Protein AF-0000000074025374 (afdb_homodimer)

Organism: NCBI:txid1655543

Nearest PDB structures (foldseek):
  7se8-assembly2_B  TM=5.920E-01  e=1.256E-02  Homo sapiens
  4df3-assembly2_B  TM=6.164E-01  e=2.414E-02  Aeropyrum pernix
  3id5-assembly1_F  TM=5.637E-01  e=3.347E-02  Saccharolobus solfataricus
  2nnw-assembly1_B  TM=5.062E-01  e=2.910E-02  Pyrococcus furiosus
  7d5t-assembly1_3C  TM=6.247E-01  e=2.736E-01  Saccharomyces cerevisiae S288C

pLDDT: mean 91.56, std 9.59, range [25.97, 98.75]

Secondary structure (DSSP, 8-state):
-------TTHHHHHHHHHHHHHHHHHHTTTGGGSSSS-TTHHHHHHHHHHT-S-HHHHHHHTTS-HHHHHHHHHHHHHHH----GGG--EEEE-TT-HHHHHHHHHHTT--GGGEEEEE-SHHHHHHHHHHHHHSS-TT-EEEES-HHHHHHH----EEEEEEE--S-SS-S-TT--HHHHHHHHHHTT-EEEEEEEEEEEE---HHHHHHHHHHHHHHHHHHHTT-SEEE-TTSTTSEEE-TTTTT--HHHHHHHHHHTHHHHHHHHHHHHHHHIIIIIHHHHHS-TTSHHHHHHBSSTTSHHHHHHHHHHHSB-TTS-B-HHHHTTTT-HHHHHHHHHSHHHHHT-TTS-HHHHT-HHHHHHHHHHHHHTSTTS-HHHHHHHHHHHHHHHH-STTTGGGB-HHHHHHHHH--GGGS--SSS---HHHHHHHHHHHHH-PPEE-TTT-EEEEEEETTEEEEEEEEEEE--HHHHTTS--GGGHHHHHHSHHHHHHHHHHHHHHHTTTTTT-TTSSTT--SS-TTSTTSPPP-PPPPEEP-/------STTHHHHHHHHHHHHHHHHHHTTTGGGSSSS-TTHHHHHHHHHHT-S-HHHHHHHTTS-HHHHHHHHHHHHHHH----GGG--EEEE-TT-HHHHHHHHHHTT--GGGEEEEE--HHHHHHHHHHHHHSS-TT-EEEES-HHHHHHH----EEEEEEE--S-SS-S-TT--HHHHHHHHHHTT-EEEEEEEEEEEE---HHHHHHHHHHHHHHHHHHHTT-SEEE-TTSTTSEEE-TTTTT--HHHHHHHHHHTHHHHHHHHHHHHHHHIIIIIHHHHHS-TTSHHHHHHBSSTTSHHHHHHHHHHHSB-TTS-B-HHHHTTTT-HHHHHHHHHSHHHHHT-TTS-HHHHT-HHHHHHHHHHHHHTSTTS-HHHHHHHHHHHHHHHH-STTTGGGB-HHHHHHHHH--GGGS--SSS---HHHHHHHHHHHHH-PPEE-TTT-EEEEEEETTEEEEEEEEEEE--HHHHTTS--GGGHHHHHHSHHHHHHHHHHHHHHHTTTTTT-TTSSTT--SS-TTSTTSPPP-PPPPEEP-

Foldseek 3Di:
DPDPPPDLCVLVLVVLLVLLLLLQCCLAVVLQVLDLFHLCLLVVLLVDQLPDPPPVSNVLSVVFDPVLSVVLSVVVCVQSDHDHLCRFAEEEAQWLANVSSVVSSVVSPYDLARYEYEYADPVRLVSNQVNCCVDPRNPHHYDHRAPLVVCVVPVAAGQEYEYEQQEAVCHPDPVRGPLLSVLSCLLSVRHDFFGKYKYKYWADDCVGPVPSNLLLLLLLLLLQQLAQWDADPVDPVRIDGHCVVVPHDSVRSSVVCSVVVVRSSLRSVVLVSQCLQFAQNLLLNPDCPDPVVQQWWAQQPPDVLVVLLLQQLEADPVRPHVVCLVNVNLVVVLSSLLLLAPVSVVRYVSHPVVQVVDPVSNVVSLQNQLSSHNNSHNVSSNSRRSRVLCLLPPPDPNLVGTHPLLNVQQVPDDQVVDDAAPFTDHSSQVSQLLSLLVSQGWHWNQQSKAKAWEDSPPIIMIMIIITTRSPCSQSVLADHSVCRVVQCVPSNSVSSNLSSLLSSVLACVSRHSSHPNGSHRDDQVDPPSHRHHHDDHHYRD/DPDPDPPLCVLVLVVLLVLLLLLQCCVAVVLQVLDLFHLCLLVVLLVDQLPDPPPVSNVLSPVFDPVLSVVLSVVVCVQSDHDHLCRFAEEEAQWLANVSSVVSSVVSPYDLARYEYEYADPVRLVSNQVNCCPDPRNPHHYDHRAPLVVCVVPVAAGQEYEYEQQEAVCHPDPVRGPLLSLLSCLLSVRHDFFHKYKYKYWADDCVGPVPSNLLLLLLLLLLQQLAQWDADPVDPVRIDGHCVVVPHDSVRSSVVCSVPVVRSSLRSVVLVSQCLQFAQNLLLNPDCPDPVVQQWWACQPPDVLVVLLLQQLEADPVRPHVVCLVNVNLVSVLSSLLLLAPVSVVRYVSRPVVQVVDPVSNVVSLQNQLSSHNNSHNVSSNSRRSRVLCLLPPPDPNLVGTHPLLNVQQVPDDQVVDDAAPFTDHSSQVSQLLSLLVSQGWHWNQQSKAKAWEDSPPIIMIMIIITTRSPCSQSVLADHSVCRVVQCVPSNSVSSNLSSLQSSVLACVSRHSSHPPGSHRDDQVDPPSHRHHHDDHHYRD

Sequence (1082 aa):
MPPPKTYNEKSKETARKFAINSAVDCLTKNRRTATLCRRSYVREVRDYLATSENGYDALEAKKLQNTTIDRWEAFYDSVSQSKEPKNLKVAYLCGPNPENDLRVLTAAGILPENIWAFETDTTTYGQAIAAALASEFPFVKIIHGGIDVFLEASPQKFDIIYLDFCGSLPSRNKKQKTLLAISRILARHALNSPGIIVTNVSLPTENGDSHGRSLLAKLVACYLYPKEFLECEATDSGFTEGAIAEGYSFDKWLEMVSENLDNYYGQFVTRLMMDHASFVSPYSRFPAQSSVYKKFFSNLGKADHQSALNSSFHFDDDSSGGDVIVDAGQYPILWAFAALDKALNAGDENYPQIVMQDEDFRLFADLFLSQLHNENRKDDLIRNISNLTFTLLASSHAIENLSPKLQNIVANHSFREYHQFCDLLLPHQIIELLFRQVAVPYHVNVEKTLRWKYQAKETPMYMDMIVLDECRYLYDWMPTTDMIANGFSNIERQLTFRFALDGVSKHRRWYNPEYFFGTAVVDQFTDLFEAKVLQPRCVIEMPPPKTYNEKSKETARKFAINSAVDCLTKNRRTATLCRRSYVREVRDYLATSENGYDALEAKKLQNTTIDRWEAFYDSVSQSKEPKNLKVAYLCGPNPENDLRVLTAAGILPENIWAFETDTTTYGQAIAAALASEFPFVKIIHGGIDVFLEASPQKFDIIYLDFCGSLPSRNKKQKTLLAISRILARHALNSPGIIVTNVSLPTENGDSHGRSLLAKLVACYLYPKEFLECEATDSGFTEGAIAEGYSFDKWLEMVSENLDNYYGQFVTRLMMDHASFVSPYSRFPAQSSVYKKFFSNLGKADHQSALNSSFHFDDDSSGGDVIVDAGQYPILWAFAALDKALNAGDENYPQIVMQDEDFRLFADLFLSQLHNENRKDDLIRNISNLTFTLLASSHAIENLSPKLQNIVANHSFREYHQFCDLLLPHQIIELLFRQVAVPYHVNVEKTLRWKYQAKETPMYMDMIVLDECRYLYDWMPTTDMIANGFSNIERQLTFRFALDGVSKHRRWYNPEYFFGTAVVDQFTDLFEAKVLQPRCVIE

Solvent-accessible surface area (backbone atoms only — not comparable to full-atom values): 55419 Å² total; per-residue (Å²): 124,81,75,79,87,77,69,62,54,52,41,52,48,52,51,47,49,50,50,52,48,50,51,50,38,35,58,24,86,39,33,68,65,43,44,58,50,42,75,60,46,45,58,51,51,35,55,51,32,43,68,37,89,53,59,67,52,13,57,57,31,59,62,49,48,67,69,60,50,51,50,50,40,51,50,37,52,34,69,61,58,88,48,51,44,49,51,42,29,37,37,31,51,35,54,47,51,35,56,64,59,47,52,53,46,41,71,60,42,28,42,63,61,36,36,40,31,24,26,61,52,66,70,42,34,56,40,18,52,52,43,23,57,72,43,98,47,43,53,46,30,57,42,86,31,51,67,46,62,48,46,69,42,22,92,60,66,23,36,33,40,38,42,60,66,70,40,34,83,66,38,86,48,86,86,43,53,54,45,30,39,53,26,31,38,57,64,63,56,30,55,38,67,65,14,37,44,30,41,29,28,27,50,62,33,70,89,76,30,46,66,63,33,53,46,47,32,54,50,42,31,50,54,48,39,34,30,53,44,38,81,29,84,90,38,94,77,37,47,40,71,11,45,56,81,73,62,48,50,68,70,58,43,40,51,52,30,58,74,41,37,74,61,47,47,53,49,42,56,53,50,50,52,48,43,36,43,48,47,48,36,35,42,50,61,42,46,82,85,36,73,68,36,48,64,52,36,29,65,80,80,36,68,71,48,44,52,54,54,53,31,28,65,17,61,45,99,84,64,45,61,14,48,32,68,77,40,17,48,55,29,29,68,60,36,28,48,28,47,48,33,70,72,54,21,72,62,27,83,89,32,61,57,70,56,62,70,36,62,69,42,38,56,49,35,47,49,53,48,11,22,63,21,65,82,55,38,40,68,61,34,54,52,39,41,50,55,50,47,46,42,47,67,40,69,83,76,16,47,76,35,29,10,71,67,52,35,49,51,46,70,69,52,53,53,82,78,44,88,62,61,66,28,58,64,52,58,51,54,53,52,43,50,55,51,43,54,43,37,58,31,32,41,57,23,32,73,73,30,47,40,37,32,34,53,49,72,84,33,44,34,41,34,40,38,42,32,33,23,56,53,56,70,54,45,40,66,45,38,28,82,87,27,35,69,58,33,54,65,37,59,45,56,32,48,51,48,44,43,40,46,26,40,45,43,22,38,30,68,65,75,40,54,76,56,70,68,54,51,38,51,61,53,52,82,38,85,98,50,44,48,42,55,63,62,78,67,42,74,48,121,124,80,76,79,87,75,71,60,50,51,40,53,48,50,50,48,48,50,51,52,48,49,50,50,36,36,58,22,86,38,33,68,66,44,43,57,49,43,77,59,46,44,58,51,51,35,54,52,32,42,68,37,87,52,59,65,53,12,57,57,32,59,61,50,48,68,68,58,50,52,49,50,40,53,50,36,50,36,66,61,60,86,46,50,44,50,51,41,28,37,36,34,51,35,55,46,52,36,56,64,59,47,51,53,45,39,72,61,44,28,43,62,60,37,38,40,32,26,26,63,51,66,70,41,33,54,40,18,52,53,44,23,56,73,43,98,47,42,51,47,32,58,42,86,30,51,68,45,62,47,45,69,42,22,91,62,68,24,36,32,39,39,42,60,66,68,40,35,84,65,38,86,48,85,86,43,54,54,46,30,38,53,26,30,38,59,63,65,56,31,55,38,65,65,16,35,45,31,42,30,30,26,50,61,35,70,88,77,32,45,65,61,33,52,47,47,31,54,51,42,32,50,55,50,39,34,30,53,44,37,81,28,83,90,38,94,76,37,45,38,72,12,45,56,81,71,64,48,49,68,69,58,44,39,51,52,31,55,74,42,36,74,60,47,48,54,50,42,55,52,50,50,53,49,43,36,43,48,46,47,36,34,42,50,62,42,46,81,86,38,74,68,38,47,64,52,38,29,67,79,79,35,68,70,49,44,52,53,54,54,31,27,65,18,62,44,99,83,66,43,62,14,49,32,66,77,40,18,50,56,28,29,67,59,36,26,46,28,46,47,34,70,72,54,22,73,64,27,83,90,32,62,58,71,58,62,70,36,63,69,42,38,54,50,35,48,51,53,48,12,22,64,21,64,82,54,38,37,67,62,34,55,51,38,40,51,52,50,47,46,43,45,68,39,72,81,77,15,46,74,35,28,11,70,67,52,36,50,51,46,69,70,50,53,56,81,77,44,89,65,61,66,27,59,66,52,56,51,55,54,52,43,49,55,51,42,53,45,36,59,31,31,39,59,23,30,74,73,29,46,41,38,33,32,53,48,72,84,32,44,32,42,33,40,38,42,32,31,23,56,53,56,70,52,44,41,65,44,37,28,83,89,29,34,68,59,32,54,65,37,60,46,57,34,48,51,48,45,42,39,47,27,39,44,43,22,37,30,68,65,75,40,54,75,55,69,66,53,51,39,50,61,55,53,81,37,86,97,50,44,46,43,56,63,62,78,66,42,73,48,120

Structure (mmCIF, N/CA/C/O backbone):
data_AF-0000000074025374-model_v1
#
loop_
_entity.id
_entity.type
_entity.pdbx_description
1 polymer 'Methyltransferase domain-containing protein'
#
loop_
_atom_site.group_PDB
_atom_site.id
_atom_site.type_symbol
_atom_site.label_atom_id
_atom_site.label_alt_id
_atom_site.label_comp_id
_atom_site.label_asym_id
_atom_site.label_entity_id
_atom_site.label_seq_id
_atom_site.pdbx_PDB_ins_code
_atom_site.Cartn_x
_atom_site.Cartn_y
_atom_site.Cartn_z
_atom_site.occupancy
_atom_site.B_iso_or_equiv
_atom_site.auth_seq_id
_atom_site.auth_comp_id
_atom_site.auth_asym_id
_atom_site.auth_atom_id
_atom_site.pdbx_PDB_model_num
ATOM 1 N N . MET A 1 1 ? 47.375 17.234 8.867 1 25.97 1 MET A N 1
ATOM 2 C CA . MET A 1 1 ? 46.062 17.797 8.469 1 25.97 1 MET A CA 1
ATOM 3 C C . MET A 1 1 ? 45.156 17.906 9.672 1 25.97 1 MET A C 1
ATOM 5 O O . MET A 1 1 ? 45.125 17.031 10.531 1 25.97 1 MET A O 1
ATOM 9 N N . PRO A 1 2 ? 44.75 19.094 10.102 1 31.06 2 PRO A N 1
ATOM 10 C CA . PRO A 1 2 ? 44 19.141 11.352 1 31.06 2 PRO A CA 1
ATOM 11 C C . PRO A 1 2 ? 42.812 18.156 11.375 1 31.06 2 PRO A C 1
ATOM 13 O O . PRO A 1 2 ? 42.281 17.797 10.312 1 31.06 2 PRO A O 1
ATOM 16 N N . PRO A 1 3 ? 42.656 17.484 12.523 1 32.44 3 PRO A N 1
ATOM 17 C CA . PRO A 1 3 ? 41.594 16.453 12.562 1 32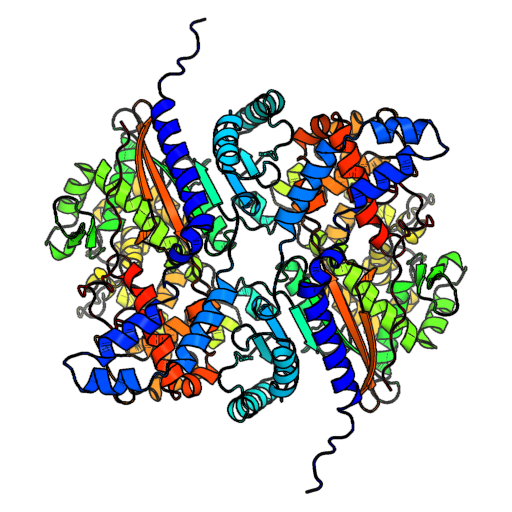.44 3 PRO A CA 1
ATOM 18 C C . PRO A 1 3 ? 40.25 17 12.172 1 32.44 3 PRO A C 1
ATOM 20 O O . PRO A 1 3 ? 39.969 18.188 12.375 1 32.44 3 PRO A O 1
ATOM 23 N N . PRO A 1 4 ? 39.594 16.641 11.227 1 35.12 4 PRO A N 1
ATOM 24 C CA . PRO A 1 4 ? 38.312 17.203 10.773 1 35.12 4 PRO A CA 1
ATOM 25 C C . PRO A 1 4 ? 37.375 17.531 11.922 1 35.12 4 PRO A C 1
ATOM 27 O O . PRO A 1 4 ? 37.344 16.828 12.93 1 35.12 4 PRO A O 1
ATOM 30 N N . LYS A 1 5 ? 37.062 18.75 12.242 1 34.88 5 LYS A N 1
ATOM 31 C CA . LYS A 1 5 ? 36.25 19.359 13.281 1 34.88 5 LYS A CA 1
ATOM 32 C C . LYS A 1 5 ? 35 18.516 13.57 1 34.88 5 LYS A C 1
ATOM 34 O O . LYS A 1 5 ? 34.125 18.391 12.727 1 34.88 5 LYS A O 1
ATOM 39 N N . THR A 1 6 ? 34.844 17.641 14.461 1 36.47 6 THR A N 1
ATOM 40 C CA . THR A 1 6 ? 33.906 16.688 15.07 1 36.47 6 THR A CA 1
ATOM 41 C C . THR A 1 6 ? 32.875 17.422 15.914 1 36.47 6 THR A C 1
ATOM 43 O O . THR A 1 6 ? 32.156 16.797 16.703 1 36.47 6 THR A O 1
ATOM 46 N N . TYR A 1 7 ? 32.906 18.75 16.266 1 38.12 7 TYR A N 1
ATOM 47 C CA . TYR A 1 7 ? 32.156 19.469 17.297 1 38.12 7 TYR A CA 1
ATOM 48 C C . TYR A 1 7 ? 30.672 19.375 17.062 1 38.12 7 TYR A C 1
ATOM 50 O O . TYR A 1 7 ? 29.891 19.25 18.016 1 38.12 7 TYR A O 1
ATOM 58 N N . ASN A 1 8 ? 30.016 20.109 15.961 1 48.5 8 ASN A N 1
ATOM 59 C CA . ASN A 1 8 ? 28.75 20.641 15.453 1 48.5 8 ASN A CA 1
ATOM 60 C C . ASN A 1 8 ? 27.688 19.547 15.352 1 48.5 8 ASN A C 1
ATOM 62 O O . ASN A 1 8 ? 26.547 19.828 14.977 1 48.5 8 ASN A O 1
ATOM 66 N N . GLU A 1 9 ? 28.016 18.297 15.898 1 71.94 9 GLU A N 1
ATOM 67 C CA . GLU A 1 9 ? 27.422 16.984 15.68 1 71.94 9 GLU A CA 1
ATOM 68 C C . GLU A 1 9 ? 26.703 16.484 16.938 1 71.94 9 GLU A C 1
ATOM 70 O O . GLU A 1 9 ? 25.797 15.656 16.844 1 71.94 9 GLU A O 1
ATOM 75 N N . LYS A 1 10 ? 26.859 17.438 18.219 1 83.56 10 LYS A N 1
ATOM 76 C CA . LYS A 1 10 ? 26.312 16.891 19.453 1 83.56 10 LYS A CA 1
ATOM 77 C C . LYS A 1 10 ? 24.812 17.141 19.547 1 83.56 10 LYS A C 1
ATOM 79 O O . LYS A 1 10 ? 24.047 16.266 19.953 1 83.56 10 LYS A O 1
ATOM 84 N N . SER A 1 11 ? 24.438 18.5 19.266 1 91.69 11 SER A N 1
ATOM 85 C CA . SER A 1 11 ? 23.016 18.844 19.312 1 91.69 11 SER A CA 1
ATOM 86 C C . SER A 1 11 ? 22.203 17.984 18.344 1 91.69 11 SER A C 1
ATOM 88 O O . SER A 1 11 ? 21.109 17.531 18.672 1 91.69 11 SER A O 1
ATOM 90 N N . LYS A 1 12 ? 22.781 17.859 17.312 1 92.12 12 LYS A N 1
ATOM 91 C CA . LYS A 1 12 ? 22.109 17 16.328 1 92.12 12 LYS A CA 1
ATOM 92 C C . LYS A 1 12 ? 21.969 15.57 16.859 1 92.12 12 LYS A C 1
ATOM 94 O O . LYS A 1 12 ? 20.938 14.93 16.672 1 92.12 12 LYS A O 1
ATOM 99 N N . GLU A 1 13 ? 22.984 15.062 17.484 1 93.81 13 GLU A N 1
ATOM 100 C CA . GLU A 1 13 ? 22.969 13.719 18.031 1 93.81 13 GLU A CA 1
ATOM 101 C C . GLU A 1 13 ? 21.906 13.586 19.125 1 93.81 13 GLU A C 1
ATOM 103 O O . GLU A 1 13 ? 21.203 12.578 19.203 1 93.81 13 GLU A O 1
ATOM 108 N N . THR A 1 14 ? 21.875 14.609 19.906 1 95.69 14 THR A N 1
ATOM 109 C CA . THR A 1 14 ? 20.875 14.617 20.984 1 95.69 14 THR A CA 1
ATOM 110 C C . THR A 1 14 ? 19.469 14.633 20.406 1 95.69 14 THR A C 1
ATOM 112 O O . THR A 1 14 ? 18.594 13.875 20.859 1 95.69 14 THR A O 1
ATOM 115 N N . ALA A 1 15 ? 19.281 15.5 19.438 1 95.81 15 ALA A N 1
ATOM 116 C CA . ALA A 1 15 ? 17.969 15.578 18.797 1 95.81 15 ALA A CA 1
ATOM 117 C C . ALA A 1 15 ? 17.578 14.242 18.172 1 95.81 15 ALA A C 1
ATOM 119 O O . ALA A 1 15 ? 16.438 13.789 18.297 1 95.81 15 ALA A O 1
ATOM 120 N N . ARG A 1 16 ? 18.5 13.648 17.547 1 95 16 ARG A N 1
ATOM 121 C CA . ARG A 1 16 ? 18.297 12.352 16.906 1 95 16 ARG A CA 1
ATOM 122 C C . ARG A 1 16 ? 17.906 11.289 17.922 1 95 16 ARG A C 1
ATOM 124 O O . ARG A 1 16 ? 16.953 10.547 17.719 1 95 16 ARG A O 1
ATOM 131 N N . LYS A 1 17 ? 18.625 11.227 18.969 1 96.88 17 LYS A N 1
ATOM 132 C CA . LYS A 1 17 ? 18.359 10.258 20.016 1 96.88 17 LYS A CA 1
ATOM 133 C C . LYS A 1 17 ? 16.969 10.445 20.594 1 96.88 17 LYS A C 1
ATOM 135 O O . LYS A 1 17 ? 16.234 9.477 20.812 1 96.88 17 LYS A O 1
ATOM 140 N N . PHE A 1 18 ? 16.641 11.695 20.812 1 97.44 18 PHE A N 1
ATOM 141 C CA . PHE A 1 18 ? 15.32 11.992 21.359 1 97.44 18 PHE A CA 1
ATOM 142 C C . PHE A 1 18 ? 14.227 11.578 20.375 1 97.44 18 PHE A C 1
ATOM 144 O O . PHE A 1 18 ? 13.25 10.938 20.766 1 97.44 18 PHE A O 1
ATOM 151 N N . ALA A 1 19 ? 14.398 11.945 19.156 1 97.69 19 ALA A N 1
ATOM 152 C CA . ALA A 1 19 ? 13.383 11.68 18.141 1 97.69 19 ALA A CA 1
ATOM 153 C C . ALA A 1 19 ? 13.18 10.18 17.953 1 97.69 19 ALA A C 1
ATOM 155 O O . ALA A 1 19 ? 12.047 9.695 17.953 1 97.69 19 ALA A O 1
ATOM 156 N N . ILE A 1 20 ? 14.234 9.422 17.812 1 98 20 ILE A N 1
ATOM 157 C CA . ILE A 1 20 ? 14.172 7.988 17.531 1 98 20 ILE A CA 1
ATOM 158 C C . ILE A 1 20 ? 13.609 7.25 18.75 1 98 20 ILE A C 1
ATOM 160 O O . ILE A 1 20 ? 12.695 6.434 18.625 1 98 20 ILE A O 1
ATOM 164 N N . ASN A 1 21 ? 14.109 7.562 19.922 1 98.31 21 ASN A N 1
ATOM 165 C CA . ASN A 1 21 ? 13.625 6.891 21.109 1 98.31 21 ASN A CA 1
ATOM 166 C C . ASN A 1 21 ? 12.148 7.188 21.375 1 98.31 21 ASN A C 1
ATOM 168 O O . ASN A 1 21 ? 11.383 6.293 21.734 1 98.31 21 ASN A O 1
ATOM 172 N N . SER A 1 22 ? 11.805 8.422 21.203 1 98.25 22 SER A N 1
ATOM 173 C CA . SER A 1 22 ? 10.406 8.789 21.391 1 98.25 22 SER A CA 1
ATOM 174 C C . SER A 1 22 ? 9.508 8.094 20.359 1 98.25 22 SER A C 1
ATOM 176 O O . SER A 1 22 ? 8.398 7.672 20.688 1 98.25 22 SER A O 1
ATOM 178 N N . ALA A 1 23 ? 9.984 8.031 19.125 1 98.56 23 ALA A N 1
ATOM 179 C CA . ALA A 1 23 ? 9.219 7.359 18.078 1 98.56 23 ALA A CA 1
ATOM 180 C C . ALA A 1 23 ? 9.008 5.887 18.406 1 98.56 23 ALA A C 1
ATOM 182 O O . ALA A 1 23 ? 7.887 5.379 18.312 1 98.56 23 ALA A O 1
ATOM 183 N N . VAL A 1 24 ? 10.062 5.191 18.797 1 98.5 24 VAL A N 1
ATOM 184 C CA . VAL A 1 24 ? 9.984 3.773 19.125 1 98.5 24 VAL A CA 1
ATOM 185 C C . VAL A 1 24 ? 9.055 3.564 20.328 1 98.5 24 VAL A C 1
ATOM 187 O O . VAL A 1 24 ? 8.18 2.693 20.297 1 98.5 24 VAL A O 1
ATOM 190 N N . ASP A 1 25 ? 9.172 4.422 21.312 1 98.06 25 ASP A N 1
ATOM 191 C CA . ASP A 1 25 ? 8.32 4.316 22.484 1 98.06 25 ASP A CA 1
ATOM 192 C C . ASP A 1 25 ? 6.852 4.535 22.125 1 98.06 25 ASP A C 1
ATOM 194 O O . ASP A 1 25 ? 5.977 3.824 22.625 1 98.06 25 ASP A O 1
ATOM 198 N N . CYS A 1 26 ? 6.652 5.469 21.312 1 97.88 26 CYS A N 1
ATOM 199 C CA . CYS A 1 26 ? 5.297 5.832 20.922 1 97.88 26 CYS A CA 1
ATOM 200 C C . CYS A 1 26 ? 4.613 4.684 20.203 1 97.88 26 CYS A C 1
ATOM 202 O O . CYS A 1 26 ? 3.418 4.445 20.391 1 97.88 26 CYS A O 1
ATOM 204 N N . LEU A 1 27 ? 5.379 3.918 19.391 1 97.81 27 LEU A N 1
ATOM 205 C CA . LEU A 1 27 ? 4.785 2.889 18.547 1 97.81 27 LEU A CA 1
ATOM 206 C C . LEU A 1 27 ? 4.816 1.53 19.234 1 97.81 27 LEU A C 1
ATOM 208 O O . LEU A 1 27 ? 4.355 0.534 18.672 1 97.81 27 LEU A O 1
ATOM 212 N N . THR A 1 28 ? 5.391 1.437 20.438 1 96.75 28 THR A N 1
ATOM 213 C CA . THR A 1 28 ? 5.48 0.154 21.125 1 96.75 28 THR A CA 1
ATOM 214 C C . THR A 1 28 ? 4.906 0.253 22.531 1 96.75 28 THR A C 1
ATOM 216 O O . THR A 1 28 ? 3.689 0.169 22.719 1 96.75 28 THR A O 1
ATOM 219 N N . LYS A 1 29 ? 5.652 0.807 23.516 1 95.19 29 LYS A N 1
ATOM 220 C CA . LYS A 1 29 ? 5.234 0.89 24.906 1 95.19 29 LYS A CA 1
ATOM 221 C C . LYS A 1 29 ? 4 1.773 25.062 1 95.19 29 LYS A C 1
ATOM 223 O O . LYS A 1 29 ? 3.117 1.483 25.875 1 95.19 29 LYS A O 1
ATOM 228 N N . ASN A 1 30 ? 3.977 2.822 24.312 1 92.88 30 ASN A N 1
ATOM 229 C CA . ASN A 1 30 ? 2.898 3.799 24.438 1 92.88 30 ASN A CA 1
ATOM 230 C C . ASN A 1 30 ? 1.979 3.764 23.219 1 92.88 30 ASN A C 1
ATOM 232 O O . ASN A 1 30 ? 1.399 4.785 22.844 1 92.88 30 ASN A O 1
ATOM 236 N N . ARG A 1 31 ? 1.898 2.637 22.562 1 91.75 31 ARG A N 1
ATOM 237 C CA . ARG A 1 31 ? 1.165 2.545 21.297 1 91.75 31 ARG A CA 1
ATOM 238 C C . ARG A 1 31 ? -0.323 2.803 21.516 1 91.75 31 ARG A C 1
ATOM 240 O O . ARG A 1 31 ? -0.995 3.348 20.641 1 91.75 31 ARG A O 1
ATOM 247 N N . ARG A 1 32 ? -0.825 2.51 22.688 1 83.75 32 ARG A N 1
ATOM 248 C CA . ARG A 1 32 ? -2.24 2.701 22.984 1 83.75 32 ARG A CA 1
ATOM 249 C C . ARG A 1 32 ? -2.604 4.184 23 1 83.75 32 ARG A C 1
ATOM 251 O O . ARG A 1 32 ? -3.76 4.547 22.781 1 83.75 32 ARG A O 1
ATOM 258 N N . THR A 1 33 ? -1.631 4.969 23.266 1 87.38 33 THR A N 1
ATOM 259 C CA . THR A 1 33 ? -1.882 6.402 23.312 1 87.38 33 THR A CA 1
ATOM 260 C C . THR A 1 33 ? -1.444 7.066 22 1 87.38 33 THR A C 1
ATOM 262 O O . THR A 1 33 ? -1.548 8.289 21.859 1 87.38 33 THR A O 1
ATOM 265 N N . ALA A 1 34 ? -0.967 6.23 21.094 1 92.88 34 ALA A N 1
ATOM 266 C CA . ALA A 1 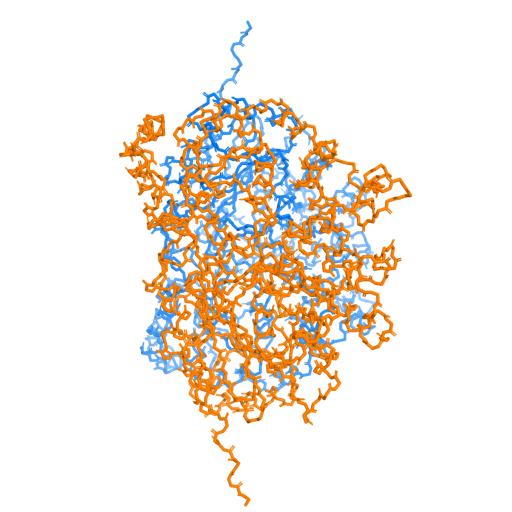34 ? -0.523 6.781 19.812 1 92.88 34 ALA A CA 1
ATOM 267 C C . ALA A 1 34 ? -1.703 6.992 18.859 1 92.88 34 ALA A C 1
ATOM 269 O O . ALA A 1 34 ? -1.576 7.68 17.844 1 92.88 34 ALA A O 1
ATOM 270 N N . THR A 1 35 ? -2.877 6.48 19.219 1 95.69 35 THR A N 1
ATOM 271 C CA . THR A 1 35 ? -4.09 6.691 18.438 1 95.69 35 THR A CA 1
ATOM 272 C C . THR A 1 35 ? -4.762 8.008 18.828 1 95.69 35 THR A C 1
ATOM 274 O O . THR A 1 35 ? -4.457 8.57 19.891 1 95.69 35 THR A O 1
ATOM 277 N N . LEU A 1 36 ? -5.586 8.523 18.016 1 97.06 36 LEU A N 1
ATOM 278 C CA . LEU A 1 36 ? -6.215 9.812 18.281 1 97.06 36 LEU A CA 1
ATOM 279 C C . LEU A 1 36 ? -7.344 9.656 19.297 1 97.06 36 LEU A C 1
ATOM 281 O O . LEU A 1 36 ? -7.648 10.594 20.047 1 97.06 36 LEU A O 1
ATOM 285 N N . CYS A 1 37 ? -7.969 8.547 19.219 1 95.75 37 CYS A N 1
ATOM 286 C CA . CYS A 1 37 ? -9.008 8.195 20.188 1 95.75 37 CYS A CA 1
ATOM 287 C C . CYS A 1 37 ? -8.562 7.035 21.062 1 95.75 37 CYS A C 1
ATOM 289 O O . CYS A 1 37 ? -8.477 5.898 20.609 1 95.75 37 CYS A O 1
ATOM 291 N N . ARG A 1 38 ? -8.281 7.387 22.281 1 93.5 38 ARG A N 1
ATOM 292 C CA . ARG A 1 38 ? -7.832 6.305 23.156 1 93.5 38 ARG A CA 1
ATOM 293 C C . ARG A 1 38 ? -8.93 5.266 23.359 1 93.5 38 ARG A C 1
ATOM 295 O O . ARG A 1 38 ? -10.117 5.574 23.203 1 93.5 38 ARG A O 1
ATOM 302 N N . ARG A 1 39 ? -8.648 4.121 23.781 1 94.69 39 ARG A N 1
ATOM 303 C CA . ARG A 1 39 ? -9.508 2.947 23.875 1 94.69 39 ARG A CA 1
ATOM 304 C C . ARG A 1 39 ? -10.711 3.221 24.781 1 94.69 39 AR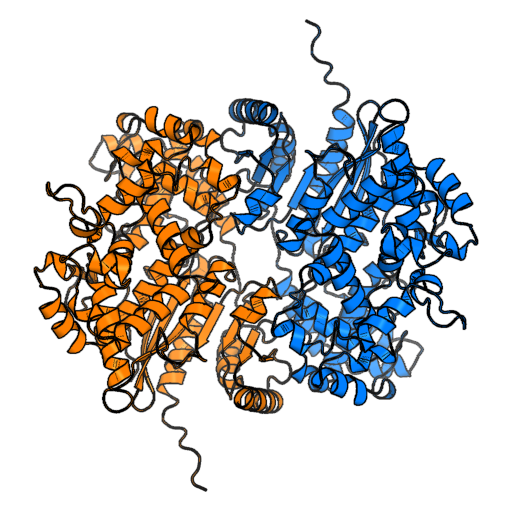G A C 1
ATOM 306 O O . ARG A 1 39 ? -11.828 2.785 24.484 1 94.69 39 ARG A O 1
ATOM 313 N N . SER A 1 40 ? -10.539 3.955 25.891 1 96.12 40 SER A N 1
ATOM 314 C CA . SER A 1 40 ? -11.578 4.141 26.891 1 96.12 40 SER A CA 1
ATOM 315 C C . SER A 1 40 ? -12.406 5.391 26.609 1 96.12 40 SER A C 1
ATOM 317 O O . SER A 1 40 ? -13.336 5.711 27.344 1 96.12 40 SER A O 1
ATOM 319 N N . TYR A 1 41 ? -12.133 6.09 25.594 1 97.06 41 TYR A N 1
ATOM 320 C CA . TYR A 1 41 ? -12.695 7.418 25.391 1 97.06 41 TYR A CA 1
ATOM 321 C C . TYR A 1 41 ? -14.211 7.352 25.281 1 97.06 41 TYR A C 1
ATOM 323 O O . TYR A 1 41 ? -14.922 8.141 25.922 1 97.06 41 TYR A O 1
ATOM 331 N N . VAL A 1 42 ? -14.742 6.434 24.5 1 97.94 42 VAL A N 1
ATOM 332 C CA . VAL A 1 42 ? -16.188 6.309 24.297 1 97.94 42 VAL A CA 1
ATOM 333 C C . VAL A 1 42 ? -16.875 6.059 25.625 1 97.94 42 VAL A C 1
ATOM 335 O O . VAL A 1 42 ? -17.906 6.684 25.938 1 97.94 42 VAL A O 1
ATOM 338 N N . ARG A 1 43 ? -16.297 5.188 26.375 1 98.31 43 ARG A N 1
ATOM 339 C CA . ARG A 1 43 ? -16.828 4.895 27.703 1 98.31 43 ARG A CA 1
ATOM 340 C C . ARG A 1 43 ? -16.781 6.137 28.594 1 98.31 43 ARG A C 1
ATOM 342 O O . ARG A 1 43 ? -17.75 6.434 29.297 1 98.31 43 ARG A O 1
ATOM 349 N N . GLU A 1 44 ? -15.734 6.848 28.594 1 98 44 GLU A N 1
ATOM 350 C CA . GLU A 1 44 ? -15.555 8.039 29.422 1 98 44 GLU A CA 1
ATOM 351 C C . GLU A 1 44 ? -16.562 9.125 29.062 1 98 44 GLU A C 1
ATOM 353 O O . GLU A 1 44 ? -17.094 9.797 29.938 1 98 44 GLU A O 1
ATOM 358 N N . VAL A 1 45 ? -16.766 9.32 27.766 1 98.12 45 VAL A N 1
ATOM 359 C CA . VAL A 1 45 ? -17.719 10.32 27.328 1 98.12 45 VAL A CA 1
ATOM 360 C C . VAL A 1 45 ? -19.125 9.93 27.781 1 98.12 45 VAL A C 1
ATOM 362 O O . VAL A 1 45 ? -19.875 10.766 28.297 1 98.12 45 VAL A O 1
ATOM 365 N N . ARG A 1 46 ? -19.484 8.664 27.562 1 98.19 46 ARG A N 1
ATOM 366 C CA . ARG A 1 46 ? -20.781 8.172 27.984 1 98.19 46 ARG A CA 1
ATOM 367 C C . ARG A 1 46 ? -21 8.406 29.484 1 98.19 46 ARG A C 1
ATOM 369 O O . ARG A 1 46 ? -22.031 8.922 29.891 1 98.19 46 ARG A O 1
ATOM 376 N N . ASP A 1 47 ? -20.031 8.07 30.266 1 97.81 47 ASP A N 1
ATOM 377 C CA . ASP A 1 47 ? -20.141 8.195 31.719 1 97.81 47 ASP A CA 1
ATOM 378 C C . ASP A 1 47 ? -20.203 9.664 32.125 1 97.81 47 ASP A C 1
ATOM 380 O O . ASP A 1 47 ? -20.969 10.016 33.031 1 97.81 47 ASP A O 1
ATOM 384 N N . TYR A 1 48 ? -19.438 10.453 31.5 1 97.5 48 TYR A N 1
ATOM 385 C CA . TYR A 1 48 ? -19.438 11.883 31.781 1 97.5 48 TYR A CA 1
ATOM 386 C C . TYR A 1 48 ? -20.797 12.5 31.484 1 97.5 48 TYR A C 1
ATOM 388 O O . TYR A 1 48 ? -21.359 13.219 32.312 1 97.5 48 TYR A O 1
ATOM 396 N N . LEU A 1 49 ? -21.375 12.211 30.344 1 97.19 49 LEU A N 1
ATOM 397 C CA . LEU A 1 49 ? -22.656 12.781 29.922 1 97.19 49 LEU A CA 1
ATOM 398 C C . LEU A 1 49 ? -23.797 12.211 30.75 1 97.19 49 LEU A C 1
ATOM 400 O O . LEU A 1 49 ? -24.781 12.906 31.016 1 97.19 49 LEU A O 1
ATOM 404 N N . ALA A 1 50 ? -23.625 10.984 31.109 1 96.12 50 ALA A N 1
ATOM 405 C CA . ALA A 1 50 ? -24.672 10.32 31.875 1 96.12 50 ALA A CA 1
ATOM 406 C C . ALA A 1 50 ? -24.859 10.977 33.25 1 96.12 50 ALA A C 1
ATOM 408 O O . ALA A 1 50 ? -25.922 10.891 33.844 1 96.12 50 ALA A O 1
ATOM 409 N N . THR A 1 51 ? -23.828 11.578 33.719 1 93.38 51 THR A N 1
ATOM 410 C CA . THR A 1 51 ? -23.891 12.234 35 1 93.38 51 THR A CA 1
ATOM 411 C C . THR A 1 51 ? -23.969 13.75 34.844 1 93.38 51 THR A C 1
ATOM 413 O O . THR A 1 51 ? -23.797 14.492 35.812 1 93.38 51 THR A O 1
ATOM 416 N N . SER A 1 52 ? -24.141 14.125 33.688 1 89 52 SER A N 1
ATOM 417 C CA . SER A 1 52 ? -24.188 15.555 33.375 1 89 52 SER A CA 1
ATOM 418 C C . SER A 1 52 ? -25.406 16.203 34.031 1 89 52 SER A C 1
ATOM 420 O O . SER A 1 52 ? -26.438 15.547 34.25 1 89 52 SER A O 1
ATOM 422 N N . GLU A 1 53 ? -25.375 17.484 34.281 1 87.44 53 GLU A N 1
ATOM 423 C CA . GLU A 1 53 ? -26.5 18.25 34.844 1 87.44 53 GLU A CA 1
ATOM 424 C C . GLU A 1 53 ? -27.594 18.453 33.781 1 87.44 53 GLU A C 1
ATOM 426 O O . GLU A 1 53 ? -28.766 18.625 34.125 1 87.44 53 GLU A O 1
ATOM 431 N N . ASN A 1 54 ? -27.062 18.453 32.531 1 90 54 ASN A N 1
ATOM 432 C CA . ASN A 1 54 ? -28.047 18.484 31.453 1 90 54 ASN A CA 1
ATOM 433 C C . ASN A 1 54 ? -28.812 17.172 31.344 1 90 54 ASN A C 1
ATOM 435 O O . ASN A 1 54 ? -28.297 16.203 30.781 1 90 54 ASN A O 1
ATOM 439 N N . GLY A 1 55 ? -29.969 17.172 31.734 1 88.81 55 GLY A N 1
ATOM 440 C CA . GLY A 1 55 ? -30.781 15.969 31.828 1 88.81 55 GLY A CA 1
ATOM 441 C C . GLY A 1 55 ? -31 15.297 30.484 1 88.81 55 GLY A C 1
ATOM 442 O O . GLY A 1 55 ? -31.078 14.07 30.391 1 88.81 55 GLY A O 1
ATOM 443 N N . TYR A 1 56 ? -31.109 16.062 29.438 1 92.5 56 TYR A N 1
ATOM 444 C CA . TYR A 1 56 ? -31.344 15.492 28.109 1 92.5 56 TYR A CA 1
ATOM 445 C C . TYR A 1 56 ? -30.109 14.766 27.609 1 92.5 56 TYR A C 1
ATOM 447 O O . TYR A 1 56 ? -30.219 13.68 27.031 1 92.5 56 TYR A O 1
ATOM 455 N N . ASP A 1 57 ? -28.984 15.359 27.797 1 94.75 57 ASP A N 1
ATOM 456 C CA . ASP A 1 57 ? -27.734 14.695 27.438 1 94.75 57 ASP A CA 1
ATOM 457 C C . ASP A 1 57 ? -27.578 13.391 28.219 1 94.75 57 ASP A C 1
ATOM 459 O O . ASP A 1 57 ? -27.141 12.375 27.656 1 94.75 57 ASP A O 1
ATOM 463 N N . ALA A 1 58 ? -27.922 13.461 29.453 1 95.81 58 ALA A N 1
ATOM 464 C CA . ALA A 1 58 ? -27.797 12.289 30.312 1 95.81 58 ALA A CA 1
ATOM 465 C C . ALA A 1 58 ? -28.703 11.156 29.828 1 95.81 58 ALA A C 1
ATOM 467 O O . ALA A 1 58 ? -28.281 10 29.781 1 95.81 58 ALA A O 1
ATOM 468 N N . LEU A 1 59 ? -29.906 11.5 29.531 1 95.62 59 LEU A N 1
ATOM 469 C CA . LEU A 1 59 ? -30.875 10.508 29.062 1 95.62 59 LEU A CA 1
ATOM 470 C C . LEU A 1 59 ? -30.406 9.852 27.766 1 95.62 59 LEU A C 1
ATOM 472 O O . LEU A 1 59 ? -30.516 8.633 27.609 1 95.62 59 LEU A O 1
ATOM 476 N N . GLU A 1 60 ? -29.938 10.68 26.922 1 95.25 60 GLU A N 1
ATOM 477 C CA . GLU A 1 60 ? -29.469 10.156 25.641 1 95.25 60 GLU A CA 1
ATOM 478 C C . GLU A 1 60 ? -28.234 9.273 25.812 1 95.25 60 GLU A C 1
ATOM 480 O O . GLU A 1 60 ? -28.141 8.203 25.203 1 95.25 60 GLU A O 1
ATOM 485 N N . ALA A 1 61 ? -27.281 9.719 26.578 1 96.69 61 ALA A N 1
ATOM 486 C CA . ALA A 1 61 ? -26.047 8.984 26.812 1 96.69 61 ALA A CA 1
ATOM 487 C C . ALA A 1 61 ? -26.328 7.613 27.422 1 96.69 61 ALA A C 1
ATOM 489 O O . ALA A 1 61 ? -25.625 6.637 27.125 1 96.69 61 ALA A O 1
ATOM 490 N N . LYS A 1 62 ? -27.312 7.539 28.234 1 96.31 62 LYS A N 1
ATOM 491 C CA . LYS A 1 62 ? -27.656 6.309 28.938 1 96.31 62 LYS A CA 1
ATOM 492 C C . LYS A 1 62 ? -28.219 5.262 27.984 1 96.31 62 LYS A C 1
ATOM 494 O O . LYS A 1 62 ? -28.281 4.078 28.328 1 96.31 62 LYS A O 1
ATOM 499 N N . LYS A 1 63 ? -28.562 5.688 26.891 1 96.44 63 LYS A N 1
ATOM 500 C CA . LYS A 1 63 ? -29.047 4.738 25.906 1 96.44 63 LYS A CA 1
ATOM 501 C C . LYS A 1 63 ? -27.906 3.852 25.391 1 96.44 63 LYS A C 1
ATOM 503 O O . LYS A 1 63 ? -28.156 2.779 24.828 1 96.44 63 LYS A O 1
ATOM 508 N N . LEU A 1 64 ? -26.688 4.316 25.469 1 98 64 LEU A N 1
ATOM 509 C CA . LEU A 1 64 ? -25.531 3.525 25.062 1 98 64 LEU A CA 1
ATOM 510 C C . LEU A 1 64 ? -25.125 2.547 26.156 1 98 64 LEU A C 1
ATOM 512 O O . LEU A 1 64 ? -24.578 2.949 27.188 1 98 64 LEU A O 1
ATOM 516 N N . GLN A 1 65 ? -25.328 1.346 25.922 1 97.81 65 GLN A N 1
ATOM 517 C CA . GLN A 1 65 ? -25.141 0.302 26.922 1 97.81 65 GLN A CA 1
ATOM 518 C C . GLN A 1 65 ? -23.672 -0.129 26.984 1 97.81 65 GLN A C 1
ATOM 520 O O . GLN A 1 65 ? -22.938 0.011 26.016 1 97.81 65 GLN A O 1
ATOM 525 N N . ASN A 1 66 ? -23.328 -0.694 28.062 1 97.69 66 ASN A N 1
ATOM 526 C CA . ASN A 1 66 ? -21.969 -1.188 28.281 1 97.69 66 ASN A CA 1
ATOM 527 C C . ASN A 1 66 ? -21.609 -2.299 27.297 1 97.69 66 ASN A C 1
ATOM 529 O O . ASN A 1 66 ? -20.469 -2.416 26.891 1 97.69 66 ASN A O 1
ATOM 533 N N . THR A 1 67 ? -22.547 -3.027 26.969 1 96.75 67 THR A N 1
ATOM 534 C CA . THR A 1 67 ? -22.312 -4.141 26.047 1 96.75 67 THR A CA 1
ATOM 535 C C . THR A 1 67 ? -21.828 -3.633 24.703 1 96.75 67 THR A C 1
ATOM 537 O O . THR A 1 67 ? -20.906 -4.215 24.094 1 96.75 67 THR A O 1
ATOM 540 N N . THR A 1 68 ? -22.406 -2.582 24.25 1 96.38 68 THR A N 1
ATOM 541 C CA . THR A 1 68 ? -22 -1.998 22.969 1 96.38 68 THR A CA 1
ATOM 542 C C . THR A 1 68 ? -20.625 -1.355 23.094 1 96.38 68 THR A C 1
ATOM 544 O O . THR A 1 68 ? -19.797 -1.453 22.172 1 96.38 68 THR A O 1
ATOM 547 N N . ILE A 1 69 ? -20.344 -0.733 24.156 1 98.12 69 ILE A N 1
ATOM 548 C CA . ILE A 1 69 ? -19.047 -0.119 24.406 1 98.12 69 ILE A CA 1
ATOM 549 C C . ILE A 1 69 ? -17.969 -1.196 24.438 1 98.12 69 ILE A C 1
ATOM 551 O O . ILE A 1 69 ? -16.891 -1.025 23.859 1 98.12 69 ILE A O 1
ATOM 555 N N . ASP A 1 70 ? -18.266 -2.275 25.094 1 97.38 70 ASP A N 1
ATOM 556 C CA . ASP A 1 70 ? -17.328 -3.395 25.156 1 97.38 70 ASP A CA 1
ATOM 557 C C . ASP A 1 70 ? -17.016 -3.932 23.75 1 97.38 70 ASP A C 1
ATOM 559 O O . ASP A 1 70 ? -15.883 -4.281 23.453 1 97.38 70 ASP A O 1
ATOM 563 N N . ARG A 1 71 ? -18.016 -3.988 22.984 1 95.06 71 ARG A N 1
ATOM 564 C CA . ARG A 1 71 ? -17.844 -4.441 21.609 1 95.06 71 ARG A CA 1
ATOM 565 C C . ARG A 1 71 ? -16.953 -3.482 20.828 1 95.06 71 ARG A C 1
ATOM 567 O O . ARG A 1 71 ? -16.078 -3.914 20.078 1 95.06 71 ARG A O 1
ATOM 574 N N . TRP A 1 72 ? -17.156 -2.227 20.969 1 96.69 72 TRP A N 1
ATOM 575 C CA . TRP A 1 72 ? -16.328 -1.233 20.297 1 96.69 72 TRP A CA 1
ATOM 576 C C . TRP A 1 72 ? -14.883 -1.318 20.766 1 96.69 72 TRP A C 1
ATOM 578 O O . TRP A 1 72 ? -13.953 -1.236 19.969 1 96.69 72 TRP A O 1
ATOM 588 N N . GLU A 1 73 ? -14.719 -1.496 22.078 1 96.56 73 GLU A N 1
ATOM 589 C CA . GLU A 1 73 ? -13.367 -1.61 22.625 1 96.56 73 GLU A CA 1
ATOM 590 C C . GLU A 1 73 ? -12.664 -2.855 22.109 1 96.56 73 GLU A C 1
ATOM 592 O O . GLU A 1 73 ? -11.461 -2.826 21.828 1 96.56 73 GLU A O 1
ATOM 597 N N . ALA A 1 74 ? -13.375 -3.891 21.953 1 93.81 74 ALA A N 1
ATOM 598 C CA . ALA A 1 74 ? -12.812 -5.105 21.375 1 93.81 74 ALA A CA 1
ATOM 599 C C . ALA A 1 74 ? -12.414 -4.891 19.922 1 93.81 74 ALA A C 1
ATOM 601 O O . ALA A 1 74 ? -11.359 -5.352 19.484 1 93.81 74 ALA A O 1
ATOM 602 N N . PHE A 1 75 ? -13.258 -4.227 19.234 1 95.06 75 PHE A N 1
ATOM 603 C CA . PHE A 1 75 ? -12.945 -3.881 17.844 1 95.06 75 PHE A CA 1
ATOM 604 C C . PHE A 1 75 ? -11.719 -2.977 17.781 1 95.06 75 PHE A C 1
ATOM 606 O O . PHE A 1 75 ? -10.828 -3.189 16.953 1 95.06 75 PHE A O 1
ATOM 613 N N . TYR A 1 76 ? -11.711 -2.002 18.656 1 95.62 76 TYR A N 1
ATOM 614 C CA . TYR A 1 76 ? -10.57 -1.104 18.781 1 95.62 76 TYR A CA 1
ATOM 615 C C . TYR A 1 76 ? -9.273 -1.888 18.953 1 95.62 76 TYR A C 1
ATOM 617 O O . TYR A 1 76 ? -8.281 -1.629 18.281 1 95.62 76 TYR A O 1
ATOM 625 N N . ASP A 1 77 ? -9.281 -2.859 19.781 1 92.5 77 ASP A N 1
ATOM 626 C CA . ASP A 1 77 ? -8.117 -3.686 20.062 1 92.5 77 ASP A CA 1
ATOM 627 C C . ASP A 1 77 ? -7.707 -4.496 18.844 1 92.5 77 ASP A C 1
ATOM 629 O O . ASP A 1 77 ? -6.52 -4.75 18.625 1 92.5 77 ASP A O 1
ATOM 633 N N . SER A 1 78 ? -8.672 -4.867 18.094 1 91 78 SER A N 1
ATOM 634 C CA . SER A 1 78 ? -8.398 -5.695 16.922 1 91 78 SER A CA 1
ATOM 635 C C . SER A 1 78 ? -7.664 -4.906 15.844 1 91 78 SER A C 1
ATOM 637 O O . SER A 1 78 ? -6.883 -5.469 15.078 1 91 78 SER A O 1
ATOM 639 N N . VAL A 1 79 ? -7.816 -3.643 15.789 1 90.5 79 VAL A N 1
ATOM 640 C CA . VAL A 1 79 ? -7.238 -2.834 14.719 1 90.5 79 VAL A CA 1
ATOM 641 C C . VAL A 1 79 ? -5.93 -2.213 15.188 1 90.5 79 VAL A C 1
ATOM 643 O O . VAL A 1 79 ? -5.016 -1.993 14.391 1 90.5 79 VAL A O 1
ATOM 646 N N . SER A 1 80 ? -5.637 -1.785 16.406 1 85.88 80 SER A N 1
ATOM 647 C CA . SER A 1 80 ? -4.457 -1.105 16.922 1 85.88 80 SER A CA 1
ATOM 648 C C . SER A 1 80 ? -3.393 -2.107 17.375 1 85.88 80 SER A C 1
ATOM 650 O O . SER A 1 80 ? -2.201 -1.79 17.391 1 85.88 80 SER A O 1
ATOM 652 N N . GLN A 1 81 ? -3.453 -3.246 17.406 1 81.69 81 GLN A N 1
ATOM 653 C CA . GLN A 1 81 ? -2.6 -4.355 17.812 1 81.69 81 GLN A CA 1
ATOM 654 C C . GLN A 1 81 ? -1.333 -3.85 18.5 1 81.69 81 GLN A C 1
ATOM 656 O O . GLN A 1 81 ? -0.935 -2.699 18.312 1 81.69 81 GLN A O 1
ATOM 661 N N . SER A 1 82 ? -0.668 -4.598 19.297 1 88.38 82 SER A N 1
ATOM 662 C CA . SER A 1 82 ? 0.574 -4.258 19.984 1 88.38 82 SER A CA 1
ATOM 663 C C . SER A 1 82 ? 1.79 -4.598 19.125 1 88.38 82 SER A C 1
ATOM 665 O O . SER A 1 82 ? 1.729 -5.488 18.281 1 88.38 82 SER A O 1
ATOM 667 N N . LYS A 1 83 ? 2.855 -3.867 19.344 1 93 83 LYS A N 1
ATOM 668 C CA . LYS A 1 83 ? 4.133 -4.098 18.688 1 93 83 LYS A CA 1
ATOM 669 C C . LYS A 1 83 ? 5.297 -3.965 19.656 1 93 83 LYS A C 1
ATOM 671 O O . LYS A 1 83 ? 5.184 -3.275 20.672 1 93 83 LYS A O 1
ATOM 676 N N . GLU A 1 84 ? 6.359 -4.648 19.344 1 95.88 84 GLU A N 1
ATOM 677 C CA . GLU A 1 84 ? 7.652 -4.488 20.016 1 95.88 84 GLU A CA 1
ATOM 678 C C . GLU A 1 84 ? 8.656 -3.789 19.094 1 95.88 84 GLU A C 1
ATOM 680 O O . GLU A 1 84 ? 8.469 -3.744 17.875 1 95.88 84 GLU A O 1
ATOM 685 N N . PRO A 1 85 ? 9.703 -3.252 19.688 1 97.25 85 PRO A N 1
ATOM 686 C CA . PRO A 1 85 ? 10.68 -2.561 18.844 1 97.25 85 PRO A CA 1
ATOM 687 C C . PRO A 1 85 ? 11.211 -3.439 17.719 1 97.25 85 PRO A C 1
ATOM 689 O O . PRO A 1 85 ? 11.398 -2.959 16.594 1 97.25 85 PRO A O 1
ATOM 692 N N . LYS A 1 86 ? 11.336 -4.703 17.953 1 95.88 86 LYS A N 1
ATOM 693 C CA . LYS A 1 86 ? 11.883 -5.613 16.953 1 95.88 86 LYS A CA 1
ATOM 694 C C . LYS A 1 86 ? 10.922 -5.766 15.773 1 95.88 86 LYS A C 1
ATOM 696 O O . LYS A 1 86 ? 11.32 -6.223 14.703 1 95.88 86 LYS A O 1
ATOM 701 N N . ASN A 1 87 ? 9.641 -5.391 15.961 1 94.94 87 ASN A N 1
ATOM 702 C CA . ASN A 1 87 ? 8.641 -5.512 14.906 1 94.94 87 ASN A CA 1
ATOM 703 C C . ASN A 1 87 ? 8.648 -4.293 13.984 1 94.94 87 ASN A C 1
ATOM 705 O O . ASN A 1 87 ? 8.055 -4.324 12.898 1 94.94 87 ASN A O 1
ATOM 709 N N . LEU A 1 88 ? 9.352 -3.258 14.414 1 97.38 88 LEU A N 1
ATOM 710 C CA . LEU A 1 88 ? 9.266 -2.002 13.68 1 97.38 88 LEU A CA 1
ATOM 711 C C . LEU A 1 88 ? 10.164 -2.027 12.445 1 97.38 88 LEU A C 1
ATOM 713 O O . LEU A 1 88 ? 11.289 -2.521 12.508 1 97.38 88 LEU A O 1
ATOM 717 N N . LYS A 1 89 ? 9.664 -1.616 11.398 1 96.81 89 LYS A N 1
ATOM 718 C CA . LYS A 1 89 ? 10.414 -1.412 10.164 1 96.81 89 LYS A CA 1
ATOM 719 C C . LYS A 1 89 ? 10.695 0.069 9.93 1 96.81 89 LYS A C 1
ATOM 721 O O . LYS A 1 89 ? 9.789 0.9 10.031 1 96.81 89 LYS A O 1
ATOM 726 N N . VAL A 1 90 ? 11.961 0.411 9.555 1 98.25 90 VAL A N 1
ATOM 727 C CA . VAL A 1 90 ? 12.359 1.814 9.523 1 98.25 90 VAL A CA 1
ATOM 728 C C . VAL A 1 90 ? 13.039 2.131 8.195 1 98.25 90 VAL A C 1
ATOM 730 O O . VAL A 1 90 ? 13.797 1.313 7.668 1 98.25 90 VAL A O 1
ATOM 733 N N . ALA A 1 91 ? 12.734 3.273 7.637 1 98.19 91 ALA A N 1
ATOM 734 C CA . ALA A 1 91 ? 13.461 3.881 6.531 1 98.19 91 ALA A CA 1
ATOM 735 C C . ALA A 1 91 ? 14.07 5.219 6.941 1 98.19 91 ALA A C 1
ATOM 737 O O . ALA A 1 91 ? 13.438 6 7.66 1 98.19 91 ALA A O 1
ATOM 738 N N . TYR A 1 92 ? 15.289 5.457 6.578 1 97.62 92 TYR A N 1
ATOM 739 C CA . TYR A 1 92 ? 15.867 6.754 6.922 1 97.62 92 TYR A CA 1
ATOM 740 C C . TYR A 1 92 ? 16.875 7.199 5.871 1 97.62 92 TYR A C 1
ATOM 742 O O . TYR A 1 92 ? 17.406 6.375 5.113 1 97.62 92 TYR A O 1
ATOM 750 N N . LEU A 1 93 ? 17.078 8.492 5.723 1 96 93 LEU A N 1
ATOM 751 C CA . LEU A 1 93 ? 18.141 9.062 4.891 1 96 93 LEU A CA 1
ATOM 752 C C . LEU A 1 93 ? 19.484 9.031 5.621 1 96 93 LEU A C 1
ATOM 754 O O . LEU A 1 93 ? 19.672 9.742 6.613 1 96 93 LEU A O 1
ATOM 758 N N . CYS A 1 94 ? 20.422 8.352 5.109 1 93.5 94 CYS A N 1
ATOM 759 C CA . CYS A 1 94 ? 21.547 7.984 5.965 1 93.5 94 CYS A CA 1
ATOM 760 C C . CYS A 1 94 ? 22.703 8.953 5.785 1 93.5 94 CYS A C 1
ATOM 762 O O . CYS A 1 94 ? 23.562 9.07 6.664 1 93.5 94 CYS A O 1
ATOM 764 N N . GLY A 1 95 ? 22.922 9.648 4.672 1 92.19 95 GLY A N 1
ATOM 765 C CA . GLY A 1 95 ? 24.109 10.453 4.461 1 92.19 95 GLY A CA 1
ATOM 766 C C . GLY A 1 95 ? 25.375 9.633 4.402 1 92.19 95 GLY A C 1
ATOM 767 O O . GLY A 1 95 ? 25.344 8.445 4.078 1 92.19 95 GLY A O 1
ATOM 768 N N . PRO A 1 96 ? 26.5 10.25 4.695 1 94.38 96 PRO A N 1
ATOM 769 C CA . PRO A 1 96 ? 27.781 9.562 4.52 1 94.38 96 PRO A CA 1
ATOM 770 C C . PRO A 1 96 ? 28.094 8.609 5.672 1 94.38 96 PRO A C 1
ATOM 772 O O . PRO A 1 96 ? 28.969 7.75 5.543 1 94.38 96 PRO A O 1
ATOM 775 N N . ASN A 1 97 ? 27.391 8.758 6.812 1 94.12 97 ASN A N 1
ATOM 776 C CA . ASN A 1 97 ? 27.672 7.941 7.984 1 94.12 97 ASN A CA 1
ATOM 777 C C . ASN A 1 97 ? 26.422 7.258 8.516 1 94.12 97 ASN A C 1
ATOM 779 O O . ASN A 1 97 ? 25.953 7.566 9.609 1 94.12 97 ASN A O 1
ATOM 783 N N . PRO A 1 98 ? 26.031 6.246 7.828 1 95.25 98 PRO A N 1
ATOM 784 C CA . PRO A 1 98 ? 24.781 5.578 8.211 1 95.25 98 PRO A CA 1
ATOM 785 C C . PRO A 1 98 ? 24.859 4.953 9.602 1 95.25 98 PRO A C 1
ATOM 787 O O . PRO A 1 98 ? 23.828 4.781 10.258 1 95.25 98 PRO A O 1
ATOM 790 N N . GLU A 1 99 ? 26.031 4.617 10.125 1 94.88 99 GLU A N 1
ATOM 791 C CA . GLU A 1 99 ? 26.188 3.902 11.391 1 94.88 99 GLU A CA 1
ATOM 792 C C . GLU A 1 99 ? 25.734 4.75 12.57 1 94.88 99 GLU A C 1
ATOM 794 O O . GLU A 1 99 ? 25.328 4.219 13.609 1 94.88 99 GLU A O 1
ATOM 799 N N . ASN A 1 100 ? 25.781 6.047 12.383 1 93 100 ASN A N 1
ATOM 800 C CA . ASN A 1 100 ? 25.359 6.922 13.477 1 93 100 ASN A CA 1
ATOM 801 C C . ASN A 1 100 ? 23.891 6.715 13.82 1 93 100 ASN A C 1
ATOM 803 O O . ASN A 1 100 ? 23.547 6.559 14.992 1 93 100 ASN A O 1
ATOM 807 N N . ASP A 1 101 ? 23.094 6.77 12.797 1 94.44 101 ASP A N 1
ATOM 808 C CA . ASP A 1 101 ? 21.672 6.547 13.023 1 94.44 101 ASP A CA 1
ATOM 809 C C . ASP A 1 101 ? 21.391 5.09 13.391 1 94.44 101 ASP A C 1
ATOM 811 O O . ASP A 1 101 ? 20.531 4.809 14.227 1 94.44 101 ASP A O 1
ATOM 815 N N . LEU A 1 102 ? 22.109 4.191 12.781 1 96.31 102 LEU A N 1
ATOM 816 C CA . LEU A 1 102 ? 21.906 2.764 13.008 1 96.31 102 LEU A CA 1
ATOM 817 C C . LEU A 1 102 ? 22.141 2.41 14.469 1 96.31 102 LEU A C 1
ATOM 819 O O . LEU A 1 102 ? 21.391 1.624 15.055 1 96.31 102 LEU A O 1
ATOM 823 N N . ARG A 1 103 ? 23.141 2.982 15.039 1 96.94 103 ARG A N 1
ATOM 824 C CA . ARG A 1 103 ? 23.453 2.711 16.438 1 96.94 103 ARG A CA 1
ATOM 825 C C . ARG A 1 103 ? 22.328 3.15 17.344 1 96.94 103 ARG A C 1
ATOM 827 O O . ARG A 1 103 ? 21.969 2.439 18.281 1 96.94 103 ARG A O 1
ATOM 834 N N . VAL A 1 104 ? 21.734 4.293 17.062 1 97.25 104 VAL A N 1
ATOM 835 C CA . VAL A 1 104 ? 20.641 4.797 17.891 1 97.25 104 VAL A CA 1
ATOM 836 C C . VAL A 1 104 ? 19.406 3.932 17.688 1 97.25 104 VAL A C 1
ATOM 838 O O . VAL A 1 104 ? 18.719 3.572 18.656 1 97.25 104 VAL A O 1
ATOM 841 N N . LEU A 1 105 ? 19.109 3.541 16.469 1 97.75 105 LEU A N 1
ATOM 842 C CA . LEU A 1 105 ? 17.953 2.723 16.125 1 97.75 105 LEU A CA 1
ATOM 843 C C . LEU A 1 105 ? 18.062 1.34 16.766 1 97.75 105 LEU A C 1
ATOM 845 O O . LEU A 1 105 ? 17.094 0.846 17.344 1 97.75 105 LEU A O 1
ATOM 849 N N . THR A 1 106 ? 19.203 0.761 16.641 1 97.19 106 THR A N 1
ATOM 850 C CA . THR A 1 106 ? 19.375 -0.586 17.172 1 97.19 106 THR A CA 1
ATOM 851 C C . THR A 1 106 ? 19.422 -0.561 18.703 1 97.19 106 THR A C 1
ATOM 853 O O . THR A 1 106 ? 18.969 -1.499 19.359 1 97.19 106 THR A O 1
ATOM 856 N N . ALA A 1 107 ? 19.969 0.512 19.25 1 97.62 107 ALA A N 1
ATOM 857 C CA . ALA A 1 107 ? 19.969 0.667 20.703 1 97.62 107 ALA A CA 1
ATOM 858 C C . ALA A 1 107 ? 18.547 0.767 21.234 1 97.62 107 ALA A C 1
ATOM 860 O O . ALA A 1 107 ? 18.266 0.366 22.375 1 97.62 107 ALA A O 1
ATOM 861 N N . ALA A 1 108 ? 17.688 1.262 20.406 1 97.94 108 ALA A N 1
ATOM 862 C CA . ALA A 1 108 ? 16.281 1.391 20.781 1 97.94 108 ALA A CA 1
ATOM 863 C C . ALA A 1 108 ? 15.547 0.067 20.609 1 97.94 108 ALA A C 1
ATOM 865 O O . ALA A 1 108 ? 14.359 -0.033 20.938 1 97.94 108 ALA A O 1
ATOM 866 N N . GLY A 1 109 ? 16.203 -0.958 20.094 1 96.75 109 GLY A N 1
ATOM 867 C CA . GLY A 1 109 ? 15.641 -2.301 20.047 1 96.75 109 GLY A CA 1
ATOM 868 C C . GLY A 1 109 ? 15.227 -2.73 18.656 1 96.75 109 GLY A C 1
ATOM 869 O O . GLY A 1 109 ? 14.734 -3.844 18.469 1 96.75 109 GLY A O 1
ATOM 870 N N . ILE A 1 110 ? 15.414 -1.922 17.656 1 97.06 110 ILE A N 1
ATOM 871 C CA . ILE A 1 110 ? 15.062 -2.27 16.281 1 97.06 110 ILE A CA 1
ATOM 872 C C . ILE A 1 110 ? 16.125 -3.191 15.688 1 97.06 110 ILE A C 1
ATOM 874 O O . ILE A 1 110 ? 17.328 -2.969 15.875 1 97.06 110 ILE A O 1
ATOM 878 N N . LEU A 1 111 ? 15.711 -4.191 14.984 1 95.62 111 LEU A N 1
ATOM 879 C CA . LEU A 1 111 ? 16.656 -5.102 14.344 1 95.62 111 LEU A CA 1
ATOM 880 C C . LEU A 1 111 ? 17.266 -4.465 13.102 1 95.62 111 LEU A C 1
ATOM 882 O O . LEU A 1 111 ? 16.578 -3.803 12.328 1 95.62 111 LEU A O 1
ATOM 886 N N . PRO A 1 112 ? 18.531 -4.656 12.906 1 94 112 PRO A N 1
ATOM 887 C CA . PRO A 1 112 ? 19.188 -4.086 11.727 1 94 112 PRO A CA 1
ATOM 888 C C . PRO A 1 112 ? 18.547 -4.547 10.422 1 94 112 PRO A C 1
ATOM 890 O O . PRO A 1 112 ? 18.5 -3.791 9.445 1 94 112 PRO A O 1
ATOM 893 N N . GLU A 1 113 ? 18 -5.773 10.391 1 93.88 113 GLU A N 1
ATOM 894 C CA . GLU A 1 113 ? 17.391 -6.34 9.188 1 93.88 113 GLU A CA 1
ATOM 895 C C . GLU A 1 113 ? 16.109 -5.602 8.82 1 93.88 113 GLU A C 1
ATOM 897 O O . GLU A 1 113 ? 15.641 -5.695 7.68 1 93.88 113 GLU A O 1
ATOM 902 N N . ASN A 1 114 ? 15.57 -4.844 9.797 1 95.38 114 ASN A N 1
ATOM 903 C CA . ASN A 1 114 ? 14.328 -4.117 9.57 1 95.38 114 ASN A CA 1
ATOM 904 C C . ASN A 1 114 ? 14.586 -2.662 9.203 1 95.38 114 ASN A C 1
ATOM 906 O O . ASN A 1 114 ? 13.656 -1.861 9.117 1 95.38 114 ASN A O 1
ATOM 910 N N . ILE A 1 115 ? 15.859 -2.322 8.969 1 96.62 115 ILE A N 1
ATOM 911 C CA . ILE A 1 115 ? 16.219 -0.932 8.711 1 96.62 115 ILE A CA 1
ATOM 912 C C . ILE A 1 115 ? 16.672 -0.784 7.258 1 96.62 115 ILE A C 1
ATOM 914 O O . ILE A 1 115 ? 17.531 -1.539 6.789 1 96.62 115 ILE A O 1
ATOM 918 N N . TRP A 1 116 ? 16.109 0.152 6.566 1 96.69 116 TRP A N 1
ATOM 919 C CA . TRP A 1 116 ? 16.469 0.505 5.195 1 96.69 116 TRP A CA 1
ATOM 920 C C . TRP A 1 116 ? 17.016 1.924 5.121 1 96.69 116 TRP A C 1
ATOM 922 O O . TRP A 1 116 ? 16.359 2.877 5.539 1 96.69 116 TRP A O 1
ATOM 932 N N . ALA A 1 117 ? 18.172 2.061 4.613 1 97.06 117 ALA A N 1
ATOM 933 C CA . ALA A 1 117 ? 18.828 3.359 4.469 1 97.06 117 ALA A CA 1
ATOM 934 C C . ALA A 1 117 ? 18.812 3.82 3.012 1 97.06 117 ALA A C 1
ATOM 936 O O . ALA A 1 117 ? 18.891 3.002 2.094 1 97.06 117 ALA A O 1
ATOM 937 N N . PHE A 1 118 ? 18.75 5.129 2.814 1 96.06 118 PHE A N 1
ATOM 938 C CA . PHE A 1 118 ? 18.672 5.691 1.472 1 96.06 118 PHE A CA 1
ATOM 939 C C . PHE A 1 118 ? 19.656 6.848 1.318 1 96.06 118 PHE A C 1
ATOM 941 O O . PHE A 1 118 ? 19.797 7.672 2.227 1 96.06 118 PHE A O 1
ATOM 948 N N . GLU A 1 119 ? 20.312 6.867 0.243 1 94.31 119 GLU A N 1
ATOM 949 C CA . GLU A 1 119 ? 21.188 7.973 -0.103 1 94.31 119 GLU A CA 1
ATOM 950 C C . GLU A 1 119 ? 21.172 8.25 -1.603 1 94.31 119 GLU A C 1
ATOM 952 O O . GLU A 1 119 ? 21.453 7.367 -2.41 1 94.31 119 GLU A O 1
ATOM 957 N N . THR A 1 120 ? 20.906 9.492 -1.961 1 89.75 120 THR A N 1
ATOM 958 C CA . THR A 1 120 ? 20.688 9.844 -3.359 1 89.75 120 THR A CA 1
ATOM 959 C C . THR A 1 120 ? 22 10.281 -4.008 1 89.75 120 THR A C 1
ATOM 961 O O . THR A 1 120 ? 22.25 9.984 -5.18 1 89.75 120 THR A O 1
ATOM 964 N N . ASP A 1 121 ? 22.781 11.031 -3.301 1 90.81 121 ASP A N 1
ATOM 965 C CA . ASP A 1 121 ? 24.016 11.555 -3.857 1 90.81 121 ASP A CA 1
ATOM 966 C C . ASP A 1 121 ? 25.047 10.445 -4.055 1 90.81 121 ASP A C 1
ATOM 968 O O . ASP A 1 121 ? 25.359 9.703 -3.119 1 90.81 121 ASP A O 1
ATOM 972 N N . THR A 1 122 ? 25.625 10.344 -5.152 1 90.75 122 THR A N 1
ATOM 973 C CA . THR A 1 122 ? 26.484 9.234 -5.535 1 90.75 122 THR A CA 1
ATOM 974 C C . THR A 1 122 ? 27.75 9.211 -4.68 1 90.75 122 THR A C 1
ATOM 976 O O . THR A 1 122 ? 28.156 8.148 -4.207 1 90.75 122 THR A O 1
ATOM 979 N N . THR A 1 123 ? 28.344 10.367 -4.562 1 93.75 123 THR A N 1
ATOM 980 C CA . THR A 1 123 ? 29.562 10.438 -3.781 1 93.75 123 THR A CA 1
ATOM 981 C C . THR A 1 123 ? 29.297 10.086 -2.322 1 93.75 123 THR A C 1
ATOM 983 O O . THR A 1 123 ? 30.016 9.273 -1.735 1 93.75 123 THR A O 1
ATOM 986 N N . THR A 1 124 ? 28.328 10.633 -1.837 1 94.44 124 THR A N 1
ATOM 987 C CA . THR A 1 124 ? 27.953 10.359 -0.454 1 94.44 124 THR A CA 1
ATOM 988 C C . THR A 1 124 ? 27.547 8.898 -0.28 1 94.44 124 THR A C 1
ATOM 990 O O . THR A 1 124 ? 27.812 8.297 0.76 1 94.44 124 THR A O 1
ATOM 993 N N . TYR A 1 125 ? 26.906 8.398 -1.285 1 94.38 125 TYR A N 1
ATOM 994 C CA . TYR A 1 125 ? 26.516 7 -1.27 1 94.38 125 TYR A CA 1
ATOM 995 C C . TYR A 1 125 ? 27.719 6.086 -1.141 1 94.38 125 TYR A C 1
ATOM 997 O O . TYR A 1 125 ? 27.719 5.145 -0.346 1 94.38 125 TYR A O 1
ATOM 1005 N N . GLY A 1 126 ? 28.719 6.367 -1.912 1 93.94 126 GLY A N 1
ATOM 1006 C CA . GLY A 1 126 ? 29.953 5.59 -1.808 1 93.94 126 GLY A CA 1
ATOM 1007 C C . GLY A 1 126 ? 30.578 5.641 -0.427 1 93.94 126 GLY A C 1
ATOM 1008 O O . GLY A 1 126 ? 31.047 4.625 0.085 1 93.94 126 GLY A O 1
ATOM 1009 N N . GLN A 1 127 ? 30.484 6.789 0.16 1 95.56 127 GLN A N 1
ATOM 1010 C CA . GLN A 1 127 ? 31 6.957 1.517 1 95.56 127 GLN A CA 1
ATOM 1011 C C . GLN A 1 127 ? 30.172 6.16 2.52 1 95.56 127 GLN A C 1
ATOM 1013 O O . GLN A 1 127 ? 30.719 5.559 3.445 1 95.56 127 GLN A O 1
ATOM 1018 N N . ALA A 1 128 ? 28.938 6.195 2.295 1 95.75 128 ALA A N 1
ATOM 1019 C CA . ALA A 1 128 ? 28.031 5.48 3.188 1 95.75 128 ALA A CA 1
ATOM 1020 C C . ALA A 1 128 ? 28.312 3.98 3.16 1 95.75 128 ALA A C 1
ATOM 1022 O O . ALA A 1 128 ? 28.312 3.326 4.207 1 95.75 128 ALA A O 1
ATOM 1023 N N . ILE A 1 129 ? 28.5 3.459 2.01 1 93.88 129 ILE A N 1
ATOM 1024 C CA . ILE A 1 129 ? 28.781 2.037 1.86 1 93.88 129 ILE A CA 1
ATOM 1025 C C . ILE A 1 129 ? 30.078 1.689 2.59 1 93.88 129 ILE A C 1
ATOM 1027 O O . ILE A 1 129 ? 30.125 0.729 3.361 1 93.88 129 ILE A O 1
ATOM 1031 N N . ALA A 1 130 ? 31.062 2.488 2.348 1 93.94 130 ALA A N 1
ATOM 1032 C CA . ALA A 1 130 ? 32.375 2.25 2.979 1 93.94 130 ALA A CA 1
ATOM 1033 C C . ALA A 1 130 ? 32.25 2.316 4.5 1 93.94 130 ALA A C 1
ATOM 1035 O O . ALA A 1 130 ? 32.812 1.48 5.203 1 93.94 130 ALA A O 1
ATOM 1036 N N . ALA A 1 131 ? 31.531 3.266 4.938 1 94.69 131 ALA A N 1
ATOM 1037 C CA . ALA A 1 131 ? 31.359 3.451 6.379 1 94.69 131 ALA A CA 1
ATOM 1038 C C . ALA A 1 131 ? 30.594 2.283 6.996 1 94.69 131 ALA A C 1
ATOM 1040 O O . ALA A 1 131 ? 30.953 1.808 8.078 1 94.69 131 ALA A O 1
ATOM 1041 N N . ALA A 1 132 ? 29.578 1.881 6.336 1 93.12 132 ALA A N 1
ATOM 1042 C CA . ALA A 1 132 ? 28.781 0.766 6.84 1 93.12 132 ALA A CA 1
ATOM 1043 C C . ALA A 1 132 ? 29.609 -0.522 6.879 1 93.12 132 ALA A C 1
ATOM 1045 O O . ALA A 1 132 ? 29.547 -1.271 7.855 1 93.12 132 ALA A O 1
ATOM 1046 N N . LEU A 1 133 ? 30.359 -0.766 5.844 1 90.75 133 LEU A N 1
ATOM 1047 C CA . LEU A 1 133 ? 31.172 -1.974 5.75 1 90.75 133 LEU A CA 1
ATOM 1048 C C . LEU A 1 133 ? 32.219 -2 6.84 1 90.75 133 LEU A C 1
ATOM 1050 O O . LEU A 1 133 ? 32.594 -3.072 7.324 1 90.75 133 LEU A O 1
ATOM 1054 N N . ALA A 1 134 ? 32.625 -0.842 7.227 1 91.56 134 ALA A N 1
ATOM 1055 C CA . ALA A 1 134 ? 33.688 -0.722 8.234 1 91.56 134 ALA A CA 1
ATOM 1056 C C . ALA A 1 134 ? 33.094 -0.725 9.648 1 91.56 134 ALA A C 1
ATOM 1058 O O . ALA A 1 134 ? 33.812 -0.792 10.633 1 91.56 134 ALA A O 1
ATOM 1059 N N . SER A 1 135 ? 31.812 -0.708 9.688 1 91.69 135 SER A N 1
ATOM 1060 C CA . SER A 1 135 ? 31.141 -0.624 10.984 1 91.69 135 SER A CA 1
ATOM 1061 C C . SER A 1 135 ? 30.656 -1.991 11.445 1 91.69 135 SER A C 1
ATOM 1063 O O . SER A 1 135 ? 31 -3.014 10.852 1 91.69 135 SER A O 1
ATOM 1065 N N . GLU A 1 136 ? 29.875 -1.947 12.555 1 90.56 136 GLU A N 1
ATOM 1066 C CA . GLU A 1 136 ? 29.297 -3.172 13.102 1 90.56 136 GLU A CA 1
ATOM 1067 C C . GLU A 1 136 ? 28.047 -3.584 12.32 1 90.56 136 GLU A C 1
ATOM 1069 O O . GLU A 1 136 ? 27.438 -4.613 12.617 1 90.56 136 GLU A O 1
ATOM 1074 N N . PHE A 1 137 ? 27.734 -2.834 11.273 1 89.75 137 PHE A N 1
ATOM 1075 C CA . PHE A 1 137 ? 26.547 -3.113 10.492 1 89.75 137 PHE A CA 1
ATOM 1076 C C . PHE A 1 137 ? 26.906 -3.395 9.039 1 89.75 137 PHE A C 1
ATOM 1078 O O . PHE A 1 137 ? 26.328 -2.789 8.125 1 89.75 137 PHE A O 1
ATOM 1085 N N . PRO A 1 138 ? 27.625 -4.324 8.82 1 85.94 138 PRO A N 1
ATOM 1086 C CA . PRO A 1 138 ? 28.094 -4.555 7.449 1 85.94 138 PRO A CA 1
ATOM 1087 C C . PRO A 1 138 ? 27 -5.137 6.551 1 85.94 138 PRO A C 1
ATOM 1089 O O . PRO A 1 138 ? 27.219 -5.293 5.344 1 85.94 138 PRO A O 1
ATOM 1092 N N . PHE A 1 139 ? 25.844 -5.406 7.09 1 85.31 139 PHE A N 1
ATOM 1093 C CA . PHE A 1 139 ? 24.812 -6.055 6.293 1 85.31 139 PHE A CA 1
ATOM 1094 C C . PHE A 1 139 ? 23.562 -5.176 6.191 1 85.31 139 PHE A C 1
ATOM 1096 O O . PHE A 1 139 ? 22.516 -5.637 5.758 1 85.31 139 PHE A O 1
ATOM 1103 N N . VAL A 1 140 ? 23.719 -3.977 6.539 1 88.56 140 VAL A N 1
ATOM 1104 C CA . VAL A 1 140 ? 22.578 -3.072 6.496 1 88.56 140 VAL A CA 1
ATOM 1105 C C . VAL A 1 140 ? 22.172 -2.83 5.047 1 88.56 140 VAL A C 1
ATOM 1107 O O . VAL A 1 140 ? 22.984 -2.93 4.133 1 88.56 140 VAL A O 1
ATOM 1110 N N . LYS A 1 141 ? 20.953 -2.598 4.836 1 93.25 141 LYS A N 1
ATOM 1111 C CA . LYS A 1 141 ? 20.438 -2.322 3.502 1 93.25 141 LYS A CA 1
ATOM 1112 C C . LYS A 1 141 ? 20.531 -0.837 3.166 1 93.25 141 LYS A C 1
ATOM 1114 O O . LYS A 1 141 ? 19.906 -0.001 3.816 1 93.25 141 LYS A O 1
ATOM 1119 N N . ILE A 1 142 ? 21.297 -0.559 2.211 1 94.62 142 ILE A N 1
ATOM 1120 C CA . ILE A 1 142 ? 21.453 0.812 1.733 1 94.62 142 ILE A CA 1
ATOM 1121 C C . ILE A 1 142 ? 21.078 0.883 0.252 1 94.62 142 ILE A C 1
ATOM 1123 O O . ILE A 1 142 ? 21.625 0.127 -0.562 1 94.62 142 ILE A O 1
ATOM 1127 N N . ILE A 1 143 ? 20.203 1.752 -0.049 1 94.06 143 ILE A N 1
ATOM 1128 C CA . ILE A 1 143 ? 19.719 1.914 -1.416 1 94.06 143 ILE A CA 1
ATOM 1129 C C . ILE A 1 143 ? 20.25 3.225 -1.998 1 94.06 143 ILE A C 1
ATOM 1131 O O . ILE A 1 143 ? 20.156 4.273 -1.357 1 94.06 143 ILE A O 1
ATOM 1135 N N . HIS A 1 144 ? 20.781 3.121 -3.168 1 93.31 144 HIS A N 1
ATOM 1136 C CA . HIS A 1 144 ? 21.188 4.32 -3.891 1 93.31 144 HIS A CA 1
ATOM 1137 C C . HIS A 1 144 ? 20 4.98 -4.582 1 93.31 144 HIS A C 1
ATOM 1139 O O . HIS A 1 144 ? 19.625 4.582 -5.688 1 93.31 144 HIS A O 1
ATOM 1145 N N . GLY A 1 145 ? 19.469 5.98 -3.959 1 90.94 145 GLY A N 1
ATOM 1146 C CA . GLY A 1 145 ? 18.312 6.672 -4.496 1 90.94 145 GLY A CA 1
ATOM 1147 C C . GLY A 1 145 ? 17.375 7.195 -3.42 1 90.94 145 GLY A C 1
ATOM 1148 O O . GLY A 1 145 ? 17.594 6.941 -2.232 1 90.94 145 GLY A O 1
ATOM 1149 N N . GLY A 1 146 ? 16.406 7.91 -3.871 1 91.44 146 GLY A N 1
ATOM 1150 C CA . GLY A 1 146 ? 15.414 8.453 -2.945 1 91.44 146 GLY A CA 1
ATOM 1151 C C . GLY A 1 146 ? 14.367 7.438 -2.529 1 91.44 146 GLY A C 1
ATOM 1152 O O . GLY A 1 146 ? 14.039 6.527 -3.297 1 91.44 146 GLY A O 1
ATOM 1153 N N . ILE A 1 147 ? 13.875 7.594 -1.326 1 92.81 147 ILE A N 1
ATOM 1154 C CA . ILE A 1 147 ? 12.852 6.703 -0.794 1 92.81 147 ILE A CA 1
ATOM 1155 C C . ILE A 1 147 ? 11.602 6.773 -1.669 1 92.81 147 ILE A C 1
ATOM 1157 O O . ILE A 1 147 ? 10.922 5.762 -1.874 1 92.81 147 ILE A O 1
ATOM 1161 N N . ASP A 1 148 ? 11.273 7.945 -2.18 1 90.19 148 ASP A N 1
ATOM 1162 C CA . ASP A 1 148 ? 10.078 8.141 -2.986 1 90.19 148 ASP A CA 1
ATOM 1163 C C . ASP A 1 148 ? 10.156 7.355 -4.293 1 90.19 148 ASP A C 1
ATOM 1165 O O . ASP A 1 148 ? 9.18 6.746 -4.723 1 90.19 148 ASP A O 1
ATOM 1169 N N . VAL A 1 149 ? 11.336 7.301 -4.863 1 88.94 149 VAL A N 1
ATOM 1170 C CA . VAL A 1 149 ? 11.539 6.562 -6.105 1 88.94 149 VAL A CA 1
ATOM 1171 C C . VAL A 1 149 ? 11.516 5.062 -5.824 1 88.94 149 VAL A C 1
ATOM 1173 O O . VAL A 1 149 ? 10.945 4.289 -6.594 1 88.94 149 VAL A O 1
ATOM 1176 N N . PHE A 1 150 ? 12.125 4.695 -4.754 1 92.75 150 PHE A N 1
ATOM 1177 C CA . PHE A 1 150 ? 12.156 3.301 -4.336 1 92.75 150 PHE A CA 1
ATOM 1178 C C . PHE A 1 150 ? 10.742 2.76 -4.145 1 92.75 150 PHE A C 1
ATOM 1180 O O . PHE A 1 150 ? 10.438 1.646 -4.57 1 92.75 150 PHE A O 1
ATOM 1187 N N . LEU A 1 151 ? 9.852 3.551 -3.586 1 92.44 151 LEU A N 1
ATOM 1188 C CA . LEU A 1 151 ? 8.5 3.121 -3.248 1 92.44 151 LEU A CA 1
ATOM 1189 C C . LEU A 1 151 ? 7.664 2.916 -4.508 1 92.44 151 LEU A C 1
ATOM 1191 O O . LEU A 1 151 ? 6.641 2.232 -4.473 1 92.44 151 LEU A O 1
ATOM 1195 N N . GLU A 1 152 ? 8.07 3.463 -5.523 1 87.44 152 GLU A N 1
ATOM 1196 C CA . GLU A 1 152 ? 7.367 3.242 -6.785 1 87.44 152 GLU A CA 1
ATOM 1197 C C . GLU A 1 152 ? 7.543 1.805 -7.27 1 87.44 152 GLU A C 1
ATOM 1199 O O . GLU A 1 152 ? 6.637 1.234 -7.879 1 87.44 152 GLU A O 1
ATOM 1204 N N . ALA A 1 153 ? 8.68 1.303 -6.988 1 88.62 153 ALA A N 1
ATOM 1205 C CA . ALA A 1 153 ? 9.008 -0.039 -7.465 1 88.62 153 ALA A CA 1
ATOM 1206 C C . ALA A 1 153 ? 8.75 -1.082 -6.379 1 88.62 153 ALA A C 1
ATOM 1208 O O . ALA A 1 153 ? 8.539 -2.26 -6.68 1 88.62 153 ALA A O 1
ATOM 1209 N N . SER A 1 154 ? 8.828 -0.607 -5.184 1 91.94 154 SER A N 1
ATOM 1210 C CA . SER A 1 154 ? 8.766 -1.525 -4.051 1 91.94 154 SER A CA 1
ATOM 1211 C C . SER A 1 154 ? 7.602 -1.186 -3.127 1 91.94 154 SER A C 1
ATOM 1213 O O . SER A 1 154 ? 7.734 -0.335 -2.244 1 91.94 154 SER A O 1
ATOM 1215 N N . PRO A 1 155 ? 6.516 -1.904 -3.217 1 90.38 155 PRO A N 1
ATOM 1216 C CA . PRO A 1 155 ? 5.34 -1.611 -2.393 1 90.38 155 PRO A CA 1
ATOM 1217 C C . PRO A 1 155 ? 5.523 -2.025 -0.935 1 90.38 155 PRO A C 1
ATOM 1219 O O . PRO A 1 155 ? 4.723 -2.801 -0.404 1 90.38 155 PRO A O 1
ATOM 1222 N N . GLN A 1 156 ? 6.484 -1.416 -0.268 1 91.44 156 GLN A N 1
ATOM 1223 C CA . GLN A 1 156 ? 6.75 -1.677 1.144 1 91.44 156 GLN A CA 1
ATOM 1224 C C . GLN A 1 156 ? 6.191 -0.563 2.023 1 91.44 156 GLN A C 1
ATOM 1226 O O . GLN A 1 156 ? 6.055 0.579 1.578 1 91.44 156 GLN A O 1
ATOM 1231 N N . LYS A 1 157 ? 5.824 -0.921 3.215 1 94.38 157 LYS A N 1
ATOM 1232 C CA . LYS A 1 157 ? 5.391 0.046 4.219 1 94.38 157 LYS A CA 1
ATOM 1233 C C . LYS A 1 157 ? 6.359 0.086 5.398 1 94.38 157 LYS A C 1
ATOM 1235 O O . LYS A 1 157 ? 7.047 -0.899 5.68 1 94.38 157 LYS A O 1
ATOM 1240 N N . PHE A 1 158 ? 6.418 1.182 6.031 1 97.88 158 PHE A N 1
ATOM 1241 C CA . PHE A 1 158 ? 7.309 1.391 7.164 1 97.88 158 PHE A CA 1
ATOM 1242 C C . PHE A 1 158 ? 6.535 1.896 8.375 1 97.88 158 PHE A C 1
ATOM 1244 O O . PHE A 1 158 ? 5.465 2.484 8.234 1 97.88 158 PHE A O 1
ATOM 1251 N N . ASP A 1 159 ? 7.078 1.605 9.547 1 98.12 159 ASP A N 1
ATOM 1252 C CA . ASP A 1 159 ? 6.512 2.146 10.773 1 98.12 159 ASP A CA 1
ATOM 1253 C C . ASP A 1 159 ? 7.062 3.539 11.07 1 98.12 159 ASP A C 1
ATOM 1255 O O . ASP A 1 159 ? 6.359 4.391 11.609 1 98.12 159 ASP A O 1
ATOM 1259 N N . ILE A 1 160 ? 8.328 3.711 10.742 1 98.75 160 ILE A N 1
ATOM 1260 C CA . ILE A 1 160 ? 9.008 4.984 10.953 1 98.75 160 ILE A CA 1
ATOM 1261 C C . ILE A 1 160 ? 9.75 5.387 9.68 1 98.75 160 ILE A C 1
ATOM 1263 O O . ILE A 1 160 ? 10.492 4.586 9.109 1 98.75 160 ILE A O 1
ATOM 1267 N N . ILE A 1 161 ? 9.531 6.543 9.258 1 98.62 161 ILE A N 1
ATOM 1268 C CA . ILE A 1 161 ? 10.32 7.141 8.188 1 98.62 161 ILE A CA 1
ATOM 1269 C C . ILE A 1 161 ? 11.016 8.398 8.703 1 98.62 161 ILE A C 1
ATOM 1271 O O . ILE A 1 161 ? 10.359 9.359 9.109 1 98.62 161 ILE A O 1
ATOM 1275 N N . TYR A 1 162 ? 12.312 8.344 8.75 1 98.31 162 TYR A N 1
ATOM 1276 C CA . TYR A 1 162 ? 13.148 9.422 9.266 1 98.31 162 TYR A CA 1
ATOM 1277 C C . TYR A 1 162 ? 13.836 10.172 8.133 1 98.31 162 TYR A C 1
ATOM 1279 O O . TYR A 1 162 ? 14.844 9.711 7.602 1 98.31 162 TYR A O 1
ATOM 1287 N N . LEU A 1 163 ? 13.312 11.391 7.836 1 97.31 163 LEU A N 1
ATOM 1288 C CA . LEU A 1 163 ? 13.781 12.188 6.707 1 97.31 163 LEU A CA 1
ATOM 1289 C C . LEU A 1 163 ? 14.703 13.312 7.18 1 97.31 163 LEU A C 1
ATOM 1291 O O . LEU A 1 163 ? 14.258 14.438 7.379 1 97.31 163 LEU A O 1
ATOM 1295 N N . ASP A 1 164 ? 15.906 13.016 7.234 1 94.5 164 ASP A N 1
ATOM 1296 C CA . ASP A 1 164 ? 16.906 14.023 7.551 1 94.5 164 ASP A CA 1
ATOM 1297 C C . ASP A 1 164 ? 17.344 14.781 6.297 1 94.5 164 ASP A C 1
ATOM 1299 O O . ASP A 1 164 ? 18.438 14.562 5.781 1 94.5 164 ASP A O 1
ATOM 1303 N N . PHE A 1 165 ? 16.609 15.75 5.812 1 91.25 165 PHE A N 1
ATOM 1304 C CA . PHE A 1 165 ? 16.844 16.484 4.574 1 91.25 165 PHE A CA 1
ATOM 1305 C C . PHE A 1 165 ? 18.016 17.453 4.727 1 91.25 165 PHE A C 1
ATOM 1307 O O . PHE A 1 165 ? 18.719 17.734 3.756 1 91.25 165 PHE A O 1
ATOM 1314 N N . CYS A 1 166 ? 18.172 18.016 5.789 1 80.62 166 CYS A N 1
ATOM 1315 C CA . CYS A 1 166 ? 19.188 19 6.125 1 80.62 166 CYS A CA 1
ATOM 1316 C C . CYS A 1 166 ? 19.016 20.266 5.285 1 80.62 166 CYS A C 1
ATOM 1318 O O . CYS A 1 166 ? 19.703 21.266 5.5 1 80.62 166 CYS A O 1
ATOM 1320 N N . GLY A 1 167 ? 18.141 20.297 4.258 1 89.44 167 GLY A N 1
ATOM 1321 C CA . GLY A 1 167 ? 17.734 21.484 3.525 1 89.44 167 GLY A CA 1
ATOM 1322 C C . GLY A 1 167 ? 16.391 22.047 3.99 1 89.44 167 GLY A C 1
ATOM 1323 O O . GLY A 1 167 ? 15.789 21.516 4.926 1 89.44 167 GLY A O 1
ATOM 1324 N N . SER A 1 168 ? 16.047 23.156 3.365 1 94.5 168 SER A N 1
ATOM 1325 C CA . SER A 1 168 ? 14.812 23.812 3.764 1 94.5 168 SER A CA 1
ATOM 1326 C C . SER A 1 168 ? 13.602 23.078 3.193 1 94.5 168 SER A C 1
ATOM 1328 O O . SER A 1 168 ? 13.734 22.234 2.303 1 94.5 168 SER A O 1
ATOM 1330 N N . LEU A 1 169 ? 12.469 23.328 3.73 1 94.62 169 LEU A N 1
ATOM 1331 C CA . LEU A 1 169 ? 11.188 22.812 3.256 1 94.62 169 LEU A CA 1
ATOM 1332 C C . LEU A 1 169 ? 10.266 23.938 2.83 1 94.62 169 LEU A C 1
ATOM 1334 O O . LEU A 1 169 ? 9.734 24.672 3.676 1 94.62 169 LEU A O 1
ATOM 1338 N N . PRO A 1 170 ? 10.062 24.172 1.599 1 93 170 PRO A N 1
ATOM 1339 C CA . PRO A 1 170 ? 10.656 23.453 0.469 1 93 170 PRO A CA 1
ATOM 1340 C C . PRO A 1 170 ? 12.07 23.938 0.143 1 93 170 PRO A C 1
ATOM 1342 O O . PRO A 1 170 ? 12.453 25.047 0.543 1 93 170 PRO A O 1
ATOM 1345 N N . SER A 1 171 ? 12.711 23.062 -0.49 1 90.12 171 SER A N 1
ATOM 1346 C CA . SER A 1 171 ? 14.047 23.438 -0.948 1 90.12 171 SER A CA 1
ATOM 1347 C C . SER A 1 171 ? 13.992 24.125 -2.307 1 90.12 171 SER A C 1
ATOM 1349 O O . SER A 1 171 ? 13.172 23.766 -3.158 1 90.12 171 SER A O 1
ATOM 1351 N N . ARG A 1 172 ? 14.875 25.078 -2.502 1 84.25 172 ARG A N 1
ATOM 1352 C CA . ARG A 1 172 ? 14.969 25.766 -3.789 1 84.25 172 ARG A CA 1
ATOM 1353 C C . ARG A 1 172 ? 15.828 24.969 -4.77 1 84.25 172 ARG A C 1
ATOM 1355 O O . ARG A 1 172 ? 15.797 25.219 -5.977 1 84.25 172 ARG A O 1
ATOM 1362 N N . ASN A 1 173 ? 16.578 24.109 -4.145 1 78.5 173 ASN A N 1
ATOM 1363 C CA . ASN A 1 173 ? 17.453 23.281 -4.965 1 78.5 173 ASN A CA 1
ATOM 1364 C C . ASN A 1 173 ? 16.672 22.281 -5.801 1 78.5 173 ASN A C 1
ATOM 1366 O O . ASN A 1 173 ? 15.961 21.438 -5.254 1 78.5 173 ASN A O 1
ATOM 1370 N N . LYS A 1 174 ? 16.891 22.422 -7.074 1 68.81 174 LYS A N 1
ATOM 1371 C CA . LYS A 1 174 ? 16.156 21.578 -8.008 1 68.81 174 LYS A CA 1
ATOM 1372 C C . LYS A 1 174 ? 16.5 20.109 -7.801 1 68.81 174 LYS A C 1
ATOM 1374 O O . LYS A 1 174 ? 15.695 19.234 -8.133 1 68.81 174 LYS A O 1
ATOM 1379 N N . LYS A 1 175 ? 17.562 19.844 -7.238 1 67.75 175 LYS A N 1
ATOM 1380 C CA . LYS A 1 175 ? 18 18.453 -7.035 1 67.75 175 LYS A CA 1
ATOM 1381 C C . LYS A 1 175 ? 17.391 17.875 -5.758 1 67.75 175 LYS A C 1
ATOM 1383 O O . LYS A 1 175 ? 17.297 16.656 -5.605 1 67.75 175 LYS A O 1
ATOM 1388 N N . GLN A 1 176 ? 17.078 18.828 -4.918 1 72.25 176 GLN A N 1
ATOM 1389 C CA . GLN A 1 176 ? 16.531 18.375 -3.646 1 72.25 176 GLN A CA 1
ATOM 1390 C C . GLN A 1 176 ? 15.039 18.688 -3.557 1 72.25 176 GLN A C 1
ATOM 1392 O O . GLN A 1 176 ? 14.648 19.781 -3.158 1 72.25 176 GLN A O 1
ATOM 1397 N N . LYS A 1 177 ? 14.273 17.766 -3.85 1 85.88 177 LYS A N 1
ATOM 1398 C CA . LYS A 1 177 ? 12.828 17.938 -3.795 1 85.88 177 LYS A CA 1
ATOM 1399 C C . LYS A 1 177 ? 12.242 17.344 -2.518 1 85.88 177 LYS A C 1
ATOM 1401 O O . LYS A 1 177 ? 11.516 16.359 -2.564 1 85.88 177 LYS A O 1
ATOM 1406 N N . THR A 1 178 ? 12.508 18.047 -1.428 1 92.12 178 THR A N 1
ATOM 1407 C CA . THR A 1 178 ? 12.172 17.578 -0.088 1 92.12 178 THR A CA 1
ATOM 1408 C C . THR A 1 178 ? 10.664 17.391 0.05 1 92.12 178 THR A C 1
ATOM 1410 O O . THR A 1 178 ? 10.211 16.328 0.49 1 92.12 178 THR A O 1
ATOM 1413 N N . LEU A 1 179 ? 9.914 18.375 -0.417 1 96.5 179 LEU A N 1
ATOM 1414 C CA . LEU A 1 179 ? 8.461 18.312 -0.264 1 96.5 179 LEU A CA 1
ATOM 1415 C C . LEU A 1 179 ? 7.863 17.25 -1.175 1 96.5 179 LEU A C 1
ATOM 1417 O O . LEU A 1 179 ? 6.914 16.562 -0.792 1 96.5 179 LEU A O 1
ATOM 1421 N N . LEU A 1 180 ? 8.398 17.094 -2.352 1 95.19 180 LEU A N 1
ATOM 1422 C CA . LEU A 1 180 ? 7.91 16.078 -3.275 1 95.19 180 LEU A CA 1
ATOM 1423 C C . LEU A 1 180 ? 8.078 14.688 -2.688 1 95.19 180 LEU A C 1
ATOM 1425 O O . LEU A 1 180 ? 7.203 13.836 -2.854 1 95.19 180 LEU A O 1
ATOM 1429 N N . ALA A 1 181 ? 9.188 14.453 -2.037 1 95.12 181 ALA A N 1
ATOM 1430 C CA . ALA A 1 181 ? 9.414 13.164 -1.386 1 95.12 181 ALA A CA 1
ATOM 1431 C C . ALA A 1 181 ? 8.312 12.859 -0.372 1 95.12 181 ALA A C 1
ATOM 1433 O O . ALA A 1 181 ? 7.785 11.75 -0.335 1 95.12 181 ALA A O 1
ATOM 1434 N N . ILE A 1 182 ? 7.98 13.852 0.406 1 97.5 182 ILE A N 1
ATOM 1435 C CA . ILE A 1 182 ? 6.934 13.703 1.409 1 97.5 182 ILE A CA 1
ATOM 1436 C C . ILE A 1 182 ? 5.602 13.414 0.721 1 97.5 182 ILE A C 1
ATOM 1438 O O . ILE A 1 182 ? 4.863 12.516 1.13 1 97.5 182 ILE A O 1
ATOM 1442 N N . SER A 1 183 ? 5.348 14.18 -0.37 1 97.5 183 SER A N 1
ATOM 1443 C CA . SER A 1 183 ? 4.098 14 -1.104 1 97.5 183 SER A CA 1
ATOM 1444 C C . SER A 1 183 ? 3.975 12.578 -1.645 1 97.5 183 SER A C 1
ATOM 1446 O O . SER A 1 183 ? 2.902 11.977 -1.58 1 97.5 183 SER A O 1
ATOM 1448 N N . ARG A 1 184 ? 5.004 12.062 -2.09 1 95.94 184 ARG A N 1
ATOM 1449 C CA . ARG A 1 184 ? 4.98 10.727 -2.672 1 95.94 184 ARG A CA 1
ATOM 1450 C C . ARG A 1 184 ? 4.875 9.656 -1.589 1 95.94 184 ARG A C 1
ATOM 1452 O O . ARG A 1 184 ? 4.195 8.648 -1.771 1 95.94 184 ARG A O 1
ATOM 1459 N N . ILE A 1 185 ? 5.508 9.859 -0.47 1 97.19 185 ILE A N 1
ATOM 1460 C CA . ILE A 1 185 ? 5.41 8.938 0.66 1 97.19 185 ILE A CA 1
ATOM 1461 C C . ILE A 1 185 ? 3.957 8.844 1.122 1 97.19 185 ILE A C 1
ATOM 1463 O O . ILE A 1 185 ? 3.432 7.746 1.319 1 97.19 185 ILE A O 1
ATOM 1467 N N . LEU A 1 186 ? 3.318 9.992 1.214 1 97.44 186 LEU A N 1
ATOM 1468 C CA . LEU A 1 186 ? 1.938 10.039 1.682 1 97.44 186 LEU A CA 1
ATOM 1469 C C . LEU A 1 186 ? 0.988 9.477 0.626 1 97.44 186 LEU A C 1
ATOM 1471 O O . LEU A 1 186 ? 0.062 8.734 0.952 1 97.44 186 LEU A O 1
ATOM 1475 N N . ALA A 1 187 ? 1.276 9.828 -0.604 1 95.12 187 ALA A N 1
ATOM 1476 C CA . ALA A 1 187 ? 0.405 9.383 -1.688 1 95.12 187 ALA A CA 1
ATOM 1477 C C . ALA A 1 187 ? 0.443 7.863 -1.832 1 95.12 187 ALA A C 1
ATOM 1479 O O . ALA A 1 187 ? -0.565 7.242 -2.17 1 95.12 187 ALA A O 1
ATOM 1480 N N . ARG A 1 188 ? 1.555 7.273 -1.55 1 93.31 188 ARG A N 1
ATOM 1481 C CA . ARG A 1 188 ? 1.709 5.828 -1.684 1 93.31 188 ARG A CA 1
ATOM 1482 C C . ARG A 1 188 ? 1.336 5.113 -0.388 1 93.31 188 ARG A C 1
ATOM 1484 O O . ARG A 1 188 ? 1.419 3.887 -0.302 1 93.31 188 ARG A O 1
ATOM 1491 N N . HIS A 1 189 ? 0.933 5.863 0.505 1 94.5 189 HIS A N 1
ATOM 1492 C CA . HIS A 1 189 ? 0.51 5.32 1.791 1 94.5 189 HIS A CA 1
ATOM 1493 C C . HIS A 1 189 ? 1.57 4.391 2.371 1 94.5 189 HIS A C 1
ATOM 1495 O O . HIS A 1 189 ? 1.269 3.254 2.748 1 94.5 189 HIS A O 1
ATOM 1501 N N . ALA A 1 190 ? 2.809 4.891 2.465 1 96.38 190 ALA A N 1
ATOM 1502 C CA . ALA A 1 190 ? 3.99 4.09 2.779 1 96.38 190 ALA A CA 1
ATOM 1503 C C . ALA A 1 190 ? 4.18 3.959 4.289 1 96.38 190 ALA A C 1
ATOM 1505 O O . ALA A 1 190 ? 5.129 3.324 4.75 1 96.38 190 ALA A O 1
ATOM 1506 N N . LEU A 1 191 ? 3.27 4.512 5.066 1 97.12 191 LEU A N 1
ATOM 1507 C CA . LEU A 1 191 ? 3.373 4.434 6.516 1 97.12 191 LEU A CA 1
ATOM 1508 C C . LEU A 1 191 ? 2.277 3.543 7.094 1 97.12 191 LEU A C 1
ATOM 1510 O O . LEU A 1 191 ? 1.117 3.637 6.688 1 97.12 191 LEU A O 1
ATOM 1514 N N . ASN A 1 192 ? 2.703 2.707 7.941 1 95.69 192 ASN A N 1
ATOM 1515 C CA . ASN A 1 192 ? 1.725 1.952 8.719 1 95.69 192 ASN A CA 1
ATOM 1516 C C . ASN A 1 192 ? 0.951 2.855 9.672 1 95.69 192 ASN A C 1
ATOM 1518 O O . ASN A 1 192 ? 1.318 4.016 9.875 1 95.69 192 ASN A O 1
ATOM 1522 N N . SER A 1 193 ? -0.151 2.295 10.219 1 95 193 SER A N 1
ATOM 1523 C CA . SER A 1 193 ? -0.994 3.055 11.133 1 95 193 SER A CA 1
ATOM 1524 C C . SER A 1 193 ? -1.089 2.369 12.492 1 95 193 SER A C 1
ATOM 1526 O O . SER A 1 193 ? -1.448 1.192 12.578 1 95 193 SER A O 1
ATOM 1528 N N . PRO A 1 194 ? -0.767 3.031 13.594 1 96.12 194 PRO A N 1
ATOM 1529 C CA . PRO A 1 194 ? -0.097 4.336 13.609 1 96.12 194 PRO A CA 1
ATOM 1530 C C . PRO A 1 194 ? 1.344 4.262 13.109 1 96.12 194 PRO A C 1
ATOM 1532 O O . PRO A 1 194 ? 1.98 3.211 13.195 1 96.12 194 PRO A O 1
ATOM 1535 N N . GLY A 1 195 ? 1.753 5.215 12.453 1 97.88 195 GLY A N 1
ATOM 1536 C CA . GLY A 1 195 ? 3.117 5.371 11.969 1 97.88 195 GLY A CA 1
ATOM 1537 C C . GLY A 1 195 ? 3.688 6.75 12.242 1 97.88 195 GLY A C 1
ATOM 1538 O O . GLY A 1 195 ? 2.969 7.652 12.68 1 97.88 195 GLY A O 1
ATOM 1539 N N . ILE A 1 196 ? 5.027 6.879 12.047 1 98.69 196 ILE A N 1
ATOM 1540 C CA . ILE A 1 196 ? 5.66 8.148 12.406 1 98.69 196 ILE A CA 1
ATOM 1541 C C . ILE A 1 196 ? 6.555 8.617 11.258 1 98.69 196 ILE A C 1
ATOM 1543 O O . ILE A 1 196 ? 7.301 7.824 10.68 1 98.69 196 ILE A O 1
ATOM 1547 N N . ILE A 1 197 ? 6.438 9.852 10.969 1 98.62 197 ILE A N 1
ATOM 1548 C CA . ILE A 1 197 ? 7.363 10.523 10.062 1 98.62 197 ILE A CA 1
ATOM 1549 C C . ILE A 1 197 ? 8.172 11.57 10.836 1 98.62 197 ILE A C 1
ATOM 1551 O O . ILE A 1 197 ? 7.602 12.383 11.57 1 98.62 197 ILE A O 1
ATOM 1555 N N . VAL A 1 198 ? 9.438 11.469 10.758 1 98.56 198 VAL A N 1
ATOM 1556 C CA . VAL A 1 198 ? 10.328 12.469 11.328 1 98.56 198 VAL A CA 1
ATOM 1557 C C . VAL A 1 198 ? 10.969 13.297 10.219 1 98.56 198 VAL A C 1
ATOM 1559 O O . VAL A 1 198 ? 11.547 12.742 9.281 1 98.56 198 VAL A O 1
ATOM 1562 N N . THR A 1 199 ? 10.812 14.547 10.289 1 97.94 199 THR A N 1
ATOM 1563 C CA . THR A 1 199 ? 11.453 15.445 9.328 1 97.94 199 THR A CA 1
ATOM 1564 C C . THR A 1 199 ? 12.453 16.359 10.023 1 97.94 199 THR A C 1
ATOM 1566 O O . THR A 1 199 ? 12.211 16.812 11.148 1 97.94 199 THR A O 1
ATOM 1569 N N . ASN A 1 200 ? 13.531 16.531 9.453 1 97.06 200 ASN A N 1
ATOM 1570 C CA . ASN A 1 200 ? 14.562 17.469 9.898 1 97.06 200 ASN A CA 1
ATOM 1571 C C . ASN A 1 200 ? 14.969 18.422 8.789 1 97.06 200 ASN A C 1
ATOM 1573 O O . ASN A 1 200 ? 15.562 18.016 7.789 1 97.06 200 ASN A O 1
ATOM 1577 N N . VAL A 1 201 ? 14.648 19.688 8.984 1 96.94 201 VAL A N 1
ATOM 1578 C CA . VAL A 1 201 ? 14.844 20.672 7.918 1 96.94 201 VAL A CA 1
ATOM 1579 C C . VAL A 1 201 ? 15.555 21.906 8.477 1 96.94 201 VAL A C 1
ATOM 1581 O O . VAL A 1 201 ? 15.625 22.094 9.695 1 96.94 201 VAL A O 1
ATOM 1584 N N . SER A 1 202 ? 16.078 22.703 7.598 1 95.69 202 SER A N 1
ATOM 1585 C CA . SER A 1 202 ? 16.859 23.859 8.031 1 95.69 202 SER A CA 1
ATOM 1586 C C . SER A 1 202 ? 16.25 25.172 7.535 1 95.69 202 SER A C 1
ATOM 1588 O O . SER A 1 202 ? 15.531 25.172 6.535 1 95.69 202 SER A O 1
ATOM 1590 N N . LEU A 1 203 ? 16.469 26.188 8.219 1 97 203 LEU A N 1
ATOM 1591 C CA . LEU A 1 203 ? 16.188 27.562 7.789 1 97 203 LEU A CA 1
ATOM 1592 C C . LEU A 1 203 ? 17.469 28.312 7.465 1 97 203 LEU A C 1
ATOM 1594 O O . LEU A 1 203 ? 18.328 28.469 8.328 1 97 203 LEU A O 1
ATOM 1598 N N . PRO A 1 204 ? 17.562 28.734 6.227 1 94.5 204 PRO A N 1
ATOM 1599 C CA . PRO A 1 204 ? 18.781 29.484 5.891 1 94.5 204 PRO A CA 1
ATOM 1600 C C . PRO A 1 204 ? 18.969 30.719 6.75 1 94.5 204 PRO A C 1
ATOM 1602 O O . PRO A 1 204 ? 17.984 31.422 7.062 1 94.5 204 PRO A O 1
ATOM 1605 N N . THR A 1 205 ? 20.203 30.984 7.051 1 93.5 205 THR A N 1
ATOM 1606 C CA . THR A 1 205 ? 20.531 32.219 7.766 1 93.5 205 THR A CA 1
ATOM 1607 C C . THR A 1 205 ? 20.656 33.406 6.797 1 93.5 205 THR A C 1
ATOM 1609 O O . THR A 1 205 ? 20.75 33.188 5.586 1 93.5 205 THR A O 1
ATOM 1612 N N . GLU A 1 206 ? 20.688 34.562 7.441 1 92.5 206 GLU A N 1
ATOM 1613 C CA . GLU A 1 206 ? 20.859 35.719 6.605 1 92.5 206 GLU A CA 1
ATOM 1614 C C . GLU A 1 206 ? 22.219 35.719 5.898 1 92.5 206 GLU A C 1
ATOM 1616 O O . GLU A 1 206 ? 22.328 36.125 4.738 1 92.5 206 GLU A O 1
ATOM 1621 N N . ASN A 1 207 ? 23.203 35.312 6.543 1 91.75 207 ASN A N 1
ATOM 1622 C CA . ASN A 1 207 ? 24.562 35.25 6.008 1 91.75 207 ASN A CA 1
ATOM 1623 C C . ASN A 1 207 ? 24.734 34.094 5.02 1 91.75 207 ASN A C 1
ATOM 1625 O O . ASN A 1 207 ? 25.516 34.188 4.074 1 91.75 207 ASN A O 1
ATOM 1629 N N . GLY A 1 208 ? 24.031 33.125 5.211 1 89.12 208 GLY A N 1
ATOM 1630 C CA . GLY A 1 208 ? 24.203 31.938 4.375 1 89.12 208 GLY A CA 1
ATOM 1631 C C . GLY A 1 208 ? 23.453 32.031 3.057 1 89.12 208 GLY A C 1
ATOM 1632 O O . GLY A 1 208 ? 24.016 31.719 2.002 1 89.12 208 GLY A O 1
ATOM 1633 N N . ASP A 1 209 ? 22.219 32.469 3.098 1 92.62 209 ASP A N 1
ATOM 1634 C CA . ASP A 1 209 ? 21.359 32.562 1.923 1 92.62 209 ASP A CA 1
ATOM 1635 C C . ASP A 1 209 ? 20.219 33.562 2.17 1 92.62 209 ASP A C 1
ATOM 1637 O O . ASP A 1 209 ? 19.062 33.156 2.346 1 92.62 209 ASP A O 1
ATOM 1641 N N . SER A 1 210 ? 20.547 34.75 2.061 1 94.5 210 SER A N 1
ATOM 1642 C CA . SER A 1 210 ? 19.594 35.812 2.34 1 94.5 210 SER A CA 1
ATOM 1643 C C . SER A 1 210 ? 18.406 35.781 1.378 1 94.5 210 SER A C 1
ATOM 1645 O O . SER A 1 210 ? 17.281 36.062 1.768 1 94.5 210 SER A O 1
ATOM 1647 N N . HIS A 1 211 ? 18.719 35.469 0.228 1 94.94 211 HIS A N 1
ATOM 1648 C CA . HIS A 1 211 ? 17.672 35.406 -0.787 1 94.94 211 HIS A CA 1
ATOM 1649 C C . HIS A 1 211 ? 16.688 34.25 -0.485 1 94.94 211 HIS A C 1
ATOM 1651 O O . HIS A 1 211 ? 15.477 34.469 -0.501 1 94.94 211 HIS A O 1
ATOM 1657 N N . GLY A 1 212 ? 17.203 33.062 -0.229 1 94.38 212 GLY A N 1
ATOM 1658 C CA . GLY A 1 212 ? 16.344 31.938 0.129 1 94.38 212 GLY A CA 1
ATOM 1659 C C . GLY A 1 212 ? 15.523 32.188 1.375 1 94.38 212 GLY A C 1
ATOM 1660 O O . GLY A 1 212 ? 14.359 31.781 1.447 1 94.38 212 GLY A O 1
ATOM 1661 N N . ARG A 1 213 ? 16.141 32.812 2.227 1 96.25 213 ARG A N 1
ATOM 1662 C CA . ARG A 1 213 ? 15.445 33.156 3.467 1 96.25 213 ARG A CA 1
ATOM 1663 C C . ARG A 1 213 ? 14.266 34.094 3.199 1 96.25 213 ARG A C 1
ATOM 1665 O O . ARG A 1 213 ? 13.18 33.906 3.764 1 96.25 213 ARG A O 1
ATOM 1672 N N . SER A 1 214 ? 14.453 35.062 2.359 1 96.31 214 SER A N 1
ATOM 1673 C CA . SER A 1 214 ? 13.406 36 2.012 1 96.31 214 SER A CA 1
ATOM 1674 C C . SER A 1 214 ? 12.242 35.312 1.307 1 96.31 214 SER A C 1
ATOM 1676 O O . SER A 1 214 ? 11.078 35.625 1.552 1 96.31 214 SER A O 1
ATOM 1678 N N . LEU A 1 215 ? 12.547 34.406 0.441 1 97.25 215 LEU A N 1
ATOM 1679 C CA . LEU A 1 215 ? 11.508 33.656 -0.252 1 97.25 215 LEU A CA 1
ATOM 1680 C C . LEU A 1 215 ? 10.688 32.812 0.735 1 97.25 215 LEU A C 1
ATOM 1682 O O . LEU A 1 215 ? 9.461 32.781 0.638 1 97.25 215 LEU A O 1
ATOM 1686 N N . LEU A 1 216 ? 11.367 32.25 1.667 1 97.81 216 LEU A N 1
ATOM 1687 C CA . LEU A 1 216 ? 10.68 31.453 2.68 1 97.81 216 LEU A CA 1
ATOM 1688 C C . LEU A 1 216 ? 9.797 32.344 3.559 1 97.81 216 LEU A C 1
ATOM 1690 O O . LEU A 1 216 ? 8.703 31.922 3.949 1 97.81 216 LEU A O 1
ATOM 1694 N N . ALA A 1 217 ? 10.281 33.438 3.867 1 98.12 217 ALA A N 1
ATOM 1695 C CA . ALA A 1 217 ? 9.492 34.344 4.68 1 98.12 217 ALA A CA 1
ATOM 1696 C C . ALA A 1 217 ? 8.164 34.688 4 1 98.12 217 ALA A C 1
ATOM 1698 O O . ALA A 1 217 ? 7.113 34.688 4.645 1 98.12 217 ALA A O 1
ATOM 1699 N N . LYS A 1 218 ? 8.227 34.969 2.74 1 98.25 218 LYS A N 1
ATOM 1700 C CA . LYS A 1 218 ? 7.016 35.281 1.98 1 98.25 218 LYS A CA 1
ATOM 1701 C C . LYS A 1 218 ? 6.082 34.062 1.939 1 98.25 218 LYS A C 1
ATOM 1703 O O . LYS A 1 218 ? 4.867 34.219 2.094 1 98.25 218 LYS A O 1
ATOM 1708 N N . LEU A 1 219 ? 6.633 32.875 1.701 1 98.62 219 LEU A N 1
ATOM 1709 C CA . LEU A 1 219 ? 5.828 31.656 1.658 1 98.62 219 LEU A CA 1
ATOM 1710 C C . LEU A 1 219 ? 5.148 31.406 3 1 98.62 219 LEU A C 1
ATOM 1712 O O . LEU A 1 219 ? 3.951 31.109 3.051 1 98.62 219 LEU A O 1
ATOM 1716 N N . VAL A 1 220 ? 5.926 31.516 4.027 1 98.69 220 VAL A N 1
ATOM 1717 C CA . VAL A 1 220 ? 5.43 31.297 5.383 1 98.69 220 VAL A CA 1
ATOM 1718 C C . VAL A 1 220 ? 4.309 32.281 5.688 1 98.69 220 VAL A C 1
ATOM 1720 O O . VAL A 1 220 ? 3.277 31.922 6.254 1 98.69 220 VAL A O 1
ATOM 1723 N N . ALA A 1 221 ? 4.52 33.531 5.32 1 98.69 221 ALA A N 1
ATOM 1724 C CA . ALA A 1 221 ? 3.512 34.531 5.551 1 98.69 221 ALA A CA 1
ATOM 1725 C C . ALA A 1 221 ? 2.211 34.219 4.824 1 98.69 221 ALA A C 1
ATOM 1727 O O . ALA A 1 221 ? 1.129 34.281 5.41 1 98.69 221 ALA A O 1
ATOM 1728 N N . CYS A 1 222 ? 2.309 33.875 3.598 1 98.56 222 CYS A N 1
ATOM 1729 C CA . CYS A 1 222 ? 1.131 33.531 2.801 1 98.56 222 CYS A CA 1
ATOM 1730 C C . CYS A 1 222 ? 0.403 32.312 3.373 1 98.56 222 CYS A C 1
ATOM 1732 O O . CYS A 1 222 ? -0.829 32.281 3.367 1 98.56 222 CYS A O 1
ATOM 1734 N N . TYR A 1 223 ? 1.172 31.359 3.857 1 98.69 223 TYR A N 1
ATOM 1735 C CA . TYR A 1 223 ? 0.601 30.094 4.277 1 98.69 223 TYR A CA 1
ATOM 1736 C C . TYR A 1 223 ? -0.08 30.219 5.633 1 98.69 223 TYR A C 1
ATOM 1738 O O . TYR A 1 223 ? -1.095 29.562 5.891 1 98.69 223 TYR A O 1
ATOM 1746 N N . LEU A 1 224 ? 0.464 31.031 6.508 1 98.44 224 LEU A N 1
ATOM 1747 C CA . LEU A 1 224 ? -0.022 31.109 7.879 1 98.44 224 LEU A CA 1
ATOM 1748 C C . LEU A 1 224 ? -1.052 32.219 8.031 1 98.44 224 LEU A C 1
ATOM 1750 O O . LEU A 1 224 ? -1.815 32.25 9 1 98.44 224 LEU A O 1
ATOM 1754 N N . TYR A 1 225 ? -1.118 33.125 7.086 1 98.5 225 TYR A N 1
ATOM 1755 C CA . TYR A 1 225 ? -1.959 34.312 7.195 1 98.5 225 TYR A CA 1
ATOM 1756 C C . TYR A 1 225 ? -3.42 33.906 7.406 1 98.5 225 TYR A C 1
ATOM 1758 O O . TYR A 1 225 ? -4.086 34.438 8.289 1 98.5 225 TYR A O 1
ATOM 1766 N N . PRO A 1 226 ? -3.924 32.969 6.633 1 98 226 PRO A N 1
ATOM 1767 C CA . PRO A 1 226 ? -5.355 32.688 6.75 1 98 226 PRO A CA 1
ATOM 1768 C C . PRO A 1 226 ? -5.676 31.781 7.938 1 98 226 PRO A C 1
ATOM 1770 O O . PRO A 1 226 ? -6.848 31.531 8.227 1 98 226 PRO A O 1
ATOM 1773 N N . LYS A 1 227 ? -4.699 31.234 8.625 1 97.69 227 LYS A N 1
ATOM 1774 C CA . LYS A 1 227 ? -4.957 30.297 9.719 1 97.69 227 LYS A CA 1
ATOM 1775 C C . LYS A 1 227 ? -5.598 31.016 10.906 1 97.69 227 LYS A C 1
ATOM 1777 O O . LYS A 1 227 ? -5.133 32.062 11.328 1 97.69 227 LYS A O 1
ATOM 1782 N N . GLU A 1 228 ? -6.535 30.359 11.492 1 95.12 228 GLU A N 1
ATOM 1783 C CA . GLU A 1 228 ? -7.32 30.984 12.562 1 95.12 228 GLU A CA 1
ATOM 1784 C C . GLU A 1 228 ? -6.52 31.062 13.859 1 95.12 228 GLU A C 1
ATOM 1786 O O . GLU A 1 228 ? -6.715 31.984 14.656 1 95.12 228 GLU A O 1
ATOM 1791 N N . PHE A 1 229 ? -5.711 30.047 14.055 1 95.5 229 PHE A N 1
ATOM 1792 C CA . PHE A 1 229 ? -4.934 29.984 15.289 1 95.5 229 PHE A CA 1
ATOM 1793 C C . PHE A 1 229 ? -3.463 29.734 14.984 1 95.5 229 PHE A C 1
ATOM 1795 O O . PHE A 1 229 ? -3.133 28.984 14.062 1 95.5 229 PHE A O 1
ATOM 1802 N N . LEU A 1 230 ? -2.643 30.391 15.703 1 95.75 230 LEU A N 1
ATOM 1803 C CA . LEU A 1 230 ? -1.198 30.203 15.625 1 95.75 230 LEU A CA 1
ATOM 1804 C C . LEU A 1 230 ? -0.615 29.875 17 1 95.75 230 LEU A C 1
ATOM 1806 O O . LEU A 1 230 ? -1.214 30.203 18.031 1 95.75 230 LEU A O 1
ATOM 1810 N N . GLU A 1 231 ? 0.451 29.234 16.938 1 93.94 231 GLU A N 1
ATOM 1811 C CA . GLU A 1 231 ? 1.121 28.906 18.188 1 93.94 231 GLU A CA 1
ATOM 1812 C C . GLU A 1 231 ? 1.683 30.156 18.859 1 93.94 231 GLU A C 1
ATOM 1814 O O . GLU A 1 231 ? 2.197 31.047 18.188 1 93.94 231 GLU A O 1
ATOM 1819 N N . CYS A 1 232 ? 1.511 30.234 20.109 1 90.62 232 CYS A N 1
ATOM 1820 C CA . CYS A 1 232 ? 2.045 31.328 20.906 1 90.62 232 CYS A CA 1
ATOM 1821 C C . CYS A 1 232 ? 2.436 30.844 22.297 1 90.62 232 CYS A C 1
ATOM 1823 O O . CYS A 1 232 ? 1.57 30.547 23.125 1 90.62 232 CYS A O 1
ATOM 1825 N N . GLU A 1 233 ? 3.67 30.828 22.578 1 84.62 233 GLU A N 1
ATOM 1826 C CA . GLU A 1 233 ? 4.176 30.328 23.844 1 84.62 233 GLU A CA 1
ATOM 1827 C C . GLU A 1 233 ? 3.852 31.281 24.984 1 84.62 233 GLU A C 1
ATOM 1829 O O . GLU A 1 233 ? 3.863 30.891 26.156 1 84.62 233 GLU A O 1
ATOM 1834 N N . ALA A 1 234 ? 3.582 32.438 24.641 1 83.31 234 ALA A N 1
ATOM 1835 C CA . ALA A 1 234 ? 3.336 33.469 25.656 1 83.31 234 ALA A CA 1
ATOM 1836 C C . ALA A 1 234 ? 1.958 33.281 26.297 1 83.31 234 ALA A C 1
ATOM 1838 O O . ALA A 1 234 ? 1.688 33.844 27.375 1 83.31 234 ALA A O 1
ATOM 1839 N N . THR A 1 235 ? 1.167 32.531 25.641 1 86.62 235 THR A N 1
ATOM 1840 C CA . THR A 1 235 ? -0.179 32.344 26.172 1 86.62 235 THR A CA 1
ATOM 1841 C C . THR A 1 235 ? -0.274 31.016 26.922 1 86.62 235 THR A C 1
ATOM 1843 O O . THR A 1 235 ? 0.404 30.047 26.562 1 86.62 235 THR A O 1
ATOM 1846 N N . ASP A 1 236 ? -1.121 30.891 27.844 1 82.44 236 ASP A N 1
ATOM 1847 C CA . ASP A 1 236 ? -1.337 29.672 28.609 1 82.44 236 ASP A CA 1
ATOM 1848 C C . ASP A 1 236 ? -1.947 28.578 27.75 1 82.44 236 ASP A C 1
ATOM 1850 O O . ASP A 1 236 ? -1.701 27.391 27.969 1 82.44 236 ASP A O 1
ATOM 1854 N N . SER A 1 237 ? -2.639 28.984 26.781 1 84.69 237 SER A N 1
ATOM 1855 C CA . SER A 1 237 ? -3.328 28.031 25.922 1 84.69 237 SER A CA 1
ATOM 1856 C C . SER A 1 237 ? -2.389 27.438 24.891 1 84.69 237 SER A C 1
ATOM 1858 O O . SER A 1 237 ? -2.699 26.422 24.266 1 84.69 237 SER A O 1
ATOM 1860 N N . GLY A 1 238 ? -1.272 28.125 24.688 1 86.81 238 GLY A N 1
ATOM 1861 C CA . GLY A 1 238 ? -0.306 27.656 23.703 1 86.81 238 GLY A CA 1
ATOM 1862 C C . GLY A 1 238 ? -0.611 28.141 22.297 1 86.81 238 GLY A C 1
ATOM 1863 O O . GLY A 1 238 ? 0.096 27.797 21.359 1 86.81 238 GLY A O 1
ATOM 1864 N N . PHE A 1 239 ? -1.768 28.859 22.156 1 89.69 239 PHE A N 1
ATOM 1865 C CA . PHE A 1 239 ? -2.123 29.391 20.844 1 89.69 239 PHE A CA 1
ATOM 1866 C C . PHE A 1 239 ? -2.723 30.797 20.969 1 89.69 239 PHE A C 1
ATOM 1868 O O . PHE A 1 239 ? -3.08 31.219 22.062 1 89.69 239 PHE A O 1
ATOM 1875 N N . THR A 1 240 ? -2.697 31.531 19.922 1 92.12 240 THR A N 1
ATOM 1876 C CA . THR A 1 240 ? -3.334 32.844 19.781 1 92.12 240 THR A CA 1
ATOM 1877 C C . THR A 1 240 ? -4.156 32.906 18.484 1 92.12 240 THR A C 1
ATOM 1879 O O . THR A 1 240 ? -4.105 31.984 17.672 1 92.12 240 THR A O 1
ATOM 1882 N N . GLU A 1 241 ? -4.953 33.875 18.406 1 94.62 241 GLU A N 1
ATOM 1883 C CA . GLU A 1 241 ? -5.73 34.062 17.188 1 94.62 241 GLU A CA 1
ATOM 1884 C C . GLU A 1 241 ? -4.82 34.406 16 1 94.62 241 GLU A C 1
ATOM 1886 O O . GLU A 1 241 ? -3.717 34.906 16.188 1 94.62 241 GLU A O 1
ATOM 1891 N N . GLY A 1 242 ? -5.301 34.125 14.844 1 95.69 242 GLY A N 1
ATOM 1892 C CA . GLY A 1 242 ? -4.527 34.312 13.625 1 95.69 242 GLY A CA 1
ATOM 1893 C C . GLY A 1 242 ? -4.375 35.75 13.234 1 95.69 242 GLY A C 1
ATOM 1894 O O . GLY A 1 242 ? -4.902 36.656 13.906 1 95.69 242 GLY A O 1
ATOM 1895 N N . ALA A 1 243 ? -3.637 36 12.219 1 96.88 243 ALA A N 1
ATOM 1896 C CA . ALA A 1 243 ? -3.258 37.344 11.766 1 96.88 243 ALA A CA 1
ATOM 1897 C C . ALA A 1 243 ? -4.488 38.156 11.383 1 96.88 243 ALA A C 1
ATOM 1899 O O . ALA A 1 243 ? -4.598 39.344 11.742 1 96.88 243 ALA A O 1
ATOM 1900 N N . ILE A 1 244 ? -5.414 37.562 10.719 1 96.12 244 ILE A N 1
ATOM 1901 C CA . ILE A 1 244 ? -6.605 38.25 10.242 1 96.12 244 ILE A CA 1
ATOM 1902 C C . ILE A 1 244 ? -7.477 38.656 11.43 1 96.12 244 ILE A C 1
ATOM 1904 O O . ILE A 1 244 ? -7.969 39.781 11.5 1 96.12 244 ILE A O 1
ATOM 1908 N N . ALA A 1 245 ? -7.672 37.719 12.32 1 94.69 245 ALA A N 1
ATOM 1909 C CA . ALA A 1 245 ? -8.484 37.969 13.508 1 94.69 245 ALA A CA 1
ATOM 1910 C C . ALA A 1 245 ? -7.883 39.094 14.344 1 94.69 245 ALA A C 1
ATOM 1912 O O . ALA A 1 245 ? -8.609 39.875 14.977 1 94.69 245 ALA A O 1
ATOM 1913 N N . GLU A 1 246 ? -6.613 39.25 14.336 1 95 246 GLU A N 1
ATOM 1914 C CA . GLU A 1 246 ? -5.922 40.281 15.086 1 95 246 GLU A CA 1
ATOM 1915 C C . GLU A 1 246 ? -5.941 41.625 14.336 1 95 246 GLU A C 1
ATOM 1917 O O . GLU A 1 246 ? -5.496 42.625 14.859 1 95 246 GLU A O 1
ATOM 1922 N N . GLY A 1 247 ? -6.352 41.594 13.133 1 94.81 247 GLY A N 1
ATOM 1923 C CA . GLY A 1 247 ? -6.523 42.812 12.359 1 94.81 247 GLY A CA 1
ATOM 1924 C C . GLY A 1 247 ? -5.273 43.219 11.602 1 94.81 247 GLY A C 1
ATOM 1925 O O . GLY A 1 247 ? -5.16 44.375 11.148 1 94.81 247 GLY A O 1
ATOM 1926 N N . TYR A 1 248 ? -4.383 42.375 11.438 1 96.75 248 TYR A N 1
ATOM 1927 C CA . TYR A 1 248 ? -3.17 42.719 10.711 1 96.75 248 TYR A CA 1
ATOM 1928 C C . TYR A 1 248 ? -3.422 42.719 9.203 1 96.75 248 TYR A C 1
ATOM 1930 O O . TYR A 1 248 ? -4.02 41.812 8.664 1 96.75 248 TYR A O 1
ATOM 1938 N N . SER A 1 249 ? -2.971 43.781 8.609 1 96.62 249 SER A N 1
ATOM 1939 C CA . SER A 1 249 ? -2.863 43.719 7.156 1 96.62 249 SER A CA 1
ATOM 1940 C C . SER A 1 249 ? -1.794 42.719 6.73 1 96.62 249 SER A C 1
ATOM 1942 O O . SER A 1 249 ? -0.91 42.375 7.516 1 96.62 249 SER A O 1
ATOM 1944 N N . PHE A 1 250 ? -1.862 42.281 5.535 1 97.12 250 PHE A N 1
ATOM 1945 C CA . PHE A 1 250 ? -0.875 41.281 5.082 1 97.12 250 PHE A CA 1
ATOM 1946 C C . PHE A 1 250 ? 0.528 41.875 5.125 1 97.12 250 PHE A C 1
ATOM 1948 O O . PHE A 1 250 ? 1.49 41.188 5.461 1 97.12 250 PHE A O 1
ATOM 1955 N N . ASP A 1 251 ? 0.676 43.156 4.738 1 96.5 251 ASP A N 1
ATOM 1956 C CA . ASP A 1 251 ? 1.987 43.812 4.742 1 96.5 251 ASP A CA 1
ATOM 1957 C C . ASP A 1 251 ? 2.584 43.812 6.148 1 96.5 251 ASP A C 1
ATOM 1959 O O . ASP A 1 251 ? 3.762 43.5 6.332 1 96.5 251 ASP A O 1
ATOM 1963 N N . LYS A 1 252 ? 1.774 44.188 7.035 1 97.75 252 LYS A N 1
ATOM 1964 C CA . LYS A 1 252 ? 2.232 44.188 8.422 1 97.75 252 LYS A CA 1
ATOM 1965 C C . LYS A 1 252 ? 2.574 42.781 8.883 1 97.75 252 LYS A C 1
ATOM 1967 O O . LYS A 1 252 ? 3.559 42.562 9.602 1 97.75 252 LYS A O 1
ATOM 1972 N N . TRP A 1 253 ? 1.76 41.844 8.539 1 98.06 253 TRP A N 1
ATOM 1973 C CA . TRP A 1 253 ? 1.992 40.438 8.867 1 98.06 253 TRP A CA 1
ATOM 1974 C C . TRP A 1 253 ? 3.301 39.938 8.266 1 98.06 253 TRP A C 1
ATOM 1976 O O . TRP A 1 253 ? 4.09 39.281 8.93 1 98.06 253 TRP A O 1
ATOM 1986 N N . LEU A 1 254 ? 3.498 40.281 7.012 1 98.12 254 LEU A N 1
ATOM 1987 C CA . LEU A 1 254 ? 4.734 39.875 6.34 1 98.12 254 LEU A CA 1
ATOM 1988 C C . LEU A 1 254 ? 5.949 40.438 7.078 1 98.12 254 LEU A C 1
ATOM 1990 O O . LEU A 1 254 ? 6.965 39.75 7.211 1 98.12 254 LEU A O 1
ATOM 1994 N N . GLU A 1 255 ? 5.867 41.625 7.523 1 97.88 255 GLU A N 1
ATOM 1995 C CA . GLU A 1 255 ? 6.938 42.25 8.312 1 97.88 255 GLU A CA 1
ATOM 1996 C C . GLU A 1 255 ? 7.168 41.469 9.609 1 97.88 255 GLU A C 1
ATOM 1998 O O . GLU A 1 255 ? 8.312 41.188 9.977 1 97.88 255 GLU A O 1
ATOM 2003 N N . MET A 1 256 ? 6.094 41.125 10.25 1 97.56 256 MET A N 1
ATOM 2004 C CA . MET A 1 256 ? 6.176 40.406 11.508 1 97.56 256 MET A CA 1
ATOM 2005 C C . MET A 1 256 ? 6.828 39.031 11.289 1 97.56 256 MET A C 1
ATOM 2007 O O . MET A 1 256 ? 7.684 38.625 12.078 1 97.56 256 MET A O 1
ATOM 2011 N N . VAL A 1 257 ? 6.43 38.344 10.266 1 98.19 257 VAL A N 1
ATOM 2012 C CA . VAL A 1 257 ? 6.98 37.031 9.945 1 98.19 257 VAL A CA 1
ATOM 2013 C C . VAL A 1 257 ? 8.469 37.156 9.617 1 98.19 257 VAL A C 1
ATOM 2015 O O . VAL A 1 257 ? 9.281 36.375 10.078 1 98.19 257 VAL A O 1
ATOM 2018 N N . SER A 1 258 ? 8.805 38.188 8.828 1 97.25 258 SER A N 1
ATOM 2019 C CA . SER A 1 258 ? 10.195 38.375 8.438 1 97.25 258 SER A CA 1
ATOM 2020 C C . SER A 1 258 ? 11.07 38.656 9.656 1 97.25 258 SER A C 1
ATOM 2022 O O . SER A 1 258 ? 12.211 38.188 9.727 1 97.25 258 SER A O 1
ATOM 2024 N N . GLU A 1 259 ? 10.539 39.344 10.609 1 96.75 259 GLU A N 1
ATOM 2025 C CA . GLU A 1 259 ? 11.297 39.719 11.805 1 96.75 259 GLU A CA 1
ATOM 2026 C C . GLU A 1 259 ? 11.484 38.531 12.734 1 96.75 259 GLU A C 1
ATOM 2028 O O . GLU A 1 259 ? 12.477 38.438 13.461 1 96.75 259 GLU A O 1
ATOM 2033 N N . ASN A 1 260 ? 10.57 37.688 12.742 1 96.44 260 ASN A N 1
ATOM 2034 C CA . ASN A 1 260 ? 10.633 36.5 13.602 1 96.44 260 ASN A CA 1
ATOM 2035 C C . ASN A 1 260 ? 10.469 35.219 12.805 1 96.44 260 ASN A C 1
ATOM 2037 O O . ASN A 1 260 ? 9.648 34.375 13.156 1 96.44 260 ASN A O 1
ATOM 2041 N N . LEU A 1 261 ? 11.172 35.125 11.742 1 97.38 261 LEU A N 1
ATOM 2042 C CA . LEU A 1 261 ? 11.008 34 10.812 1 97.38 261 LEU A CA 1
ATOM 2043 C C . LEU A 1 261 ? 11.367 32.688 11.484 1 97.38 261 LEU A C 1
ATOM 2045 O O . LEU A 1 261 ? 10.789 31.656 11.156 1 97.38 261 LEU A O 1
ATOM 2049 N N . ASP A 1 262 ? 12.211 32.688 12.453 1 94.69 262 ASP A N 1
ATOM 2050 C CA . ASP A 1 262 ? 12.609 31.453 13.156 1 94.69 262 ASP A CA 1
ATOM 2051 C C . ASP A 1 262 ? 11.406 30.797 13.828 1 94.69 262 ASP A C 1
ATOM 2053 O O . ASP A 1 262 ? 11.25 29.578 13.758 1 94.69 262 ASP A O 1
ATOM 2057 N N . ASN A 1 263 ? 10.641 31.578 14.367 1 94.81 263 ASN A N 1
ATOM 2058 C CA . ASN A 1 263 ? 9.461 31.062 15.047 1 94.81 263 ASN A CA 1
ATOM 2059 C C . ASN A 1 263 ? 8.391 30.609 14.062 1 94.81 263 ASN A C 1
ATOM 2061 O O . ASN A 1 263 ? 7.859 29.5 14.18 1 94.81 263 ASN A O 1
ATOM 2065 N N . TYR A 1 264 ? 8.148 31.422 13.117 1 97.62 264 TYR A N 1
ATOM 2066 C CA . TYR A 1 264 ? 7.031 31.156 12.219 1 97.62 264 TYR A CA 1
ATOM 2067 C C . TYR A 1 264 ? 7.383 30.047 11.234 1 97.62 264 TYR A C 1
ATOM 2069 O O . TYR A 1 264 ? 6.512 29.281 10.805 1 97.62 264 TYR A O 1
ATOM 2077 N N . TYR A 1 265 ? 8.633 29.969 10.906 1 98.12 265 TYR A N 1
ATOM 2078 C CA . TYR A 1 265 ? 9.055 28.875 10.016 1 98.12 265 TYR A CA 1
ATOM 2079 C C . TYR A 1 265 ? 8.828 27.531 10.672 1 98.12 265 TYR A C 1
ATOM 2081 O O . TYR A 1 265 ? 8.336 26.594 10.023 1 98.12 265 TYR A O 1
ATOM 2089 N N . GLY A 1 266 ? 9.172 27.375 11.938 1 97.5 266 GLY A N 1
ATOM 2090 C CA . GLY A 1 266 ? 8.883 26.141 12.656 1 97.5 266 GLY A CA 1
ATOM 2091 C C . GLY A 1 266 ? 7.406 25.766 12.648 1 97.5 266 GLY A C 1
ATOM 2092 O O . GLY A 1 266 ? 7.055 24.609 12.453 1 97.5 266 GLY A O 1
ATOM 2093 N N . GLN A 1 267 ? 6.57 26.781 12.836 1 97.81 267 GLN A N 1
ATOM 2094 C CA . GLN A 1 267 ? 5.129 26.547 12.797 1 97.81 267 GLN A CA 1
ATOM 2095 C C . GLN A 1 267 ? 4.676 26.125 11.406 1 97.81 267 GLN A C 1
ATOM 2097 O O . GLN A 1 267 ? 3.857 25.203 11.266 1 97.81 267 GLN A O 1
ATOM 2102 N N . PHE A 1 268 ? 5.242 26.828 10.43 1 98.19 268 PHE A N 1
ATOM 2103 C CA . PHE A 1 268 ? 4.918 26.516 9.047 1 98.19 268 PHE A CA 1
ATOM 2104 C C . PHE A 1 268 ? 5.227 25.062 8.719 1 98.19 268 PHE A C 1
ATOM 2106 O O . PHE A 1 268 ? 4.402 24.359 8.133 1 98.19 268 PHE A O 1
ATOM 2113 N N . VAL A 1 269 ? 6.344 24.562 9.133 1 98.31 269 VAL A N 1
ATOM 2114 C CA . VAL A 1 269 ? 6.777 23.203 8.844 1 98.31 269 VAL A CA 1
ATOM 2115 C C . VAL A 1 269 ? 5.785 22.203 9.438 1 98.31 269 VAL A C 1
ATOM 2117 O O . VAL A 1 269 ? 5.328 21.281 8.75 1 98.31 269 VAL A O 1
ATOM 2120 N N . THR A 1 270 ? 5.441 22.406 10.633 1 98.25 270 THR A N 1
ATOM 2121 C CA . THR A 1 270 ? 4.523 21.516 11.32 1 98.25 270 THR A CA 1
ATOM 2122 C C . THR A 1 270 ? 3.143 21.547 10.672 1 98.25 270 THR A C 1
ATOM 2124 O O . THR A 1 270 ? 2.543 20.516 10.406 1 98.25 270 THR A O 1
ATOM 2127 N N . ARG A 1 271 ? 2.652 22.75 10.43 1 98.19 271 ARG A N 1
ATOM 2128 C CA . ARG A 1 271 ? 1.32 22.922 9.859 1 98.19 271 ARG A CA 1
ATOM 2129 C C . ARG A 1 271 ? 1.242 22.328 8.461 1 98.19 271 ARG A C 1
ATOM 2131 O O . ARG A 1 271 ? 0.219 21.75 8.078 1 98.19 271 ARG A O 1
ATOM 2138 N N . LEU A 1 272 ? 2.287 22.547 7.742 1 98.44 272 LEU A N 1
ATOM 2139 C CA . LEU A 1 272 ? 2.334 21.984 6.395 1 98.44 272 LEU A CA 1
ATOM 2140 C C . LEU A 1 272 ? 2.205 20.469 6.434 1 98.44 272 LEU A C 1
ATOM 2142 O O . LEU A 1 272 ? 1.454 19.891 5.648 1 98.44 272 LEU A O 1
ATOM 2146 N N . MET A 1 273 ? 2.881 19.844 7.34 1 98.12 273 MET A N 1
ATOM 2147 C CA . MET A 1 273 ? 2.842 18.391 7.469 1 98.12 273 MET A CA 1
ATOM 2148 C C . MET A 1 273 ? 1.453 17.922 7.883 1 98.12 273 MET A C 1
ATOM 2150 O O . MET A 1 273 ? 0.948 16.922 7.359 1 98.12 273 MET A O 1
ATOM 2154 N N . MET A 1 274 ? 0.888 18.641 8.773 1 98.19 274 MET A N 1
ATOM 2155 C CA . MET A 1 274 ? -0.454 18.297 9.242 1 98.19 274 MET A CA 1
ATOM 2156 C C . MET A 1 274 ? -1.466 18.406 8.102 1 98.19 274 MET A C 1
ATOM 2158 O O . MET A 1 274 ? -2.248 17.484 7.871 1 98.19 274 MET A O 1
ATOM 2162 N N . ASP A 1 275 ? -1.381 19.484 7.395 1 98.25 275 ASP A N 1
ATOM 2163 C CA . ASP A 1 275 ? -2.305 19.734 6.293 1 98.25 275 ASP A CA 1
ATOM 2164 C C . ASP A 1 275 ? -2.121 18.703 5.18 1 98.25 275 ASP A C 1
ATOM 2166 O O . ASP A 1 275 ? -3.1 18.203 4.617 1 98.25 275 ASP A O 1
ATOM 2170 N N . HIS A 1 276 ? -0.907 18.469 4.918 1 98.44 276 HIS A N 1
ATOM 2171 C CA . HIS A 1 276 ? -0.608 17.562 3.812 1 98.44 276 HIS A CA 1
ATOM 2172 C C . HIS A 1 276 ? -1.123 16.156 4.098 1 98.44 276 HIS A C 1
ATOM 2174 O O . HIS A 1 276 ? -1.787 15.547 3.252 1 98.44 276 HIS A O 1
ATOM 2180 N N . ALA A 1 277 ? -0.898 15.617 5.254 1 98 277 ALA A N 1
ATOM 2181 C CA . ALA A 1 277 ? -1.25 14.242 5.609 1 98 277 ALA A CA 1
ATOM 2182 C C . ALA A 1 277 ? -2.762 14.086 5.75 1 98 277 ALA A C 1
ATOM 2184 O O . ALA A 1 277 ? -3.328 13.086 5.305 1 98 277 ALA A O 1
ATOM 2185 N N . SER A 1 278 ? -3.424 15.102 6.297 1 97.5 278 SER A N 1
ATOM 2186 C CA . SER A 1 278 ? -4.816 14.93 6.699 1 97.5 278 SER A CA 1
ATOM 2187 C C . SER A 1 278 ? -5.766 15.422 5.613 1 97.5 278 SER A C 1
ATOM 2189 O O . SER A 1 278 ? -6.938 15.039 5.59 1 97.5 278 SER A O 1
ATOM 2191 N N . PHE A 1 279 ? -5.242 16.281 4.777 1 96.69 279 PHE A N 1
ATOM 2192 C CA . PHE A 1 279 ? -6.191 16.953 3.908 1 96.69 279 PHE A CA 1
ATOM 2193 C C . PHE A 1 279 ? -5.688 16.984 2.471 1 96.69 279 PHE A C 1
ATOM 2195 O O . PHE A 1 279 ? -6.348 16.469 1.565 1 96.69 279 PHE A O 1
ATOM 2202 N N . VAL A 1 280 ? -4.527 17.391 2.18 1 97.75 280 VAL A N 1
ATOM 2203 C CA . VAL A 1 280 ? -4.027 17.641 0.831 1 97.75 280 VAL A CA 1
ATOM 2204 C C . VAL A 1 280 ? -3.818 16.312 0.108 1 97.75 280 VAL A C 1
ATOM 2206 O O . VAL A 1 280 ? -4.375 16.078 -0.971 1 97.75 280 VAL A O 1
ATOM 2209 N N . SER A 1 281 ? -3.146 15.391 0.704 1 97.06 281 SER A N 1
ATOM 2210 C CA . SER A 1 281 ? -2.787 14.141 0.049 1 97.06 281 SER A CA 1
ATOM 2211 C C . SER A 1 281 ? -4.027 13.312 -0.277 1 97.06 281 SER A C 1
ATOM 2213 O O . SER A 1 281 ? -4.211 12.883 -1.418 1 97.06 281 SER A O 1
ATOM 2215 N N . PRO A 1 282 ? -4.922 13.117 0.66 1 95.62 282 PRO A N 1
ATOM 2216 C CA . PRO A 1 282 ? -6.078 12.281 0.342 1 95.62 282 PRO A CA 1
ATOM 2217 C C . PRO A 1 282 ? -6.98 12.898 -0.724 1 95.62 282 PRO A C 1
ATOM 2219 O O . PRO A 1 282 ? -7.582 12.18 -1.523 1 95.62 282 PRO A O 1
ATOM 2222 N N . TYR A 1 283 ? -7.055 14.203 -0.811 1 94.25 283 TYR A N 1
ATOM 2223 C CA . TYR A 1 283 ? -7.879 14.867 -1.814 1 94.25 283 TYR A CA 1
ATOM 2224 C C . TYR A 1 283 ? -7.191 14.859 -3.174 1 94.25 283 TYR A C 1
ATOM 2226 O O . TYR A 1 283 ? -7.84 14.664 -4.207 1 94.25 283 TYR A O 1
ATOM 2234 N N . SER A 1 284 ? -5.945 15.039 -3.086 1 93.75 284 SER A N 1
ATOM 2235 C CA . SER A 1 284 ? -5.168 15.133 -4.32 1 93.75 284 SER A CA 1
ATOM 2236 C C . SER A 1 284 ? -5.098 13.781 -5.031 1 93.75 284 SER A C 1
ATOM 2238 O O . SER A 1 284 ? -5.16 13.719 -6.262 1 93.75 284 SER A O 1
ATOM 2240 N N . ARG A 1 285 ? -5.012 12.695 -4.289 1 89.5 285 ARG A N 1
ATOM 2241 C CA . ARG A 1 285 ? -4.773 11.398 -4.914 1 89.5 285 ARG A CA 1
ATOM 2242 C C . ARG A 1 285 ? -6.086 10.703 -5.258 1 89.5 285 ARG A C 1
ATOM 2244 O O . ARG A 1 285 ? -6.09 9.664 -5.922 1 89.5 285 ARG A O 1
ATOM 2251 N N . PHE A 1 286 ? -7.215 11.234 -4.758 1 90 286 PHE A N 1
ATOM 2252 C CA . PHE A 1 286 ? -8.484 10.586 -5.055 1 90 286 PHE A CA 1
ATOM 2253 C C . PHE A 1 286 ? -8.773 10.609 -6.551 1 90 286 PHE A C 1
ATOM 2255 O O . PHE A 1 286 ? -8.734 11.672 -7.176 1 90 286 PHE A O 1
ATOM 2262 N N . PRO A 1 287 ? -9.078 9.516 -7.18 1 82.19 287 PRO A N 1
ATOM 2263 C CA . PRO A 1 287 ? -9.125 9.43 -8.641 1 82.19 287 PRO A CA 1
ATOM 2264 C C . PRO A 1 287 ? -10.359 10.109 -9.234 1 82.19 287 PRO A C 1
ATOM 2266 O O . PRO A 1 287 ? -11.461 9.555 -9.188 1 82.19 287 PRO A O 1
ATOM 2269 N N . ALA A 1 288 ? -10.211 11.172 -9.906 1 77.75 288 ALA A N 1
ATOM 2270 C CA . ALA A 1 288 ? -11.305 12.016 -10.383 1 77.75 288 ALA A CA 1
ATOM 2271 C C . ALA A 1 288 ? -12.07 11.328 -11.516 1 77.75 288 ALA A C 1
ATOM 2273 O O . ALA A 1 288 ? -13.234 11.648 -11.773 1 77.75 288 ALA A O 1
ATOM 2274 N N . GLN A 1 289 ? -11.492 10.383 -12.141 1 73.94 289 GLN A N 1
ATOM 2275 C CA . GLN A 1 289 ? -12.156 9.773 -13.289 1 73.94 289 GLN A CA 1
ATOM 2276 C C . GLN A 1 289 ? -12.594 8.344 -12.984 1 73.94 289 GLN A C 1
ATOM 2278 O O . GLN A 1 289 ? -13.133 7.66 -13.852 1 73.94 289 GLN A O 1
ATOM 2283 N N . SER A 1 290 ? -12.688 8.109 -11.758 1 78.75 290 SER A N 1
ATOM 2284 C CA . SER A 1 290 ? -13 6.727 -11.422 1 78.75 290 SER A CA 1
ATOM 2285 C C . SER A 1 290 ? -14.477 6.559 -11.078 1 78.75 290 SER A C 1
ATOM 2287 O O . SER A 1 290 ? -15.172 7.547 -10.836 1 78.75 290 SER A O 1
ATOM 2289 N N . SER A 1 291 ? -14.875 5.363 -11.117 1 81.94 291 SER A N 1
ATOM 2290 C CA . SER A 1 291 ? -16.25 5.051 -10.742 1 81.94 291 SER A CA 1
ATOM 2291 C C . SER A 1 291 ? -16.5 5.34 -9.266 1 81.94 291 SER A C 1
ATOM 2293 O O . SER A 1 291 ? -17.625 5.668 -8.867 1 81.94 291 SER A O 1
ATOM 2295 N N . VAL A 1 292 ? -15.539 5.273 -8.516 1 85.62 292 VAL A N 1
ATOM 2296 C CA . VAL A 1 292 ? -15.688 5.566 -7.094 1 85.62 292 VAL A CA 1
ATOM 2297 C C . VAL A 1 292 ? -15.969 7.055 -6.898 1 85.62 292 VAL A C 1
ATOM 2299 O O . VAL A 1 292 ? -16.781 7.438 -6.059 1 85.62 292 VAL A O 1
ATOM 2302 N N . TYR A 1 293 ? -15.273 7.836 -7.691 1 87.75 293 TYR A N 1
ATOM 2303 C CA . TYR A 1 293 ? -15.492 9.281 -7.656 1 87.75 293 TYR A CA 1
ATOM 2304 C C . TYR A 1 293 ? -16.938 9.617 -7.988 1 87.75 293 TYR A C 1
ATOM 2306 O O . TYR A 1 293 ? -17.562 10.445 -7.32 1 87.75 293 TYR A O 1
ATOM 2314 N N . LYS A 1 294 ? -17.469 8.906 -8.852 1 87.56 294 LYS A N 1
ATOM 2315 C CA . LYS A 1 294 ? -18.828 9.172 -9.328 1 87.56 294 LYS A CA 1
ATOM 2316 C C . LYS A 1 294 ? -19.859 8.734 -8.305 1 87.56 294 LYS A C 1
ATOM 2318 O O . LYS A 1 294 ? -21.016 9.188 -8.344 1 87.56 294 LYS A O 1
ATOM 2323 N N . LYS A 1 295 ? -19.469 7.938 -7.461 1 87.94 295 LYS A N 1
ATOM 2324 C CA . LYS A 1 295 ? -20.391 7.512 -6.402 1 87.94 295 LYS A CA 1
ATOM 2325 C C . LYS A 1 295 ? -20.578 8.617 -5.363 1 87.94 295 LYS A C 1
ATOM 2327 O O . LYS A 1 295 ? -21.547 8.609 -4.613 1 87.94 295 LYS A O 1
ATOM 2332 N N . PHE A 1 296 ? -19.656 9.531 -5.367 1 89.62 296 PHE A N 1
ATOM 2333 C CA . PHE A 1 296 ? -19.75 10.617 -4.398 1 89.62 296 PHE A CA 1
ATOM 2334 C C . PHE A 1 296 ? -20.172 11.914 -5.078 1 89.62 296 PHE A C 1
ATOM 2336 O O . PHE A 1 296 ? -20.953 12.688 -4.508 1 89.62 296 PHE A O 1
ATOM 2343 N N . PHE A 1 297 ? -19.656 12.031 -6.277 1 89.62 297 PHE A N 1
ATOM 2344 C CA . PHE A 1 297 ? -19.797 13.352 -6.887 1 89.62 297 PHE A CA 1
ATOM 2345 C C . PHE A 1 297 ? -20.375 13.242 -8.289 1 89.62 297 PHE A C 1
ATOM 2347 O O . PHE A 1 297 ? -20.109 12.273 -9.008 1 89.62 297 PHE A O 1
ATOM 2354 N N . SER A 1 298 ? -21.172 14.242 -8.461 1 84.69 298 SER A N 1
ATOM 2355 C CA . SER A 1 298 ? -21.766 14.398 -9.789 1 84.69 298 SER A CA 1
ATOM 2356 C C . SER A 1 298 ? -21.516 15.797 -10.344 1 84.69 298 SER A C 1
ATOM 2358 O O . SER A 1 298 ? -21.469 16.766 -9.594 1 84.69 298 SER A O 1
ATOM 2360 N N . ASN A 1 299 ? -21.188 16.031 -11.539 1 77.94 299 ASN A N 1
ATOM 2361 C CA . ASN A 1 299 ? -21.188 17.297 -12.266 1 77.94 299 ASN A CA 1
ATOM 2362 C C . ASN A 1 299 ? -19.969 18.141 -11.938 1 77.94 299 ASN A C 1
ATOM 2364 O O . ASN A 1 299 ? -19.953 19.359 -12.172 1 77.94 299 ASN A O 1
ATOM 2368 N N . LEU A 1 300 ? -19.062 17.531 -11.195 1 80.5 300 LEU A N 1
ATOM 2369 C CA . LEU A 1 300 ? -17.859 18.312 -10.906 1 80.5 300 LEU A CA 1
ATOM 2370 C C . LEU A 1 300 ? -17.109 18.656 -12.195 1 80.5 300 LEU A C 1
ATOM 2372 O O . LEU A 1 300 ? -16.938 17.797 -13.062 1 80.5 300 LEU A O 1
ATOM 2376 N N . GLY A 1 301 ? -16.797 19.891 -12.43 1 73.75 301 GLY A N 1
ATOM 2377 C CA . GLY A 1 301 ? -16.094 20.328 -13.625 1 73.75 301 GLY A CA 1
ATOM 2378 C C . GLY A 1 301 ? -17 20.922 -14.68 1 73.75 301 GLY A C 1
ATOM 2379 O O . GLY A 1 301 ? -16.531 21.547 -15.625 1 73.75 301 GLY A O 1
ATOM 2380 N N . LYS A 1 302 ? -18.219 20.672 -14.445 1 79.88 302 LYS A N 1
ATOM 2381 C CA . LYS A 1 302 ? -19.172 21.266 -15.391 1 79.88 302 LYS A CA 1
ATOM 2382 C C . LYS A 1 302 ? -19.219 22.781 -15.219 1 79.88 302 LYS A C 1
ATOM 2384 O O . LYS A 1 302 ? -18.719 23.312 -14.227 1 79.88 302 LYS A O 1
ATOM 2389 N N . ALA A 1 303 ? -19.828 23.406 -16.078 1 81.06 303 ALA A N 1
ATOM 2390 C CA . ALA A 1 303 ? -19.766 24.859 -16.219 1 81.06 303 ALA A CA 1
ATOM 2391 C C . ALA A 1 303 ? -20.344 25.547 -14.984 1 81.06 303 ALA A C 1
ATOM 2393 O O . ALA A 1 303 ? -19.734 26.484 -14.438 1 81.06 303 ALA A O 1
ATOM 2394 N N . ASP A 1 304 ? -21.469 25.141 -14.57 1 78.56 304 ASP A N 1
ATOM 2395 C CA . ASP A 1 304 ? -22.109 25.781 -13.422 1 78.56 304 ASP A CA 1
ATOM 2396 C C . ASP A 1 304 ? -21.281 25.609 -12.156 1 78.56 304 ASP A C 1
ATOM 2398 O O . ASP A 1 304 ? -21.141 26.547 -11.375 1 78.56 304 ASP A O 1
ATOM 2402 N N . HIS A 1 305 ? -20.797 24.469 -11.984 1 84.5 305 HIS A N 1
ATOM 2403 C CA . HIS A 1 305 ? -19.953 24.203 -10.828 1 84.5 305 HIS A CA 1
ATOM 2404 C C . HIS A 1 305 ? -18.672 25.016 -10.883 1 84.5 305 HIS A C 1
ATOM 2406 O O . HIS A 1 305 ? -18.234 25.578 -9.875 1 84.5 305 HIS A O 1
ATOM 2412 N N . GLN A 1 306 ? -18.188 25.109 -12.031 1 84.56 306 GLN A N 1
ATOM 2413 C CA . GLN A 1 306 ? -16.938 25.859 -12.203 1 84.56 306 GLN A CA 1
ATOM 2414 C C . GLN A 1 306 ? -17.156 27.344 -11.953 1 84.56 306 GLN A C 1
ATOM 2416 O O . GLN A 1 306 ? -16.281 28.031 -11.398 1 84.56 306 GLN A O 1
ATOM 2421 N N . SER A 1 307 ? -18.234 27.781 -12.391 1 84.12 307 SER A N 1
ATOM 2422 C CA . SER A 1 307 ? -18.562 29.172 -12.148 1 84.12 307 SER A CA 1
ATOM 2423 C C . SER A 1 307 ? -18.703 29.469 -10.656 1 84.12 307 SER A C 1
ATOM 2425 O O . SER A 1 307 ? -18.203 30.484 -10.172 1 84.12 307 SER A O 1
ATOM 2427 N N . ALA A 1 308 ? -19.344 28.594 -10 1 83.06 308 ALA A N 1
ATOM 2428 C CA . ALA A 1 308 ? -19.516 28.75 -8.555 1 83.06 308 ALA A CA 1
ATOM 2429 C C . ALA A 1 308 ? -18.172 28.672 -7.832 1 83.06 308 ALA A C 1
ATOM 2431 O O . ALA A 1 308 ? -17.938 29.406 -6.879 1 83.06 308 ALA A O 1
ATOM 2432 N N . LEU A 1 309 ? -17.406 27.781 -8.266 1 87.25 309 LEU A N 1
ATOM 2433 C CA . LEU A 1 309 ? -16.078 27.609 -7.68 1 87.25 309 LEU A CA 1
ATOM 2434 C C . LEU A 1 309 ? -15.234 28.859 -7.887 1 87.25 309 LEU A C 1
ATOM 2436 O O . LEU A 1 309 ? -14.594 29.344 -6.949 1 87.25 309 LEU A O 1
ATOM 2440 N N . ASN A 1 310 ? -15.32 29.344 -9.047 1 86.75 310 ASN A N 1
ATOM 2441 C CA . ASN A 1 310 ? -14.562 30.562 -9.352 1 86.75 310 ASN A CA 1
ATOM 2442 C C . ASN A 1 310 ? -15.047 31.75 -8.523 1 86.75 310 ASN A C 1
ATOM 2444 O O . ASN A 1 310 ? -14.242 32.562 -8.07 1 86.75 310 ASN A O 1
ATOM 2448 N N . SER A 1 311 ? -16.312 31.781 -8.367 1 88.81 311 SER A N 1
ATOM 2449 C CA . SER A 1 311 ? -16.891 32.875 -7.602 1 88.81 311 SER A CA 1
ATOM 2450 C C . SER A 1 311 ? -16.484 32.812 -6.137 1 88.81 311 SER A C 1
ATOM 2452 O O . SER A 1 311 ? -16.484 33.812 -5.438 1 88.81 311 SER A O 1
ATOM 2454 N N . SER A 1 312 ? -16.141 31.641 -5.684 1 89.81 312 SER A N 1
ATOM 2455 C CA . SER A 1 312 ? -15.742 31.5 -4.289 1 89.81 312 SER A CA 1
ATOM 2456 C C . SER A 1 312 ? -14.383 32.156 -4.031 1 89.81 312 SER A C 1
ATOM 2458 O O . SER A 1 312 ? -14.094 32.562 -2.908 1 89.81 312 SER A O 1
ATOM 2460 N N . PHE A 1 313 ? -13.586 32.344 -5.09 1 93.5 313 PHE A N 1
ATOM 2461 C CA . PHE A 1 313 ? -12.234 32.844 -4.938 1 93.5 313 PHE A CA 1
ATOM 2462 C C . PHE A 1 313 ? -12.203 34.375 -5.121 1 93.5 313 PHE A C 1
ATOM 2464 O O . PHE A 1 313 ? -11.219 35.031 -4.777 1 93.5 313 PHE A O 1
ATOM 2471 N N . HIS A 1 314 ? -13.242 34.844 -5.703 1 92.88 314 HIS A N 1
ATOM 2472 C CA . HIS A 1 314 ? -13.227 36.281 -6.012 1 92.88 314 HIS A CA 1
ATOM 2473 C C . HIS A 1 314 ? -14.602 36.906 -5.789 1 92.88 314 HIS A C 1
ATOM 2475 O O . HIS A 1 314 ? -15.617 36.219 -5.91 1 92.88 314 HIS A O 1
ATOM 2481 N N . PHE A 1 315 ? -14.531 38.125 -5.461 1 90.81 315 PHE A N 1
ATOM 2482 C CA . PHE A 1 315 ? -15.766 38.906 -5.426 1 90.81 315 PHE A CA 1
ATOM 2483 C C . PHE A 1 315 ? -16.203 39.281 -6.832 1 90.81 315 PHE A C 1
ATOM 2485 O O . PHE A 1 315 ? -15.367 39.625 -7.676 1 90.81 315 PHE A O 1
ATOM 2492 N N . ASP A 1 316 ? -17.5 39.188 -7.047 1 83.69 316 ASP A N 1
ATOM 2493 C CA . ASP A 1 316 ? -18.016 39.688 -8.305 1 83.69 316 ASP A CA 1
ATOM 2494 C C . ASP A 1 316 ? -18.328 41.188 -8.211 1 83.69 316 ASP A C 1
ATOM 2496 O O . ASP A 1 316 ? -18.141 41.812 -7.152 1 83.69 316 ASP A O 1
ATOM 2500 N N . ASP A 1 317 ? -18.797 41.75 -9.375 1 80.88 317 ASP A N 1
ATOM 2501 C CA . ASP A 1 317 ? -19.062 43.188 -9.469 1 80.88 317 ASP A CA 1
ATOM 2502 C C . ASP A 1 317 ? -20.109 43.594 -8.43 1 80.88 317 ASP A C 1
ATOM 2504 O O . ASP A 1 317 ? -20.094 44.75 -7.969 1 80.88 317 ASP A O 1
ATOM 2508 N N . ASP A 1 318 ? -21.031 42.719 -8.086 1 82.31 318 ASP A N 1
ATOM 2509 C CA . ASP A 1 318 ? -22.078 43 -7.113 1 82.31 318 ASP A CA 1
ATOM 2510 C C . ASP A 1 318 ? -21.641 42.594 -5.707 1 82.31 318 ASP A C 1
ATOM 2512 O O . ASP A 1 318 ? -22.484 42.438 -4.816 1 82.31 318 ASP A O 1
ATOM 2516 N N . SER A 1 319 ? -20.391 42.25 -5.566 1 80.81 319 SER A N 1
ATOM 2517 C CA . SER A 1 319 ? -19.781 41.906 -4.289 1 80.81 319 SER A CA 1
ATOM 2518 C C . SER A 1 319 ? -20.312 40.562 -3.775 1 80.81 319 SER A C 1
ATOM 2520 O O . SER A 1 319 ? -20.406 40.344 -2.566 1 80.81 319 SER A O 1
ATOM 2522 N N . SER A 1 320 ? -20.781 39.875 -4.703 1 83.69 320 SER A N 1
ATOM 2523 C CA . SER A 1 320 ? -21.188 38.531 -4.359 1 83.69 320 SER A CA 1
ATOM 2524 C C . SER A 1 320 ? -20.031 37.531 -4.559 1 83.69 320 SER A C 1
ATOM 2526 O O . SER A 1 320 ? -19.047 37.875 -5.23 1 83.69 320 SER A O 1
ATOM 2528 N N . GLY A 1 321 ? -20.047 36.531 -3.783 1 87.75 321 GLY A N 1
ATOM 2529 C CA . GLY A 1 321 ? -18.969 35.562 -3.879 1 87.75 321 GLY A CA 1
ATOM 2530 C C . GLY A 1 321 ? -17.844 35.812 -2.893 1 87.75 321 GLY A C 1
ATOM 2531 O O . GLY A 1 321 ? -18.078 36.344 -1.802 1 87.75 321 GLY A O 1
ATOM 2532 N N . GLY A 1 322 ? -16.641 35.281 -3.117 1 91.88 322 GLY A N 1
ATOM 2533 C CA . GLY A 1 322 ? -15.453 35.531 -2.316 1 91.88 322 GLY A CA 1
ATOM 2534 C C . GLY A 1 322 ? -15.453 34.75 -1.001 1 91.88 322 GLY A C 1
ATOM 2535 O O . GLY A 1 322 ? -14.906 35.25 -0.005 1 91.88 322 GLY A O 1
ATOM 2536 N N . ASP A 1 323 ? -16.062 33.656 -0.9 1 90.62 323 ASP A N 1
ATOM 2537 C CA . ASP A 1 323 ? -16.141 32.844 0.32 1 90.62 323 ASP A CA 1
ATOM 2538 C C . ASP A 1 323 ? -14.758 32.562 0.883 1 90.62 323 ASP A C 1
ATOM 2540 O O . ASP A 1 323 ? -14.547 32.625 2.096 1 90.62 323 ASP A O 1
ATOM 2544 N N . VAL A 1 324 ? -13.797 32.312 0.043 1 94.31 324 VAL A N 1
ATOM 2545 C CA . VAL A 1 324 ? -12.43 31.969 0.451 1 94.31 324 VAL A CA 1
ATOM 2546 C C . VAL A 1 324 ? -11.781 33.188 1.107 1 94.31 324 VAL A C 1
ATOM 2548 O O . VAL A 1 324 ? -10.953 33.062 2.008 1 94.31 324 VAL A O 1
ATOM 2551 N N . ILE A 1 325 ? -12.203 34.375 0.671 1 94.81 325 ILE A N 1
ATOM 2552 C CA . ILE A 1 325 ? -11.656 35.656 1.18 1 94.81 325 ILE A CA 1
ATOM 2553 C C . ILE A 1 325 ? -12.312 36 2.512 1 94.81 325 ILE A C 1
ATOM 2555 O O . ILE A 1 325 ? -11.633 36.281 3.49 1 94.81 325 ILE A O 1
ATOM 2559 N N . VAL A 1 326 ? -13.633 35.875 2.568 1 93.06 326 VAL A N 1
ATOM 2560 C CA . VAL A 1 326 ? -14.406 36.281 3.742 1 93.06 326 VAL A CA 1
ATOM 2561 C C . VAL A 1 326 ? -14.195 35.25 4.867 1 93.06 326 VAL A C 1
ATOM 2563 O O . VAL A 1 326 ? -14.039 35.625 6.027 1 93.06 326 VAL A O 1
ATOM 2566 N N . ASP A 1 327 ? -14.195 34 4.531 1 92.69 327 ASP A N 1
ATOM 2567 C CA . ASP A 1 327 ? -14.047 32.938 5.504 1 92.69 327 ASP A CA 1
ATOM 2568 C C . ASP A 1 327 ? -12.695 32.25 5.359 1 92.69 327 ASP A C 1
ATOM 2570 O O . ASP A 1 327 ? -12.617 31.016 5.246 1 92.69 327 ASP A O 1
ATOM 2574 N N . ALA A 1 328 ? -11.664 33.031 5.316 1 94.75 328 ALA A N 1
ATOM 2575 C CA . ALA A 1 328 ? -10.312 32.531 5.113 1 94.75 328 ALA A CA 1
ATOM 2576 C C . ALA A 1 328 ? -9.961 31.484 6.172 1 94.75 328 ALA A C 1
ATOM 2578 O O . ALA A 1 328 ? -9.273 30.5 5.887 1 94.75 328 ALA A O 1
ATOM 2579 N N . GLY A 1 329 ? -10.461 31.641 7.355 1 93.5 329 GLY A N 1
ATOM 2580 C CA . GLY A 1 329 ? -10.188 30.719 8.445 1 93.5 329 GLY A CA 1
ATOM 2581 C C . GLY A 1 329 ? -10.82 29.344 8.242 1 93.5 329 GLY A C 1
ATOM 2582 O O . GLY A 1 329 ? -10.359 28.359 8.812 1 93.5 329 GLY A O 1
ATOM 2583 N N . GLN A 1 330 ? -11.828 29.266 7.457 1 91.56 330 GLN A N 1
ATOM 2584 C CA . GLN A 1 330 ? -12.5 28 7.164 1 91.56 330 GLN A CA 1
ATOM 2585 C C . GLN A 1 330 ? -11.883 27.312 5.953 1 91.56 330 GLN A C 1
ATOM 2587 O O . GLN A 1 330 ? -11.992 26.094 5.797 1 91.56 330 GLN A O 1
ATOM 2592 N N . TYR A 1 331 ? -11.234 28.203 5.105 1 93.88 331 TYR A N 1
ATOM 2593 C CA . TYR A 1 331 ? -10.617 27.688 3.889 1 93.88 331 TYR A CA 1
ATOM 2594 C C . TYR A 1 331 ? -9.148 28.094 3.803 1 93.88 331 TYR A C 1
ATOM 2596 O O . TYR A 1 331 ? -8.711 28.625 2.785 1 93.88 331 TYR A O 1
ATOM 2604 N N . PRO A 1 332 ? -8.398 27.766 4.832 1 96.56 332 PRO A N 1
ATOM 2605 C CA . PRO A 1 332 ? -7.035 28.297 4.855 1 96.56 332 PRO A CA 1
ATOM 2606 C C . PRO A 1 332 ? -6.18 27.766 3.707 1 96.56 332 PRO A C 1
ATOM 2608 O O . PRO A 1 332 ? -5.348 28.5 3.162 1 96.56 332 PRO A O 1
ATOM 2611 N N . ILE A 1 333 ? -6.336 26.531 3.287 1 96.94 333 ILE A N 1
ATOM 2612 C CA . ILE A 1 333 ? -5.527 25.938 2.227 1 96.94 333 ILE A CA 1
ATOM 2613 C C . ILE A 1 333 ? -5.898 26.578 0.885 1 96.94 333 ILE A C 1
ATOM 2615 O O . ILE A 1 333 ? -5.02 26.906 0.083 1 96.94 333 ILE A O 1
ATOM 2619 N N . LEU A 1 334 ? -7.172 26.797 0.653 1 96.31 334 LEU A N 1
ATOM 2620 C CA . LEU A 1 334 ? -7.598 27.422 -0.595 1 96.31 334 LEU A CA 1
ATOM 2621 C C . LEU A 1 334 ? -7.129 28.875 -0.667 1 96.31 334 LEU A C 1
ATOM 2623 O O . LEU A 1 334 ? -6.734 29.344 -1.733 1 96.31 334 LEU A O 1
ATOM 2627 N N . TRP A 1 335 ? -7.25 29.531 0.444 1 97.69 335 TRP A N 1
ATOM 2628 C CA . TRP A 1 335 ? -6.742 30.906 0.485 1 97.69 335 TRP A CA 1
ATOM 2629 C C . TRP A 1 335 ? -5.254 30.938 0.151 1 97.69 335 TRP A C 1
ATOM 2631 O O . TRP A 1 335 ? -4.805 31.781 -0.628 1 97.69 335 TRP A O 1
ATOM 2641 N N . ALA A 1 336 ? -4.5 30.078 0.759 1 98 336 ALA A N 1
ATOM 2642 C CA . ALA A 1 336 ? -3.064 30 0.5 1 98 336 ALA A CA 1
ATOM 2643 C C . ALA A 1 336 ? -2.789 29.703 -0.971 1 98 336 ALA A C 1
ATOM 2645 O O . ALA A 1 336 ? -1.874 30.266 -1.566 1 98 336 ALA A O 1
ATOM 2646 N N . PHE A 1 337 ? -3.559 28.797 -1.556 1 97.69 337 PHE A N 1
ATOM 2647 C CA . PHE A 1 337 ? -3.408 28.5 -2.977 1 97.69 337 PHE A CA 1
ATOM 2648 C C . PHE A 1 337 ? -3.627 29.766 -3.814 1 97.69 337 PHE A C 1
ATOM 2650 O O . PHE A 1 337 ? -2.861 30.031 -4.738 1 97.69 337 PHE A O 1
ATOM 2657 N N . ALA A 1 338 ? -4.648 30.469 -3.461 1 97.62 338 ALA A N 1
ATOM 2658 C CA . ALA A 1 338 ? -4.969 31.688 -4.203 1 97.62 338 ALA A CA 1
ATOM 2659 C C . ALA A 1 338 ? -3.863 32.719 -4.055 1 97.62 338 ALA A C 1
ATOM 2661 O O . ALA A 1 338 ? -3.549 33.438 -5.004 1 97.62 338 ALA A O 1
ATOM 2662 N N . ALA A 1 339 ? -3.322 32.812 -2.896 1 98.12 339 ALA A N 1
ATOM 2663 C CA . ALA A 1 339 ? -2.232 33.75 -2.645 1 98.12 339 ALA A CA 1
ATOM 2664 C C . ALA A 1 339 ? -0.981 33.375 -3.428 1 98.12 339 ALA A C 1
ATOM 2666 O O . ALA A 1 339 ? -0.21 34.219 -3.848 1 98.12 339 ALA A O 1
ATOM 2667 N N . LEU A 1 340 ? -0.79 32.094 -3.656 1 98.19 340 LEU A N 1
ATOM 2668 C CA . LEU A 1 340 ? 0.484 31.578 -4.16 1 98.19 340 LEU A CA 1
ATOM 2669 C C . LEU A 1 340 ? 0.399 31.281 -5.656 1 98.19 340 LEU A C 1
ATOM 2671 O O . LEU A 1 340 ? 1.425 31.125 -6.32 1 98.19 340 LEU A O 1
ATOM 2675 N N . ASP A 1 341 ? -0.771 31.141 -6.168 1 97.5 341 ASP A N 1
ATOM 2676 C CA . ASP A 1 341 ? -0.955 30.906 -7.598 1 97.5 341 ASP A CA 1
ATOM 2677 C C . ASP A 1 341 ? -1.166 32.219 -8.352 1 97.5 341 ASP A C 1
ATOM 2679 O O . ASP A 1 341 ? -2.064 33 -8.016 1 97.5 341 ASP A O 1
ATOM 2683 N N . LYS A 1 342 ? -0.485 32.406 -9.367 1 95.88 342 LYS A N 1
ATOM 2684 C CA . LYS A 1 342 ? -0.483 33.656 -10.086 1 95.88 342 LYS A CA 1
ATOM 2685 C C . LYS A 1 342 ? -1.871 34 -10.625 1 95.88 342 LYS A C 1
ATOM 2687 O O . LYS A 1 342 ? -2.346 35.125 -10.492 1 95.88 342 LYS A O 1
ATOM 2692 N N . ALA A 1 343 ? -2.492 33.031 -11.266 1 94.44 343 ALA A N 1
ATOM 2693 C CA . ALA A 1 343 ? -3.783 33.25 -11.906 1 94.44 343 ALA A CA 1
ATOM 2694 C C . ALA A 1 343 ? -4.867 33.562 -10.883 1 94.44 343 ALA A C 1
ATOM 2696 O O . ALA A 1 343 ? -5.648 34.5 -11.055 1 94.44 343 ALA A O 1
ATOM 2697 N N . LEU A 1 344 ? -4.93 32.844 -9.836 1 95.56 344 LEU A N 1
ATOM 2698 C CA . LEU A 1 344 ? -5.926 33.031 -8.789 1 95.56 344 LEU A CA 1
ATOM 2699 C C . LEU A 1 344 ? -5.672 34.344 -8.055 1 95.56 344 LEU A C 1
ATOM 2701 O O . LEU A 1 344 ? -6.609 35.094 -7.734 1 95.56 344 LEU A O 1
ATOM 2705 N N . ASN A 1 345 ? -4.445 34.594 -7.762 1 96.69 345 ASN A N 1
ATOM 2706 C CA . ASN A 1 345 ? -4.059 35.812 -7.051 1 96.69 345 ASN A CA 1
ATOM 2707 C C . ASN A 1 345 ? -4.477 37.062 -7.816 1 96.69 345 ASN A C 1
ATOM 2709 O O . ASN A 1 345 ? -5.008 38 -7.227 1 96.69 345 ASN A O 1
ATOM 2713 N N . ALA A 1 346 ? -4.234 37.062 -9.086 1 94.81 346 ALA A N 1
ATOM 2714 C CA . ALA A 1 346 ? -4.539 38.219 -9.938 1 94.81 346 ALA A CA 1
ATOM 2715 C C . ALA A 1 346 ? -6.047 38.438 -10.039 1 94.81 346 ALA A C 1
ATOM 2717 O O . ALA A 1 346 ? -6.496 39.531 -10.367 1 94.81 346 ALA A O 1
ATOM 2718 N N . GLY A 1 347 ? -6.797 37.438 -9.695 1 92.5 347 GLY A N 1
ATOM 2719 C CA . GLY A 1 347 ? -8.242 37.5 -9.867 1 92.5 347 GLY A CA 1
ATOM 2720 C C . GLY A 1 347 ? -8.93 38.375 -8.844 1 92.5 347 GLY A C 1
ATOM 2721 O O . GLY A 1 347 ? -10.086 38.781 -9.039 1 92.5 347 GLY A O 1
ATOM 2722 N N . ASP A 1 348 ? -8.156 38.688 -7.77 1 94.69 348 ASP A N 1
ATOM 2723 C CA . ASP A 1 348 ? -8.766 39.5 -6.73 1 94.69 348 ASP A CA 1
ATOM 2724 C C . ASP A 1 348 ? -7.707 40.25 -5.918 1 94.69 348 ASP A C 1
ATOM 2726 O O . ASP A 1 348 ? -6.758 39.625 -5.426 1 94.69 348 ASP A O 1
ATOM 2730 N N . GLU A 1 349 ? -7.941 41.438 -5.57 1 93.19 349 GLU A N 1
ATOM 2731 C CA . GLU A 1 349 ? -6.961 42.312 -4.922 1 93.19 349 GLU A CA 1
ATOM 2732 C C . GLU A 1 349 ? -6.875 42.031 -3.424 1 93.19 349 GLU A C 1
ATOM 2734 O O . GLU A 1 349 ? -5.945 42.469 -2.752 1 93.19 349 GLU A O 1
ATOM 2739 N N . ASN A 1 350 ? -7.816 41.25 -2.961 1 93.69 350 ASN A N 1
ATOM 2740 C CA . ASN A 1 350 ? -7.805 40.906 -1.543 1 93.69 350 ASN A CA 1
ATOM 2741 C C . ASN A 1 350 ? -6.711 39.906 -1.218 1 93.69 350 ASN A C 1
ATOM 2743 O O . ASN A 1 350 ? -6.379 39.688 -0.049 1 93.69 350 ASN A O 1
ATOM 2747 N N . TYR A 1 351 ? -6.152 39.25 -2.211 1 96.69 351 TYR A N 1
ATOM 2748 C CA . TYR A 1 351 ? -4.961 38.438 -2.025 1 96.69 351 TYR A CA 1
ATOM 2749 C C . TYR A 1 351 ? -3.695 39.281 -2.105 1 96.69 351 TYR A C 1
ATOM 2751 O O . TYR A 1 351 ? -3.695 40.344 -2.721 1 96.69 351 TYR A O 1
ATOM 2759 N N . PRO A 1 352 ? -2.639 38.844 -1.487 1 96.5 352 PRO A N 1
ATOM 2760 C CA . PRO A 1 352 ? -1.43 39.656 -1.474 1 96.5 352 PRO A CA 1
ATOM 2761 C C . PRO A 1 352 ? -0.763 39.75 -2.846 1 96.5 352 PRO A C 1
ATOM 2763 O O . PRO A 1 352 ? 0.156 39 -3.143 1 96.5 352 PRO A O 1
ATOM 2766 N N . GLN A 1 353 ? -0.979 40.812 -3.527 1 93.75 353 GLN A N 1
ATOM 2767 C CA . GLN A 1 353 ? -0.451 41 -4.875 1 93.75 353 GLN A CA 1
ATOM 2768 C C . GLN A 1 353 ? 1.048 41.281 -4.84 1 93.75 353 GLN A C 1
ATOM 2770 O O . GLN A 1 353 ? 1.767 40.969 -5.789 1 93.75 353 GLN A O 1
ATOM 2775 N N . ILE A 1 354 ? 1.426 41.812 -3.826 1 90.06 354 ILE A N 1
ATOM 2776 C CA . ILE A 1 354 ? 2.805 42.281 -3.693 1 90.06 354 ILE A CA 1
ATOM 2777 C C . ILE A 1 354 ? 3.758 41.094 -3.826 1 90.06 354 ILE A C 1
ATOM 2779 O O . ILE A 1 354 ? 4.855 41.219 -4.371 1 90.06 354 ILE A O 1
ATOM 2783 N N . VAL A 1 355 ? 3.385 39.969 -3.373 1 92.19 355 VAL A N 1
ATOM 2784 C CA . VAL A 1 355 ? 4.285 38.812 -3.383 1 92.19 355 VAL A CA 1
ATOM 2785 C C . VAL A 1 355 ? 4.453 38.281 -4.812 1 92.19 355 VAL A C 1
ATOM 2787 O O . VAL A 1 355 ? 5.5 37.75 -5.16 1 92.19 355 VAL A O 1
ATOM 2790 N N . MET A 1 356 ? 3.465 38.5 -5.602 1 93.25 356 MET A N 1
ATOM 2791 C CA . MET A 1 356 ? 3.502 38 -6.973 1 93.25 356 MET A CA 1
ATOM 2792 C C . MET A 1 356 ? 4.25 38.969 -7.887 1 93.25 356 MET A C 1
ATOM 2794 O O . MET A 1 356 ? 4.605 38.594 -9.008 1 93.25 356 MET A O 1
ATOM 2798 N N . GLN A 1 357 ? 4.547 40.125 -7.402 1 93.06 357 GLN A N 1
ATOM 2799 C CA . GLN A 1 357 ? 5.355 41.062 -8.164 1 93.06 357 GLN A CA 1
ATOM 2800 C C . GLN A 1 357 ? 6.824 40.656 -8.164 1 93.06 357 GLN A C 1
ATOM 2802 O O . GLN A 1 357 ? 7.59 41.094 -9.031 1 93.06 357 GLN A O 1
ATOM 2807 N N . ASP A 1 358 ? 7.188 39.875 -7.234 1 95.31 358 ASP A N 1
ATOM 2808 C CA . ASP A 1 358 ? 8.523 39.312 -7.172 1 95.31 358 ASP A CA 1
ATOM 2809 C C . ASP A 1 358 ? 8.609 38.031 -8.008 1 95.31 358 ASP A C 1
ATOM 2811 O O . ASP A 1 358 ? 8.125 36.969 -7.594 1 95.31 358 ASP A O 1
ATOM 2815 N N . GLU A 1 359 ? 9.352 38.094 -9.07 1 95.5 359 GLU A N 1
ATOM 2816 C CA . GLU A 1 359 ? 9.398 36.969 -10.016 1 95.5 359 GLU A CA 1
ATOM 2817 C C . GLU A 1 359 ? 10.031 35.75 -9.391 1 95.5 359 GLU A C 1
ATOM 2819 O O . GLU A 1 359 ? 9.609 34.625 -9.656 1 95.5 359 GLU A O 1
ATOM 2824 N N . ASP A 1 360 ? 11.016 35.969 -8.633 1 95.75 360 ASP A N 1
ATOM 2825 C CA . ASP A 1 360 ? 11.672 34.844 -7.98 1 95.75 360 ASP A CA 1
ATOM 2826 C C . ASP A 1 360 ? 10.719 34.125 -7.02 1 95.75 360 ASP A C 1
ATOM 2828 O O . ASP A 1 360 ? 10.719 32.906 -6.926 1 95.75 360 ASP A O 1
ATOM 2832 N N . PHE A 1 361 ? 9.969 34.875 -6.379 1 97.31 361 PHE A N 1
ATOM 2833 C CA . PHE A 1 361 ? 9.008 34.25 -5.469 1 97.31 361 PHE A CA 1
ATOM 2834 C C . PHE A 1 361 ? 7.914 33.531 -6.242 1 97.31 361 PHE A C 1
ATOM 2836 O O . PHE A 1 361 ? 7.473 32.438 -5.84 1 97.31 361 PHE A O 1
ATOM 2843 N N . ARG A 1 362 ? 7.508 34.156 -7.297 1 96.69 362 ARG A N 1
ATOM 2844 C CA . ARG A 1 362 ? 6.496 33.5 -8.117 1 96.69 362 ARG A CA 1
ATOM 2845 C C . ARG A 1 362 ? 6.949 32.125 -8.539 1 96.69 362 ARG A C 1
ATOM 2847 O O . ARG A 1 362 ? 6.18 31.156 -8.453 1 96.69 362 ARG A O 1
ATOM 2854 N N . LEU A 1 363 ? 8.109 32 -8.984 1 95.5 363 LEU A N 1
ATOM 2855 C CA . LEU A 1 363 ? 8.664 30.719 -9.406 1 95.5 363 LEU A CA 1
ATOM 2856 C C . LEU A 1 363 ? 8.781 29.75 -8.219 1 95.5 363 LEU A C 1
ATOM 2858 O O . LEU A 1 363 ? 8.531 28.562 -8.359 1 95.5 363 LEU A O 1
ATOM 2862 N N . PHE A 1 364 ? 9.18 30.297 -7.098 1 96.25 364 PHE A N 1
ATOM 2863 C CA . PHE A 1 364 ? 9.312 29.5 -5.879 1 96.25 364 PHE A CA 1
ATOM 2864 C C . PHE A 1 364 ? 7.961 28.984 -5.418 1 96.25 364 PHE A C 1
ATOM 2866 O O . PHE A 1 364 ? 7.84 27.812 -5.02 1 96.25 364 PHE A O 1
ATOM 2873 N N . ALA A 1 365 ? 6.98 29.828 -5.5 1 97.12 365 ALA A N 1
ATOM 2874 C CA . ALA A 1 365 ? 5.617 29.438 -5.148 1 97.12 365 ALA A CA 1
ATOM 2875 C C . ALA A 1 365 ? 5.102 28.344 -6.074 1 97.12 365 ALA A C 1
ATOM 2877 O O . ALA A 1 365 ? 4.441 27.406 -5.625 1 97.12 365 ALA A O 1
ATOM 2878 N N . ASP A 1 366 ? 5.41 28.453 -7.312 1 95.75 366 ASP A N 1
ATOM 2879 C CA . ASP A 1 366 ? 5.027 27.438 -8.281 1 95.75 366 ASP A CA 1
ATOM 2880 C C . ASP A 1 366 ? 5.668 26.094 -7.945 1 95.75 366 ASP A C 1
ATOM 2882 O O . ASP A 1 366 ? 5.023 25.047 -8.062 1 95.75 366 ASP A O 1
ATOM 2886 N N . LEU A 1 367 ? 6.848 26.172 -7.582 1 95.12 367 LEU A N 1
ATOM 2887 C CA . LEU A 1 367 ? 7.57 24.969 -7.191 1 95.12 367 LEU A CA 1
ATOM 2888 C C . LEU A 1 367 ? 6.926 24.312 -5.969 1 95.12 367 LEU A C 1
ATOM 2890 O O . LEU A 1 367 ? 6.738 23.094 -5.934 1 95.12 367 LEU A O 1
ATOM 2894 N N . PHE A 1 368 ? 6.602 25.156 -5.008 1 96.88 368 PHE A N 1
ATOM 2895 C CA . PHE A 1 368 ? 5.973 24.688 -3.775 1 96.88 368 PHE A CA 1
ATOM 2896 C C . PHE A 1 368 ? 4.652 23.984 -4.074 1 96.88 368 PHE A C 1
ATOM 2898 O O . PHE A 1 368 ? 4.441 22.859 -3.65 1 96.88 368 PHE A O 1
ATOM 2905 N N . LEU A 1 369 ? 3.85 24.594 -4.852 1 97.62 369 LEU A N 1
ATOM 2906 C CA . LEU A 1 369 ? 2.539 24.047 -5.176 1 97.62 369 LEU A CA 1
ATOM 2907 C C . LEU A 1 369 ? 2.674 22.766 -5.996 1 97.62 369 LEU A C 1
ATOM 2909 O O . LEU A 1 369 ? 1.941 21.797 -5.773 1 97.62 369 LEU A O 1
ATOM 2913 N N . SER A 1 370 ? 3.559 22.719 -6.91 1 96.25 370 SER A N 1
ATOM 2914 C CA . SER A 1 370 ? 3.756 21.547 -7.738 1 96.25 370 SER A CA 1
ATOM 2915 C C . SER A 1 370 ? 4.191 20.344 -6.898 1 96.25 370 SER A C 1
ATOM 2917 O O . SER A 1 370 ? 3.725 19.219 -7.113 1 96.25 370 SER A O 1
ATOM 2919 N N . GLN A 1 371 ? 5.031 20.609 -5.902 1 96.19 371 GLN A N 1
ATOM 2920 C CA . GLN A 1 371 ? 5.602 19.531 -5.102 1 96.19 371 GLN A CA 1
ATOM 2921 C C . GLN A 1 371 ? 4.574 18.969 -4.117 1 96.19 371 GLN A C 1
ATOM 2923 O O . GLN A 1 371 ? 4.773 17.906 -3.545 1 96.19 371 GLN A O 1
ATOM 2928 N N . LEU A 1 372 ? 3.5 19.688 -3.938 1 97.44 372 LEU A N 1
ATOM 2929 C CA . LEU A 1 372 ? 2.441 19.203 -3.064 1 97.44 372 LEU A CA 1
ATOM 2930 C C . LEU A 1 372 ? 1.677 18.062 -3.73 1 97.44 372 LEU A C 1
ATOM 2932 O O . LEU A 1 372 ? 0.951 17.312 -3.064 1 97.44 372 LEU A O 1
ATOM 2936 N N . HIS A 1 373 ? 1.861 17.984 -5 1 96.5 373 HIS A N 1
ATOM 2937 C CA . HIS A 1 373 ? 1.261 16.891 -5.766 1 96.5 373 HIS A CA 1
ATOM 2938 C C . HIS A 1 373 ? 2.27 15.773 -6.027 1 96.5 373 HIS A C 1
ATOM 2940 O O . HIS A 1 373 ? 3.424 16.047 -6.367 1 96.5 373 HIS A O 1
ATOM 2946 N N . ASN A 1 374 ? 1.887 14.562 -5.91 1 93.19 374 ASN A N 1
ATOM 2947 C CA . ASN A 1 374 ? 2.803 13.43 -6.004 1 93.19 374 ASN A CA 1
ATOM 2948 C C . ASN A 1 374 ? 3.395 13.305 -7.406 1 93.19 374 ASN A C 1
ATOM 2950 O O . ASN A 1 374 ? 4.445 12.688 -7.586 1 93.19 374 ASN A O 1
ATOM 2954 N N . GLU A 1 375 ? 2.805 13.875 -8.445 1 92.44 375 GLU A N 1
ATOM 2955 C CA . GLU A 1 375 ? 3.34 13.859 -9.805 1 92.44 375 GLU A CA 1
ATOM 2956 C C . GLU A 1 375 ? 3.877 15.227 -10.203 1 92.44 375 GLU A C 1
ATOM 2958 O O . GLU A 1 375 ? 4.074 15.5 -11.391 1 92.44 375 GLU A O 1
ATOM 2963 N N . ASN A 1 376 ? 3.98 16.078 -9.266 1 93.19 376 ASN A N 1
ATOM 2964 C CA . ASN A 1 376 ? 4.539 17.406 -9.492 1 93.19 376 ASN A CA 1
ATOM 2965 C C . ASN A 1 376 ? 3.664 18.234 -10.43 1 93.19 376 ASN A C 1
ATOM 2967 O O . ASN A 1 376 ? 4.168 18.891 -11.352 1 93.19 376 ASN A O 1
ATOM 2971 N N . ARG A 1 377 ? 2.318 18.219 -10.211 1 95 377 ARG A N 1
ATOM 2972 C CA . ARG A 1 377 ? 1.364 18.906 -11.07 1 95 377 ARG A CA 1
ATOM 2973 C C . ARG A 1 377 ? 0.533 19.906 -10.281 1 95 377 ARG A C 1
ATOM 2975 O O . ARG A 1 377 ? -0.5 19.562 -9.703 1 95 377 ARG A O 1
ATOM 2982 N N . LYS A 1 378 ? 0.837 21.141 -10.375 1 96.5 378 LYS A N 1
ATOM 2983 C CA . LYS A 1 378 ? 0.205 22.203 -9.609 1 96.5 378 LYS A CA 1
ATOM 2984 C C . LYS A 1 378 ? -1.264 22.359 -9.992 1 96.5 378 LYS A C 1
ATOM 2986 O O . LYS A 1 378 ? -2.129 22.469 -9.117 1 96.5 378 LYS A O 1
ATOM 2991 N N . ASP A 1 379 ? -1.587 22.312 -11.258 1 95.38 379 ASP A N 1
ATOM 2992 C CA . ASP A 1 379 ? -2.945 22.578 -11.734 1 95.38 379 ASP A CA 1
ATOM 2993 C C . ASP A 1 379 ? -3.9 21.469 -11.273 1 95.38 379 ASP A C 1
ATOM 2995 O O . ASP A 1 379 ? -5.031 21.75 -10.867 1 95.38 379 ASP A O 1
ATOM 2999 N N . ASP A 1 380 ? -3.449 20.234 -11.312 1 94.25 380 ASP A N 1
ATOM 3000 C CA . ASP A 1 380 ? -4.254 19.109 -10.828 1 94.25 380 ASP A CA 1
ATOM 3001 C C . ASP A 1 380 ? -4.512 19.234 -9.328 1 94.25 380 ASP A C 1
ATOM 3003 O O . ASP A 1 380 ? -5.613 18.953 -8.859 1 94.25 380 ASP A O 1
ATOM 3007 N N . LEU A 1 381 ? -3.473 19.672 -8.641 1 96.44 381 LEU A N 1
ATOM 3008 C CA . LEU A 1 381 ? -3.594 19.875 -7.203 1 96.44 381 LEU A CA 1
ATOM 3009 C C . LEU A 1 381 ? -4.703 20.859 -6.879 1 96.44 381 LEU A C 1
ATOM 3011 O O . LEU A 1 381 ? -5.633 20.547 -6.133 1 96.44 381 LEU A O 1
ATOM 3015 N N . ILE A 1 382 ? -4.562 22.047 -7.406 1 95.44 382 ILE A N 1
ATOM 3016 C CA . ILE A 1 382 ? -5.488 23.125 -7.109 1 95.44 382 ILE A CA 1
ATOM 3017 C C . ILE A 1 382 ? -6.898 22.75 -7.543 1 95.44 382 ILE A C 1
ATOM 3019 O O . ILE A 1 382 ? -7.859 22.938 -6.793 1 95.44 382 ILE A O 1
ATOM 3023 N N . ARG A 1 383 ? -7.035 22.172 -8.68 1 91.88 383 ARG A N 1
ATOM 3024 C CA . ARG A 1 383 ? -8.336 21.766 -9.203 1 91.88 383 ARG A CA 1
ATOM 3025 C C . ARG A 1 383 ? -9 20.734 -8.297 1 91.88 383 ARG A C 1
ATOM 3027 O O . ARG A 1 383 ? -10.156 20.891 -7.91 1 91.88 383 ARG A O 1
ATOM 3034 N N . ASN A 1 384 ? -8.289 19.688 -7.938 1 91.38 384 ASN A N 1
ATOM 3035 C CA . ASN A 1 384 ? -8.852 18.594 -7.148 1 91.38 384 ASN A CA 1
ATOM 3036 C C . ASN A 1 384 ? -9.25 19.062 -5.75 1 91.38 384 ASN A C 1
ATOM 3038 O O . ASN A 1 384 ? -10.352 18.781 -5.285 1 91.38 384 ASN A O 1
ATOM 3042 N N . ILE A 1 385 ? -8.406 19.781 -5.141 1 94.25 385 ILE A N 1
ATOM 3043 C CA . ILE A 1 385 ? -8.648 20.219 -3.771 1 94.25 385 ILE A CA 1
ATOM 3044 C C . ILE A 1 385 ? -9.797 21.234 -3.746 1 94.25 385 ILE A C 1
ATOM 3046 O O . ILE A 1 385 ? -10.68 21.156 -2.885 1 94.25 385 ILE A O 1
ATOM 3050 N N . SER A 1 386 ? -9.805 22.109 -4.707 1 92.19 386 SER A N 1
ATOM 3051 C CA . SER A 1 386 ? -10.867 23.109 -4.762 1 92.19 386 SER A CA 1
ATOM 3052 C C . SER A 1 386 ? -12.219 22.469 -5.02 1 92.19 386 SER A C 1
ATOM 3054 O O . SER A 1 386 ? -13.203 22.781 -4.336 1 92.19 386 SER A O 1
ATOM 3056 N N . ASN A 1 387 ? -12.289 21.562 -5.902 1 89.31 387 ASN A N 1
ATOM 3057 C CA . ASN A 1 387 ? -13.539 20.875 -6.23 1 89.31 387 ASN A CA 1
ATOM 3058 C C . ASN A 1 387 ? -14.086 20.109 -5.035 1 89.31 387 ASN A C 1
ATOM 3060 O O . ASN A 1 387 ? -15.266 20.219 -4.711 1 89.31 387 ASN A O 1
ATOM 3064 N N . LEU A 1 388 ? -13.242 19.406 -4.43 1 89.88 388 LEU A N 1
ATOM 3065 C CA . LEU A 1 388 ? -13.68 18.547 -3.336 1 89.88 388 LEU A CA 1
ATOM 3066 C C . LEU A 1 388 ? -14.039 19.375 -2.107 1 89.88 388 LEU A C 1
ATOM 3068 O O . LEU A 1 388 ? -15.039 19.094 -1.439 1 89.88 388 LEU A O 1
ATOM 3072 N N . THR A 1 389 ? -13.242 20.375 -1.853 1 89.44 389 THR A N 1
ATOM 3073 C CA . THR A 1 389 ? -13.492 21.203 -0.679 1 89.44 389 THR A CA 1
ATOM 3074 C C . THR A 1 389 ? -14.836 21.922 -0.802 1 89.44 389 THR A C 1
ATOM 3076 O O . THR A 1 389 ? -15.633 21.922 0.136 1 89.44 389 THR A O 1
ATOM 3079 N N . PHE A 1 390 ? -15.117 22.484 -1.896 1 83.5 390 PHE A N 1
ATOM 3080 C CA . PHE A 1 390 ? -16.344 23.25 -2.098 1 83.5 390 PHE A CA 1
ATOM 3081 C C . PHE A 1 390 ? -17.562 22.328 -2.072 1 83.5 390 PHE A C 1
ATOM 3083 O O . PHE A 1 390 ? -18.641 22.719 -1.613 1 83.5 390 PHE A O 1
ATOM 3090 N N . THR A 1 391 ? -17.359 21.172 -2.49 1 82.38 391 THR A N 1
ATOM 3091 C CA . THR A 1 391 ? -18.484 20.219 -2.521 1 82.38 391 THR A CA 1
ATOM 3092 C C . THR A 1 391 ? -18.734 19.641 -1.136 1 82.38 391 THR A C 1
ATOM 3094 O O . THR A 1 391 ? -19.875 19.438 -0.734 1 82.38 391 THR A O 1
ATOM 3097 N N . LEU A 1 392 ? -17.703 19.438 -0.429 1 81.31 392 LEU A N 1
ATOM 3098 C CA . LEU A 1 392 ? -17.828 18.75 0.851 1 81.31 392 LEU A CA 1
ATOM 3099 C C . LEU A 1 392 ? -18.109 19.734 1.977 1 81.31 392 LEU A C 1
ATOM 3101 O O . LEU A 1 392 ? -18.703 19.375 2.99 1 81.31 392 LEU A O 1
ATOM 3105 N N . LEU A 1 393 ? -17.641 20.953 1.835 1 66.88 393 LEU A N 1
ATOM 3106 C CA . LEU A 1 393 ? -17.766 21.906 2.924 1 66.88 393 LEU A CA 1
ATOM 3107 C C . LEU A 1 393 ? -18.906 22.891 2.658 1 66.88 393 LEU A C 1
ATOM 3109 O O . LEU A 1 393 ? -19.453 23.484 3.59 1 66.88 393 LEU A O 1
ATOM 3113 N N . ALA A 1 394 ? -19.188 23.156 1.275 1 59.69 394 ALA A N 1
ATOM 3114 C CA . ALA A 1 394 ? -20.094 24.266 0.978 1 59.69 394 ALA A CA 1
ATOM 3115 C C . ALA A 1 394 ? -21.547 23.812 1.038 1 59.69 394 ALA A C 1
ATOM 3117 O O . ALA A 1 394 ? -21.859 22.672 0.724 1 59.69 394 ALA A O 1
ATOM 3118 N N . SER A 1 395 ? -22.312 24.422 1.876 1 57.44 395 SER A N 1
ATOM 3119 C CA . SER A 1 395 ? -23.688 24.094 2.244 1 57.44 395 SER A CA 1
ATOM 3120 C C . SER A 1 395 ? -24.594 24.016 1.013 1 57.44 395 SER A C 1
ATOM 3122 O O . SER A 1 395 ? -25.141 22.953 0.708 1 57.44 395 SER A O 1
ATOM 3124 N N . SER A 1 396 ? -25.062 25.219 0.512 1 54.06 396 SER A N 1
ATOM 3125 C CA . SER A 1 396 ? -26.297 25.266 -0.281 1 54.06 396 SER A CA 1
ATOM 3126 C C . SER A 1 396 ? -26.047 24.766 -1.699 1 54.06 396 SER A C 1
ATOM 3128 O O . SER A 1 396 ? -26.844 23.984 -2.23 1 54.06 396 SER A O 1
ATOM 3130 N N . HIS A 1 397 ? -25.016 25.141 -2.295 1 55.41 397 HIS A N 1
ATOM 3131 C CA . HIS A 1 397 ? -24.812 24.844 -3.707 1 55.41 397 HIS A CA 1
ATOM 3132 C C . HIS A 1 397 ? -24.047 23.531 -3.885 1 55.41 397 HIS A C 1
ATOM 3134 O O . HIS A 1 397 ? -23.953 23.016 -5 1 55.41 397 HIS A O 1
ATOM 3140 N N . ALA A 1 398 ? -23.734 22.906 -2.781 1 67.56 398 ALA A N 1
ATOM 3141 C CA . ALA A 1 398 ? -22.828 21.75 -2.824 1 67.56 398 ALA A CA 1
ATOM 3142 C C . ALA A 1 398 ? -23.609 20.453 -2.98 1 67.56 398 ALA A C 1
ATOM 3144 O O . ALA A 1 398 ? -23.109 19.484 -3.562 1 67.56 398 ALA A O 1
ATOM 3145 N N . ILE A 1 399 ? -24.875 20.609 -2.746 1 78.5 399 ILE A N 1
ATOM 3146 C CA . ILE A 1 399 ? -25.672 19.375 -2.725 1 78.5 399 ILE A CA 1
ATOM 3147 C C . ILE A 1 399 ? -25.906 18.891 -4.152 1 78.5 399 ILE A C 1
ATOM 3149 O O . ILE A 1 399 ? -25.906 17.688 -4.402 1 78.5 399 ILE A O 1
ATOM 3153 N N . GLU A 1 400 ? -25.969 19.875 -5.023 1 81.81 400 GLU A N 1
ATOM 3154 C CA . GLU A 1 400 ? -26.266 19.516 -6.41 1 81.81 400 GLU A CA 1
ATOM 3155 C C . GLU A 1 400 ? -25.094 18.766 -7.047 1 81.81 400 GLU A C 1
ATOM 3157 O O . GLU A 1 400 ? -25.266 18.078 -8.055 1 81.81 400 GLU A O 1
ATOM 3162 N N . ASN A 1 401 ? -24 18.938 -6.426 1 87.75 401 ASN A N 1
ATOM 3163 C CA . ASN A 1 401 ? -22.797 18.328 -7 1 87.75 401 ASN A CA 1
ATOM 3164 C C . ASN A 1 401 ? -22.531 16.953 -6.398 1 87.75 401 ASN A C 1
ATOM 3166 O O . ASN A 1 401 ? -21.609 16.25 -6.84 1 87.75 401 ASN A O 1
ATOM 3170 N N . LEU A 1 402 ? -23.344 16.562 -5.496 1 90.25 402 LEU A N 1
ATOM 3171 C CA . LEU A 1 402 ? -23.234 15.234 -4.906 1 90.25 402 LEU A CA 1
ATOM 3172 C C . LEU A 1 402 ? -23.953 14.203 -5.77 1 90.25 402 LEU A C 1
ATOM 3174 O O . LEU A 1 402 ? -24.797 14.555 -6.594 1 90.25 402 LEU A O 1
ATOM 3178 N N . SER A 1 403 ? -23.562 13 -5.664 1 90 403 SER A N 1
ATOM 3179 C CA . SER A 1 403 ? -24.266 11.922 -6.344 1 90 403 SER A CA 1
ATOM 3180 C C . SER A 1 403 ? -25.734 11.859 -5.895 1 90 403 SER A C 1
ATOM 3182 O O . SER A 1 403 ? -26.062 12.312 -4.797 1 90 403 SER A O 1
ATOM 3184 N N . PRO A 1 404 ? -26.578 11.289 -6.68 1 88 404 PRO A N 1
ATOM 3185 C CA . PRO A 1 404 ? -27.984 11.219 -6.312 1 88 404 PRO A CA 1
ATOM 3186 C C . PRO A 1 404 ? -28.219 10.516 -4.977 1 88 404 PRO A C 1
ATOM 3188 O O . PRO A 1 404 ? -29.078 10.93 -4.199 1 88 404 PRO A O 1
ATOM 3191 N N . LYS A 1 405 ? -27.484 9.633 -4.75 1 87.06 405 LYS A N 1
ATOM 3192 C CA . LYS A 1 405 ? -27.625 8.906 -3.49 1 87.06 405 LYS A CA 1
ATOM 3193 C C . LYS A 1 405 ? -27.281 9.797 -2.301 1 87.06 405 LYS A C 1
ATOM 3195 O O . LYS A 1 405 ? -27.984 9.789 -1.291 1 87.06 405 LYS A O 1
ATOM 3200 N N . LEU A 1 406 ? -26.25 10.484 -2.424 1 88.94 406 LEU A N 1
ATOM 3201 C CA . LEU A 1 406 ? -25.844 11.375 -1.34 1 88.94 406 LEU A CA 1
ATOM 3202 C C . LEU A 1 406 ? -26.812 12.547 -1.208 1 88.94 406 LEU A C 1
ATOM 3204 O O . LEU A 1 406 ? -27.062 13.023 -0.099 1 88.94 406 LEU A O 1
ATOM 3208 N N . GLN A 1 407 ? -27.281 12.945 -2.316 1 88 407 GLN A N 1
ATOM 3209 C CA . GLN A 1 407 ? -28.312 13.977 -2.27 1 88 407 GLN A CA 1
ATOM 3210 C C . GLN A 1 407 ? -29.516 13.516 -1.465 1 88 407 GLN A C 1
ATOM 3212 O O . GLN A 1 407 ? -30.094 14.281 -0.684 1 88 407 GLN A O 1
ATOM 3217 N N . ASN A 1 408 ? -29.828 12.32 -1.688 1 86.38 408 ASN A N 1
ATOM 3218 C CA . ASN A 1 408 ? -30.969 11.742 -0.975 1 86.38 408 ASN A CA 1
ATOM 3219 C C . ASN A 1 408 ? -30.703 11.648 0.524 1 86.38 408 ASN A C 1
ATOM 3221 O O . ASN A 1 408 ? -31.609 11.828 1.335 1 86.38 408 ASN A O 1
ATOM 3225 N N . ILE A 1 409 ? -29.531 11.344 0.833 1 83.75 409 ILE A N 1
ATOM 3226 C CA . ILE A 1 409 ? -29.156 11.266 2.24 1 83.75 409 ILE A CA 1
ATOM 3227 C C . ILE A 1 409 ? -29.266 12.641 2.883 1 83.75 409 ILE A C 1
ATOM 3229 O O . ILE A 1 409 ? -29.797 12.781 3.986 1 83.75 409 ILE A O 1
ATOM 3233 N N . VAL A 1 410 ? -28.812 13.625 2.17 1 83.44 410 VAL A N 1
ATOM 3234 C CA . VAL A 1 410 ? -28.828 14.992 2.682 1 83.44 410 VAL A CA 1
ATOM 3235 C C . VAL A 1 410 ? -30.281 15.477 2.801 1 83.44 410 VAL A C 1
ATOM 3237 O O . VAL A 1 410 ? -30.656 16.094 3.795 1 83.44 410 VAL A O 1
ATOM 3240 N N . ALA A 1 411 ? -31.047 15.117 1.868 1 82.19 411 ALA A N 1
ATOM 3241 C CA . ALA A 1 411 ? -32.438 15.57 1.828 1 82.19 411 ALA A CA 1
ATOM 3242 C C . ALA A 1 411 ? -33.25 14.922 2.939 1 82.19 411 ALA A C 1
ATOM 3244 O O . ALA A 1 411 ? -34.156 15.547 3.482 1 82.19 411 ALA A O 1
ATOM 3245 N N . ASN A 1 412 ? -32.844 13.773 3.277 1 79.38 412 ASN A N 1
ATOM 3246 C CA . ASN A 1 412 ? -33.656 13.031 4.25 1 79.38 412 ASN A CA 1
ATOM 3247 C C . ASN A 1 412 ? -33.094 13.172 5.66 1 79.38 412 ASN A C 1
ATOM 3249 O O . ASN A 1 412 ? -33.625 12.602 6.609 1 79.38 412 ASN A O 1
ATOM 3253 N N . HIS A 1 413 ? -32.062 13.852 5.645 1 78.44 413 HIS A N 1
ATOM 3254 C CA . HIS A 1 413 ? -31.438 14.031 6.957 1 78.44 413 HIS A CA 1
ATOM 3255 C C . HIS A 1 413 ? -31.969 15.289 7.641 1 78.44 413 HIS A C 1
ATOM 3257 O O . HIS A 1 413 ? -31.969 16.375 7.047 1 78.44 413 HIS A O 1
ATOM 3263 N N . SER A 1 414 ? -32.531 15.055 8.805 1 77.94 414 SER A N 1
ATOM 3264 C CA . SER A 1 414 ? -32.906 16.188 9.648 1 77.94 414 SER A CA 1
ATOM 3265 C C . SER A 1 414 ? -32.125 16.156 10.969 1 77.94 414 SER A C 1
ATOM 3267 O O . SER A 1 414 ? -32.219 15.188 11.719 1 77.94 414 SER A O 1
ATOM 3269 N N . PHE A 1 415 ? -31.359 17.188 11.18 1 76 415 PHE A N 1
ATOM 3270 C CA . PHE A 1 415 ? -30.578 17.25 12.406 1 76 415 PHE A CA 1
ATOM 3271 C C . PHE A 1 415 ? -31.484 17.141 13.625 1 76 415 PHE A C 1
ATOM 3273 O O . PHE A 1 415 ? -31.016 16.781 14.719 1 76 415 PHE A O 1
ATOM 3280 N N . ARG A 1 416 ? -32.781 17.312 13.469 1 77.75 416 ARG A N 1
ATOM 3281 C CA . ARG A 1 416 ? -33.719 17.25 14.578 1 77.75 416 ARG A CA 1
ATOM 3282 C C . ARG A 1 416 ? -34 15.805 14.984 1 77.75 416 ARG A C 1
ATOM 3284 O O . ARG A 1 416 ? -34.5 15.547 16.078 1 77.75 416 ARG A O 1
ATOM 3291 N N . GLU A 1 417 ? -33.562 14.992 14.086 1 80.75 417 GLU A N 1
ATOM 3292 C CA . GLU A 1 417 ? -33.812 13.578 14.367 1 80.75 417 GLU A CA 1
ATOM 3293 C C . GLU A 1 417 ? -32.75 13.016 15.328 1 80.75 417 GLU A C 1
ATOM 3295 O O . GLU A 1 417 ? -32.938 11.938 15.891 1 80.75 417 GLU A O 1
ATOM 3300 N N . TYR A 1 418 ? -31.75 13.82 15.508 1 83.5 418 TYR A N 1
ATOM 3301 C CA . TYR A 1 418 ? -30.672 13.375 16.375 1 83.5 418 TYR A CA 1
ATOM 3302 C C . TYR A 1 418 ? -30.531 14.297 17.594 1 83.5 418 TYR A C 1
ATOM 3304 O O . TYR A 1 418 ? -30.812 15.492 17.5 1 83.5 418 TYR A O 1
ATOM 3312 N N . HIS A 1 419 ? -30.203 13.695 18.641 1 88.56 419 HIS A N 1
ATOM 3313 C CA . HIS A 1 419 ? -29.906 14.539 19.797 1 88.56 419 HIS A CA 1
ATOM 3314 C C . HIS A 1 419 ? -28.672 15.383 19.562 1 88.56 419 HIS A C 1
ATOM 3316 O O . HIS A 1 419 ? -27.656 14.875 19.062 1 88.56 419 HIS A O 1
ATOM 3322 N N . GLN A 1 420 ? -28.844 16.594 19.891 1 89.31 420 GLN A N 1
ATOM 3323 C CA . GLN A 1 420 ? -27.719 17.5 19.719 1 89.31 420 GLN A CA 1
ATOM 3324 C C . GLN A 1 420 ? -26.953 17.688 21.031 1 89.31 420 GLN A C 1
ATOM 3326 O O . GLN A 1 420 ? -27.562 17.953 22.078 1 89.31 420 GLN A O 1
ATOM 3331 N N . PHE A 1 421 ? -25.734 17.406 21.031 1 92.44 421 PHE A N 1
ATOM 3332 C CA . PHE A 1 421 ? -24.891 17.609 22.203 1 92.44 421 PHE A CA 1
ATOM 3333 C C . PHE A 1 421 ? -24.25 19 22.156 1 92.44 421 PHE A C 1
ATOM 3335 O O . PHE A 1 421 ? -24.953 20 22.078 1 92.44 421 PHE A O 1
ATOM 3342 N N . CYS A 1 422 ? -22.922 19.016 22.234 1 89.75 422 CYS A N 1
ATOM 3343 C CA . CYS A 1 422 ? -22.266 20.312 22.188 1 89.75 422 CYS A CA 1
ATOM 3344 C C . CYS A 1 422 ? -22.5 21 20.844 1 89.75 422 CYS A C 1
ATOM 3346 O O . CYS A 1 422 ? -22.703 22.219 20.797 1 89.75 422 CYS A O 1
ATOM 3348 N N . ASP A 1 423 ? -22.422 20.188 19.703 1 88.81 423 ASP A N 1
ATOM 3349 C CA . ASP A 1 423 ? -22.641 20.719 18.359 1 88.81 423 ASP A CA 1
ATOM 3350 C C . ASP A 1 423 ? -23.812 20.016 17.688 1 88.81 423 ASP A C 1
ATOM 3352 O O . ASP A 1 423 ? -24.266 18.953 18.141 1 88.81 423 ASP A O 1
ATOM 3356 N N . LEU A 1 424 ? -24.234 20.594 16.562 1 82.56 424 LEU A N 1
ATOM 3357 C CA . LEU A 1 424 ? -25.266 20 15.727 1 82.56 424 LEU A CA 1
ATOM 3358 C C . LEU A 1 424 ? -24.672 19 14.742 1 82.56 424 LEU A C 1
ATOM 3360 O O . LEU A 1 424 ? -23.594 19.234 14.195 1 82.56 424 LEU A O 1
ATOM 3364 N N . LEU A 1 425 ? -25.406 17.969 14.594 1 80.94 425 LEU A N 1
ATOM 3365 C CA . LEU A 1 425 ? -25 17 13.562 1 80.94 425 LEU A CA 1
ATOM 3366 C C . LEU A 1 425 ? -25.609 17.375 12.211 1 80.94 425 LEU A C 1
ATOM 3368 O O . LEU A 1 425 ? -26.766 17.062 11.93 1 80.94 425 LEU A O 1
ATOM 3372 N N . LEU A 1 426 ? -24.75 17.906 11.336 1 81.25 426 LEU A N 1
ATOM 3373 C CA . LEU A 1 426 ? -25.219 18.391 10.039 1 81.25 426 LEU A CA 1
ATOM 3374 C C . LEU A 1 426 ? -24.922 17.359 8.945 1 81.25 426 LEU A C 1
ATOM 3376 O O . LEU A 1 426 ? -24 16.562 9.078 1 81.25 426 LEU A O 1
ATOM 3380 N N . PRO A 1 427 ? -25.672 17.391 7.93 1 79.75 427 PRO A N 1
ATOM 3381 C CA . PRO A 1 427 ? -25.547 16.375 6.879 1 79.75 427 PRO A CA 1
ATOM 3382 C C . PRO A 1 427 ? -24.172 16.406 6.199 1 79.75 427 PRO A C 1
ATOM 3384 O O . PRO A 1 427 ? -23.656 15.344 5.816 1 79.75 427 PRO A O 1
ATOM 3387 N N . HIS A 1 428 ? -23.594 17.562 6.016 1 81 428 HIS A N 1
ATOM 3388 C CA . HIS A 1 428 ? -22.328 17.641 5.309 1 81 428 HIS A CA 1
ATOM 3389 C C . HIS A 1 428 ? -21.234 16.891 6.055 1 81 428 HIS A C 1
ATOM 3391 O O . HIS A 1 428 ? -20.297 16.375 5.438 1 81 428 HIS A O 1
ATOM 3397 N N . GLN A 1 429 ? -21.406 16.797 7.332 1 85.06 429 GLN A N 1
ATOM 3398 C CA . GLN A 1 429 ? -20.406 16.078 8.133 1 85.06 429 GLN A CA 1
ATOM 3399 C C . GLN A 1 429 ? -20.453 14.578 7.832 1 85.06 429 GLN A C 1
ATOM 3401 O O . GLN A 1 429 ? -19.406 13.914 7.797 1 85.06 429 GLN A O 1
ATOM 3406 N N . ILE A 1 430 ? -21.609 14.125 7.598 1 84.25 430 ILE A N 1
ATOM 3407 C CA . ILE A 1 430 ? -21.781 12.711 7.293 1 84.25 430 ILE A CA 1
ATOM 3408 C C . ILE A 1 430 ? -21.172 12.398 5.926 1 84.25 430 ILE A C 1
ATOM 3410 O O . ILE A 1 430 ? -20.5 11.383 5.758 1 84.25 430 ILE A O 1
ATOM 3414 N N . ILE A 1 431 ? -21.391 13.289 4.996 1 88.69 431 ILE A N 1
ATOM 3415 C CA . ILE A 1 431 ? -20.875 13.094 3.646 1 88.69 431 ILE A CA 1
ATOM 3416 C C . ILE A 1 431 ? -19.344 13.109 3.672 1 88.69 431 ILE A C 1
ATOM 3418 O O . ILE A 1 431 ? -18.703 12.281 3.023 1 88.69 431 ILE A O 1
ATOM 3422 N N . GLU A 1 432 ? -18.844 14.008 4.383 1 90.56 432 GLU A N 1
ATOM 3423 C CA . GLU A 1 432 ? -17.391 14.102 4.508 1 90.56 432 GLU A CA 1
ATOM 3424 C C . GLU A 1 432 ? -16.812 12.844 5.133 1 90.56 432 GLU A C 1
ATOM 3426 O O . GLU A 1 432 ? -15.766 12.352 4.691 1 90.56 432 GLU A O 1
ATOM 3431 N N . LEU A 1 433 ? -17.5 12.359 6.105 1 91.62 433 LEU A N 1
ATOM 3432 C CA . LEU A 1 433 ? -17.047 11.156 6.789 1 91.62 433 LEU A CA 1
ATOM 3433 C C . LEU A 1 433 ? -17.094 9.953 5.852 1 91.62 433 LEU A C 1
ATOM 3435 O O . LEU A 1 433 ? -16.172 9.125 5.848 1 91.62 433 LEU A O 1
ATOM 3439 N N . LEU A 1 434 ? -18.125 9.859 5.07 1 92.56 434 LEU A N 1
ATOM 3440 C CA . LEU A 1 434 ? -18.25 8.773 4.102 1 92.56 434 LEU A CA 1
ATOM 3441 C C . LEU A 1 434 ? -17.141 8.844 3.061 1 92.56 434 LEU A C 1
ATOM 3443 O O . LEU A 1 434 ? -16.547 7.82 2.699 1 92.56 434 LEU A O 1
ATOM 3447 N N . PHE A 1 435 ? -16.844 10.039 2.627 1 93.62 435 PHE A N 1
ATOM 3448 C CA . PHE A 1 435 ? -15.758 10.234 1.673 1 93.62 435 PHE A CA 1
ATOM 3449 C C . PHE A 1 435 ? -14.422 9.828 2.277 1 93.62 435 PHE A C 1
ATOM 3451 O O . PHE A 1 435 ? -13.648 9.094 1.656 1 93.62 435 PHE A O 1
ATOM 3458 N N . ARG A 1 436 ? -14.156 10.242 3.502 1 95.25 436 ARG A N 1
ATOM 3459 C CA . ARG A 1 436 ? -12.883 10.008 4.164 1 95.25 436 ARG A CA 1
ATOM 3460 C C . ARG A 1 436 ? -12.719 8.531 4.527 1 95.25 436 ARG A C 1
ATOM 3462 O O . ARG A 1 436 ? -11.602 8.023 4.586 1 95.25 436 ARG A O 1
ATOM 3469 N N . GLN A 1 437 ? -13.805 7.82 4.766 1 94.81 437 GLN A N 1
ATOM 3470 C CA . GLN A 1 437 ? -13.758 6.379 4.98 1 94.81 437 GLN A CA 1
ATOM 3471 C C . GLN A 1 437 ? -13.07 5.672 3.814 1 94.81 437 GLN A C 1
ATOM 3473 O O . GLN A 1 437 ? -12.289 4.738 4.02 1 94.81 437 GLN A O 1
ATOM 3478 N N . VAL A 1 438 ? -13.297 6.223 2.586 1 94.06 438 VAL A N 1
ATOM 3479 C CA . VAL A 1 438 ? -12.773 5.598 1.377 1 94.06 438 VAL A CA 1
ATOM 3480 C C . VAL A 1 438 ? -11.422 6.215 1.019 1 94.06 438 VAL A C 1
ATOM 3482 O O . VAL A 1 438 ? -10.508 5.512 0.578 1 94.06 438 VAL A O 1
ATOM 3485 N N . ALA A 1 439 ? -11.227 7.484 1.273 1 94.94 439 ALA A N 1
ATOM 3486 C CA . ALA A 1 439 ? -10.008 8.195 0.905 1 94.94 439 ALA A CA 1
ATOM 3487 C C . ALA A 1 439 ? -8.852 7.816 1.835 1 94.94 439 ALA A C 1
ATOM 3489 O O . ALA A 1 439 ? -7.688 8.055 1.517 1 94.94 439 ALA A O 1
ATOM 3490 N N . VAL A 1 440 ? -9.062 7.387 3.025 1 95.75 440 VAL A N 1
ATOM 3491 C CA . VAL A 1 440 ? -8.125 6.867 4.02 1 95.75 440 VAL A CA 1
ATOM 3492 C C . VAL A 1 440 ? -7.055 7.914 4.316 1 95.75 440 VAL A C 1
ATOM 3494 O O . VAL A 1 440 ? -5.863 7.672 4.109 1 95.75 440 VAL A O 1
ATOM 3497 N N . PRO A 1 441 ? -7.395 9.023 4.867 1 96.94 441 PRO A N 1
ATOM 3498 C CA . PRO A 1 441 ? -6.395 10.008 5.281 1 96.94 441 PRO A CA 1
ATOM 3499 C C . PRO A 1 441 ? -5.609 9.57 6.516 1 96.94 441 PRO A C 1
ATOM 3501 O O . PRO A 1 441 ? -6.047 8.68 7.246 1 96.94 441 PRO A O 1
ATOM 3504 N N . TYR A 1 442 ? -4.434 10.156 6.695 1 97.69 442 TYR A N 1
ATOM 3505 C CA . TYR A 1 442 ? -3.758 10.133 7.984 1 97.69 442 TYR A CA 1
ATOM 3506 C C . TYR A 1 442 ? -4.184 11.328 8.844 1 97.69 442 TYR A C 1
ATOM 3508 O O . TYR A 1 442 ? -4.164 12.469 8.375 1 97.69 442 TYR A O 1
ATOM 3516 N N . HIS A 1 443 ? -4.594 11.016 9.961 1 98.12 443 HIS A N 1
ATOM 3517 C CA . HIS A 1 443 ? -4.816 12.078 10.938 1 98.12 443 HIS A CA 1
ATOM 3518 C C . HIS A 1 443 ? -3.615 12.227 11.867 1 98.12 443 HIS A C 1
ATOM 3520 O O . HIS A 1 443 ? -2.928 11.25 12.164 1 98.12 443 HIS A O 1
ATOM 3526 N N . VAL A 1 444 ? -3.395 13.43 12.297 1 98.19 444 VAL A N 1
ATOM 3527 C CA . VAL A 1 444 ? -2.215 13.711 13.109 1 98.19 444 VAL A CA 1
ATOM 3528 C C . VAL A 1 444 ? -2.58 13.648 14.594 1 98.19 444 VAL A C 1
ATOM 3530 O O . VAL A 1 444 ? -3.547 14.281 15.023 1 98.19 444 VAL A O 1
ATOM 3533 N N . ASN A 1 445 ? -1.847 12.867 15.328 1 98.19 445 ASN A N 1
ATOM 3534 C CA . ASN A 1 445 ? -1.95 12.906 16.781 1 98.19 445 ASN A CA 1
ATOM 3535 C C . ASN A 1 445 ? -1.184 14.086 17.375 1 98.19 445 ASN A C 1
ATOM 3537 O O . ASN A 1 445 ? 0.018 13.984 17.625 1 98.19 445 ASN A O 1
ATOM 3541 N N . VAL A 1 446 ? -1.852 15.109 17.656 1 97.25 446 VAL A N 1
ATOM 3542 C CA . VAL A 1 446 ? -1.271 16.375 18.094 1 97.25 446 VAL A CA 1
ATOM 3543 C C . VAL A 1 446 ? -0.628 16.203 19.469 1 97.25 446 VAL A C 1
ATOM 3545 O O . VAL A 1 446 ? 0.445 16.75 19.734 1 97.25 446 VAL A O 1
ATOM 3548 N N . GLU A 1 447 ? -1.21 15.391 20.281 1 96 447 GLU A N 1
ATOM 3549 C CA . GLU A 1 447 ? -0.766 15.211 21.656 1 96 447 GLU A CA 1
ATOM 3550 C C . GLU A 1 447 ? 0.588 14.508 21.719 1 96 447 GLU A C 1
ATOM 3552 O O . GLU A 1 447 ? 1.409 14.805 22.594 1 96 447 GLU A O 1
ATOM 3557 N N . LYS A 1 448 ? 0.832 13.625 20.797 1 96.94 448 LYS A N 1
ATOM 3558 C CA . LYS A 1 448 ? 2.043 12.812 20.844 1 96.94 448 LYS A CA 1
ATOM 3559 C C . LYS A 1 448 ? 3.09 13.312 19.859 1 96.94 448 LYS A C 1
ATOM 3561 O O . LYS A 1 448 ? 4.195 12.773 19.797 1 96.94 448 LYS A O 1
ATOM 3566 N N . THR A 1 449 ? 2.771 14.328 19.109 1 97.25 449 THR A N 1
ATOM 3567 C CA . THR A 1 449 ? 3.736 14.961 18.219 1 97.25 449 THR A CA 1
ATOM 3568 C C . THR A 1 449 ? 4.766 15.758 19.016 1 97.25 449 THR A C 1
ATOM 3570 O O . THR A 1 449 ? 4.402 16.531 19.906 1 97.25 449 THR A O 1
ATOM 3573 N N . LEU A 1 450 ? 6.016 15.508 18.719 1 98.19 450 LEU A N 1
ATOM 3574 C CA . LEU A 1 450 ? 7.109 16.188 19.406 1 98.19 450 LEU A CA 1
ATOM 3575 C C . LEU A 1 450 ? 7.977 16.953 18.406 1 98.19 450 LEU A C 1
ATOM 3577 O O . LEU A 1 450 ? 8.188 16.484 17.281 1 98.19 450 LEU A O 1
ATOM 3581 N N . ARG A 1 451 ? 8.477 18.062 18.875 1 97.94 451 ARG A N 1
ATOM 3582 C CA . ARG A 1 451 ? 9.242 18.938 17.984 1 97.94 451 ARG A CA 1
ATOM 3583 C C . ARG A 1 451 ? 10.469 19.5 18.688 1 97.94 451 ARG A C 1
ATOM 3585 O O . ARG A 1 451 ? 10.406 19.828 19.875 1 97.94 451 ARG A O 1
ATOM 3592 N N . TRP A 1 452 ? 11.57 19.594 17.938 1 97.81 452 TRP A N 1
ATOM 3593 C CA . TRP A 1 452 ? 12.828 20.109 18.484 1 97.81 452 TRP A CA 1
ATOM 3594 C C . TRP A 1 452 ? 13.43 21.141 17.547 1 97.81 452 TRP A C 1
ATOM 3596 O O . TRP A 1 452 ? 13.219 21.109 16.328 1 97.81 452 TRP A O 1
ATOM 3606 N N . LYS A 1 453 ? 14.094 22.062 18.109 1 96.94 453 LYS A N 1
ATOM 3607 C CA . LYS A 1 453 ? 14.938 23.016 17.406 1 96.94 453 LYS A CA 1
ATOM 3608 C C . LYS A 1 453 ? 16.375 22.984 17.922 1 96.94 453 LYS A C 1
ATOM 3610 O O . LYS A 1 453 ? 16.594 22.875 19.141 1 96.94 453 LYS A O 1
ATOM 3615 N N . TYR A 1 454 ? 17.312 22.953 17.062 1 95.94 454 TYR A N 1
ATOM 3616 C CA . TYR A 1 454 ? 18.719 23 17.453 1 95.94 454 TYR A CA 1
ATOM 3617 C C . TYR A 1 454 ? 19.547 23.703 16.391 1 95.94 454 TYR A C 1
ATOM 3619 O O . TYR A 1 454 ? 19.062 24.016 15.305 1 95.94 454 TYR A O 1
ATOM 3627 N N . GLN A 1 455 ? 20.734 24.016 16.781 1 92.88 455 GLN A N 1
ATOM 3628 C CA . GLN A 1 455 ? 21.641 24.688 15.867 1 92.88 455 GLN A CA 1
ATOM 3629 C C . GLN A 1 455 ? 22.719 23.75 15.344 1 92.88 455 GLN A C 1
ATOM 3631 O O . GLN A 1 455 ? 23.406 23.094 16.125 1 92.88 455 GLN A O 1
ATOM 3636 N N . ALA A 1 456 ? 22.766 23.578 14.047 1 89.44 456 ALA A N 1
ATOM 3637 C CA . ALA A 1 456 ? 23.875 22.875 13.398 1 89.44 456 ALA A CA 1
ATOM 3638 C C . ALA A 1 456 ? 24.875 23.875 12.812 1 89.44 456 ALA A C 1
ATOM 3640 O O . ALA A 1 456 ? 24.656 24.438 11.734 1 89.44 456 ALA A O 1
ATOM 3641 N N . LYS A 1 457 ? 25.906 24.047 13.414 1 84.12 457 LYS A N 1
ATOM 3642 C CA . LYS A 1 457 ? 26.812 25.141 13.094 1 84.12 457 LYS A CA 1
ATOM 3643 C C . LYS A 1 457 ? 26.109 26.5 13.203 1 84.12 457 LYS A C 1
ATOM 3645 O O . LYS A 1 457 ? 25.609 26.844 14.273 1 84.12 457 LYS A O 1
ATOM 3650 N N . GLU A 1 458 ? 25.875 27.062 12.062 1 86.75 458 GLU A N 1
ATOM 3651 C CA . GLU A 1 458 ? 25.219 28.359 12.117 1 86.75 458 GLU A CA 1
ATOM 3652 C C . GLU A 1 458 ? 23.766 28.266 11.633 1 86.75 458 GLU A C 1
ATOM 3654 O O . GLU A 1 458 ? 23.016 29.219 11.727 1 86.75 458 GLU A O 1
ATOM 3659 N N . THR A 1 459 ? 23.359 27.141 11.32 1 92.06 459 THR A N 1
ATOM 3660 C CA . THR A 1 459 ? 22.078 27 10.664 1 92.06 459 THR A CA 1
ATOM 3661 C C . THR A 1 459 ? 21.047 26.422 11.633 1 92.06 459 THR A C 1
ATOM 3663 O O . THR A 1 459 ? 21.25 25.359 12.211 1 92.06 459 THR A O 1
ATOM 3666 N N . PRO A 1 460 ? 19.969 27.109 11.836 1 95.19 460 PRO A N 1
ATOM 3667 C CA . PRO A 1 460 ? 18.891 26.547 12.672 1 95.19 460 PRO A CA 1
ATOM 3668 C C . PRO A 1 460 ? 18.203 25.359 12.016 1 95.19 460 PRO A C 1
ATOM 3670 O O . PRO A 1 460 ? 17.906 25.391 10.82 1 95.19 460 PRO A O 1
ATOM 3673 N N . MET A 1 461 ? 18 24.297 12.844 1 96.88 461 MET A N 1
ATOM 3674 C CA . MET A 1 461 ? 17.359 23.078 12.391 1 96.88 461 MET A CA 1
ATOM 3675 C C . MET A 1 461 ? 16.031 22.859 13.117 1 96.88 461 MET A C 1
ATOM 3677 O O . MET A 1 461 ? 15.914 23.156 14.305 1 96.88 461 MET A O 1
ATOM 3681 N N . TYR A 1 462 ? 15.086 22.453 12.383 1 97.88 462 TYR A N 1
ATOM 3682 C CA . TYR A 1 462 ? 13.758 22.141 12.906 1 97.88 462 TYR A CA 1
ATOM 3683 C C . TYR A 1 462 ? 13.406 20.672 12.688 1 97.88 462 TYR A C 1
ATOM 3685 O O . TYR A 1 462 ? 13.289 20.219 11.539 1 97.88 462 TYR A O 1
ATOM 3693 N N . MET A 1 463 ? 13.234 19.906 13.758 1 98 463 MET A N 1
ATOM 3694 C CA . MET A 1 463 ? 12.914 18.484 13.703 1 98 463 MET A CA 1
ATOM 3695 C C . MET A 1 463 ? 11.516 18.219 14.25 1 98 463 MET A C 1
ATOM 3697 O O . MET A 1 463 ? 11.211 18.578 15.383 1 98 463 MET A O 1
ATOM 3701 N N . ASP A 1 464 ? 10.688 17.672 13.43 1 98.5 464 ASP A N 1
ATOM 3702 C CA . ASP A 1 464 ? 9.328 17.312 13.828 1 98.5 464 ASP A CA 1
ATOM 3703 C C . ASP A 1 464 ? 9.141 15.789 13.805 1 98.5 464 ASP A C 1
ATOM 3705 O O . ASP A 1 464 ? 9.461 15.133 12.812 1 98.5 464 ASP A O 1
ATOM 3709 N N . MET A 1 465 ? 8.727 15.195 14.875 1 98.69 465 MET A N 1
ATOM 3710 C CA . MET A 1 465 ? 8.219 13.828 14.938 1 98.69 465 MET A CA 1
ATOM 3711 C C . MET A 1 465 ? 6.691 13.812 14.953 1 98.69 465 MET A C 1
ATOM 3713 O O . MET A 1 465 ? 6.074 14.109 15.977 1 98.69 465 MET A O 1
ATOM 3717 N N . ILE A 1 466 ? 6.109 13.445 13.875 1 98.62 466 ILE A N 1
ATOM 3718 C CA . ILE A 1 466 ? 4.66 13.523 13.719 1 98.62 466 ILE A CA 1
ATOM 3719 C C . ILE A 1 466 ? 4.066 12.117 13.719 1 98.62 466 ILE A C 1
ATOM 3721 O O . ILE A 1 466 ? 4.52 11.242 12.984 1 98.62 466 ILE A O 1
ATOM 3725 N N . VAL A 1 467 ? 3.084 11.914 14.531 1 98.31 467 VAL A N 1
ATOM 3726 C CA . VAL A 1 467 ? 2.396 10.633 14.641 1 98.31 467 VAL A CA 1
ATOM 3727 C C . VAL A 1 467 ? 1.149 10.641 13.758 1 98.31 467 VAL A C 1
ATOM 3729 O O . VAL A 1 467 ? 0.272 11.492 13.922 1 98.31 467 VAL A O 1
ATOM 3732 N N . LEU A 1 468 ? 1.082 9.719 12.852 1 98.25 468 LEU A N 1
ATOM 3733 C CA . LEU A 1 468 ? -0.006 9.617 11.891 1 98.25 468 LEU A CA 1
ATOM 3734 C C . LEU A 1 468 ? -0.854 8.375 12.148 1 98.25 468 LEU A C 1
ATOM 3736 O O . LEU A 1 468 ? -0.32 7.301 12.422 1 98.25 468 LEU A O 1
ATOM 3740 N N . ASP A 1 469 ? -2.156 8.562 12.094 1 97.62 469 ASP A N 1
ATOM 3741 C CA . ASP A 1 469 ? -3.121 7.5 12.344 1 97.62 469 ASP A CA 1
ATOM 3742 C C . ASP A 1 469 ? -4.258 7.539 11.328 1 97.62 469 ASP A C 1
ATOM 3744 O O . ASP A 1 469 ? -4.848 8.594 11.094 1 97.62 469 ASP A O 1
ATOM 3748 N N . GLU A 1 470 ? -4.609 6.367 10.797 1 96.81 470 GLU A N 1
ATOM 3749 C CA . GLU A 1 470 ? -5.699 6.281 9.836 1 96.81 470 GLU A CA 1
ATOM 3750 C C . GLU A 1 470 ? -7.055 6.246 10.539 1 96.81 470 GLU A C 1
ATOM 3752 O O . GLU A 1 470 ? -8.094 6.387 9.891 1 96.81 470 GLU A O 1
ATOM 3757 N N . CYS A 1 471 ? -7.074 6.023 11.805 1 96.81 471 CYS A N 1
ATOM 3758 C CA . CYS A 1 471 ? -8.266 6.004 12.641 1 96.81 471 CYS A CA 1
ATOM 3759 C C . CYS A 1 471 ? -9.273 4.977 12.141 1 96.81 471 CYS A C 1
ATOM 3761 O O . CYS A 1 471 ? -10.461 5.277 12.008 1 96.81 471 CYS A O 1
ATOM 3763 N N . ARG A 1 472 ? -8.781 3.807 11.875 1 95.31 472 ARG A N 1
ATOM 3764 C CA . ARG A 1 472 ? -9.648 2.775 11.32 1 95.31 472 ARG A CA 1
ATOM 3765 C C . ARG A 1 472 ? -10.672 2.314 12.352 1 95.31 472 ARG A C 1
ATOM 3767 O O . ARG A 1 472 ? -11.742 1.814 11.992 1 95.31 472 ARG A O 1
ATOM 3774 N N . TYR A 1 473 ? -10.461 2.508 13.688 1 95.5 473 TYR A N 1
ATOM 3775 C CA . TYR A 1 473 ? -11.422 2.191 14.734 1 95.5 473 TYR A CA 1
ATOM 3776 C C . TYR A 1 473 ? -12.641 3.105 14.648 1 95.5 473 TYR A C 1
ATOM 3778 O O . TYR A 1 473 ? -13.672 2.838 15.273 1 95.5 473 TYR A O 1
ATOM 3786 N N . LEU A 1 474 ? -12.539 4.188 13.961 1 96.19 474 LEU A N 1
ATOM 3787 C CA . LEU A 1 474 ? -13.656 5.078 13.68 1 96.19 474 LEU A CA 1
ATOM 3788 C C . LEU A 1 474 ? -14.289 4.746 12.328 1 96.19 474 LEU A C 1
ATOM 3790 O O . LEU A 1 474 ? -15.484 4.438 12.258 1 96.19 474 LEU A O 1
ATOM 3794 N N . TYR A 1 475 ? -13.492 4.684 11.289 1 95.62 475 TYR A N 1
ATOM 3795 C CA . TYR A 1 475 ? -13.984 4.609 9.922 1 95.62 475 TYR A CA 1
ATOM 3796 C C . TYR A 1 475 ? -14.516 3.219 9.609 1 95.62 475 TYR A C 1
ATOM 3798 O O . TYR A 1 475 ? -15.461 3.07 8.828 1 95.62 475 TYR A O 1
ATOM 3806 N N . ASP A 1 476 ? -13.922 2.182 10.188 1 94.19 476 ASP A N 1
ATOM 3807 C CA . ASP A 1 476 ? -14.391 0.828 9.906 1 94.19 476 ASP A CA 1
ATOM 3808 C C . ASP A 1 476 ? -15.602 0.473 10.766 1 94.19 476 ASP A C 1
ATOM 3810 O O . ASP A 1 476 ? -16.297 -0.505 10.492 1 94.19 476 ASP A O 1
ATOM 3814 N N . TRP A 1 477 ? -15.836 1.258 11.805 1 93.25 477 TRP A N 1
ATOM 3815 C CA . TRP A 1 477 ? -17.047 1.115 12.609 1 93.25 477 TRP A CA 1
ATOM 3816 C C . TRP A 1 477 ? -18.25 1.682 11.875 1 93.25 477 TRP A C 1
ATOM 3818 O O . TRP A 1 477 ? -19.375 1.217 12.07 1 93.25 477 TRP A O 1
ATOM 3828 N N . MET A 1 478 ? -17.984 2.615 11 1 91.12 478 MET A N 1
ATOM 3829 C CA . MET A 1 478 ? -19.047 3.312 10.266 1 91.12 478 MET A CA 1
ATOM 3830 C C . MET A 1 478 ? -19.547 2.467 9.094 1 91.12 478 MET A C 1
ATOM 3832 O O . MET A 1 478 ? -18.75 1.811 8.414 1 91.12 478 MET A O 1
ATOM 3836 N N . PRO A 1 479 ? -20.828 2.488 8.891 1 88.56 479 PRO A N 1
ATOM 3837 C CA . PRO A 1 479 ? -21.328 1.834 7.676 1 88.56 479 PRO A CA 1
ATOM 3838 C C . PRO A 1 479 ? -21 2.611 6.406 1 88.56 479 PRO A C 1
ATOM 3840 O O . PRO A 1 479 ? -20.5 3.736 6.477 1 88.56 479 PRO A O 1
ATOM 3843 N N . THR A 1 480 ? -21.25 1.968 5.305 1 90.94 480 THR A N 1
ATOM 3844 C CA . THR A 1 480 ? -21.031 2.615 4.02 1 90.94 480 THR A CA 1
ATOM 3845 C C . THR A 1 480 ? -22.234 3.443 3.605 1 90.94 480 THR A C 1
ATOM 3847 O O . THR A 1 480 ? -23.234 3.504 4.336 1 90.94 480 THR A O 1
ATOM 3850 N N . THR A 1 481 ? -22.172 4.074 2.506 1 87.44 481 THR A N 1
ATOM 3851 C CA . THR A 1 481 ? -23.125 5.078 2.039 1 87.44 481 THR A CA 1
ATOM 3852 C C . THR A 1 481 ? -24.547 4.527 2.051 1 87.44 481 THR A C 1
ATOM 3854 O O . THR A 1 481 ? -25.469 5.164 2.57 1 87.44 481 THR A O 1
ATOM 3857 N N . ASP A 1 482 ? -24.734 3.332 1.578 1 86.44 482 ASP A N 1
ATOM 3858 C CA . ASP A 1 482 ? -26.078 2.799 1.404 1 86.44 482 ASP A CA 1
ATOM 3859 C C . ASP A 1 482 ? -26.625 2.24 2.717 1 86.44 482 ASP A C 1
ATOM 3861 O O . ASP A 1 482 ? -27.828 2.043 2.859 1 86.44 482 ASP A O 1
ATOM 3865 N N . MET A 1 483 ? -25.734 2.096 3.648 1 87 483 MET A N 1
ATOM 3866 C CA . MET A 1 483 ? -26.141 1.508 4.922 1 87 483 MET A CA 1
ATOM 3867 C C . MET A 1 483 ? -26.188 2.566 6.02 1 87 483 MET A C 1
ATOM 3869 O O . MET A 1 483 ? -26.609 2.281 7.145 1 87 483 MET A O 1
ATOM 3873 N N . ILE A 1 484 ? -25.875 3.787 5.719 1 85.56 484 ILE A N 1
ATOM 3874 C CA . ILE A 1 484 ? -25.594 4.801 6.727 1 85.56 484 ILE A CA 1
ATOM 3875 C C . ILE A 1 484 ? -26.891 5.176 7.445 1 85.56 484 ILE A C 1
ATOM 3877 O O . ILE A 1 484 ? -26.891 5.43 8.656 1 85.56 484 ILE A O 1
ATOM 3881 N N . ALA A 1 485 ? -27.984 5.23 6.742 1 79.25 485 ALA A N 1
ATOM 3882 C CA . ALA A 1 485 ? -29.25 5.594 7.363 1 79.25 485 ALA A CA 1
ATOM 3883 C C . ALA A 1 485 ? -29.641 4.594 8.453 1 79.25 485 ALA A C 1
ATOM 3885 O O . ALA A 1 485 ? -30.047 4.988 9.547 1 79.25 485 ALA A O 1
ATOM 3886 N N . ASN A 1 486 ? -29.438 3.379 8.117 1 78.62 486 ASN A N 1
ATOM 3887 C CA . ASN A 1 486 ? -29.734 2.34 9.102 1 78.62 486 ASN A CA 1
ATOM 3888 C C . ASN A 1 486 ? -28.734 2.354 10.25 1 78.62 486 ASN A C 1
ATOM 3890 O O . ASN A 1 486 ? -29.094 2.1 11.398 1 78.62 486 ASN A O 1
ATOM 3894 N N . GLY A 1 487 ? -27.578 2.584 9.945 1 78.62 487 GLY A N 1
ATOM 3895 C CA . GLY A 1 487 ? -26.562 2.664 10.984 1 78.62 487 GLY A CA 1
ATOM 3896 C C . GLY A 1 487 ? -26.812 3.779 11.977 1 78.62 487 GLY A C 1
ATOM 3897 O O . GLY A 1 487 ? -26.672 3.584 13.188 1 78.62 487 GLY A O 1
ATOM 3898 N N . PHE A 1 488 ? -27.297 4.855 11.5 1 80.38 488 PHE A N 1
ATOM 3899 C CA . PHE A 1 488 ? -27.5 6.016 12.359 1 80.38 488 PHE A CA 1
ATOM 3900 C C . PHE A 1 488 ? -28.844 5.926 13.078 1 80.38 488 PHE A C 1
ATOM 3902 O O . PHE A 1 488 ? -29.078 6.625 14.062 1 80.38 488 PHE A O 1
ATOM 3909 N N . SER A 1 489 ? -29.656 5.035 12.57 1 83.31 489 SER A N 1
ATOM 3910 C CA . SER A 1 489 ? -30.938 4.84 13.258 1 83.31 489 SER A CA 1
ATOM 3911 C C . SER A 1 489 ? -30.766 4.02 14.531 1 83.31 489 SER A C 1
ATOM 3913 O O . SER A 1 489 ? -31.578 4.102 15.445 1 83.31 489 SER A O 1
ATOM 3915 N N . ASN A 1 490 ? -29.75 3.215 14.492 1 88.75 490 ASN A N 1
ATOM 3916 C CA . ASN A 1 490 ? -29.375 2.543 15.734 1 88.75 490 ASN A CA 1
ATOM 3917 C C . ASN A 1 490 ? -28.672 3.496 16.703 1 88.75 490 ASN A C 1
ATOM 3919 O O . ASN A 1 490 ? -27.516 3.84 16.516 1 88.75 490 ASN A O 1
ATOM 3923 N N . ILE A 1 491 ? -29.344 3.803 17.75 1 92.44 491 ILE A N 1
ATOM 3924 C CA . ILE A 1 491 ? -28.906 4.883 18.641 1 92.44 491 ILE A CA 1
ATOM 3925 C C . ILE A 1 491 ? -27.578 4.523 19.281 1 92.44 491 ILE A C 1
ATOM 3927 O O . ILE A 1 491 ? -26.719 5.391 19.484 1 92.44 491 ILE A O 1
ATOM 3931 N N . GLU A 1 492 ? -27.406 3.285 19.609 1 94.38 492 GLU A N 1
ATOM 3932 C CA . GLU A 1 492 ? -26.172 2.889 20.266 1 94.38 492 GLU A CA 1
ATOM 3933 C C . GLU A 1 492 ? -24.984 3.006 19.312 1 94.38 492 GLU A C 1
ATOM 3935 O O . GLU A 1 492 ? -23.922 3.516 19.688 1 94.38 492 GLU A O 1
ATOM 3940 N N . ARG A 1 493 ? -25.172 2.588 18.109 1 91.81 493 ARG A N 1
ATOM 3941 C CA . ARG A 1 493 ? -24.125 2.697 17.109 1 91.81 493 ARG A CA 1
ATOM 3942 C C . ARG A 1 493 ? -23.828 4.156 16.781 1 91.81 493 ARG A C 1
ATOM 3944 O O . ARG A 1 493 ? -22.672 4.535 16.594 1 91.81 493 ARG A O 1
ATOM 3951 N N . GLN A 1 494 ? -24.875 4.914 16.703 1 91 494 GLN A N 1
ATOM 3952 C CA . GLN A 1 494 ? -24.734 6.34 16.422 1 91 494 GLN A CA 1
ATOM 3953 C C . GLN A 1 494 ? -23.906 7.023 17.516 1 91 494 GLN A C 1
ATOM 3955 O O . GLN A 1 494 ? -22.969 7.77 17.219 1 91 494 GLN A O 1
ATOM 3960 N N . LEU A 1 495 ? -24.281 6.723 18.734 1 95.31 495 LEU A N 1
ATOM 3961 C CA . LEU A 1 495 ? -23.609 7.367 19.859 1 95.31 495 LEU A CA 1
ATOM 3962 C C . LEU A 1 495 ? -22.141 6.938 19.922 1 95.31 495 LEU A C 1
ATOM 3964 O O . LEU A 1 495 ? -21.266 7.766 20.156 1 95.31 495 LEU A O 1
ATOM 3968 N N . THR A 1 496 ? -21.891 5.633 19.75 1 95.94 496 THR A N 1
ATOM 3969 C CA . THR A 1 496 ? -20.531 5.137 19.75 1 95.94 496 THR A CA 1
ATOM 3970 C C . THR A 1 496 ? -19.688 5.871 18.703 1 95.94 496 THR A C 1
ATOM 3972 O O . THR A 1 496 ? -18.562 6.305 18.984 1 95.94 496 THR A O 1
ATOM 3975 N N . PHE A 1 497 ? -20.266 6.008 17.594 1 93.44 497 PHE A N 1
ATOM 3976 C CA . PHE A 1 497 ? -19.594 6.684 16.484 1 93.44 497 PHE A CA 1
ATOM 3977 C C . PHE A 1 497 ? -19.328 8.148 16.828 1 93.44 497 PHE A C 1
ATOM 3979 O O . PHE A 1 497 ? -18.219 8.641 16.688 1 93.44 497 PHE A O 1
ATOM 3986 N N . ARG A 1 498 ? -20.312 8.836 17.266 1 94.62 498 ARG A N 1
ATOM 3987 C CA . ARG A 1 498 ? -20.203 10.258 17.578 1 94.62 498 ARG A CA 1
ATOM 3988 C C . ARG A 1 498 ? -19.188 10.5 18.688 1 94.62 498 ARG A C 1
ATOM 3990 O O . ARG A 1 498 ? -18.438 11.469 18.656 1 94.62 498 ARG A O 1
ATOM 3997 N N . PHE A 1 499 ? -19.25 9.609 19.672 1 97.56 499 PHE A N 1
ATOM 3998 C CA . PHE A 1 499 ? -18.328 9.758 20.781 1 97.56 499 PHE A CA 1
ATOM 3999 C C . PHE A 1 499 ? -16.891 9.508 20.344 1 97.56 499 PHE A C 1
ATOM 4001 O O . PHE A 1 499 ? -15.969 10.219 20.75 1 97.56 499 PHE A O 1
ATOM 4008 N N . ALA A 1 500 ? -16.672 8.5 19.5 1 96.75 500 ALA A N 1
ATOM 4009 C CA . ALA A 1 500 ? -15.328 8.258 18.969 1 96.75 500 ALA A CA 1
ATOM 4010 C C . ALA A 1 500 ? -14.859 9.43 18.109 1 96.75 500 ALA A C 1
ATOM 4012 O O . ALA A 1 500 ? -13.703 9.844 18.188 1 96.75 500 ALA A O 1
ATOM 4013 N N . LEU A 1 501 ? -15.766 9.938 17.266 1 96.62 501 LEU A N 1
ATOM 4014 C CA . LEU A 1 501 ? -15.453 11.086 16.422 1 96.62 501 LEU A CA 1
ATOM 4015 C C . LEU A 1 501 ? -15.062 12.297 17.25 1 96.62 501 LEU A C 1
ATOM 4017 O O . LEU A 1 501 ? -14.164 13.055 16.859 1 96.62 501 LEU A O 1
ATOM 4021 N N . ASP A 1 502 ? -15.727 12.469 18.344 1 97.5 502 ASP A N 1
ATOM 4022 C CA . ASP A 1 502 ? -15.375 13.547 19.266 1 97.5 502 ASP A CA 1
ATOM 4023 C C . ASP A 1 502 ? -13.914 13.453 19.703 1 97.5 502 ASP A C 1
ATOM 4025 O O . ASP A 1 502 ? -13.203 14.469 19.719 1 97.5 502 ASP A O 1
ATOM 4029 N N . GLY A 1 503 ? -13.492 12.266 20.016 1 97 503 GLY A N 1
ATOM 4030 C CA . GLY A 1 503 ? -12.102 12.062 20.391 1 97 503 GLY A CA 1
ATOM 4031 C C . GLY A 1 503 ? -11.125 12.406 19.281 1 97 503 GLY A C 1
ATOM 4032 O O . GLY A 1 503 ? -10.125 13.086 19.516 1 97 503 GLY A O 1
ATOM 4033 N N . VAL A 1 504 ? -11.398 11.969 18.078 1 96.88 504 VAL A N 1
ATOM 4034 C CA . VAL A 1 504 ? -10.531 12.203 16.922 1 96.88 504 VAL A CA 1
ATOM 4035 C C . VAL A 1 504 ? -10.5 13.695 16.594 1 96.88 504 VAL A C 1
ATOM 4037 O O . VAL A 1 504 ? -9.438 14.258 16.328 1 96.88 504 VAL A O 1
ATOM 4040 N N . SER A 1 505 ? -11.625 14.344 16.734 1 96.06 505 SER A N 1
ATOM 4041 C CA . SER A 1 505 ? -11.758 15.742 16.328 1 96.06 505 SER A CA 1
ATOM 4042 C C . SER A 1 505 ? -11.062 16.672 17.297 1 96.06 505 SER A C 1
ATOM 4044 O O . SER A 1 505 ? -10.797 17.828 16.969 1 96.06 505 SER A O 1
ATOM 4046 N N . LYS A 1 506 ? -10.766 16.172 18.531 1 96.94 506 LYS A N 1
ATOM 4047 C CA . LYS A 1 506 ? -10.047 17 19.516 1 96.94 506 LYS A CA 1
ATOM 4048 C C . LYS A 1 506 ? -8.656 17.359 19.016 1 96.94 506 LYS A C 1
ATOM 4050 O O . LYS A 1 506 ? -8.039 18.312 19.5 1 96.94 506 LYS A O 1
ATOM 4055 N N . HIS A 1 507 ? -8.164 16.625 18.031 1 97 507 HIS A N 1
ATOM 4056 C CA . HIS A 1 507 ? -6.797 16.828 17.547 1 97 507 HIS A CA 1
ATOM 4057 C C . HIS A 1 507 ? -6.754 17.875 16.438 1 97 507 HIS A C 1
ATOM 4059 O O . HIS A 1 507 ? -5.695 18.438 16.141 1 97 507 HIS A O 1
ATOM 4065 N N . ARG A 1 508 ? -7.852 18.172 15.805 1 94.5 508 ARG A N 1
ATOM 4066 C CA . ARG A 1 508 ? -7.848 19.062 14.656 1 94.5 508 ARG A CA 1
ATOM 4067 C C . ARG A 1 508 ? -8.359 20.438 15.031 1 94.5 508 ARG A C 1
ATOM 4069 O O . ARG A 1 508 ? -8.195 21.406 14.273 1 94.5 508 ARG A O 1
ATOM 4076 N N . ARG A 1 509 ? -8.898 20.641 16.156 1 93.56 509 ARG A N 1
ATOM 4077 C CA . ARG A 1 509 ? -9.719 21.781 16.547 1 93.56 509 ARG A CA 1
ATOM 4078 C C . ARG A 1 509 ? -8.977 23.094 16.281 1 93.56 509 ARG A C 1
ATOM 4080 O O . ARG A 1 509 ? -9.57 24.062 15.789 1 93.56 509 ARG A O 1
ATOM 4087 N N . TRP A 1 510 ? -7.766 23.172 16.625 1 94.25 510 TRP A N 1
ATOM 4088 C CA . TRP A 1 510 ? -7.027 24.438 16.562 1 94.25 510 TRP A CA 1
ATOM 4089 C C . TRP A 1 510 ? -6.195 24.5 15.281 1 94.25 510 TRP A C 1
ATOM 4091 O O . TRP A 1 510 ? -5.559 25.531 15.008 1 94.25 510 TRP A O 1
ATOM 4101 N N . TYR A 1 511 ? -6.27 23.453 14.461 1 95.5 511 TYR A N 1
ATOM 4102 C CA . TYR A 1 511 ? -5.246 23.375 13.43 1 95.5 511 TYR A CA 1
ATOM 4103 C C . TYR A 1 511 ? -5.871 23.156 12.055 1 95.5 511 TYR A C 1
ATOM 4105 O O . TYR A 1 511 ? -5.363 23.641 11.047 1 95.5 511 TYR A O 1
ATOM 4113 N N . ASN A 1 512 ? -6.961 22.391 12 1 94.31 512 ASN A N 1
ATOM 4114 C CA . ASN A 1 512 ? -7.551 22.062 10.711 1 94.31 512 ASN A CA 1
ATOM 4115 C C . ASN A 1 512 ? -9.055 22.312 10.695 1 94.31 512 ASN A C 1
ATOM 4117 O O . ASN A 1 512 ? -9.844 21.406 11 1 94.31 512 ASN A O 1
ATOM 4121 N N . PRO A 1 513 ? -9.492 23.391 10.273 1 92.5 513 PRO A N 1
ATOM 4122 C CA . PRO A 1 513 ? -10.93 23.688 10.234 1 92.5 513 PRO A CA 1
ATOM 4123 C C . PRO A 1 513 ? -11.641 23.016 9.055 1 92.5 513 PRO A C 1
ATOM 4125 O O . PRO A 1 513 ? -12.867 22.969 9.023 1 92.5 513 PRO A O 1
ATOM 4128 N N . GLU A 1 514 ? -10.922 22.5 8.133 1 90.25 514 GLU A N 1
ATOM 4129 C CA . GLU A 1 514 ? -11.461 22.047 6.852 1 90.25 514 GLU A CA 1
ATOM 4130 C C . GLU A 1 514 ? -12.234 20.75 7.004 1 90.25 514 GLU A C 1
ATOM 4132 O O . GLU A 1 514 ? -12.938 20.328 6.082 1 90.25 514 GLU A O 1
ATOM 4137 N N . TYR A 1 515 ? -12.078 20.125 8.148 1 89.94 515 TYR A N 1
ATOM 4138 C CA . TYR A 1 515 ? -12.82 18.875 8.297 1 89.94 515 TYR A CA 1
ATOM 4139 C C . TYR A 1 515 ? -13.297 18.703 9.734 1 89.94 515 TYR A C 1
ATOM 4141 O O . TYR A 1 515 ? -12.695 19.25 10.664 1 89.94 515 TYR A O 1
ATOM 4149 N N . PHE A 1 516 ? -14.398 18.016 9.945 1 88.75 516 PHE A N 1
ATOM 4150 C CA . PHE A 1 516 ? -15.023 17.641 11.211 1 88.75 516 PHE A CA 1
ATOM 4151 C C . PHE A 1 516 ? -15.461 18.875 11.984 1 88.75 516 PHE A C 1
ATOM 4153 O O . PHE A 1 516 ? -15.492 18.859 13.219 1 88.75 516 PHE A O 1
ATOM 4160 N N . PHE A 1 517 ? -15.672 19.875 11.227 1 85.31 517 PHE A N 1
ATOM 4161 C CA . PHE A 1 517 ? -16.172 21.078 11.883 1 85.31 517 PHE A CA 1
ATOM 4162 C C . PHE A 1 517 ? -17.547 20.844 12.484 1 85.31 517 PHE A C 1
ATOM 4164 O O . PHE A 1 517 ? -18.422 20.297 11.82 1 85.31 517 PHE A O 1
ATOM 4171 N N . GLY A 1 518 ? -17.688 21.109 13.781 1 85.19 518 GLY A N 1
ATOM 4172 C CA . GLY A 1 518 ? -19 21.016 14.414 1 85.19 518 GLY A CA 1
ATOM 4173 C C . GLY A 1 518 ? -19.359 19.594 14.82 1 85.19 518 GLY A C 1
ATOM 4174 O O . GLY A 1 518 ? -20.516 19.188 14.727 1 85.19 518 GLY A O 1
ATOM 4175 N N . THR A 1 519 ? -18.391 18.828 15.211 1 89.94 519 THR A N 1
ATOM 4176 C CA . THR A 1 519 ? -18.703 17.438 15.555 1 89.94 519 THR A CA 1
ATOM 4177 C C . THR A 1 519 ? -18.469 17.203 17.047 1 89.94 519 THR A C 1
ATOM 4179 O O . THR A 1 519 ? -18.453 16.047 17.5 1 89.94 519 THR A O 1
ATOM 4182 N N . ALA A 1 520 ? -18.375 18.234 17.828 1 94.44 520 ALA A N 1
ATOM 4183 C CA . ALA A 1 520 ? -18.062 18.094 19.25 1 94.44 520 ALA A CA 1
ATOM 4184 C C . ALA A 1 520 ? -19.25 17.547 20.016 1 94.44 520 ALA A C 1
ATOM 4186 O O . ALA A 1 520 ? -20.391 17.984 19.812 1 94.44 520 ALA A O 1
ATOM 4187 N N . VAL A 1 521 ? -18.969 16.594 20.828 1 96.31 521 VAL A N 1
ATOM 4188 C CA . VAL A 1 521 ? -19.969 16.062 21.75 1 96.31 521 VAL A CA 1
ATOM 4189 C C . VAL A 1 521 ? -19.781 16.688 23.141 1 96.31 521 VAL A C 1
ATOM 4191 O O . VAL A 1 521 ? -20.75 17.094 23.781 1 96.31 521 VAL A O 1
ATOM 4194 N N . VAL A 1 522 ? -18.547 16.734 23.531 1 96.38 522 VAL A N 1
ATOM 4195 C CA . VAL A 1 522 ? -18.172 17.406 24.781 1 96.38 522 VAL A CA 1
ATOM 4196 C C . VAL A 1 522 ? -17.375 18.672 24.469 1 96.38 522 VAL A C 1
ATOM 4198 O O . VAL A 1 522 ? -16.531 18.672 23.578 1 96.38 522 VAL A O 1
ATOM 4201 N N . ASP A 1 523 ? -17.625 19.609 25.234 1 94.62 523 ASP A N 1
ATOM 4202 C CA . ASP A 1 523 ? -16.953 20.906 25.031 1 94.62 523 ASP A CA 1
ATOM 4203 C C . ASP A 1 523 ? -15.438 20.75 25.047 1 94.62 523 ASP A C 1
ATOM 4205 O O . ASP A 1 523 ? -14.898 19.969 25.828 1 94.62 523 ASP A O 1
ATOM 4209 N N . GLN A 1 524 ? -14.758 21.578 24.234 1 93.44 524 GLN A N 1
ATOM 4210 C CA . GLN A 1 524 ? -13.328 21.438 23.984 1 93.44 524 GLN A CA 1
ATOM 4211 C C . GLN A 1 524 ? -12.508 21.875 25.188 1 93.44 524 GLN A C 1
ATOM 4213 O O . GLN A 1 524 ? -11.305 21.594 25.25 1 93.44 524 GLN A O 1
ATOM 4218 N N . PHE A 1 525 ? -13.078 22.547 26.141 1 93.81 525 PHE A N 1
ATOM 4219 C CA . PHE A 1 525 ? -12.336 23.031 27.312 1 93.81 525 PHE A CA 1
ATOM 4220 C C . PHE A 1 525 ? -12.641 22.188 28.531 1 93.81 525 PHE A C 1
ATOM 4222 O O . PHE A 1 525 ? -12.148 22.469 29.625 1 93.81 525 PHE A O 1
ATOM 4229 N N . THR A 1 526 ? -13.453 21.141 28.359 1 95.06 526 THR A N 1
ATOM 4230 C CA . THR A 1 526 ? -13.812 20.281 29.469 1 95.06 526 THR A CA 1
ATOM 4231 C C . THR A 1 526 ? -12.648 19.375 29.859 1 95.06 526 THR A C 1
ATOM 4233 O O . THR A 1 526 ? -12.062 18.703 29 1 95.06 526 THR A O 1
ATOM 4236 N N . ASP A 1 527 ? -12.438 19.281 31.078 1 93.88 527 ASP A N 1
ATOM 4237 C CA . ASP A 1 527 ? -11.344 18.453 31.594 1 93.88 527 ASP A CA 1
ATOM 4238 C C . ASP A 1 527 ? -11.469 17.016 31.109 1 93.88 527 ASP A C 1
ATOM 4240 O O . ASP A 1 527 ? -12.562 16.438 31.109 1 93.88 527 ASP A O 1
ATOM 4244 N N . LEU A 1 528 ? -10.367 16.406 30.688 1 93.81 528 LEU A N 1
ATOM 4245 C CA . LEU A 1 528 ? -10.266 15.023 30.219 1 93.81 528 LEU A CA 1
ATOM 4246 C C . LEU A 1 528 ? -10.664 14.914 28.75 1 93.81 528 LEU A C 1
ATOM 4248 O O . LEU A 1 528 ? -10.375 13.914 28.109 1 93.81 528 LEU A O 1
ATOM 4252 N N . PHE A 1 529 ? -11.398 15.891 28.328 1 96.5 529 PHE A N 1
ATOM 4253 C CA . PHE A 1 529 ? -11.883 15.852 26.953 1 96.5 529 PHE A CA 1
ATOM 4254 C C . PHE A 1 529 ? -11.453 17.109 26.188 1 96.5 529 PHE A C 1
ATOM 4256 O O . PHE A 1 529 ? -12.164 17.578 25.297 1 96.5 529 PHE A O 1
ATOM 4263 N N . GLU A 1 530 ? -10.359 17.734 26.594 1 95.69 530 GLU A N 1
ATOM 4264 C CA . GLU A 1 530 ? -9.883 18.984 26 1 95.69 530 GLU A CA 1
ATOM 4265 C C . GLU A 1 530 ? -9.375 18.766 24.578 1 95.69 530 GLU A C 1
ATOM 4267 O O . GLU A 1 530 ? -8.836 17.703 24.266 1 95.69 530 GLU A O 1
ATOM 4272 N N . ALA A 1 531 ? -9.586 19.766 23.766 1 95.62 531 ALA A N 1
ATOM 4273 C CA . ALA A 1 531 ? -8.898 19.781 22.469 1 95.62 531 ALA A CA 1
ATOM 4274 C C . ALA A 1 531 ? -7.383 19.75 22.656 1 95.62 531 ALA A C 1
ATOM 4276 O O . ALA A 1 531 ? -6.855 20.359 23.594 1 95.62 531 ALA A O 1
ATOM 4277 N N . LYS A 1 532 ? -6.758 19.047 21.844 1 96.06 532 LYS A N 1
ATOM 4278 C CA . LYS A 1 532 ? -5.328 18.828 22.016 1 96.06 532 LYS A CA 1
ATOM 4279 C C . LYS A 1 532 ? -4.516 19.984 21.422 1 96.06 532 LYS A C 1
ATOM 4281 O O . LYS A 1 532 ? -4.895 20.547 20.391 1 96.06 532 LYS A O 1
ATOM 4286 N N . VAL A 1 533 ? -3.436 20.281 22.047 1 95.56 533 VAL A N 1
ATOM 4287 C CA . VAL A 1 533 ? -2.564 21.375 21.641 1 95.56 533 VAL A CA 1
ATOM 4288 C C . VAL A 1 533 ? -1.135 20.875 21.469 1 95.56 533 VAL A C 1
ATOM 4290 O O . VAL A 1 533 ? -0.657 20.062 22.266 1 95.56 533 VAL A O 1
ATOM 4293 N N . LEU A 1 534 ? -0.512 21.344 20.469 1 95.88 534 LEU A N 1
ATOM 4294 C CA . LEU A 1 534 ? 0.889 21 20.25 1 95.88 534 LEU A CA 1
ATOM 4295 C C . LEU A 1 534 ? 1.754 21.5 21.406 1 95.88 534 LEU A C 1
ATOM 4297 O O . LEU A 1 534 ? 1.567 22.625 21.875 1 95.88 534 LEU A O 1
ATOM 4301 N N . GLN A 1 535 ? 2.664 20.688 21.797 1 92.69 535 GLN A N 1
ATOM 4302 C CA . GLN A 1 535 ? 3.654 21.141 22.766 1 92.69 535 GLN A CA 1
ATOM 4303 C C . GLN A 1 535 ? 4.645 22.109 22.125 1 92.69 535 GLN A C 1
ATOM 4305 O O . GLN A 1 535 ? 4.977 21.984 20.953 1 92.69 535 GLN A O 1
ATOM 4310 N N . PRO A 1 536 ? 5.059 23.062 22.984 1 93 536 PRO A N 1
ATOM 4311 C CA . PRO A 1 536 ? 6.086 23.953 22.453 1 93 536 PRO A CA 1
ATOM 4312 C C . PRO A 1 536 ? 7.328 23.203 21.969 1 93 536 PRO A C 1
ATOM 4314 O O . PRO A 1 536 ? 7.688 22.172 22.531 1 93 536 PRO A O 1
ATOM 4317 N N . ARG A 1 537 ? 7.887 23.766 20.984 1 94.12 537 ARG A N 1
ATOM 4318 C CA . ARG A 1 537 ? 9.125 23.172 20.469 1 94.12 537 ARG A CA 1
ATOM 4319 C C . ARG A 1 537 ? 10.211 23.188 21.531 1 94.12 537 ARG A C 1
ATOM 4321 O O . ARG A 1 537 ? 10.438 24.203 22.203 1 94.12 537 ARG A O 1
ATOM 4328 N N . CYS A 1 538 ? 10.859 22.062 21.703 1 95.5 538 CYS A N 1
ATOM 4329 C CA . CYS A 1 538 ? 11.969 21.969 22.641 1 95.5 538 CYS A CA 1
ATOM 4330 C C . CYS A 1 538 ? 13.266 22.438 22.016 1 95.5 538 CYS A C 1
ATOM 4332 O O . CYS A 1 538 ? 13.672 21.922 20.969 1 95.5 538 CYS A O 1
ATOM 4334 N N . VAL A 1 539 ? 13.922 23.328 22.625 1 95.38 539 VAL A N 1
ATOM 4335 C CA . VAL A 1 539 ? 15.195 23.828 22.109 1 95.38 539 VAL A CA 1
ATOM 4336 C C . VAL A 1 539 ? 16.344 23.031 22.719 1 95.38 539 VAL A C 1
ATOM 4338 O O . VAL A 1 539 ? 16.469 22.938 23.938 1 95.38 539 VAL A O 1
ATOM 4341 N N . ILE A 1 540 ? 17.047 22.438 21.859 1 94.5 540 ILE A N 1
ATOM 4342 C CA . ILE A 1 540 ? 18.234 21.703 22.281 1 94.5 540 ILE A CA 1
ATOM 4343 C C . ILE A 1 540 ? 19.469 22.594 22.156 1 94.5 540 ILE A C 1
ATOM 4345 O O . ILE A 1 540 ? 19.75 23.125 21.078 1 94.5 540 ILE A O 1
ATOM 4349 N N . GLU A 1 541 ? 20.25 22.875 23.266 1 85.44 541 GLU A N 1
ATOM 4350 C CA . GLU A 1 541 ? 21.422 23.734 23.297 1 85.44 541 GLU A CA 1
ATOM 4351 C C . GLU A 1 541 ? 22.688 22.969 22.938 1 85.44 541 GLU A C 1
ATOM 4353 O O . GLU A 1 541 ? 22.797 21.766 23.203 1 85.44 541 GLU A O 1
ATOM 4358 N N . MET B 1 1 ? -46.844 -19.656 -5.449 1 26.16 1 MET B N 1
ATOM 4359 C CA . MET B 1 1 ? -45.594 -19.625 -6.199 1 26.16 1 MET B CA 1
ATOM 4360 C C . MET B 1 1 ? -44.625 -20.656 -5.641 1 26.16 1 MET B C 1
ATOM 4362 O O . MET B 1 1 ? -44.531 -20.828 -4.422 1 26.16 1 MET B O 1
ATOM 4366 N N . PRO B 1 2 ? -44.219 -21.656 -6.375 1 30.59 2 PRO B N 1
ATOM 4367 C CA . PRO B 1 2 ? -43.406 -22.672 -5.723 1 30.59 2 PRO B CA 1
ATOM 4368 C C . PRO B 1 2 ? -42.188 -22.094 -4.996 1 30.59 2 PRO B C 1
ATOM 4370 O O . PRO B 1 2 ? -41.719 -21.016 -5.359 1 30.59 2 PRO B O 1
ATOM 4373 N N . PRO B 1 3 ? -41.969 -22.609 -3.787 1 32.38 3 PRO B N 1
ATOM 4374 C CA . PRO B 1 3 ? -40.875 -22.016 -2.998 1 32.38 3 PRO B CA 1
ATOM 4375 C C . PRO B 1 3 ? -39.562 -21.984 -3.746 1 32.38 3 PRO B C 1
ATOM 4377 O O . PRO B 1 3 ? -39.312 -22.828 -4.613 1 32.38 3 PRO B O 1
ATOM 4380 N N . PRO B 1 4 ? -38.938 -20.969 -4.039 1 35.34 4 PRO B N 1
ATOM 4381 C CA . PRO B 1 4 ? -37.719 -20.906 -4.84 1 35.34 4 PRO B CA 1
ATOM 4382 C C . PRO B 1 4 ? -36.719 -22.016 -4.504 1 35.34 4 PRO B C 1
ATOM 4384 O O . PRO B 1 4 ? -36.625 -22.406 -3.344 1 35.34 4 PRO B O 1
ATOM 4387 N N . LYS B 1 5 ? -36.438 -22.969 -5.328 1 34.97 5 LYS B N 1
ATOM 4388 C CA . LYS B 1 5 ? -35.562 -24.141 -5.285 1 34.97 5 LYS B CA 1
ATOM 4389 C C . LYS B 1 5 ? -34.281 -23.859 -4.508 1 34.97 5 LYS B C 1
ATOM 4391 O O . LYS B 1 5 ? -33.406 -23.141 -4.988 1 34.97 5 LYS B O 1
ATOM 4396 N N . THR B 1 6 ? -34.031 -24.078 -3.256 1 35.81 6 THR B N 1
ATOM 4397 C CA . THR B 1 6 ? -33.062 -23.969 -2.17 1 35.81 6 THR B CA 1
ATOM 4398 C C . THR B 1 6 ? -31.969 -25.031 -2.295 1 35.81 6 THR B C 1
ATOM 4400 O O . THR B 1 6 ? -31.156 -25.203 -1.387 1 35.81 6 THR B O 1
ATOM 4403 N N . TYR B 1 7 ? -32.062 -26.141 -3.094 1 38.34 7 TYR B N 1
ATOM 4404 C CA . TYR B 1 7 ? -31.25 -27.359 -3.061 1 38.34 7 TYR B CA 1
ATOM 4405 C C . TYR B 1 7 ? -29.781 -27.062 -3.307 1 38.34 7 TYR B C 1
ATOM 4407 O O . TYR B 1 7 ? -28.906 -27.672 -2.695 1 38.34 7 TYR B O 1
ATOM 4415 N N . ASN B 1 8 ? -29.297 -26.562 -4.57 1 48.97 8 ASN B N 1
ATOM 4416 C CA . ASN B 1 8 ? -28.109 -26.344 -5.398 1 48.97 8 ASN B CA 1
ATOM 4417 C C . ASN B 1 8 ? -27.062 -25.531 -4.668 1 48.97 8 ASN B C 1
ATOM 4419 O O . ASN B 1 8 ? -25.922 -25.406 -5.137 1 48.97 8 ASN B O 1
ATOM 4423 N N . GLU B 1 9 ? -27.312 -25.281 -3.322 1 73.75 9 GLU B N 1
ATOM 4424 C CA . GLU B 1 9 ? -26.734 -24.266 -2.445 1 73.75 9 GLU B CA 1
ATOM 4425 C C . GLU B 1 9 ? -25.922 -24.891 -1.323 1 73.75 9 GLU B C 1
ATOM 4427 O O . GLU B 1 9 ? -24.984 -24.297 -0.807 1 73.75 9 GLU B O 1
ATOM 4432 N N . LYS B 1 10 ? -26.062 -26.469 -1.268 1 85.25 10 LYS B N 1
ATOM 4433 C CA . LYS B 1 10 ? -25.422 -27.078 -0.103 1 85.25 10 LYS B CA 1
ATOM 4434 C C . LYS B 1 10 ? -23.922 -27.266 -0.341 1 85.25 10 LYS B C 1
ATOM 4436 O O . LYS B 1 10 ? -23.109 -27 0.547 1 85.25 10 LYS B O 1
ATOM 4441 N N . SER B 1 11 ? -23.609 -27.906 -1.612 1 92.06 11 SER B N 1
ATOM 4442 C CA . SER B 1 11 ? -22.203 -28.109 -1.931 1 92.06 11 SER B CA 1
ATOM 4443 C C . SER B 1 11 ? -21.438 -26.797 -1.891 1 92.06 11 SER B C 1
ATOM 4445 O O . SER B 1 11 ? -20.297 -26.734 -1.401 1 92.06 11 SER B O 1
ATOM 4447 N N . LYS B 1 12 ? -22.062 -25.891 -2.385 1 92.19 12 LYS B N 1
ATOM 4448 C CA . LYS B 1 12 ? -21.438 -24.578 -2.352 1 92.19 12 LYS B CA 1
ATOM 4449 C C . LYS B 1 12 ? -21.234 -24.109 -0.916 1 92.19 12 LYS B C 1
ATOM 4451 O O . LYS B 1 12 ? -20.188 -23.531 -0.586 1 92.19 12 LYS B O 1
ATOM 4456 N N . GLU B 1 13 ? -22.188 -24.297 -0.084 1 93.94 13 GLU B N 1
ATOM 4457 C CA . GLU B 1 13 ? -22.094 -23.906 1.317 1 93.94 13 GLU B CA 1
ATOM 4458 C C . GLU B 1 13 ? -20.969 -24.656 2.035 1 93.94 13 GLU B C 1
ATOM 4460 O O . GLU B 1 13 ? -20.25 -24.062 2.836 1 93.94 13 GLU B O 1
ATOM 4465 N N . THR B 1 14 ? -20.922 -25.891 1.705 1 95.75 14 THR B N 1
ATOM 4466 C CA . THR B 1 14 ? -19.875 -26.719 2.307 1 95.75 14 THR B CA 1
ATOM 4467 C C . THR B 1 14 ? -18.484 -26.234 1.859 1 95.75 14 THR B C 1
ATOM 4469 O O . THR B 1 14 ? -17.578 -26.094 2.68 1 95.75 14 THR B O 1
ATOM 4472 N N . ALA B 1 15 ? -18.375 -26 0.575 1 95.81 15 ALA B N 1
ATOM 4473 C CA . ALA B 1 15 ? -17.109 -25.516 0.041 1 95.81 15 ALA B CA 1
ATOM 4474 C C . ALA B 1 15 ? -16.734 -24.188 0.68 1 95.81 15 ALA B C 1
ATOM 4476 O O . ALA B 1 15 ? -15.57 -23.984 1.059 1 95.81 15 ALA B O 1
ATOM 4477 N N . ARG B 1 16 ? -17.672 -23.344 0.827 1 95 16 ARG B N 1
ATOM 4478 C CA . ARG B 1 16 ? -17.453 -22.047 1.436 1 95 16 ARG B CA 1
ATOM 4479 C C . ARG B 1 16 ? -16.984 -22.172 2.877 1 95 16 ARG B C 1
ATOM 4481 O O . ARG B 1 16 ? -16.016 -21.531 3.281 1 95 16 ARG B O 1
ATOM 4488 N N . LYS B 1 17 ? -17.641 -22.969 3.596 1 96.81 17 LYS B N 1
ATOM 4489 C CA . LYS B 1 17 ? -17.297 -23.188 4.996 1 96.81 17 LYS B CA 1
ATOM 4490 C C . LYS B 1 17 ? -15.867 -23.734 5.125 1 96.81 17 LYS B C 1
ATOM 4492 O O . LYS B 1 17 ? -15.102 -23.266 5.973 1 96.81 17 LYS B O 1
ATOM 4497 N N . PHE B 1 18 ? -15.562 -24.656 4.258 1 97.38 18 PHE B N 1
ATOM 4498 C CA . PHE B 1 18 ? -14.219 -25.234 4.293 1 97.38 18 PHE B CA 1
ATOM 4499 C C . PHE B 1 18 ? -13.172 -24.188 3.949 1 97.38 18 PHE B C 1
ATOM 4501 O O . PHE B 1 18 ? -12.148 -24.062 4.637 1 97.38 18 PHE B O 1
ATOM 4508 N N . ALA B 1 19 ? -13.43 -23.453 2.922 1 97.69 19 ALA B N 1
ATOM 4509 C CA . ALA B 1 19 ? -12.461 -22.469 2.445 1 97.69 19 ALA B CA 1
ATOM 4510 C C . ALA B 1 19 ? -12.227 -21.391 3.492 1 97.69 19 ALA B C 1
ATOM 4512 O O . ALA B 1 19 ? -11.078 -21.062 3.814 1 97.69 19 ALA B O 1
ATOM 4513 N N . ILE B 1 20 ? -13.266 -20.844 4.062 1 97.94 20 ILE B N 1
ATOM 4514 C CA . ILE B 1 20 ? -13.18 -19.734 5.004 1 97.94 20 ILE B CA 1
ATOM 4515 C C . ILE B 1 20 ? -12.539 -20.219 6.305 1 97.94 20 ILE B C 1
ATOM 4517 O O . ILE B 1 20 ? -11.609 -19.578 6.812 1 97.94 20 ILE B O 1
ATOM 4521 N N . ASN B 1 21 ? -12.969 -21.328 6.805 1 98.25 21 ASN B N 1
ATOM 4522 C CA . ASN B 1 21 ? -12.406 -21.844 8.047 1 98.25 21 ASN B CA 1
ATOM 4523 C C . ASN B 1 21 ? -10.922 -22.188 7.891 1 98.25 21 ASN B C 1
ATOM 4525 O O . ASN B 1 21 ? -10.117 -21.906 8.781 1 98.25 21 ASN B O 1
ATOM 4529 N N . SER B 1 22 ? -10.625 -22.812 6.801 1 98.25 22 SER B N 1
ATOM 4530 C CA . SER B 1 22 ? -9.227 -23.141 6.551 1 98.25 22 SER B CA 1
ATOM 4531 C C . SER B 1 22 ? -8.367 -21.891 6.418 1 98.25 22 SER B C 1
ATOM 4533 O O . SER B 1 22 ? -7.234 -21.859 6.895 1 98.25 22 SER B O 1
ATOM 4535 N N . ALA B 1 23 ? -8.922 -20.891 5.734 1 98.56 23 ALA B N 1
ATOM 4536 C CA . ALA B 1 23 ? -8.195 -19.625 5.566 1 98.56 23 ALA B CA 1
ATOM 4537 C C . ALA B 1 23 ? -7.926 -18.969 6.918 1 98.56 23 ALA B C 1
ATOM 4539 O O . ALA B 1 23 ? -6.797 -18.547 7.195 1 98.56 23 ALA B O 1
ATOM 4540 N N . VAL B 1 24 ? -8.938 -18.875 7.762 1 98.5 24 VAL B N 1
ATOM 4541 C CA . VAL B 1 24 ? -8.812 -18.266 9.078 1 98.5 24 VAL B CA 1
ATOM 4542 C C . VAL B 1 24 ? -7.812 -19.047 9.922 1 98.5 24 VAL B C 1
ATOM 4544 O O . VAL B 1 24 ? -6.918 -18.453 10.539 1 98.5 24 VAL B O 1
ATOM 4547 N N . ASP B 1 25 ? -7.883 -20.344 9.875 1 98.06 25 ASP B N 1
ATOM 4548 C CA . ASP B 1 25 ? -6.969 -21.172 10.641 1 98.06 25 ASP B CA 1
ATOM 4549 C C . ASP B 1 25 ? -5.527 -21 10.164 1 98.06 25 ASP B C 1
ATOM 4551 O O . ASP B 1 25 ? -4.605 -20.922 10.977 1 98.06 25 ASP B O 1
ATOM 4555 N N . CYS B 1 26 ? -5.398 -20.938 8.922 1 97.81 26 CYS B N 1
ATOM 4556 C CA . CYS B 1 26 ? -4.078 -20.812 8.312 1 97.81 26 CYS B CA 1
ATOM 4557 C C . CYS B 1 26 ? -3.402 -19.516 8.727 1 97.81 26 CYS B C 1
ATOM 4559 O O . CYS B 1 26 ? -2.193 -19.484 8.961 1 97.81 26 CYS B O 1
ATOM 4561 N N . LEU B 1 27 ? -4.188 -18.422 8.875 1 97.75 27 LEU B N 1
ATOM 4562 C CA . LEU B 1 27 ? -3.617 -17.109 9.125 1 97.75 27 LEU B CA 1
ATOM 4563 C C . LEU B 1 27 ? -3.572 -16.812 10.625 1 97.75 27 LEU B C 1
ATOM 4565 O O . LEU B 1 27 ? -3.117 -15.742 11.031 1 97.75 27 LEU B O 1
ATOM 4569 N N . THR B 1 28 ? -4.082 -17.719 11.461 1 96.75 28 THR B N 1
ATOM 4570 C CA . THR B 1 28 ? -4.105 -17.469 12.898 1 96.75 28 THR B CA 1
ATOM 4571 C C . THR B 1 28 ? -3.457 -18.625 13.664 1 96.75 28 THR B C 1
ATOM 4573 O O . THR B 1 28 ? -2.23 -18.688 13.789 1 96.75 28 THR B O 1
ATOM 4576 N N . LYS B 1 29 ? -4.16 -19.75 13.867 1 95.12 29 LYS B N 1
ATOM 4577 C CA . LYS B 1 29 ? -3.668 -20.875 14.641 1 95.12 29 LYS B CA 1
ATOM 4578 C C . LYS B 1 29 ? -2.449 -21.516 13.977 1 95.12 29 LYS B C 1
ATOM 4580 O O . LYS B 1 29 ? -1.517 -21.938 14.656 1 95.12 29 LYS B O 1
ATOM 4585 N N . ASN B 1 30 ? -2.479 -21.578 12.688 1 92.56 30 ASN B N 1
ATOM 4586 C CA . ASN B 1 30 ? -1.419 -22.234 11.938 1 92.56 30 ASN B CA 1
ATOM 4587 C C . ASN B 1 30 ? -0.57 -21.234 11.164 1 92.56 30 ASN B C 1
ATOM 4589 O O . ASN B 1 30 ? -0.043 -21.562 10.094 1 92.56 30 ASN B O 1
ATOM 4593 N N . ARG B 1 31 ? -0.49 -20.031 11.641 1 91.44 31 ARG B N 1
ATOM 4594 C CA . ARG B 1 31 ? 0.17 -18.953 10.891 1 91.44 31 ARG B CA 1
ATOM 4595 C C . ARG B 1 31 ? 1.659 -19.25 10.727 1 91.44 31 ARG B C 1
ATOM 4597 O O . ARG B 1 31 ? 2.26 -18.875 9.719 1 91.44 31 ARG B O 1
ATOM 4604 N N . ARG B 1 32 ? 2.242 -19.953 11.664 1 83.56 32 ARG B N 1
ATOM 4605 C CA . ARG B 1 32 ? 3.668 -20.266 11.609 1 83.56 32 ARG B CA 1
ATOM 4606 C C . ARG B 1 32 ? 3.982 -21.203 10.445 1 83.56 32 ARG B C 1
ATOM 4608 O O . ARG B 1 32 ? 5.113 -21.234 9.961 1 83.56 32 ARG B O 1
ATOM 4615 N N . THR B 1 33 ? 2.998 -21.938 10.07 1 86.88 33 THR B N 1
ATOM 4616 C CA . THR B 1 33 ? 3.203 -22.859 8.961 1 86.88 33 THR B CA 1
ATOM 4617 C C . THR B 1 33 ? 2.676 -22.266 7.656 1 86.88 33 THR B C 1
ATOM 4619 O O . THR B 1 33 ? 2.744 -22.906 6.605 1 86.88 33 THR B O 1
ATOM 4622 N N . ALA B 1 34 ? 2.168 -21.047 7.762 1 92.62 34 ALA B N 1
ATOM 4623 C CA . ALA B 1 34 ? 1.639 -20.406 6.562 1 92.62 34 ALA B CA 1
ATOM 4624 C C . ALA B 1 34 ? 2.756 -19.75 5.746 1 92.62 34 ALA B C 1
ATOM 4626 O O . ALA B 1 34 ? 2.555 -19.391 4.59 1 92.62 34 ALA B O 1
ATOM 4627 N N . THR B 1 35 ? 3.955 -19.672 6.312 1 95.62 35 THR B N 1
ATOM 4628 C CA . THR B 1 35 ? 5.117 -19.172 5.598 1 95.62 35 THR B CA 1
ATOM 4629 C C . THR B 1 35 ? 5.777 -20.266 4.777 1 95.62 35 THR B C 1
ATOM 4631 O O . THR B 1 35 ? 5.516 -21.453 4.996 1 95.62 35 THR B O 1
ATOM 4634 N N . LEU B 1 36 ? 6.551 -19.922 3.816 1 97 36 LEU B N 1
ATOM 4635 C CA . LEU B 1 36 ? 7.16 -20.922 2.943 1 97 36 LEU B CA 1
ATOM 4636 C C . LEU B 1 36 ? 8.352 -21.594 3.627 1 97 36 LEU B C 1
ATOM 4638 O O . LEU B 1 36 ? 8.68 -22.734 3.328 1 97 36 LEU B O 1
ATOM 4642 N N . CYS B 1 37 ? 8.992 -20.828 4.414 1 95.62 37 CYS B N 1
ATOM 4643 C CA . CYS B 1 37 ? 10.094 -21.328 5.23 1 95.62 37 CYS B CA 1
ATOM 4644 C C . CYS B 1 37 ? 9.727 -21.312 6.711 1 95.62 37 CYS B C 1
ATOM 4646 O O . CYS B 1 37 ? 9.664 -20.25 7.328 1 95.62 37 CYS B O 1
ATOM 4648 N N . ARG B 1 38 ? 9.484 -22.5 7.203 1 93.38 38 ARG B N 1
ATOM 4649 C CA . ARG B 1 38 ? 9.102 -22.531 8.609 1 93.38 38 ARG B CA 1
ATOM 4650 C C . ARG B 1 38 ? 10.242 -22.016 9.492 1 93.38 38 ARG B C 1
ATOM 4652 O O . ARG B 1 38 ? 11.406 -22.062 9.094 1 93.38 38 ARG B O 1
ATOM 4659 N N . ARG B 1 39 ? 10.008 -21.656 10.664 1 94.5 39 ARG B N 1
ATOM 4660 C CA . ARG B 1 39 ? 10.898 -20.984 11.594 1 94.5 39 ARG B CA 1
ATOM 4661 C C . ARG B 1 39 ? 12.141 -21.812 11.875 1 94.5 39 ARG B C 1
ATOM 4663 O O . ARG B 1 39 ? 13.25 -21.281 11.969 1 94.5 39 ARG B O 1
ATOM 4670 N N . SER B 1 40 ? 12.008 -23.141 11.984 1 95.94 40 SER B N 1
ATOM 4671 C CA . SER B 1 40 ? 13.102 -24.016 12.406 1 95.94 40 SER B CA 1
ATOM 4672 C C . SER B 1 40 ? 13.883 -24.547 11.211 1 95.94 40 SER B C 1
ATOM 4674 O O . SER B 1 40 ? 14.844 -25.297 11.375 1 95.94 40 SER B O 1
ATOM 4676 N N . TYR B 1 41 ? 13.539 -24.203 10.055 1 97 41 TYR B N 1
ATOM 4677 C CA . TYR B 1 41 ? 14.062 -24.844 8.859 1 97 41 TYR B CA 1
ATOM 4678 C C . TYR B 1 41 ? 15.578 -24.672 8.766 1 97 41 TYR B C 1
ATOM 4680 O O . TYR B 1 41 ? 16.297 -25.641 8.508 1 97 41 TYR B O 1
ATOM 4688 N N . VAL B 1 42 ? 16.078 -23.469 8.969 1 97.94 42 VAL B N 1
ATOM 4689 C CA . VAL B 1 42 ? 17.516 -23.188 8.859 1 97.94 42 VAL B CA 1
ATOM 4690 C C . VAL B 1 42 ? 18.281 -24.062 9.844 1 97.94 42 VAL B C 1
ATOM 4692 O O . VAL B 1 42 ? 19.312 -24.656 9.492 1 97.94 42 VAL B O 1
ATOM 4695 N N . ARG B 1 43 ? 17.766 -24.125 11.016 1 98.25 43 ARG B N 1
ATOM 4696 C CA . ARG B 1 43 ? 18.375 -24.969 12.039 1 98.25 43 ARG B CA 1
ATOM 4697 C C . ARG B 1 43 ? 18.359 -26.438 11.617 1 98.25 43 ARG B C 1
ATOM 4699 O O . ARG B 1 43 ? 19.359 -27.141 11.773 1 98.25 43 ARG B O 1
ATOM 4706 N N . GLU B 1 44 ? 17.297 -26.922 11.117 1 98 44 GLU B N 1
ATOM 4707 C CA . GLU B 1 44 ? 17.125 -28.312 10.711 1 98 44 GLU B CA 1
ATOM 4708 C C . GLU B 1 44 ? 18.078 -28.672 9.578 1 98 44 GLU B C 1
ATOM 4710 O O . GLU B 1 44 ? 18.656 -29.766 9.562 1 98 44 GLU B O 1
ATOM 4715 N N . VAL B 1 45 ? 18.219 -27.766 8.617 1 98.06 45 VAL B N 1
ATOM 4716 C CA . VAL B 1 45 ? 19.125 -28 7.504 1 98.06 45 VAL B CA 1
ATOM 4717 C C . VAL B 1 45 ? 20.562 -28.078 8.016 1 98.06 45 VAL B C 1
ATOM 4719 O O . VAL B 1 45 ? 21.312 -28.984 7.637 1 98.06 45 VAL B O 1
ATOM 4722 N N . ARG B 1 46 ? 20.938 -27.109 8.859 1 98.19 46 ARG B N 1
ATOM 4723 C CA . ARG B 1 46 ? 22.266 -27.109 9.438 1 98.19 46 ARG B CA 1
ATOM 4724 C C . ARG B 1 46 ? 22.562 -28.422 10.164 1 98.19 46 ARG B C 1
ATOM 4726 O O . ARG B 1 46 ? 23.609 -29.031 9.953 1 98.19 46 ARG B O 1
ATOM 4733 N N . ASP B 1 47 ? 21.656 -28.859 10.953 1 97.81 47 ASP B N 1
ATOM 4734 C CA . ASP B 1 47 ? 21.844 -30.078 11.742 1 97.81 47 ASP B CA 1
ATOM 4735 C C . ASP B 1 47 ? 21.891 -31.312 10.852 1 97.81 47 ASP B C 1
ATOM 4737 O O . ASP B 1 47 ? 22.688 -32.219 11.086 1 97.81 47 ASP B O 1
ATOM 4741 N N . TYR B 1 48 ? 21.062 -31.328 9.891 1 97.5 48 TYR B N 1
ATOM 4742 C CA . TYR B 1 48 ? 21.047 -32.438 8.938 1 97.5 48 TYR B CA 1
ATOM 4743 C C . TYR B 1 48 ? 22.375 -32.531 8.203 1 97.5 48 TYR B C 1
ATOM 4745 O O . TYR B 1 48 ? 22.969 -33.625 8.109 1 97.5 48 TYR B O 1
ATOM 4753 N N . LEU B 1 49 ? 22.891 -31.438 7.68 1 97.12 49 LEU B N 1
ATOM 4754 C CA . LEU B 1 49 ? 24.125 -31.422 6.902 1 97.12 49 LEU B CA 1
ATOM 4755 C C . LEU B 1 49 ? 25.344 -31.688 7.797 1 97.12 49 LEU B C 1
ATOM 4757 O O . LEU B 1 49 ? 26.312 -32.281 7.363 1 97.12 49 LEU B O 1
ATOM 4761 N N . ALA B 1 50 ? 25.203 -31.203 8.992 1 96.12 50 ALA B N 1
ATOM 4762 C CA . ALA B 1 50 ? 26.312 -31.359 9.93 1 96.12 50 ALA B CA 1
ATOM 4763 C C . ALA B 1 50 ? 26.562 -32.844 10.242 1 96.12 50 ALA B C 1
ATOM 4765 O O . ALA B 1 50 ? 27.672 -33.219 10.625 1 96.12 50 ALA B O 1
ATOM 4766 N N . THR B 1 51 ? 25.547 -33.594 10.102 1 93.5 51 THR B N 1
ATOM 4767 C CA . THR B 1 51 ? 25.656 -35.031 10.398 1 93.5 51 THR B CA 1
ATOM 4768 C C . THR B 1 51 ? 25.688 -35.844 9.109 1 93.5 51 THR B C 1
ATOM 4770 O O . THR B 1 51 ? 25.531 -37.062 9.133 1 93.5 51 THR B O 1
ATOM 4773 N N . SER B 1 52 ? 25.797 -35.156 8.07 1 89.19 52 SER B N 1
ATOM 4774 C CA . SER B 1 52 ? 25.797 -35.812 6.762 1 89.19 52 SER B CA 1
ATOM 4775 C C . SER B 1 52 ? 27.031 -36.688 6.582 1 89.19 52 SER B C 1
ATOM 4777 O O . SER B 1 52 ? 28.078 -36.406 7.176 1 89.19 52 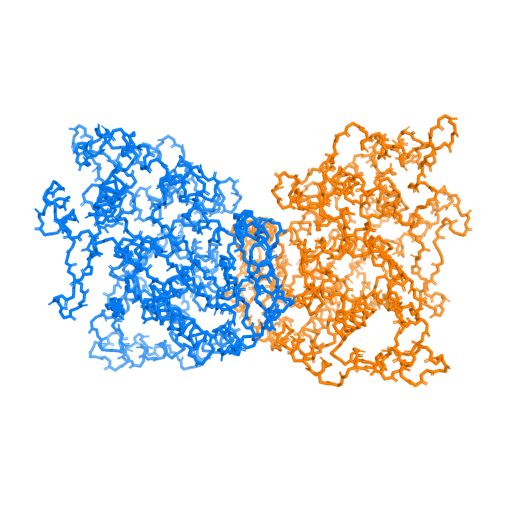SER B O 1
ATOM 4779 N N . GLU B 1 53 ? 26.984 -37.688 5.738 1 87.56 53 GLU B N 1
ATOM 4780 C CA . GLU B 1 53 ? 28.109 -38.531 5.402 1 87.56 53 GLU B CA 1
ATOM 4781 C C . GLU B 1 53 ? 29.141 -37.812 4.543 1 87.56 53 GLU B C 1
ATOM 4783 O O . GLU B 1 53 ? 30.328 -38.156 4.555 1 87.56 53 GLU B O 1
ATOM 4788 N N . ASN B 1 54 ? 28.547 -36.844 3.803 1 90.19 54 ASN B N 1
ATOM 4789 C CA . ASN B 1 54 ? 29.453 -36 3.057 1 90.19 54 ASN B CA 1
ATOM 4790 C C . ASN B 1 54 ? 30.25 -35.062 3.984 1 90.19 54 ASN B C 1
ATOM 4792 O O . ASN B 1 54 ? 29.734 -34.031 4.438 1 90.19 54 ASN B O 1
ATOM 4796 N N . GLY B 1 55 ? 31.406 -35.344 4.164 1 88.81 55 GLY B N 1
ATOM 4797 C CA . GLY B 1 55 ? 32.25 -34.656 5.125 1 88.81 55 GLY B CA 1
ATOM 4798 C C . GLY B 1 55 ? 32.406 -33.188 4.805 1 88.81 55 GLY B C 1
ATOM 4799 O O . GLY B 1 55 ? 32.531 -32.344 5.715 1 88.81 55 GLY B O 1
ATOM 4800 N N . TYR B 1 56 ? 32.438 -32.812 3.561 1 92.38 56 TYR B N 1
ATOM 4801 C CA . TYR B 1 56 ? 32.625 -31.406 3.178 1 92.38 56 TYR B CA 1
ATOM 4802 C C . TYR B 1 56 ? 31.375 -30.594 3.514 1 92.38 56 TYR B C 1
ATOM 4804 O O . TYR B 1 56 ? 31.484 -29.469 4.004 1 92.38 56 TYR B O 1
ATOM 4812 N N . ASP B 1 57 ? 30.266 -31.156 3.223 1 94.62 57 ASP B N 1
ATOM 4813 C CA . ASP B 1 57 ? 29.016 -30.5 3.598 1 94.62 57 ASP B CA 1
ATOM 4814 C C . ASP B 1 57 ? 28.922 -30.312 5.109 1 94.62 57 ASP B C 1
ATOM 4816 O O . ASP B 1 57 ? 28.484 -29.25 5.582 1 94.62 57 ASP B O 1
ATOM 4820 N N . ALA B 1 58 ? 29.328 -31.312 5.789 1 95.81 58 ALA B N 1
ATOM 4821 C CA . ALA B 1 58 ? 29.281 -31.281 7.25 1 95.81 58 ALA B CA 1
ATOM 4822 C C . ALA B 1 58 ? 30.172 -30.172 7.797 1 95.81 58 ALA B C 1
ATOM 4824 O O . ALA B 1 58 ? 29.781 -29.438 8.703 1 95.81 58 ALA B O 1
ATOM 4825 N N . LEU B 1 59 ? 31.359 -30.109 7.273 1 95.5 59 LEU B N 1
ATOM 4826 C CA . LEU B 1 59 ? 32.312 -29.109 7.719 1 95.5 59 LEU B CA 1
ATOM 4827 C C . LEU B 1 59 ? 31.797 -27.703 7.457 1 95.5 59 LEU B C 1
ATOM 4829 O O . LEU B 1 59 ? 31.938 -26.828 8.305 1 95.5 59 LEU B O 1
ATOM 4833 N N . GLU B 1 60 ? 31.266 -27.562 6.293 1 94.94 60 GLU B N 1
ATOM 4834 C CA . GLU B 1 60 ? 30.75 -26.25 5.938 1 94.94 60 GLU B CA 1
ATOM 4835 C C . GLU B 1 60 ? 29.562 -25.875 6.809 1 94.94 60 GLU B C 1
ATOM 4837 O O . GLU B 1 60 ? 29.469 -24.734 7.289 1 94.94 60 GLU B O 1
ATOM 4842 N N . ALA B 1 61 ? 28.641 -26.766 6.988 1 96.62 61 ALA B N 1
ATOM 4843 C CA . ALA B 1 61 ? 27.438 -26.516 7.773 1 96.62 61 ALA B CA 1
ATOM 4844 C C . ALA B 1 61 ? 27.781 -26.141 9.211 1 96.62 61 ALA B C 1
ATOM 4846 O O . ALA B 1 61 ? 27.094 -25.328 9.828 1 96.62 61 ALA B O 1
ATOM 4847 N N . LYS B 1 62 ? 28.797 -26.734 9.719 1 96.31 62 LYS B N 1
ATOM 4848 C CA . LYS B 1 62 ? 29.203 -26.516 11.102 1 96.31 62 LYS B CA 1
ATOM 4849 C C . LYS B 1 62 ? 29.734 -25.094 11.305 1 96.31 62 LYS B C 1
ATOM 4851 O O . LYS B 1 62 ? 29.859 -24.625 12.438 1 96.31 62 LYS B O 1
ATOM 4856 N N . LYS B 1 63 ? 30.016 -24.5 10.273 1 96.38 63 LYS B N 1
ATOM 4857 C CA . LYS B 1 63 ? 30.469 -23.109 10.383 1 96.38 63 LYS B CA 1
ATOM 4858 C C . LYS B 1 63 ? 29.328 -22.203 10.82 1 96.38 63 LYS B C 1
ATOM 4860 O O . LYS B 1 63 ? 29.578 -21.094 11.305 1 96.38 63 LYS B O 1
ATOM 4865 N N . LEU B 1 64 ? 28.109 -22.578 10.562 1 97.94 64 LEU B N 1
ATOM 4866 C CA . LEU B 1 64 ? 26.953 -21.797 11 1 97.94 64 LEU B CA 1
ATOM 4867 C C . LEU B 1 64 ? 26.641 -22.062 12.469 1 97.94 64 LEU B C 1
ATOM 4869 O O . LEU B 1 64 ? 26.141 -23.141 12.812 1 97.94 64 LEU B O 1
ATOM 4873 N N . GLN B 1 65 ? 26.859 -21.125 13.25 1 97.81 65 GLN B N 1
ATOM 4874 C CA . GLN B 1 65 ? 26.75 -21.266 14.695 1 97.81 65 GLN B CA 1
ATOM 4875 C C . GLN B 1 65 ? 25.297 -21.094 15.156 1 97.81 65 GLN B C 1
ATOM 4877 O O . GLN B 1 65 ? 24.5 -20.438 14.492 1 97.81 65 GLN B O 1
ATOM 4882 N N . ASN B 1 66 ? 25.031 -21.609 16.281 1 97.69 66 ASN B N 1
ATOM 4883 C CA . ASN B 1 66 ? 23.703 -21.516 16.875 1 97.69 66 ASN B CA 1
ATOM 4884 C C . ASN B 1 66 ? 23.312 -20.078 17.156 1 97.69 66 ASN B C 1
ATOM 4886 O O . ASN B 1 66 ? 22.141 -19.703 17.062 1 97.69 66 ASN B O 1
ATOM 4890 N N . THR B 1 67 ? 24.25 -19.328 17.469 1 96.75 67 THR B N 1
ATOM 4891 C CA . THR B 1 67 ? 23.984 -17.922 17.781 1 96.75 67 THR B CA 1
ATOM 4892 C C . THR B 1 67 ? 23.406 -17.188 16.578 1 96.75 67 THR B C 1
ATOM 4894 O O . THR B 1 67 ? 22.484 -16.391 16.719 1 96.75 67 THR B O 1
ATOM 4897 N N . THR B 1 68 ? 23.953 -17.469 15.445 1 96.31 68 THR B N 1
ATOM 4898 C CA . THR B 1 68 ? 23.469 -16.844 14.227 1 96.31 68 THR B CA 1
ATOM 4899 C C . THR B 1 68 ? 22.078 -17.375 13.867 1 96.31 68 THR B C 1
ATOM 4901 O O . THR B 1 68 ? 21.203 -16.625 13.422 1 96.31 68 THR B O 1
ATOM 4904 N N . ILE B 1 69 ? 21.844 -18.609 14.07 1 98.12 69 ILE B N 1
ATOM 4905 C CA . ILE B 1 69 ? 20.547 -19.219 13.805 1 98.12 69 ILE B CA 1
ATOM 4906 C C . ILE B 1 69 ? 19.484 -18.609 14.734 1 98.12 69 ILE B C 1
ATOM 4908 O O . ILE B 1 69 ? 18.375 -18.281 14.297 1 98.12 69 ILE B O 1
ATOM 4912 N N . ASP B 1 70 ? 19.844 -18.438 15.961 1 97.31 70 ASP B N 1
ATOM 4913 C CA . ASP B 1 70 ? 18.938 -17.812 16.922 1 97.31 70 ASP B CA 1
ATOM 4914 C C . ASP B 1 70 ? 18.578 -16.406 16.5 1 97.31 70 ASP B C 1
ATOM 4916 O O . ASP B 1 70 ? 17.422 -15.977 16.656 1 97.31 70 ASP B O 1
ATOM 4920 N N . ARG B 1 71 ? 19.531 -15.734 16 1 95 71 ARG B N 1
ATOM 4921 C CA . ARG B 1 71 ? 19.281 -14.383 15.523 1 95 71 ARG B CA 1
ATOM 4922 C C . ARG B 1 71 ? 18.328 -14.391 14.336 1 95 71 ARG B C 1
ATOM 4924 O O . ARG B 1 71 ? 17.422 -13.547 14.258 1 95 71 ARG B O 1
ATOM 4931 N N . TRP B 1 72 ? 18.516 -15.266 13.438 1 96.75 72 TRP B N 1
ATOM 4932 C CA . TRP B 1 72 ? 17.641 -15.375 12.289 1 96.75 72 TRP B CA 1
ATOM 4933 C C . TRP B 1 72 ? 16.219 -15.734 12.719 1 96.75 72 TRP B C 1
ATOM 4935 O O . TRP B 1 72 ? 15.242 -15.172 12.203 1 96.75 72 TRP B O 1
ATOM 4945 N N . GLU B 1 73 ? 16.109 -16.656 13.68 1 96.5 73 GLU B N 1
ATOM 4946 C CA . GLU B 1 73 ? 14.805 -17.047 14.18 1 96.5 73 GLU B CA 1
ATOM 4947 C C . GLU B 1 73 ? 14.102 -15.891 14.875 1 96.5 73 GLU B C 1
ATOM 4949 O O . GLU B 1 73 ? 12.883 -15.727 14.742 1 96.5 73 GLU B O 1
ATOM 4954 N N . ALA B 1 74 ? 14.836 -15.117 15.555 1 93.81 74 ALA B N 1
ATOM 4955 C CA . ALA B 1 74 ? 14.266 -13.922 16.188 1 93.81 74 ALA B CA 1
ATOM 4956 C C . ALA B 1 74 ? 13.789 -12.93 15.133 1 93.81 74 ALA B C 1
ATOM 4958 O O . ALA B 1 74 ? 12.719 -12.328 15.281 1 93.81 74 ALA B O 1
ATOM 4959 N N . PHE B 1 75 ? 14.586 -12.773 14.141 1 95.12 75 PHE B N 1
ATOM 4960 C CA . PHE B 1 75 ? 14.195 -11.906 13.039 1 95.12 75 PHE B CA 1
ATOM 4961 C C . PHE B 1 75 ? 12.945 -12.445 12.344 1 95.12 75 PHE B C 1
ATOM 4963 O O . PHE B 1 75 ? 12.016 -11.695 12.047 1 95.12 75 PHE B O 1
ATOM 4970 N N . TYR B 1 76 ? 12.953 -13.734 12.125 1 95.75 76 TYR B N 1
ATOM 4971 C CA . TYR B 1 76 ? 11.797 -14.414 11.547 1 95.75 76 TYR B CA 1
ATOM 4972 C C . TYR B 1 76 ? 10.539 -14.109 12.344 1 95.75 76 TYR B C 1
ATOM 4974 O O . TYR B 1 76 ? 9.5 -13.758 11.773 1 95.75 76 TYR B O 1
ATOM 4982 N N . ASP B 1 77 ? 10.602 -14.164 13.617 1 92.5 77 ASP B N 1
ATOM 4983 C CA . ASP B 1 77 ? 9.469 -13.906 14.5 1 92.5 77 ASP B CA 1
ATOM 4984 C C . ASP B 1 77 ? 9.016 -12.453 14.391 1 92.5 77 ASP B C 1
ATOM 4986 O O . ASP B 1 77 ? 7.824 -12.156 14.508 1 92.5 77 ASP B O 1
ATOM 4990 N N . SER B 1 78 ? 9.961 -11.602 14.188 1 91.06 78 SER B N 1
ATOM 4991 C CA . SER B 1 78 ? 9.641 -10.18 14.125 1 91.06 78 SER B CA 1
ATOM 4992 C C . SER B 1 78 ? 8.836 -9.844 12.867 1 91.06 78 SER B C 1
ATOM 4994 O O . SER B 1 78 ? 8.031 -8.914 12.875 1 91.06 78 SER B O 1
ATOM 4996 N N . VAL B 1 79 ? 8.984 -10.578 11.844 1 90.62 79 VAL B N 1
ATOM 4997 C CA . VAL B 1 79 ? 8.344 -10.281 10.562 1 90.62 79 VAL B CA 1
ATOM 4998 C C . VAL B 1 79 ? 7.027 -11.047 10.445 1 90.62 79 VAL B C 1
ATOM 5000 O O . VAL B 1 79 ? 6.055 -10.531 9.891 1 90.62 79 VAL B O 1
ATOM 5003 N N . SER B 1 80 ? 6.879 -12.258 10.859 1 86.62 80 SER B N 1
ATOM 5004 C CA . SER B 1 80 ? 5.699 -13.102 10.695 1 86.62 80 SER B CA 1
ATOM 5005 C C . SER B 1 80 ? 4.641 -12.781 11.75 1 86.62 80 SER B C 1
ATOM 5007 O O . SER B 1 80 ? 3.441 -12.852 11.469 1 86.62 80 SER B O 1
ATOM 5009 N N . GLN B 1 81 ? 4.844 -12.328 12.844 1 82.06 81 GLN B N 1
ATOM 5010 C CA . GLN B 1 81 ? 3.986 -11.938 13.953 1 82.06 81 GLN B CA 1
ATOM 5011 C C . GLN B 1 81 ? 2.791 -12.875 14.086 1 82.06 81 GLN B C 1
ATOM 5013 O O . GLN B 1 81 ? 2.559 -13.719 13.219 1 82.06 81 GLN B O 1
ATOM 5018 N N . SER B 1 82 ? 2.055 -12.859 15.148 1 88.62 82 SER B N 1
ATOM 5019 C CA . SER B 1 82 ? 0.856 -13.656 15.391 1 88.62 82 SER B CA 1
ATOM 5020 C C . SER B 1 82 ? -0.409 -12.82 15.203 1 88.62 82 SER B C 1
ATOM 5022 O O . SER B 1 82 ? -0.387 -11.602 15.375 1 88.62 82 SER B O 1
ATOM 5024 N N . LYS B 1 83 ? -1.476 -13.5 14.812 1 92.94 83 LYS B N 1
ATOM 5025 C CA . LYS B 1 83 ? -2.783 -12.867 14.648 1 92.94 83 LYS B CA 1
ATOM 5026 C C . LYS B 1 83 ? -3.891 -13.758 15.219 1 92.94 83 LYS B C 1
ATOM 5028 O O . LYS B 1 83 ? -3.74 -14.977 15.289 1 92.94 83 LYS B O 1
ATOM 5033 N N . GLU B 1 84 ? -4.961 -13.102 15.625 1 95.81 84 GLU B N 1
ATOM 5034 C CA . GLU B 1 84 ? -6.215 -13.758 15.984 1 95.81 84 GLU B CA 1
ATOM 5035 C C . GLU B 1 84 ? -7.285 -13.5 14.922 1 95.81 84 GLU B C 1
ATOM 5037 O O . GLU B 1 84 ? -7.168 -12.57 14.125 1 95.81 84 GLU B O 1
ATOM 5042 N N . PRO B 1 85 ? -8.32 -14.344 14.922 1 97.25 85 PRO B N 1
ATOM 5043 C CA . PRO B 1 85 ? -9.359 -14.141 13.906 1 97.25 85 PRO B CA 1
ATOM 5044 C C . PRO B 1 85 ? -9.93 -12.727 13.922 1 97.25 85 PRO B C 1
ATOM 5046 O O . PRO B 1 85 ? -10.188 -12.156 12.859 1 97.25 85 PRO B O 1
ATOM 5049 N N . LYS B 1 86 ? -10.016 -12.125 15.07 1 95.81 86 LYS B N 1
ATOM 5050 C CA . LYS B 1 86 ? -10.594 -10.789 15.188 1 95.81 86 LYS B CA 1
ATOM 5051 C C . LYS B 1 86 ? -9.703 -9.742 14.523 1 95.81 86 LYS B C 1
ATOM 5053 O O . LYS B 1 86 ? -10.148 -8.633 14.234 1 95.81 86 LYS B O 1
ATOM 5058 N N . ASN B 1 87 ? -8.406 -10.086 14.281 1 94.94 87 ASN B N 1
ATOM 505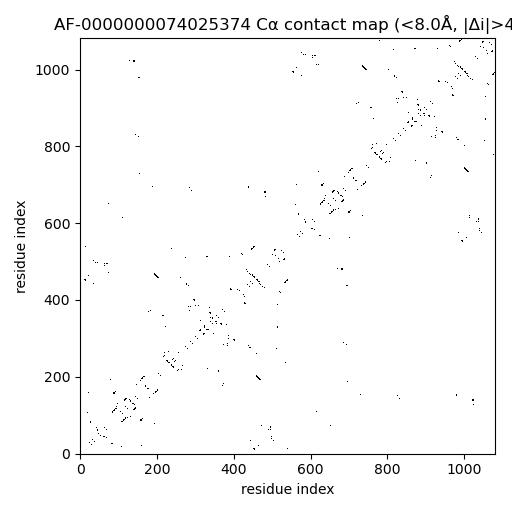9 C CA . ASN B 1 87 ? -7.465 -9.156 13.672 1 94.94 87 ASN B CA 1
ATOM 5060 C C . ASN B 1 87 ? -7.547 -9.188 12.156 1 94.94 87 ASN B C 1
ATOM 5062 O O . ASN B 1 87 ? -7.012 -8.312 11.477 1 94.94 87 ASN B O 1
ATOM 5066 N N . LEU B 1 88 ? -8.258 -10.188 11.641 1 97.38 88 LEU B N 1
ATOM 5067 C CA . LEU B 1 88 ? -8.242 -10.383 10.195 1 97.38 88 LEU B CA 1
ATOM 5068 C C . LEU B 1 88 ? -9.203 -9.43 9.5 1 97.38 88 LEU B C 1
ATOM 5070 O O . LEU B 1 88 ? -10.312 -9.195 9.984 1 97.38 88 LEU B O 1
ATOM 5074 N N . LYS B 1 89 ? -8.773 -8.852 8.508 1 96.81 89 LYS B N 1
ATOM 5075 C CA . LYS B 1 89 ? -9.594 -8.031 7.625 1 96.81 89 LYS B CA 1
ATOM 5076 C C . LYS B 1 89 ? -9.922 -8.773 6.332 1 96.81 89 LYS B C 1
ATOM 5078 O O . LYS B 1 89 ? -9.031 -9.344 5.695 1 96.81 89 LYS B O 1
ATOM 5083 N N . VAL B 1 90 ? -11.219 -8.727 5.906 1 98.25 90 VAL B N 1
ATOM 5084 C CA . VAL B 1 90 ? -11.648 -9.578 4.809 1 98.25 90 VAL B CA 1
ATOM 5085 C C . VAL B 1 90 ? -12.406 -8.75 3.775 1 98.25 90 VAL B C 1
ATOM 5087 O O . VAL B 1 90 ? -13.18 -7.855 4.133 1 98.25 90 VAL B O 1
ATOM 5090 N N . ALA B 1 91 ? -12.156 -9.008 2.514 1 98.19 91 ALA B N 1
ATOM 5091 C CA . ALA B 1 91 ? -12.961 -8.531 1.391 1 98.19 91 ALA B CA 1
ATOM 5092 C C . ALA B 1 91 ? -13.578 -9.695 0.625 1 98.19 91 ALA B C 1
ATOM 5094 O O . ALA B 1 91 ? -12.93 -10.727 0.421 1 98.19 91 ALA B O 1
ATOM 5095 N N . TYR B 1 92 ? -14.828 -9.594 0.283 1 97.56 92 TYR B N 1
ATOM 5096 C CA . TYR B 1 92 ? -15.422 -10.688 -0.487 1 97.56 92 TYR B CA 1
ATOM 5097 C C . TYR B 1 92 ? -16.5 -10.164 -1.433 1 97.56 92 TYR B C 1
ATOM 5099 O O . TYR B 1 92 ? -17.031 -9.07 -1.23 1 97.56 92 TYR B O 1
ATOM 5107 N N . LEU B 1 93 ? -16.75 -10.867 -2.529 1 96.06 93 LEU B N 1
ATOM 5108 C CA . LEU B 1 93 ? -17.859 -10.594 -3.43 1 96.06 93 LEU B CA 1
ATOM 5109 C C . LEU B 1 93 ? -19.156 -11.188 -2.887 1 96.06 93 LEU B C 1
ATOM 5111 O O . LEU B 1 93 ? -19.297 -12.414 -2.816 1 96.06 93 LEU B O 1
ATOM 5115 N N . CYS B 1 94 ? -20.109 -10.391 -2.617 1 93.69 94 CYS B N 1
ATOM 5116 C CA . CYS B 1 94 ? -21.172 -10.867 -1.741 1 93.69 94 CYS B CA 1
ATOM 5117 C C . CYS B 1 94 ? -22.375 -11.352 -2.551 1 93.69 94 CYS B C 1
ATOM 5119 O O . CYS B 1 94 ? -23.188 -12.141 -2.059 1 93.69 94 CYS B O 1
ATOM 5121 N N . GLY B 1 95 ? -22.656 -10.914 -3.797 1 92.38 95 GLY B N 1
ATOM 5122 C CA . GLY B 1 95 ? -23.875 -11.273 -4.496 1 92.38 95 GLY B CA 1
ATOM 5123 C C . GLY B 1 95 ? -25.125 -10.75 -3.826 1 92.38 95 GLY B C 1
ATOM 5124 O O . GLY B 1 95 ? -25.078 -9.75 -3.102 1 92.38 95 GLY B O 1
ATOM 5125 N N . PRO B 1 96 ? -26.25 -11.398 -4.059 1 94.5 96 PRO B N 1
ATOM 5126 C CA . PRO B 1 96 ? -27.516 -10.859 -3.561 1 94.5 96 PRO B CA 1
ATOM 5127 C C . PRO B 1 96 ? -27.75 -11.18 -2.084 1 94.5 96 PRO B C 1
ATOM 5129 O O . PRO B 1 96 ? -28.594 -10.555 -1.443 1 94.5 96 PRO B O 1
ATOM 5132 N N . ASN B 1 97 ? -26.984 -12.148 -1.526 1 94.25 97 ASN B N 1
ATOM 5133 C CA . ASN B 1 97 ? -27.188 -12.562 -0.142 1 94.25 97 ASN B CA 1
ATOM 5134 C C . ASN B 1 97 ? -25.891 -12.516 0.654 1 94.25 97 ASN B C 1
ATOM 5136 O O . ASN B 1 97 ? -25.375 -13.555 1.068 1 94.25 97 ASN B O 1
ATOM 5140 N N . PRO B 1 98 ? -25.516 -11.344 1.014 1 95.25 98 PRO B N 1
ATOM 5141 C CA . PRO B 1 98 ? -24.234 -11.203 1.705 1 95.25 98 PRO B CA 1
ATOM 5142 C C . PRO B 1 98 ? -24.219 -11.898 3.062 1 95.25 98 PRO B C 1
ATOM 5144 O O . PRO B 1 98 ? -23.141 -12.273 3.549 1 95.25 98 PRO B O 1
ATOM 5147 N N . GLU B 1 99 ? -25.344 -12.133 3.713 1 94.88 99 GLU B N 1
ATOM 5148 C CA . GLU B 1 99 ? -25.422 -12.68 5.062 1 94.88 99 GLU B CA 1
ATOM 5149 C C . GLU B 1 99 ? -24.922 -14.117 5.105 1 94.88 99 GLU B C 1
ATOM 5151 O O . GLU B 1 99 ? -24.438 -14.586 6.145 1 94.88 99 GLU B O 1
ATOM 5156 N N . ASN B 1 100 ? -25.016 -14.773 3.984 1 93.12 100 ASN B N 1
ATOM 5157 C CA . ASN B 1 100 ? -24.547 -16.156 3.951 1 93.12 100 ASN B CA 1
ATOM 5158 C C . ASN B 1 100 ? -23.062 -16.266 4.246 1 93.12 100 ASN B C 1
ATOM 5160 O O . ASN B 1 100 ? -22.641 -17.062 5.078 1 93.12 100 ASN B O 1
ATOM 5164 N N . ASP B 1 101 ? -22.312 -15.492 3.525 1 94.5 101 ASP B N 1
ATOM 5165 C CA . ASP B 1 101 ? -20.875 -15.492 3.762 1 94.5 101 ASP B CA 1
ATOM 5166 C C . ASP B 1 101 ? -20.547 -14.867 5.113 1 94.5 101 ASP B C 1
ATOM 5168 O O . ASP B 1 101 ? -19.641 -15.328 5.812 1 94.5 101 ASP B O 1
ATOM 5172 N N . LEU B 1 102 ? -21.266 -13.844 5.484 1 96.31 102 LEU B N 1
ATOM 5173 C CA . LEU B 1 102 ? -21.031 -13.125 6.734 1 96.31 102 LEU B CA 1
ATOM 5174 C C . LEU B 1 102 ? -21.172 -14.062 7.93 1 96.31 102 LEU B C 1
ATOM 5176 O O . LEU B 1 102 ? -20.375 -14.008 8.867 1 96.31 102 LEU B O 1
ATOM 5180 N N . ARG B 1 103 ? -22.156 -14.891 7.879 1 96.94 103 ARG B N 1
ATOM 5181 C CA . ARG B 1 103 ? -22.391 -15.828 8.977 1 96.94 103 ARG B CA 1
ATOM 5182 C C . ARG B 1 103 ? -21.203 -16.781 9.133 1 96.94 103 ARG B C 1
ATOM 5184 O O . ARG B 1 103 ? -20.781 -17.062 10.258 1 96.94 103 ARG B O 1
ATOM 5191 N N . VAL B 1 104 ? -20.688 -17.266 8.039 1 97.25 104 VAL B N 1
ATOM 5192 C CA . VAL B 1 104 ? -19.562 -18.188 8.094 1 97.25 104 VAL B CA 1
ATOM 5193 C C . VAL B 1 104 ? -18.312 -17.469 8.578 1 97.25 104 VAL B C 1
ATOM 5195 O O . VAL B 1 104 ? -17.562 -17.984 9.414 1 97.25 104 VAL B O 1
ATOM 5198 N N . LEU B 1 105 ? -18.078 -16.266 8.109 1 97.75 105 LEU B N 1
ATOM 5199 C CA . LEU B 1 105 ? -16.906 -15.461 8.484 1 97.75 105 LEU B CA 1
ATOM 5200 C C . LEU B 1 105 ? -16.953 -15.102 9.969 1 97.75 105 LEU B C 1
ATOM 5202 O O . LEU B 1 105 ? -15.945 -15.234 10.664 1 97.75 105 LEU B O 1
ATOM 5206 N N . THR B 1 106 ? -18.078 -14.672 10.406 1 97.19 106 THR B N 1
ATOM 5207 C CA . THR B 1 106 ? -18.203 -14.266 11.797 1 97.19 106 THR B CA 1
ATOM 5208 C C . THR B 1 106 ? -18.156 -15.477 12.727 1 97.19 106 THR B C 1
ATOM 5210 O O . THR B 1 106 ? -17.656 -15.398 13.844 1 97.19 106 THR B O 1
ATOM 5213 N N . ALA B 1 107 ? -18.703 -16.594 12.258 1 97.56 107 ALA B N 1
ATOM 5214 C CA . ALA B 1 107 ? -18.609 -17.828 13.031 1 97.56 107 ALA B CA 1
ATOM 5215 C C . ALA B 1 107 ? -17.172 -18.266 13.203 1 97.56 107 ALA B C 1
ATOM 5217 O O . ALA B 1 107 ? -16.828 -18.906 14.203 1 97.56 107 ALA B O 1
ATOM 5218 N N . ALA B 1 108 ? -16.375 -17.906 12.258 1 97.94 108 ALA B N 1
ATOM 5219 C CA . ALA B 1 108 ? -14.961 -18.25 12.32 1 97.94 108 ALA B CA 1
ATOM 5220 C C . ALA B 1 108 ? -14.195 -17.281 13.211 1 97.94 108 ALA B C 1
ATOM 5222 O O . ALA B 1 108 ? -12.992 -17.438 13.422 1 97.94 108 ALA B O 1
ATOM 5223 N N . GLY B 1 109 ? -14.844 -16.25 13.727 1 96.75 109 GLY B N 1
ATOM 5224 C CA . GLY B 1 109 ? -14.25 -15.367 14.719 1 96.75 109 GLY B CA 1
ATOM 5225 C C . GLY B 1 109 ? -13.906 -13.992 14.172 1 96.75 109 GLY B C 1
ATOM 5226 O O . GLY B 1 109 ? -13.383 -13.141 14.891 1 96.75 109 GLY B O 1
ATOM 5227 N N . ILE B 1 110 ? -14.18 -13.703 12.922 1 97.12 110 ILE B N 1
ATOM 5228 C CA . ILE B 1 110 ? -13.891 -12.406 12.32 1 97.12 110 ILE B CA 1
ATOM 5229 C C . ILE B 1 110 ? -14.961 -11.398 12.734 1 97.12 110 ILE B C 1
ATOM 5231 O O . ILE B 1 110 ? -16.156 -11.719 12.742 1 97.12 110 ILE B O 1
ATOM 5235 N N . LEU B 1 111 ? -14.562 -10.219 13.062 1 95.62 111 LEU B N 1
ATOM 5236 C CA . LEU B 1 111 ? -15.516 -9.172 13.43 1 95.62 111 LEU B CA 1
ATOM 5237 C C . LEU B 1 111 ? -16.219 -8.617 12.195 1 95.62 111 LEU B C 1
ATOM 5239 O O . LEU B 1 111 ? -15.578 -8.406 11.156 1 95.62 111 LEU B O 1
ATOM 5243 N N . PRO B 1 112 ? -17.469 -8.375 12.281 1 94.06 112 PRO B N 1
ATOM 5244 C CA . PRO B 1 112 ? -18.203 -7.82 11.141 1 94.06 112 PRO B CA 1
ATOM 5245 C C . PRO B 1 112 ? -17.625 -6.492 10.656 1 94.06 112 PRO B C 1
ATOM 5247 O O . PRO B 1 112 ? -17.656 -6.199 9.461 1 94.06 112 PRO B O 1
ATOM 5250 N N . GLU B 1 113 ? -17.047 -5.691 11.57 1 93.81 113 GLU B N 1
ATOM 5251 C CA . GLU B 1 113 ? -16.484 -4.383 11.242 1 93.81 113 GLU B CA 1
ATOM 5252 C C . GLU B 1 113 ? -15.25 -4.516 10.367 1 93.81 113 GLU B C 1
ATOM 5254 O O . GLU B 1 113 ? -14.836 -3.557 9.711 1 93.81 113 GLU B O 1
ATOM 5259 N N . ASN B 1 114 ? -14.68 -5.738 10.352 1 95.38 114 ASN B N 1
ATOM 5260 C CA . ASN B 1 114 ? -13.469 -5.98 9.578 1 95.38 114 ASN B CA 1
ATOM 5261 C C . ASN B 1 114 ? -13.781 -6.605 8.219 1 95.38 114 ASN B C 1
ATOM 5263 O O . ASN B 1 114 ? -12.875 -7.008 7.488 1 95.38 114 ASN B O 1
ATOM 5267 N N . ILE B 1 115 ? -15.07 -6.672 7.879 1 96.69 115 ILE B N 1
ATOM 5268 C CA . ILE B 1 115 ? -15.477 -7.336 6.645 1 96.69 115 ILE B CA 1
ATOM 5269 C C . ILE B 1 115 ? -16.016 -6.305 5.656 1 96.69 115 ILE B C 1
ATOM 5271 O O . ILE B 1 115 ? -16.875 -5.496 6 1 96.69 115 ILE B O 1
ATOM 5275 N N . TRP B 1 116 ? -15.516 -6.324 4.473 1 96.69 116 TRP B N 1
ATOM 5276 C CA . TRP B 1 116 ? -15.945 -5.477 3.365 1 96.69 116 TRP B CA 1
ATOM 5277 C C . TRP B 1 116 ? -16.531 -6.312 2.236 1 96.69 116 TRP B C 1
ATOM 5279 O O . TRP B 1 116 ? -15.883 -7.215 1.71 1 96.69 116 TRP B O 1
ATOM 5289 N N . ALA B 1 117 ? -17.734 -6.035 1.886 1 97.12 117 ALA B N 1
ATOM 5290 C CA . ALA B 1 117 ? -18.422 -6.746 0.811 1 97.12 117 ALA B CA 1
ATOM 5291 C C . ALA B 1 117 ? -18.484 -5.891 -0.451 1 97.12 117 ALA B C 1
ATOM 5293 O O . ALA B 1 117 ? -18.609 -4.664 -0.373 1 97.12 117 ALA B O 1
ATOM 5294 N N . PHE B 1 118 ? -18.469 -6.543 -1.605 1 96.12 118 PHE B N 1
ATOM 5295 C CA . PHE B 1 118 ? -18.484 -5.836 -2.881 1 96.12 118 PHE B CA 1
ATOM 5296 C C . PHE B 1 118 ? -19.5 -6.457 -3.83 1 96.12 118 PHE B C 1
ATOM 5298 O O . PHE B 1 118 ? -19.625 -7.684 -3.902 1 96.12 118 PHE B O 1
ATOM 5305 N N . GLU B 1 119 ? -20.219 -5.645 -4.484 1 94.44 119 GLU B N 1
ATOM 5306 C CA . GLU B 1 119 ? -21.156 -6.078 -5.52 1 94.44 119 GLU B CA 1
ATOM 5307 C C . GLU B 1 119 ? -21.203 -5.074 -6.668 1 94.44 119 GLU B C 1
ATOM 5309 O O . GLU B 1 119 ? -21.5 -3.898 -6.457 1 94.44 119 GLU B O 1
ATOM 5314 N N . THR B 1 120 ? -21 -5.559 -7.871 1 89.88 120 THR B N 1
ATOM 5315 C CA . THR B 1 120 ? -20.875 -4.68 -9.023 1 89.88 120 THR B CA 1
ATOM 5316 C C . THR B 1 120 ? -22.219 -4.473 -9.703 1 89.88 120 THR B C 1
ATOM 5318 O O . THR B 1 120 ? -22.516 -3.375 -10.18 1 89.88 120 THR B O 1
ATOM 5321 N N . ASP B 1 121 ? -22.984 -5.508 -9.805 1 90.88 121 ASP B N 1
ATOM 5322 C CA . ASP B 1 121 ? -24.266 -5.426 -10.5 1 90.88 121 ASP B CA 1
ATOM 5323 C C . ASP B 1 121 ? -25.266 -4.609 -9.695 1 90.88 121 ASP B C 1
ATOM 5325 O O . ASP B 1 121 ? -25.516 -4.895 -8.516 1 90.88 121 ASP B O 1
ATOM 5329 N N . THR B 1 122 ? -25.891 -3.707 -10.273 1 90.94 122 THR B N 1
ATOM 5330 C CA . THR B 1 122 ? -26.75 -2.74 -9.594 1 90.94 122 THR B CA 1
ATOM 5331 C C . THR B 1 122 ? -27.969 -3.428 -8.984 1 90.94 122 THR B C 1
ATOM 5333 O O . THR B 1 122 ? -28.328 -3.158 -7.84 1 90.94 122 THR B O 1
ATOM 5336 N N . THR B 1 123 ? -28.578 -4.246 -9.797 1 93.88 123 THR B N 1
ATOM 5337 C CA . THR B 1 123 ? -29.766 -4.938 -9.312 1 93.88 123 THR B CA 1
ATOM 5338 C C . THR B 1 123 ? -29.406 -5.855 -8.141 1 93.88 123 THR B C 1
ATOM 5340 O O . THR B 1 123 ? -30.078 -5.832 -7.105 1 93.88 123 THR B O 1
ATOM 5343 N N . THR B 1 124 ? -28.422 -6.551 -8.32 1 94.62 124 THR B N 1
ATOM 5344 C CA . THR B 1 124 ? -27.969 -7.457 -7.273 1 94.62 124 THR B CA 1
ATOM 5345 C C . THR B 1 124 ? -27.516 -6.676 -6.039 1 94.62 124 THR B C 1
ATOM 5347 O O . THR B 1 124 ? -27.719 -7.125 -4.906 1 94.62 124 THR B O 1
ATOM 5350 N N . TYR B 1 125 ? -26.922 -5.57 -6.289 1 94.56 125 TYR B N 1
ATOM 5351 C CA . TYR B 1 125 ? -26.484 -4.703 -5.199 1 94.56 125 TYR B CA 1
ATOM 5352 C C . TYR B 1 125 ? -27.672 -4.27 -4.344 1 94.56 125 TYR B C 1
ATOM 5354 O O . TYR B 1 125 ? -27.609 -4.309 -3.111 1 94.56 125 TYR B O 1
ATOM 5362 N N . GLY B 1 126 ? -28.719 -3.869 -4.996 1 94.12 126 GLY B N 1
ATOM 5363 C CA . GLY B 1 126 ? -29.906 -3.502 -4.258 1 94.12 126 GLY B CA 1
ATOM 5364 C C . GLY B 1 126 ? -30.469 -4.633 -3.412 1 94.12 126 GLY B C 1
ATOM 5365 O O . GLY B 1 126 ? -30.891 -4.414 -2.275 1 94.12 126 GLY B O 1
ATOM 5366 N N . GLN B 1 127 ? -30.391 -5.801 -3.961 1 95.81 127 GLN B N 1
ATOM 5367 C CA . GLN B 1 127 ? -30.828 -6.984 -3.229 1 95.81 127 GLN B CA 1
ATOM 5368 C C . GLN B 1 127 ? -29.938 -7.254 -2.025 1 95.81 127 GLN B C 1
ATOM 5370 O O . GLN B 1 127 ? -30.422 -7.621 -0.952 1 95.81 127 GLN B O 1
ATOM 5375 N N . ALA B 1 128 ? -28.719 -7.066 -2.248 1 95.94 128 ALA B N 1
ATOM 5376 C CA . ALA B 1 128 ? -27.75 -7.297 -1.182 1 95.94 128 ALA B CA 1
ATOM 5377 C C . ALA B 1 128 ? -28 -6.355 -0.007 1 95.94 128 ALA B C 1
ATOM 5379 O O . ALA B 1 128 ? -27.938 -6.77 1.153 1 95.94 128 ALA B O 1
ATOM 5380 N N . ILE B 1 129 ? -28.234 -5.129 -0.302 1 94.12 129 ILE B N 1
ATOM 5381 C CA . ILE B 1 129 ? -28.5 -4.141 0.736 1 94.12 129 ILE B CA 1
ATOM 5382 C C . ILE B 1 129 ? -29.734 -4.531 1.523 1 94.12 129 ILE B C 1
ATOM 5384 O O . ILE B 1 129 ? -29.734 -4.539 2.756 1 94.12 129 ILE B O 1
ATOM 5388 N N . ALA B 1 130 ? -30.75 -4.875 0.785 1 94.19 130 ALA B N 1
ATOM 5389 C CA . ALA B 1 130 ? -32 -5.254 1.427 1 94.19 130 ALA B CA 1
ATOM 5390 C C . ALA B 1 130 ? -31.828 -6.484 2.311 1 94.19 130 ALA B C 1
ATOM 5392 O O . ALA B 1 130 ? -32.344 -6.535 3.432 1 94.19 130 ALA B O 1
ATOM 5393 N N . ALA B 1 131 ? -31.094 -7.402 1.809 1 94.94 131 ALA B N 1
ATOM 5394 C CA . ALA B 1 131 ? -30.859 -8.641 2.547 1 94.94 131 ALA B CA 1
ATOM 5395 C C . ALA B 1 131 ? -30.031 -8.375 3.807 1 94.94 131 ALA B C 1
ATOM 5397 O O . ALA B 1 131 ? -30.312 -8.938 4.867 1 94.94 131 ALA B O 1
ATOM 5398 N N . ALA B 1 132 ? -29.047 -7.578 3.668 1 93.31 132 ALA B N 1
ATOM 5399 C CA . ALA B 1 132 ? -28.188 -7.254 4.809 1 93.31 132 ALA B CA 1
ATOM 5400 C C . ALA B 1 132 ? -28.984 -6.508 5.883 1 93.31 132 ALA B C 1
ATOM 5402 O O . ALA B 1 132 ? -28.844 -6.805 7.074 1 93.31 132 ALA B O 1
ATOM 5403 N N . LEU B 1 133 ? -29.781 -5.559 5.473 1 91.19 133 LEU B N 1
ATOM 5404 C CA . LEU B 1 133 ? -30.578 -4.758 6.402 1 91.19 133 LEU B CA 1
ATOM 5405 C C . LEU B 1 133 ? -31.578 -5.629 7.152 1 91.19 133 LEU B C 1
ATOM 5407 O O . LEU B 1 133 ? -31.906 -5.348 8.305 1 91.19 133 LEU B O 1
ATOM 5411 N N . ALA B 1 134 ? -31.969 -6.672 6.512 1 91.88 134 ALA B N 1
ATOM 5412 C CA . ALA B 1 134 ? -32.969 -7.57 7.098 1 91.88 134 ALA B CA 1
ATOM 5413 C C . ALA B 1 134 ? -32.312 -8.648 7.945 1 91.88 134 ALA B C 1
ATOM 5415 O O . ALA B 1 134 ? -32.969 -9.406 8.648 1 91.88 134 ALA B O 1
ATOM 5416 N N . SER B 1 135 ? -31.016 -8.664 7.891 1 91.81 135 SER B N 1
ATOM 5417 C CA . SER B 1 135 ? -30.297 -9.711 8.594 1 91.81 135 SER B CA 1
ATOM 5418 C C . SER B 1 135 ? -29.75 -9.211 9.93 1 91.81 135 SER B C 1
ATOM 5420 O O . SER B 1 135 ? -30.109 -8.125 10.383 1 91.81 135 SER B O 1
ATOM 5422 N N . GLU B 1 136 ? -28.906 -10.086 10.547 1 90.62 136 GLU B N 1
ATOM 5423 C CA . GLU B 1 136 ? -28.281 -9.734 11.82 1 90.62 136 GLU B CA 1
ATOM 5424 C C . GLU B 1 136 ? -27.062 -8.828 11.609 1 90.62 136 GLU B C 1
ATOM 5426 O O . GLU B 1 136 ? -26.422 -8.398 12.57 1 90.62 136 GLU B O 1
ATOM 5431 N N . PHE B 1 137 ? -26.828 -8.461 10.352 1 89.81 137 PHE B N 1
ATOM 5432 C CA . PHE B 1 137 ? -25.672 -7.625 10.039 1 89.81 137 PHE B CA 1
ATOM 5433 C C . PHE B 1 137 ? -26.109 -6.328 9.367 1 89.81 137 PHE B C 1
ATOM 5435 O O . PHE B 1 137 ? -25.609 -5.969 8.305 1 89.81 137 PHE B O 1
ATOM 5442 N N . PRO B 1 138 ? -26.875 -5.602 9.984 1 86.06 138 PRO B N 1
ATOM 5443 C CA . PRO B 1 138 ? -27.391 -4.406 9.328 1 86.06 138 PRO B CA 1
ATOM 5444 C C . PRO B 1 138 ? -26.359 -3.301 9.18 1 86.06 138 PRO B C 1
ATOM 5446 O O . PRO B 1 138 ? -26.625 -2.258 8.586 1 86.06 138 PRO B O 1
ATOM 5449 N N . PHE B 1 139 ? -25.141 -3.5 9.656 1 85.56 139 PHE B N 1
ATOM 5450 C CA . PHE B 1 139 ? -24.141 -2.441 9.625 1 85.56 139 PHE B CA 1
ATOM 5451 C C . PHE B 1 139 ? -22.922 -2.863 8.797 1 85.56 139 PHE B C 1
ATOM 5453 O O . PHE B 1 139 ? -21.906 -2.184 8.805 1 85.56 139 PHE B O 1
ATOM 5460 N N . VAL B 1 140 ? -23.078 -3.912 8.094 1 88.81 140 VAL B N 1
ATOM 5461 C CA . VAL B 1 140 ? -21.953 -4.418 7.312 1 88.81 140 VAL B CA 1
ATOM 5462 C C . VAL B 1 140 ? -21.609 -3.428 6.203 1 88.81 140 VAL B C 1
ATOM 5464 O O . VAL B 1 140 ? -22.469 -2.662 5.758 1 88.81 140 VAL B O 1
ATOM 5467 N N . LYS B 1 141 ? -20.422 -3.4 5.82 1 93.31 141 LYS B N 1
ATOM 5468 C CA . LYS B 1 141 ? -19.953 -2.518 4.75 1 93.31 141 LYS B CA 1
ATOM 5469 C C . LYS B 1 141 ? -20.109 -3.18 3.385 1 93.31 141 LYS B C 1
ATOM 5471 O O . LYS B 1 141 ? -19.469 -4.188 3.098 1 93.31 141 LYS B O 1
ATOM 5476 N N . ILE B 1 142 ? -20.938 -2.629 2.627 1 94.75 142 ILE B N 1
ATOM 5477 C CA . ILE B 1 142 ? -21.141 -3.105 1.264 1 94.75 142 ILE B CA 1
ATOM 5478 C C . ILE B 1 142 ? -20.844 -1.979 0.274 1 94.75 142 ILE B C 1
ATOM 5480 O O . ILE B 1 142 ? -21.406 -0.883 0.396 1 94.75 142 ILE B O 1
ATOM 5484 N N . ILE B 1 143 ? -20.016 -2.248 -0.647 1 94.19 143 ILE B N 1
ATOM 5485 C CA . ILE B 1 143 ? -19.609 -1.263 -1.641 1 94.19 143 ILE B CA 1
ATOM 5486 C C . ILE B 1 143 ? -20.188 -1.628 -3.004 1 94.19 143 ILE B C 1
ATOM 5488 O O . ILE B 1 143 ? -20.094 -2.779 -3.438 1 94.19 143 ILE B O 1
ATOM 5492 N N . HIS B 1 144 ? -20.781 -0.655 -3.617 1 93.5 144 HIS B N 1
ATOM 5493 C CA . HIS B 1 144 ? -21.25 -0.839 -4.984 1 93.5 144 HIS B CA 1
ATOM 5494 C C . HIS B 1 144 ? -20.125 -0.673 -5.988 1 93.5 144 HIS B C 1
ATOM 5496 O O . HIS B 1 144 ? -19.781 0.45 -6.363 1 93.5 144 HIS B O 1
ATOM 5502 N N . GLY B 1 145 ? -19.594 -1.762 -6.434 1 91.06 145 GLY B N 1
ATOM 5503 C CA . GLY B 1 145 ? -18.469 -1.737 -7.367 1 91.06 145 GLY B CA 1
ATOM 5504 C C . GLY B 1 145 ? -17.5 -2.883 -7.164 1 91.06 145 GLY B C 1
ATOM 5505 O O . GLY B 1 145 ? -17.641 -3.66 -6.215 1 91.06 145 GLY B O 1
ATOM 5506 N N . GLY B 1 146 ? -16.562 -2.943 -8.055 1 91.5 146 GLY B N 1
ATOM 5507 C CA . GLY B 1 146 ? -15.547 -3.977 -7.961 1 91.5 146 GLY B CA 1
ATOM 5508 C C . GLY B 1 146 ? -14.453 -3.646 -6.965 1 91.5 146 GLY B C 1
ATOM 5509 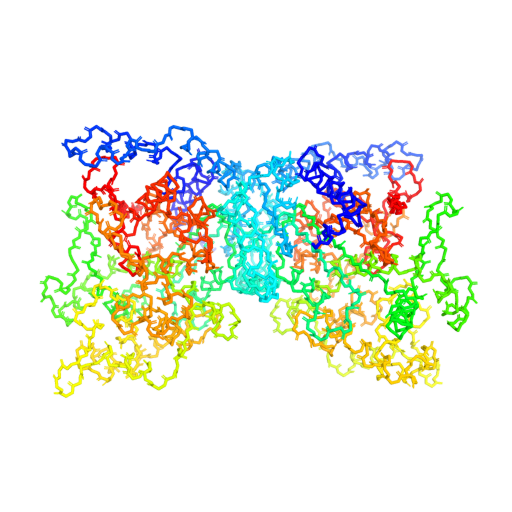O O . GLY B 1 146 ? -14.141 -2.477 -6.738 1 91.5 146 GLY B O 1
ATOM 5510 N N . ILE B 1 147 ? -13.891 -4.68 -6.375 1 92.94 147 ILE B N 1
ATOM 5511 C CA . ILE B 1 147 ? -12.82 -4.52 -5.398 1 92.94 147 ILE B CA 1
ATOM 5512 C C . ILE B 1 147 ? -11.617 -3.846 -6.055 1 92.94 147 ILE B C 1
ATOM 5514 O O . ILE B 1 147 ? -10.93 -3.045 -5.422 1 92.94 147 ILE B O 1
ATOM 5518 N N . ASP B 1 148 ? -11.352 -4.152 -7.305 1 90.19 148 ASP B N 1
ATOM 5519 C CA . ASP B 1 148 ? -10.195 -3.607 -8.016 1 90.19 148 ASP B CA 1
ATOM 5520 C C . ASP B 1 148 ? -10.328 -2.098 -8.203 1 90.19 148 ASP B C 1
ATOM 5522 O O . ASP B 1 148 ? -9.359 -1.359 -8.039 1 90.19 148 ASP B O 1
ATOM 5526 N N . VAL B 1 149 ? -11.523 -1.649 -8.453 1 89.19 149 VAL B N 1
ATOM 5527 C CA . VAL B 1 149 ? -11.781 -0.224 -8.625 1 89.19 149 VAL B CA 1
ATOM 5528 C C . VAL B 1 149 ? -11.711 0.483 -7.273 1 89.19 149 VAL B C 1
ATOM 5530 O O . VAL B 1 149 ? -11.164 1.584 -7.168 1 89.19 149 VAL B O 1
ATOM 5533 N N . PHE B 1 150 ? -12.258 -0.152 -6.293 1 92.88 150 PHE B N 1
ATOM 5534 C CA . PHE B 1 150 ? -12.234 0.381 -4.938 1 92.88 150 PHE B CA 1
ATOM 5535 C C . PHE B 1 150 ? -10.797 0.603 -4.473 1 92.88 150 PHE B C 1
ATOM 5537 O O . PHE B 1 150 ? -10.484 1.637 -3.879 1 92.88 150 PHE B O 1
ATOM 5544 N N . LEU B 1 151 ? -9.898 -0.3 -4.793 1 92.5 151 LEU B N 1
ATOM 5545 C CA . LEU B 1 151 ? -8.516 -0.267 -4.32 1 92.5 151 LEU B CA 1
ATOM 5546 C C . LEU B 1 151 ? -7.742 0.867 -4.98 1 92.5 151 LEU B C 1
ATOM 5548 O O . LEU B 1 151 ? -6.695 1.284 -4.48 1 92.5 151 LEU B O 1
ATOM 5552 N N . GLU B 1 152 ? -8.211 1.319 -6.008 1 87.69 152 GLU B N 1
ATOM 5553 C CA . GLU B 1 152 ? -7.574 2.465 -6.652 1 87.69 152 GLU B CA 1
ATOM 5554 C C . GLU B 1 152 ? -7.734 3.729 -5.812 1 87.69 152 GLU B C 1
ATOM 5556 O O . GLU B 1 152 ? -6.844 4.578 -5.785 1 87.69 152 GLU B O 1
ATOM 5561 N N . ALA B 1 153 ? -8.836 3.787 -5.184 1 88.75 153 ALA B N 1
ATOM 5562 C CA . ALA B 1 153 ? -9.156 4.98 -4.406 1 88.75 153 ALA B CA 1
ATOM 5563 C C . ALA B 1 153 ? -8.812 4.781 -2.932 1 88.75 153 ALA B C 1
ATOM 5565 O O . ALA B 1 153 ? -8.578 5.75 -2.203 1 88.75 153 ALA B O 1
ATOM 5566 N N . SER B 1 154 ? -8.852 3.553 -2.564 1 92.12 154 SER B N 1
ATOM 5567 C CA . SER B 1 154 ? -8.711 3.23 -1.148 1 92.12 154 SER B CA 1
ATOM 5568 C C . SER B 1 154 ? -7.504 2.332 -0.903 1 92.12 154 SER B C 1
ATOM 5570 O O . SER B 1 154 ? -7.602 1.108 -1.012 1 92.12 154 SER B O 1
ATOM 5572 N N . PRO B 1 155 ? -6.402 2.893 -0.458 1 90.56 155 PRO B N 1
ATOM 5573 C CA . PRO B 1 155 ? -5.188 2.102 -0.237 1 90.56 155 PRO B CA 1
ATOM 5574 C C . PRO B 1 155 ? -5.281 1.212 1 1 90.56 155 PRO B C 1
ATOM 5576 O O . PRO B 1 155 ? -4.449 1.32 1.906 1 90.56 155 PRO B O 1
ATOM 5579 N N . GLN B 1 156 ? -6.203 0.266 0.973 1 91.56 156 GLN B N 1
ATOM 5580 C CA . GLN B 1 156 ? -6.387 -0.687 2.062 1 91.56 156 GLN B CA 1
ATOM 5581 C C . GLN B 1 156 ? -5.816 -2.055 1.698 1 91.56 156 GLN B C 1
ATOM 5583 O O . GLN B 1 156 ? -5.738 -2.406 0.519 1 91.56 156 GLN B O 1
ATOM 5588 N N . LYS B 1 157 ? -5.379 -2.758 2.697 1 94.44 157 LYS B N 1
ATOM 5589 C CA . LYS B 1 157 ? -4.922 -4.137 2.533 1 94.44 157 LYS B CA 1
ATOM 5590 C C . LYS B 1 157 ? -5.828 -5.105 3.283 1 94.44 157 LYS B C 1
ATOM 5592 O O . LYS B 1 157 ? -6.469 -4.734 4.27 1 94.44 157 LYS B O 1
ATOM 5597 N N . PHE B 1 158 ? -5.883 -6.285 2.816 1 97.88 158 PHE B N 1
ATOM 5598 C CA . PHE B 1 158 ? -6.719 -7.328 3.402 1 97.88 158 PHE B CA 1
ATOM 5599 C C . PHE B 1 158 ? -5.895 -8.57 3.713 1 97.88 158 PHE B C 1
ATOM 5601 O O . PHE B 1 158 ? -4.844 -8.797 3.107 1 97.88 158 PHE B O 1
ATOM 5608 N N . ASP B 1 159 ? -6.371 -9.32 4.691 1 98.12 159 ASP B N 1
ATOM 5609 C CA . ASP B 1 159 ? -5.754 -10.609 5 1 98.12 159 ASP B CA 1
ATOM 5610 C C . ASP B 1 159 ? -6.324 -11.711 4.117 1 98.12 159 ASP B C 1
ATOM 5612 O O . ASP B 1 159 ? -5.609 -12.648 3.744 1 98.12 159 ASP B O 1
ATOM 5616 N N . ILE B 1 160 ? -7.613 -11.602 3.854 1 98.75 160 ILE B N 1
ATOM 5617 C CA . ILE B 1 160 ? -8.312 -12.57 3.02 1 98.75 160 ILE B CA 1
ATOM 5618 C C . ILE B 1 160 ? -9.133 -11.844 1.958 1 98.75 160 ILE B C 1
ATOM 5620 O O . ILE B 1 160 ? -9.891 -10.922 2.275 1 98.75 160 ILE B O 1
ATOM 5624 N N . ILE B 1 161 ? -8.961 -12.227 0.776 1 98.62 161 ILE B N 1
ATOM 5625 C CA . ILE B 1 161 ? -9.82 -11.773 -0.313 1 98.62 161 ILE B CA 1
ATOM 5626 C C . ILE B 1 161 ? -10.531 -12.977 -0.943 1 98.62 161 ILE B C 1
ATOM 5628 O O . ILE B 1 161 ? -9.875 -13.867 -1.489 1 98.62 161 ILE B O 1
ATOM 5632 N N . TYR B 1 162 ? -11.812 -13.016 -0.796 1 98.25 162 TYR B N 1
ATOM 5633 C CA . TYR B 1 162 ? -12.641 -14.109 -1.281 1 98.25 162 TYR B CA 1
ATOM 5634 C C . TYR B 1 162 ? -13.414 -13.703 -2.529 1 98.25 162 TYR B C 1
ATOM 5636 O O . TYR B 1 162 ? -14.43 -13.008 -2.439 1 98.25 162 TYR B O 1
ATOM 5644 N N . LEU B 1 163 ? -12.945 -14.203 -3.699 1 97.19 163 LEU B N 1
ATOM 5645 C CA . LEU B 1 163 ? -13.5 -13.82 -4.996 1 97.19 163 LEU B CA 1
ATOM 5646 C C . LEU B 1 163 ? -14.422 -14.906 -5.535 1 97.19 163 LEU B C 1
ATOM 5648 O O . LEU B 1 163 ? -13.992 -15.758 -6.316 1 97.19 163 LEU B O 1
ATOM 5652 N N . ASP B 1 164 ? -15.609 -14.797 -5.211 1 94.44 164 ASP B N 1
ATOM 5653 C CA . ASP B 1 164 ? -16.625 -15.695 -5.746 1 94.44 164 ASP B CA 1
ATOM 5654 C C . ASP B 1 164 ? -17.141 -15.203 -7.094 1 94.44 164 ASP B C 1
ATOM 5656 O O . ASP B 1 164 ? -18.266 -14.688 -7.188 1 94.44 164 ASP B O 1
ATOM 5660 N N . PHE B 1 165 ? -16.469 -15.414 -8.188 1 91 165 PHE B N 1
ATOM 5661 C CA . PHE B 1 165 ? -16.781 -14.906 -9.516 1 91 165 PHE B CA 1
ATOM 5662 C C . PHE B 1 165 ? -17.969 -15.656 -10.117 1 91 165 PHE B C 1
ATOM 5664 O O . PHE B 1 165 ? -18.719 -15.094 -10.906 1 91 165 PHE B O 1
ATOM 5671 N N . CYS B 1 166 ? -18.078 -16.844 -9.891 1 80.56 166 CYS B N 1
ATOM 5672 C CA . CYS B 1 166 ? -19.094 -17.75 -10.414 1 80.56 166 CYS B CA 1
ATOM 5673 C C . CYS B 1 166 ? -18.984 -17.875 -11.93 1 80.56 166 CYS B C 1
ATOM 5675 O O . CYS B 1 166 ? -19.672 -18.688 -12.539 1 80.56 166 CYS B O 1
ATOM 5677 N N . GLY B 1 167 ? -18.188 -17.047 -12.633 1 89.19 167 GLY B N 1
ATOM 5678 C CA . GLY B 1 167 ? -17.859 -17.188 -14.039 1 89.19 167 GLY B CA 1
ATOM 5679 C C . GLY B 1 167 ? -16.516 -17.875 -14.266 1 89.19 167 GLY B C 1
ATOM 5680 O O . GLY B 1 167 ? -15.852 -18.281 -13.305 1 89.19 167 GLY B O 1
ATOM 5681 N N . SER B 1 168 ? -16.234 -18.062 -15.547 1 94.31 168 SER B N 1
ATOM 5682 C CA . SER B 1 168 ? -14.984 -18.75 -15.875 1 94.31 168 SER B CA 1
ATOM 5683 C C . SER B 1 168 ? -13.789 -17.828 -15.711 1 94.31 168 SER B C 1
ATOM 5685 O O . SER B 1 168 ? -13.953 -16.609 -15.586 1 94.31 168 SER B O 1
ATOM 5687 N N . LEU B 1 169 ? -12.633 -18.375 -15.648 1 94.31 169 LEU B N 1
ATOM 5688 C CA . LEU B 1 169 ? -11.359 -17.641 -15.602 1 94.31 169 LEU B CA 1
ATOM 5689 C C . LEU B 1 169 ? -10.492 -18 -16.797 1 94.31 169 LEU B C 1
ATOM 5691 O O . LEU B 1 169 ? -9.938 -19.094 -16.875 1 94.31 169 LEU B O 1
ATOM 5695 N N . PRO B 1 170 ? -10.359 -17.141 -17.75 1 92.81 170 PRO B N 1
ATOM 5696 C CA . PRO B 1 170 ? -10.992 -15.828 -17.859 1 92.81 170 PRO B CA 1
ATOM 5697 C C . PRO B 1 170 ? -12.438 -15.914 -18.359 1 92.81 170 PRO B C 1
ATOM 5699 O O . PRO B 1 170 ? -12.828 -16.922 -18.938 1 92.81 170 PRO B O 1
ATOM 5702 N N . SER B 1 171 ? -13.078 -14.891 -18.031 1 89.75 171 SER B N 1
ATOM 5703 C CA . SER B 1 171 ? -14.445 -14.797 -18.531 1 89.75 171 SER B CA 1
ATOM 5704 C C . SER B 1 171 ? -14.492 -14.172 -19.922 1 89.75 171 SER B C 1
ATOM 5706 O O . SER B 1 171 ? -13.711 -13.258 -20.219 1 89.75 171 SER B O 1
ATOM 5708 N N . ARG B 1 172 ? -15.414 -14.633 -20.734 1 83.38 172 ARG B N 1
ATOM 5709 C CA . ARG B 1 172 ? -15.602 -14.062 -22.062 1 83.38 172 ARG B CA 1
ATOM 5710 C C . ARG B 1 172 ? -16.484 -12.82 -22 1 83.38 172 ARG B C 1
ATOM 5712 O O . ARG B 1 172 ? -16.531 -12.039 -22.953 1 83.38 172 ARG B O 1
ATOM 5719 N N . ASN B 1 173 ? -17.172 -12.797 -20.906 1 78 173 ASN B N 1
ATOM 5720 C CA . ASN B 1 173 ? -18.078 -11.664 -20.719 1 78 173 ASN B CA 1
ATOM 5721 C C . ASN B 1 173 ? -17.312 -10.367 -20.5 1 78 173 ASN B C 1
ATOM 5723 O O . ASN B 1 173 ? -16.531 -10.25 -19.547 1 78 173 ASN B O 1
ATOM 5727 N N . LYS B 1 174 ? -17.625 -9.461 -21.391 1 67.69 174 LYS B N 1
ATOM 5728 C CA . LYS B 1 174 ? -16.922 -8.18 -21.344 1 67.69 174 LYS B CA 1
ATOM 5729 C C . LYS B 1 174 ? -17.203 -7.445 -20.031 1 67.69 174 LYS B C 1
ATOM 5731 O O . LYS B 1 174 ? -16.406 -6.617 -19.594 1 67.69 174 LYS B O 1
ATOM 5736 N N . LYS B 1 175 ? -18.219 -7.758 -19.422 1 66.5 175 LYS B N 1
ATOM 5737 C CA . LYS B 1 175 ? -18.609 -7.074 -18.188 1 66.5 175 LYS B CA 1
ATOM 5738 C C . LYS B 1 175 ? -17.906 -7.699 -16.969 1 66.5 175 LYS B C 1
ATOM 5740 O O . LYS B 1 175 ? -17.766 -7.051 -15.93 1 66.5 175 LYS B O 1
ATOM 5745 N N . GLN B 1 176 ? -17.578 -8.93 -17.234 1 70.06 176 GLN B N 1
ATOM 5746 C CA . GLN B 1 176 ? -16.938 -9.633 -16.125 1 70.06 176 GLN B CA 1
ATOM 5747 C C . GLN B 1 176 ? -15.453 -9.844 -16.406 1 70.06 176 GLN B C 1
ATOM 5749 O O . GLN B 1 176 ? -15.078 -10.797 -17.078 1 70.06 176 GLN B O 1
ATOM 5754 N N . LYS B 1 177 ? -14.688 -9.031 -15.852 1 84.88 177 LYS B N 1
ATOM 5755 C CA . LYS B 1 177 ? -13.242 -9.148 -16.047 1 84.88 177 LYS B CA 1
ATOM 5756 C C . LYS B 1 177 ? -12.578 -9.758 -14.82 1 84.88 177 LYS B C 1
ATOM 5758 O O . LYS B 1 177 ? -11.828 -9.086 -14.109 1 84.88 177 LYS B O 1
ATOM 5763 N N . THR B 1 178 ? -12.789 -11.055 -14.688 1 91.69 178 THR B N 1
ATOM 5764 C CA . THR B 1 178 ? -12.367 -11.812 -13.508 1 91.69 178 THR B CA 1
ATOM 5765 C C . THR B 1 178 ? -10.852 -11.75 -13.352 1 91.69 178 THR B C 1
ATOM 5767 O O . THR B 1 178 ? -10.344 -11.438 -12.273 1 91.69 178 THR B O 1
ATOM 5770 N N . LEU B 1 179 ? -10.156 -11.977 -14.461 1 96.31 179 LEU B N 1
ATOM 5771 C CA . LEU B 1 179 ? -8.703 -12.023 -14.406 1 96.31 179 LEU B CA 1
ATOM 5772 C C . LEU B 1 179 ? -8.125 -10.625 -14.164 1 96.31 179 LEU B C 1
ATOM 5774 O O . LEU B 1 179 ? -7.141 -10.477 -13.438 1 96.31 179 LEU B O 1
ATOM 5778 N N . LEU B 1 180 ? -8.719 -9.617 -14.75 1 95.06 180 LEU B N 1
ATOM 5779 C CA . LEU B 1 180 ? -8.25 -8.25 -14.555 1 95.06 180 LEU B CA 1
ATOM 5780 C C . LEU B 1 180 ? -8.352 -7.848 -13.086 1 95.06 180 LEU B C 1
ATOM 5782 O O . LEU B 1 180 ? -7.465 -7.164 -12.562 1 95.06 180 LEU B O 1
ATOM 5786 N N . ALA B 1 181 ? -9.422 -8.242 -12.43 1 95 181 ALA B N 1
ATOM 5787 C CA . ALA B 1 181 ? -9.578 -7.961 -11.008 1 95 181 ALA B CA 1
ATOM 5788 C C . ALA B 1 181 ? -8.422 -8.539 -10.203 1 95 181 ALA B C 1
ATOM 5790 O O . ALA B 1 181 ? -7.859 -7.863 -9.336 1 95 181 ALA B O 1
ATOM 5791 N N . ILE B 1 182 ? -8.078 -9.758 -10.516 1 97.44 182 ILE B N 1
ATOM 5792 C CA . ILE B 1 182 ? -6.973 -10.422 -9.828 1 97.44 182 ILE B CA 1
ATOM 5793 C C . ILE B 1 182 ? -5.672 -9.672 -10.102 1 97.44 182 ILE B C 1
ATOM 5795 O O . ILE B 1 182 ? -4.895 -9.414 -9.18 1 97.44 182 ILE B O 1
ATOM 5799 N N . SER B 1 183 ? -5.488 -9.281 -11.391 1 97.38 183 SER B N 1
ATOM 5800 C CA . SER B 1 183 ? -4.277 -8.562 -11.766 1 97.38 183 SER B CA 1
ATOM 5801 C C . SER B 1 183 ? -4.145 -7.258 -10.992 1 97.38 183 SER B C 1
ATOM 5803 O O . SER B 1 183 ? -3.055 -6.906 -10.539 1 97.38 183 SER B O 1
ATOM 5805 N N . ARG B 1 184 ? -5.188 -6.617 -10.805 1 95.94 184 ARG B N 1
ATOM 5806 C CA . ARG B 1 184 ? -5.164 -5.328 -10.117 1 95.94 184 ARG B CA 1
ATOM 5807 C C . ARG B 1 184 ? -4.977 -5.512 -8.617 1 95.94 184 ARG B C 1
ATOM 5809 O O . ARG B 1 184 ? -4.281 -4.727 -7.969 1 95.94 184 ARG B O 1
ATOM 5816 N N . ILE B 1 185 ? -5.555 -6.535 -8.047 1 97.19 185 ILE B N 1
ATOM 5817 C CA . ILE B 1 185 ? -5.375 -6.852 -6.637 1 97.19 185 ILE B CA 1
ATOM 5818 C C . ILE B 1 185 ? -3.898 -7.121 -6.352 1 97.19 185 ILE B C 1
ATOM 5820 O O . ILE B 1 185 ? -3.336 -6.586 -5.395 1 97.19 185 ILE B O 1
ATOM 5824 N N . LEU B 1 186 ? -3.287 -7.883 -7.223 1 97.38 186 LEU B N 1
ATOM 5825 C CA . LEU B 1 186 ? -1.886 -8.242 -7.039 1 97.38 186 LEU B CA 1
ATOM 5826 C C . LEU B 1 186 ? -0.978 -7.047 -7.301 1 97.38 186 LEU B C 1
ATOM 5828 O O . LEU B 1 186 ? -0.015 -6.82 -6.566 1 97.38 186 LEU B O 1
ATOM 5832 N N . ALA B 1 187 ? -1.335 -6.309 -8.328 1 95.12 187 ALA B N 1
ATOM 5833 C CA . ALA B 1 187 ? -0.511 -5.16 -8.695 1 95.12 187 ALA B CA 1
ATOM 5834 C C . ALA B 1 187 ? -0.517 -4.105 -7.586 1 95.12 187 ALA B C 1
ATOM 5836 O O . ALA B 1 187 ? 0.49 -3.432 -7.359 1 95.12 187 ALA B O 1
ATOM 5837 N N . ARG B 1 188 ? -1.594 -3.986 -6.891 1 93.31 188 ARG B N 1
ATOM 5838 C CA . ARG B 1 188 ? -1.718 -2.986 -5.836 1 93.31 188 ARG B CA 1
ATOM 5839 C C . ARG B 1 188 ? -1.262 -3.547 -4.496 1 93.31 188 ARG B C 1
ATOM 5841 O O . ARG B 1 188 ? -1.305 -2.852 -3.479 1 93.31 188 ARG B O 1
ATOM 5848 N N . HIS B 1 189 ? -0.833 -4.711 -4.551 1 94.56 189 HIS B N 1
ATOM 5849 C CA . HIS B 1 189 ? -0.326 -5.371 -3.35 1 94.56 189 HIS B CA 1
ATOM 5850 C C . HIS B 1 189 ? -1.326 -5.273 -2.203 1 94.56 189 HIS B C 1
ATOM 5852 O O . HIS B 1 189 ? -0.973 -4.855 -1.1 1 94.56 189 HIS B O 1
ATOM 5858 N N . ALA B 1 190 ? -2.572 -5.688 -2.477 1 96.38 190 ALA B N 1
ATOM 5859 C CA . ALA B 1 190 ? -3.711 -5.469 -1.589 1 96.38 190 ALA B CA 1
ATOM 5860 C C . ALA B 1 190 ? -3.814 -6.574 -0.546 1 96.38 190 ALA B C 1
ATOM 5862 O O . ALA B 1 190 ? -4.723 -6.57 0.286 1 96.38 190 ALA B O 1
ATOM 5863 N N . LEU B 1 191 ? -2.881 -7.496 -0.542 1 97.12 191 LEU B N 1
ATOM 5864 C CA . LEU B 1 191 ? -2.904 -8.594 0.422 1 97.12 191 LEU B CA 1
ATOM 5865 C C . LEU B 1 191 ? -1.756 -8.461 1.418 1 97.12 191 LEU B C 1
ATOM 5867 O O . LEU B 1 191 ? -0.622 -8.172 1.03 1 97.12 191 LEU B O 1
ATOM 5871 N N . ASN B 1 192 ? -2.115 -8.633 2.615 1 95.69 192 ASN B N 1
ATOM 5872 C CA . ASN B 1 192 ? -1.076 -8.75 3.633 1 95.69 192 ASN B CA 1
ATOM 5873 C C . ASN B 1 192 ? -0.277 -10.039 3.473 1 95.69 192 ASN B C 1
ATOM 5875 O O . ASN B 1 192 ? -0.665 -10.922 2.707 1 95.69 192 ASN B O 1
ATOM 5879 N N . SER B 1 193 ? 0.876 -10.086 4.188 1 95.06 193 SER B N 1
ATOM 5880 C CA . SER B 1 193 ? 1.743 -11.258 4.113 1 95.06 193 SER B CA 1
ATOM 5881 C C . SER B 1 193 ? 1.926 -11.898 5.484 1 95.06 193 SER B C 1
ATOM 5883 O O . SER B 1 193 ? 2.32 -11.234 6.441 1 95.06 193 SER B O 1
ATOM 5885 N N . PRO B 1 194 ? 1.643 -13.188 5.672 1 96.06 194 PRO B N 1
ATOM 5886 C CA . PRO B 1 194 ? 0.943 -14.016 4.688 1 96.06 194 PRO B CA 1
ATOM 5887 C C . PRO B 1 194 ? -0.52 -13.617 4.512 1 96.06 194 PRO B C 1
ATOM 5889 O O . PRO B 1 194 ? -1.124 -13.047 5.426 1 96.06 194 PRO B O 1
ATOM 5892 N N . GLY B 1 195 ? -0.991 -13.711 3.379 1 97.81 195 GLY B N 1
ATOM 5893 C CA . GLY B 1 195 ? -2.381 -13.469 3.031 1 97.81 195 GLY B CA 1
ATOM 5894 C C . GLY B 1 195 ? -2.973 -14.547 2.145 1 97.81 195 GLY B C 1
ATOM 5895 O O . GLY B 1 195 ? -2.256 -15.43 1.668 1 97.81 195 GLY B O 1
ATOM 5896 N N . ILE B 1 196 ? -4.328 -14.508 1.996 1 98.69 196 ILE B N 1
ATOM 5897 C CA . ILE B 1 196 ? -4.98 -15.586 1.258 1 98.69 196 ILE B CA 1
ATOM 5898 C C . ILE B 1 196 ? -5.941 -15 0.227 1 98.69 196 ILE B C 1
ATOM 5900 O O . ILE B 1 196 ? -6.699 -14.07 0.532 1 98.69 196 ILE B O 1
ATOM 5904 N N . ILE B 1 197 ? -5.863 -15.531 -0.926 1 98.62 197 ILE B N 1
ATOM 5905 C CA . ILE B 1 197 ? -6.859 -15.266 -1.959 1 98.62 197 ILE B CA 1
ATOM 5906 C C . ILE B 1 197 ? -7.648 -16.531 -2.26 1 98.62 197 ILE B C 1
ATOM 5908 O O . ILE B 1 197 ? -7.062 -17.594 -2.469 1 98.62 197 ILE B O 1
ATOM 5912 N N . VAL B 1 198 ? -8.914 -16.438 -2.16 1 98.5 198 VAL B N 1
ATOM 5913 C CA . VAL B 1 198 ? -9.805 -17.531 -2.541 1 98.5 198 VAL B CA 1
ATOM 5914 C C . VAL B 1 198 ? -10.523 -17.188 -3.844 1 98.5 198 VAL B C 1
ATOM 5916 O O . VAL B 1 198 ? -11.141 -16.125 -3.955 1 98.5 198 VAL B O 1
ATOM 5919 N N . THR B 1 199 ? -10.406 -18.031 -4.785 1 97.94 199 THR B N 1
ATOM 5920 C CA . THR B 1 199 ? -11.117 -17.844 -6.043 1 97.94 199 THR B CA 1
ATOM 5921 C C . THR B 1 199 ? -12.109 -18.984 -6.273 1 97.94 199 THR B C 1
ATOM 5923 O O . THR B 1 199 ? -11.82 -20.141 -5.945 1 97.94 199 THR B O 1
ATOM 5926 N N . ASN B 1 200 ? -13.211 -18.672 -6.715 1 97.06 200 ASN B N 1
ATOM 5927 C CA . ASN B 1 200 ? -14.242 -19.609 -7.113 1 97.06 200 ASN B CA 1
ATOM 5928 C C . ASN B 1 200 ? -14.734 -19.344 -8.539 1 97.06 200 ASN B C 1
ATOM 5930 O O . ASN B 1 200 ? -15.375 -18.328 -8.797 1 97.06 200 ASN B O 1
ATOM 5934 N N . VAL B 1 201 ? -14.445 -20.281 -9.43 1 96.88 201 VAL B N 1
ATOM 5935 C CA . VAL B 1 201 ? -14.719 -20.062 -10.844 1 96.88 201 VAL B CA 1
ATOM 5936 C C . VAL B 1 201 ? -15.43 -21.281 -11.422 1 96.88 201 VAL B C 1
ATOM 5938 O O . VAL B 1 201 ? -15.438 -22.359 -10.82 1 96.88 201 VAL B O 1
ATOM 5941 N N . SER B 1 202 ? -16.031 -21.109 -12.57 1 95.56 202 SER B N 1
ATOM 5942 C CA . SER B 1 202 ? -16.812 -22.172 -13.164 1 95.56 202 SER B CA 1
ATOM 5943 C C . SER B 1 202 ? -16.25 -22.578 -14.523 1 95.56 202 SER B C 1
ATOM 5945 O O . SER B 1 202 ? -15.57 -21.797 -15.188 1 95.56 202 SER B O 1
ATOM 5947 N N . LEU B 1 203 ? -16.469 -23.766 -14.891 1 96.94 203 LEU B N 1
ATOM 5948 C CA . LEU B 1 203 ? -16.234 -24.281 -16.234 1 96.94 203 LEU B CA 1
ATOM 5949 C C . LEU B 1 203 ? -17.562 -24.531 -16.953 1 96.94 203 LEU B C 1
ATOM 5951 O O . LEU B 1 203 ? -18.375 -25.328 -16.5 1 96.94 203 LEU B O 1
ATOM 5955 N N . PRO B 1 204 ? -17.719 -23.812 -18.047 1 94.44 204 PRO B N 1
ATOM 5956 C CA . PRO B 1 204 ? -18.969 -24.047 -18.781 1 94.44 204 PRO B CA 1
ATOM 5957 C C . PRO B 1 204 ? -19.141 -25.5 -19.219 1 94.44 204 PRO B C 1
ATOM 5959 O O . PRO B 1 204 ? -18.172 -26.141 -19.609 1 94.44 204 PRO B O 1
ATOM 5962 N N . THR B 1 205 ? -20.375 -25.938 -19.188 1 93.56 205 THR B N 1
ATOM 5963 C CA . THR B 1 205 ? -20.688 -27.266 -19.688 1 93.56 205 THR B CA 1
ATOM 5964 C C . THR B 1 205 ? -20.891 -27.234 -21.203 1 93.56 205 THR B C 1
ATOM 5966 O O . THR B 1 205 ? -21.047 -26.172 -21.797 1 93.56 205 THR B O 1
ATOM 5969 N N . GLU B 1 206 ? -20.922 -28.453 -21.719 1 92.62 206 GLU B N 1
ATOM 5970 C CA . GLU B 1 206 ? -21.172 -28.547 -23.156 1 92.62 206 GLU B CA 1
ATOM 5971 C C . GLU B 1 206 ? -22.562 -28.016 -23.5 1 92.62 206 GLU B C 1
ATOM 5973 O O . GLU B 1 206 ? -22.75 -27.344 -24.516 1 92.62 206 GLU B O 1
ATOM 5978 N N . ASN B 1 207 ? -23.5 -28.297 -22.703 1 91.75 207 ASN B N 1
ATOM 5979 C CA . ASN B 1 207 ? -24.891 -27.891 -22.938 1 91.75 207 ASN B CA 1
ATOM 5980 C C . ASN B 1 207 ? -25.094 -26.406 -22.625 1 91.75 207 ASN B C 1
ATOM 5982 O O . ASN B 1 207 ? -25.938 -25.75 -23.234 1 91.75 207 ASN B O 1
ATOM 5986 N N . GLY B 1 208 ? -24.359 -25.922 -21.766 1 88.94 208 GLY B N 1
ATOM 5987 C CA . GLY B 1 208 ? -24.531 -24.547 -21.359 1 88.94 208 GLY B CA 1
ATOM 5988 C C . GLY B 1 208 ? -23.875 -23.547 -22.281 1 88.94 208 GLY B C 1
ATOM 5989 O O . GLY B 1 208 ? -24.469 -22.531 -22.656 1 88.94 208 GLY B O 1
ATOM 5990 N N . ASP B 1 209 ? -22.641 -23.797 -22.672 1 92.56 209 ASP B N 1
ATOM 5991 C CA . ASP B 1 209 ? -21.844 -22.922 -23.531 1 92.56 209 ASP B CA 1
ATOM 5992 C C . ASP B 1 209 ? -20.719 -23.688 -24.219 1 92.56 209 ASP B C 1
ATOM 5994 O O . ASP B 1 209 ? -19.547 -23.547 -23.859 1 92.56 209 ASP B O 1
ATOM 5998 N N . SER B 1 210 ? -21.094 -24.359 -25.219 1 94.38 210 SER B N 1
ATOM 5999 C CA . SER B 1 210 ? -20.141 -25.219 -25.922 1 94.38 210 SER B CA 1
ATOM 6000 C C . SER B 1 210 ? -19.016 -24.391 -26.547 1 94.38 210 SER B C 1
ATOM 6002 O O . SER B 1 210 ? -17.859 -24.844 -26.578 1 94.38 210 SER B O 1
ATOM 6004 N N . HIS B 1 211 ? -19.375 -23.312 -27 1 94.88 211 HIS B N 1
ATOM 6005 C CA . HIS B 1 211 ? -18.391 -22.453 -27.625 1 94.88 211 HIS B CA 1
ATOM 6006 C C . HIS B 1 211 ? -17.359 -21.953 -26.609 1 94.88 211 HIS B C 1
ATOM 6008 O O . HIS B 1 211 ? -16.156 -22.047 -26.844 1 94.88 211 HIS B O 1
ATOM 6014 N N . GLY B 1 212 ? -17.828 -21.422 -25.469 1 94.31 212 GLY B N 1
ATOM 6015 C CA . GLY B 1 212 ? -16.938 -20.984 -24.422 1 94.31 212 GLY B CA 1
ATOM 6016 C C . GLY B 1 212 ? -16.047 -22.094 -23.891 1 94.31 212 GLY B C 1
ATOM 6017 O O . GLY B 1 212 ? -14.867 -21.875 -23.594 1 94.31 212 GLY B O 1
ATOM 6018 N N . ARG B 1 213 ? -16.625 -23.172 -23.828 1 96.12 213 ARG B N 1
ATOM 6019 C CA . ARG B 1 213 ? -15.875 -24.344 -23.359 1 96.12 213 ARG B CA 1
ATOM 6020 C C . ARG B 1 213 ? -14.734 -24.672 -24.312 1 96.12 213 ARG B C 1
ATOM 6022 O O . ARG B 1 213 ? -13.625 -24.969 -23.875 1 96.12 213 ARG B O 1
ATOM 6029 N N . SER B 1 214 ? -14.992 -24.625 -25.594 1 96.31 214 SER B N 1
ATOM 6030 C CA . SER B 1 214 ? -13.984 -24.906 -26.609 1 96.31 214 SER B CA 1
ATOM 6031 C C . SER B 1 214 ? -12.852 -23.891 -26.562 1 96.31 214 SER B C 1
ATOM 6033 O O . SER B 1 214 ? -11.68 -24.25 -26.719 1 96.31 214 SER B O 1
ATOM 6035 N N . LEU B 1 215 ? -13.18 -22.656 -26.359 1 97.19 215 LEU B N 1
ATOM 6036 C CA . LEU B 1 215 ? -12.164 -21.609 -26.25 1 97.19 215 LEU B CA 1
ATOM 6037 C C . LEU B 1 215 ? -11.266 -21.859 -25.047 1 97.19 215 LEU B C 1
ATOM 6039 O O . LEU B 1 215 ? -10.047 -21.719 -25.125 1 97.19 215 LEU B O 1
ATOM 6043 N N . LEU B 1 216 ? -11.883 -22.25 -23.984 1 97.81 216 LEU B N 1
ATOM 6044 C CA . LEU B 1 216 ? -11.125 -22.531 -22.766 1 97.81 216 LEU B CA 1
ATOM 6045 C C . LEU B 1 216 ? -10.219 -23.734 -22.953 1 97.81 216 LEU B C 1
ATOM 6047 O O . LEU B 1 216 ? -9.094 -23.766 -22.453 1 97.81 216 LEU B O 1
ATOM 6051 N N . ALA B 1 217 ? -10.703 -24.672 -23.609 1 98.12 217 ALA B N 1
ATOM 6052 C CA . ALA B 1 217 ? -9.891 -25.859 -23.859 1 98.12 217 ALA B CA 1
ATOM 6053 C C . ALA B 1 217 ? -8.609 -25.5 -24.609 1 98.12 217 ALA B C 1
ATOM 6055 O O . ALA B 1 217 ? -7.527 -25.984 -24.266 1 98.12 217 ALA B O 1
ATOM 6056 N N . LYS B 1 218 ? -8.75 -24.688 -25.609 1 98.25 218 LYS B N 1
ATOM 6057 C CA . LYS B 1 218 ? -7.59 -24.25 -26.375 1 98.25 218 LYS B CA 1
ATOM 6058 C C . LYS B 1 218 ? -6.625 -23.438 -25.516 1 98.25 218 LYS B C 1
ATOM 6060 O O . LYS B 1 218 ? -5.41 -23.625 -25.594 1 98.25 218 LYS B O 1
ATOM 6065 N N . LEU B 1 219 ? -7.164 -22.531 -24.688 1 98.56 219 LEU B N 1
ATOM 6066 C CA . LEU B 1 219 ? -6.332 -21.719 -23.812 1 98.56 219 LEU B CA 1
ATOM 6067 C C . LEU B 1 219 ? -5.574 -22.594 -22.812 1 98.56 219 LEU B C 1
ATOM 6069 O O . LEU B 1 219 ? -4.371 -22.422 -22.625 1 98.56 219 LEU B O 1
ATOM 6073 N N . VAL B 1 220 ? -6.301 -23.5 -22.234 1 98.69 220 VAL B N 1
ATOM 6074 C CA . VAL B 1 220 ? -5.727 -24.406 -21.25 1 98.69 220 VAL B CA 1
ATOM 6075 C C . VAL B 1 220 ? -4.617 -25.234 -21.891 1 98.69 220 VAL B C 1
ATOM 6077 O O . VAL B 1 220 ? -3.549 -25.422 -21.312 1 98.69 220 VAL B O 1
ATOM 6080 N N . ALA B 1 221 ? -4.875 -25.703 -23.078 1 98.69 221 ALA B N 1
ATOM 6081 C CA . ALA B 1 221 ? -3.885 -26.5 -23.797 1 98.69 221 ALA B CA 1
ATOM 6082 C C . ALA B 1 221 ? -2.617 -25.688 -24.047 1 98.69 221 ALA B C 1
ATOM 6084 O O . ALA B 1 221 ? -1.507 -26.172 -23.797 1 98.69 221 ALA B O 1
ATOM 6085 N N . CYS B 1 222 ? -2.766 -24.516 -24.531 1 98.56 222 CYS B N 1
ATOM 6086 C CA . CYS B 1 222 ? -1.624 -23.656 -24.828 1 98.56 222 CYS B CA 1
ATOM 6087 C C . CYS B 1 222 ? -0.834 -23.344 -23.562 1 98.56 222 CYS B C 1
ATOM 6089 O O . CYS B 1 222 ? 0.396 -23.266 -23.609 1 98.56 222 CYS B O 1
ATOM 6091 N N . TYR B 1 223 ? -1.56 -23.141 -22.484 1 98.69 223 TYR B N 1
ATOM 6092 C CA . TYR B 1 223 ? -0.932 -22.672 -21.25 1 98.69 223 TYR B CA 1
ATOM 6093 C C . TYR B 1 223 ? -0.186 -23.797 -20.547 1 98.69 223 TYR B C 1
ATOM 6095 O O . TYR B 1 223 ? 0.859 -23.562 -19.938 1 98.69 223 TYR B O 1
ATOM 6103 N N . LEU B 1 224 ? -0.701 -24.984 -20.609 1 98.44 224 LEU B N 1
ATOM 6104 C CA . LEU B 1 224 ? -0.145 -26.109 -19.844 1 98.44 224 LEU B CA 1
ATOM 6105 C C . LEU B 1 224 ? 0.862 -26.891 -20.688 1 98.44 224 LEU B C 1
ATOM 6107 O O . LEU B 1 224 ? 1.674 -27.641 -20.141 1 98.44 224 LEU B O 1
ATOM 6111 N N . TYR B 1 225 ? 0.858 -26.703 -21.969 1 98.5 225 TYR B N 1
ATOM 6112 C CA . TYR B 1 225 ? 1.672 -27.5 -22.875 1 98.5 225 TYR B CA 1
ATOM 6113 C C . TYR B 1 225 ? 3.15 -27.391 -22.516 1 98.5 225 TYR B C 1
ATOM 6115 O O . TYR B 1 225 ? 3.848 -28.406 -22.422 1 98.5 225 TYR B O 1
ATOM 6123 N N . PRO B 1 226 ? 3.637 -26.188 -22.281 1 97.94 226 PRO B N 1
ATOM 6124 C CA . PRO B 1 226 ? 5.078 -26.062 -22.062 1 97.94 226 PRO B CA 1
ATOM 6125 C C . PRO B 1 226 ? 5.484 -26.422 -20.625 1 97.94 226 PRO B C 1
ATOM 6127 O O . PRO B 1 226 ? 6.676 -26.469 -20.312 1 97.94 226 PRO B O 1
ATOM 6130 N N . LYS B 1 227 ? 4.562 -26.656 -19.734 1 97.62 227 LYS B N 1
ATOM 6131 C CA . LYS B 1 227 ? 4.898 -26.938 -18.344 1 97.62 227 LYS B CA 1
ATOM 6132 C C . LYS B 1 227 ? 5.578 -28.281 -18.203 1 97.62 227 LYS B C 1
ATOM 6134 O O . LYS B 1 227 ? 5.102 -29.281 -18.734 1 97.62 227 LYS B O 1
ATOM 6139 N N . GLU B 1 228 ? 6.574 -28.312 -17.391 1 95 228 GLU B N 1
ATOM 6140 C CA . GLU B 1 228 ? 7.395 -29.516 -17.25 1 95 228 GLU B CA 1
ATOM 6141 C C . GLU B 1 228 ? 6.668 -30.594 -16.469 1 95 228 GLU B C 1
ATOM 6143 O O . GLU B 1 228 ? 6.875 -31.797 -16.703 1 95 228 GLU B O 1
ATOM 6148 N N . PHE B 1 229 ? 5.891 -30.156 -15.5 1 95.38 229 PHE B N 1
ATOM 6149 C CA . PHE B 1 229 ? 5.184 -31.094 -14.656 1 95.38 229 PHE B CA 1
ATOM 6150 C C . PHE B 1 229 ? 3.707 -30.75 -14.555 1 95.38 229 PHE B C 1
ATOM 6152 O O . PHE B 1 229 ? 3.35 -29.562 -14.508 1 95.38 229 PHE B O 1
ATOM 6159 N N . LEU B 1 230 ? 2.908 -31.734 -14.578 1 95.69 230 LEU B N 1
ATOM 6160 C CA . LEU B 1 230 ? 1.467 -31.594 -14.406 1 95.69 230 LEU B CA 1
ATOM 6161 C C . LEU B 1 230 ? 0.965 -32.469 -13.273 1 95.69 230 LEU B C 1
ATOM 6163 O O . LEU B 1 230 ? 1.609 -33.469 -12.93 1 95.69 230 LEU B O 1
ATOM 6167 N N . GLU B 1 231 ? -0.072 -32.031 -12.742 1 93.94 231 GLU B N 1
ATOM 6168 C CA . GLU B 1 231 ? -0.663 -32.844 -11.68 1 93.94 231 GLU B CA 1
ATOM 6169 C C . GLU B 1 231 ? -1.22 -34.156 -12.211 1 93.94 231 GLU B C 1
ATOM 6171 O O . GLU B 1 231 ? -1.796 -34.188 -13.305 1 93.94 231 GLU B O 1
ATOM 6176 N N . CYS B 1 232 ? -0.984 -35.188 -11.508 1 90.5 232 CYS B N 1
ATOM 6177 C CA . CYS B 1 232 ? -1.501 -36.5 -11.844 1 90.5 232 CYS B CA 1
ATOM 6178 C C . CYS B 1 232 ? -1.801 -37.312 -10.578 1 90.5 232 CYS B C 1
ATOM 6180 O O . CYS B 1 232 ? -0.883 -37.75 -9.891 1 90.5 232 CYS B O 1
ATOM 6182 N N . GLU B 1 233 ? -3.014 -37.531 -10.336 1 84.25 233 GLU B N 1
ATOM 6183 C CA . GLU B 1 233 ? -3.434 -38.219 -9.125 1 84.25 233 GLU B CA 1
ATOM 6184 C C . GLU B 1 233 ? -3.08 -39.719 -9.18 1 84.25 233 GLU B C 1
ATOM 6186 O O . GLU B 1 233 ? -3.021 -40.375 -8.148 1 84.25 233 GLU B O 1
ATOM 6191 N N . ALA B 1 234 ? -2.863 -40.156 -10.312 1 83 234 ALA B N 1
ATOM 6192 C CA . ALA B 1 234 ? -2.594 -41.594 -10.492 1 83 234 ALA B CA 1
ATOM 6193 C C . ALA B 1 234 ? -1.18 -41.938 -10.039 1 83 234 ALA B C 1
ATOM 6195 O O . ALA B 1 234 ? -0.868 -43.125 -9.82 1 83 234 ALA B O 1
ATOM 6196 N N . THR B 1 235 ? -0.41 -40.969 -9.898 1 86.25 235 THR B N 1
ATOM 6197 C CA . THR B 1 235 ? 0.966 -41.219 -9.484 1 86.25 235 THR B CA 1
ATOM 6198 C C . THR B 1 235 ? 1.138 -40.969 -7.988 1 86.25 235 THR B C 1
ATOM 6200 O O . THR B 1 235 ? 0.466 -40.125 -7.414 1 86.25 235 THR B O 1
ATOM 6203 N N . ASP B 1 236 ? 2.033 -41.594 -7.371 1 81.81 236 ASP B N 1
ATOM 6204 C CA . ASP B 1 236 ? 2.326 -41.438 -5.949 1 81.81 236 ASP B CA 1
ATOM 6205 C C . ASP B 1 236 ? 2.926 -40.062 -5.664 1 81.81 236 ASP B C 1
ATOM 6207 O O . ASP B 1 236 ? 2.732 -39.5 -4.582 1 81.81 236 ASP B O 1
ATOM 6211 N N . SER B 1 237 ? 3.539 -39.531 -6.629 1 84.06 237 SER B N 1
ATOM 6212 C CA . SER B 1 237 ? 4.215 -38.281 -6.445 1 84.06 237 SER B CA 1
ATOM 6213 C C . SER B 1 237 ? 3.244 -37.094 -6.578 1 84.06 237 SER B C 1
ATOM 6215 O O . SER B 1 237 ? 3.557 -35.969 -6.188 1 84.06 237 SER B O 1
ATOM 6217 N N . GLY B 1 238 ? 2.109 -37.406 -7.172 1 86.75 238 GLY B N 1
ATOM 6218 C CA . GLY B 1 238 ? 1.105 -36.375 -7.359 1 86.75 238 GLY B CA 1
ATOM 6219 C C . GLY B 1 238 ? 1.318 -35.562 -8.625 1 86.75 238 GLY B C 1
ATOM 6220 O O . GLY B 1 238 ? 0.579 -34.594 -8.891 1 86.75 238 GLY B O 1
ATOM 6221 N N . PHE B 1 239 ? 2.445 -35.875 -9.344 1 89.69 239 PHE B N 1
ATOM 6222 C CA . PHE B 1 239 ? 2.713 -35.156 -10.586 1 89.69 239 PHE B CA 1
ATOM 6223 C C . PHE B 1 239 ? 3.279 -36.094 -11.641 1 89.69 239 PHE B C 1
ATOM 6225 O O . PHE B 1 239 ? 3.689 -37.219 -11.32 1 89.69 239 PHE B O 1
ATOM 6232 N N . THR B 1 240 ? 3.168 -35.75 -12.883 1 92.12 240 THR B N 1
ATOM 6233 C CA . THR B 1 240 ? 3.762 -36.406 -14.031 1 92.12 240 THR B CA 1
ATOM 6234 C C . THR B 1 240 ? 4.516 -35.438 -14.914 1 92.12 240 THR B C 1
ATOM 6236 O O . THR B 1 240 ? 4.438 -34.219 -14.703 1 92.12 240 THR B O 1
ATOM 6239 N N . GLU B 1 241 ? 5.273 -35.969 -15.766 1 94.44 241 GLU B N 1
ATOM 6240 C CA . GLU B 1 241 ? 5.973 -35.094 -16.719 1 94.44 241 GLU B CA 1
ATOM 6241 C C . GLU B 1 241 ? 4.992 -34.406 -17.656 1 94.44 241 GLU B C 1
ATOM 6243 O O . GLU B 1 241 ? 3.881 -34.875 -17.875 1 94.44 241 GLU B O 1
ATOM 6248 N N . GLY B 1 242 ? 5.414 -33.312 -18.188 1 95.56 242 GLY B N 1
ATOM 6249 C CA . GLY B 1 242 ? 4.566 -32.5 -19.047 1 95.56 242 GLY B CA 1
ATOM 6250 C C . GLY B 1 242 ? 4.355 -33.094 -20.422 1 95.56 242 GLY B C 1
ATOM 6251 O O . GLY B 1 242 ? 4.898 -34.156 -20.734 1 95.56 242 GLY B O 1
ATOM 6252 N N . ALA B 1 243 ? 3.562 -32.469 -21.203 1 96.81 243 ALA B N 1
ATOM 6253 C CA . ALA B 1 243 ? 3.125 -32.938 -22.516 1 96.81 243 ALA B CA 1
ATOM 6254 C C . ALA B 1 243 ? 4.312 -33.125 -23.469 1 96.81 243 ALA B C 1
ATOM 6256 O O . ALA B 1 243 ? 4.41 -34.125 -24.172 1 96.81 243 ALA B O 1
ATOM 6257 N N . ILE B 1 244 ? 5.223 -32.188 -23.438 1 96.06 244 ILE B N 1
ATOM 6258 C CA . ILE B 1 244 ? 6.367 -32.219 -24.344 1 96.06 244 ILE B CA 1
ATOM 6259 C C . ILE B 1 244 ? 7.289 -33.375 -23.969 1 96.06 244 ILE B C 1
ATOM 6261 O O . ILE B 1 244 ? 7.75 -34.125 -24.844 1 96.06 244 ILE B O 1
ATOM 6265 N N . ALA B 1 245 ? 7.562 -33.5 -22.703 1 94.62 245 ALA B N 1
ATOM 6266 C CA . ALA B 1 245 ? 8.43 -34.562 -22.234 1 94.62 245 ALA B CA 1
ATOM 6267 C C . ALA B 1 245 ? 7.836 -35.938 -22.562 1 94.62 245 ALA B C 1
ATOM 6269 O O . ALA B 1 245 ? 8.57 -36.906 -22.812 1 94.62 245 ALA B O 1
ATOM 6270 N N . GLU B 1 246 ? 6.559 -36.062 -22.609 1 94.94 246 GLU B N 1
ATOM 6271 C CA . GLU B 1 246 ? 5.879 -37.312 -22.922 1 94.94 246 GLU B CA 1
ATOM 6272 C C . GLU B 1 246 ? 5.828 -37.562 -24.438 1 94.94 246 GLU B C 1
ATOM 6274 O O . GLU B 1 246 ? 5.375 -38.594 -24.891 1 94.94 246 GLU B O 1
ATOM 6279 N N . GLY B 1 247 ? 6.168 -36.594 -25.203 1 94.75 247 GLY B N 1
ATOM 6280 C CA . GLY B 1 247 ? 6.266 -36.719 -26.641 1 94.75 247 GLY B CA 1
ATOM 6281 C C . GLY B 1 247 ? 4.969 -36.406 -27.359 1 94.75 247 GLY B C 1
ATOM 6282 O O . GLY B 1 247 ? 4.797 -36.781 -28.531 1 94.75 247 GLY B O 1
ATOM 6283 N N . TYR B 1 248 ? 4.102 -35.781 -26.734 1 96.69 248 TYR B N 1
ATOM 6284 C CA . TYR B 1 248 ? 2.842 -35.438 -27.391 1 96.69 248 TYR B CA 1
ATOM 6285 C C . TYR B 1 248 ? 3.014 -34.25 -28.344 1 96.69 248 TYR B C 1
ATOM 6287 O O . TYR B 1 248 ? 3.6 -33.25 -27.969 1 96.69 248 TYR B O 1
ATOM 6295 N N . SER B 1 249 ? 2.504 -34.438 -29.5 1 96.62 249 SER B N 1
ATOM 6296 C CA . SER B 1 249 ? 2.318 -33.281 -30.344 1 96.62 249 SER B CA 1
ATOM 6297 C C . SER B 1 249 ? 1.255 -32.344 -29.75 1 96.62 249 SER B C 1
ATOM 6299 O O . SER B 1 249 ? 0.42 -32.781 -28.953 1 96.62 249 SER B O 1
ATOM 6301 N N . PHE B 1 250 ? 1.267 -31.141 -30.141 1 97.12 250 PHE B N 1
ATOM 6302 C CA . PHE B 1 250 ? 0.281 -30.203 -29.609 1 97.12 250 PHE B CA 1
ATOM 6303 C C . PHE B 1 250 ? -1.133 -30.641 -29.969 1 97.12 250 PHE B C 1
ATOM 6305 O O . PHE B 1 250 ? -2.059 -30.5 -29.172 1 97.12 250 PHE B O 1
ATOM 6312 N N . ASP B 1 251 ? -1.335 -31.141 -31.203 1 96.5 251 ASP B N 1
ATOM 6313 C CA . ASP B 1 251 ? -2.66 -31.562 -31.641 1 96.5 251 ASP B CA 1
ATOM 6314 C C . ASP B 1 251 ? -3.178 -32.688 -30.75 1 96.5 251 ASP B C 1
ATOM 6316 O O . ASP B 1 251 ? -4.336 -32.688 -30.328 1 96.5 251 ASP B O 1
ATOM 6320 N N . LYS B 1 252 ? -2.334 -33.594 -30.531 1 97.75 252 LYS B N 1
ATOM 6321 C CA . LYS B 1 252 ? -2.715 -34.688 -29.656 1 97.75 252 LYS B CA 1
ATOM 6322 C C . LYS B 1 252 ? -2.994 -34.188 -28.234 1 97.75 252 LYS B C 1
ATOM 6324 O O . LYS B 1 252 ? -3.941 -34.625 -27.594 1 97.75 252 LYS B O 1
ATOM 6329 N N . TRP B 1 253 ? -2.168 -33.312 -27.766 1 98.06 253 TRP B N 1
ATOM 6330 C CA . TRP B 1 253 ? -2.348 -32.719 -26.453 1 98.06 253 TRP B CA 1
ATOM 6331 C C . TRP B 1 253 ? -3.674 -31.969 -26.375 1 98.06 253 TRP B C 1
ATOM 6333 O O . TRP B 1 253 ? -4.41 -32.094 -25.391 1 98.06 253 TRP B O 1
ATOM 6343 N N . LEU B 1 254 ? -3.957 -31.203 -27.391 1 98.12 254 LEU B N 1
ATOM 6344 C CA . LEU B 1 254 ? -5.219 -30.469 -27.422 1 98.12 254 LEU B CA 1
ATOM 6345 C C . LEU B 1 254 ? -6.402 -31.422 -27.344 1 98.12 254 LEU B C 1
ATOM 6347 O O . LEU B 1 254 ? -7.395 -31.125 -26.672 1 98.12 254 LEU B O 1
ATOM 6351 N N . GLU B 1 255 ? -6.32 -32.5 -28.016 1 97.81 255 GLU B N 1
ATOM 6352 C CA . GLU B 1 255 ? -7.359 -33.531 -27.938 1 97.81 255 GLU B CA 1
ATOM 6353 C C . GLU B 1 255 ? -7.5 -34.062 -26.516 1 97.81 255 GLU B C 1
ATOM 6355 O O . GLU B 1 255 ? -8.609 -34.219 -26.016 1 97.81 255 GLU B O 1
ATOM 6360 N N . MET B 1 256 ? -6.387 -34.344 -25.922 1 97.5 256 MET B N 1
ATOM 6361 C CA . MET B 1 256 ? -6.379 -34.875 -24.562 1 97.5 256 MET B CA 1
ATOM 6362 C C . MET B 1 256 ? -7.008 -33.875 -23.594 1 97.5 256 MET B C 1
ATOM 6364 O O . MET B 1 256 ? -7.805 -34.281 -22.734 1 97.5 256 MET B O 1
ATOM 6368 N N . VAL B 1 257 ? -6.652 -32.656 -23.719 1 98.19 257 VAL B N 1
ATOM 6369 C CA . VAL B 1 257 ? -7.18 -31.594 -22.859 1 98.19 257 VAL B CA 1
ATOM 6370 C C . VAL B 1 257 ? -8.688 -31.453 -23.078 1 98.19 257 VAL B C 1
ATOM 6372 O O . VAL B 1 257 ? -9.453 -31.344 -22.109 1 98.19 257 VAL B O 1
ATOM 6375 N N . SER B 1 258 ? -9.094 -31.469 -24.344 1 97.25 258 SER B N 1
ATOM 6376 C CA . SER B 1 258 ? -10.508 -31.328 -24.656 1 97.25 258 SER B CA 1
ATOM 6377 C C . SER B 1 258 ? -11.328 -32.469 -24.078 1 97.25 258 SER B C 1
ATOM 6379 O O . SER B 1 258 ? -12.445 -32.281 -23.594 1 97.25 258 SER B O 1
ATOM 6381 N N . GLU B 1 259 ? -10.758 -33.625 -24.047 1 96.69 259 GLU B N 1
ATOM 6382 C CA . GLU B 1 259 ? -11.453 -34.812 -23.562 1 96.69 259 GLU B CA 1
ATOM 6383 C C . GLU B 1 259 ? -11.562 -34.812 -22.047 1 96.69 259 GLU B C 1
ATOM 6385 O O . GLU B 1 259 ? -12.516 -35.344 -21.484 1 96.69 259 GLU B O 1
ATOM 6390 N N . ASN B 1 260 ? -10.633 -34.281 -21.422 1 96.44 260 ASN B N 1
ATOM 6391 C CA . ASN B 1 260 ? -10.625 -34.219 -19.969 1 96.44 260 ASN B CA 1
ATOM 6392 C C . ASN B 1 260 ? -10.461 -32.781 -19.469 1 96.44 260 ASN B C 1
ATOM 6394 O O . ASN B 1 260 ? -9.602 -32.531 -18.625 1 96.44 260 ASN B O 1
ATOM 6398 N N . LEU B 1 261 ? -11.227 -31.922 -20.016 1 97.38 261 LEU B N 1
ATOM 6399 C CA . LEU B 1 261 ? -11.078 -30.5 -19.719 1 97.38 261 LEU B CA 1
ATOM 6400 C C . LEU B 1 261 ? -11.359 -30.219 -18.25 1 97.38 261 LEU B C 1
ATOM 6402 O O . LEU B 1 261 ? -10.781 -29.312 -17.656 1 97.38 261 LEU B O 1
ATOM 6406 N N . ASP B 1 262 ? -12.148 -30.984 -17.594 1 94.62 262 ASP B N 1
ATOM 6407 C CA . ASP B 1 262 ? -12.477 -30.797 -16.172 1 94.62 262 ASP B CA 1
ATOM 6408 C C . ASP B 1 262 ? -11.227 -30.875 -15.305 1 94.62 262 ASP B C 1
ATOM 6410 O O . ASP B 1 262 ? -11.039 -30.062 -14.398 1 94.62 262 ASP B O 1
ATOM 6414 N N . ASN B 1 263 ? -10.453 -31.766 -15.633 1 94.69 263 ASN B N 1
ATOM 6415 C CA . ASN B 1 263 ? -9.227 -31.953 -14.867 1 94.69 263 ASN B CA 1
ATOM 6416 C C . ASN B 1 263 ? -8.195 -30.875 -15.18 1 94.69 263 ASN B C 1
ATOM 6418 O O . ASN B 1 263 ? -7.629 -30.266 -14.266 1 94.69 263 ASN B O 1
ATOM 6422 N N . TYR B 1 264 ? -8.023 -30.625 -16.406 1 97.62 264 TYR B N 1
ATOM 6423 C CA . TYR B 1 264 ? -6.953 -29.734 -16.812 1 97.62 264 TYR B CA 1
ATOM 6424 C C . TYR B 1 264 ? -7.328 -28.281 -16.547 1 97.62 264 TYR B C 1
ATOM 6426 O O . TYR B 1 264 ? -6.457 -27.453 -16.25 1 97.62 264 TYR B O 1
ATOM 6434 N N . TYR B 1 265 ? -8.594 -28.016 -16.609 1 98.12 265 TYR B N 1
ATOM 6435 C CA . TYR B 1 265 ? -9.031 -26.656 -16.297 1 98.12 265 TYR B CA 1
ATOM 6436 C C . TYR B 1 265 ? -8.734 -26.312 -14.836 1 98.12 265 TYR B C 1
ATOM 6438 O O . TYR B 1 265 ? -8.258 -25.219 -14.531 1 98.12 265 TYR B O 1
ATOM 6446 N N . GLY B 1 266 ? -9 -27.219 -13.906 1 97.44 266 GLY B N 1
ATOM 6447 C CA . GLY B 1 266 ? -8.641 -27.016 -12.516 1 97.44 266 GLY B CA 1
ATOM 6448 C C . GLY B 1 266 ? -7.16 -26.734 -12.32 1 97.44 266 GLY B C 1
ATOM 6449 O O . GLY B 1 266 ? -6.785 -25.859 -11.539 1 97.44 266 GLY B O 1
ATOM 6450 N N . GLN B 1 267 ? -6.344 -27.484 -13.039 1 97.81 267 GLN B N 1
ATOM 6451 C CA . GLN B 1 267 ? -4.898 -27.281 -12.961 1 97.81 267 GLN B CA 1
ATOM 6452 C C . GLN B 1 267 ? -4.516 -25.906 -13.508 1 97.81 267 GLN B C 1
ATOM 6454 O O . GLN B 1 267 ? -3.682 -25.203 -12.922 1 97.81 267 GLN B O 1
ATOM 6459 N N . PHE B 1 268 ? -5.148 -25.609 -14.625 1 98.12 268 PHE B N 1
ATOM 6460 C CA . PHE B 1 268 ? -4.891 -24.312 -15.266 1 98.12 268 PHE B CA 1
ATOM 6461 C C . PHE B 1 268 ? -5.18 -23.172 -14.305 1 98.12 268 PHE B C 1
ATOM 6463 O O . PHE B 1 268 ? -4.367 -22.25 -14.164 1 98.12 268 PHE B O 1
ATOM 6470 N N . VAL B 1 269 ? -6.254 -23.203 -13.594 1 98.25 269 VAL B N 1
ATOM 6471 C CA . VAL B 1 269 ? -6.668 -22.141 -12.68 1 98.25 269 VAL B CA 1
ATOM 6472 C C . VAL B 1 269 ? -5.621 -21.969 -11.586 1 98.25 269 VAL B C 1
ATOM 6474 O O . VAL B 1 269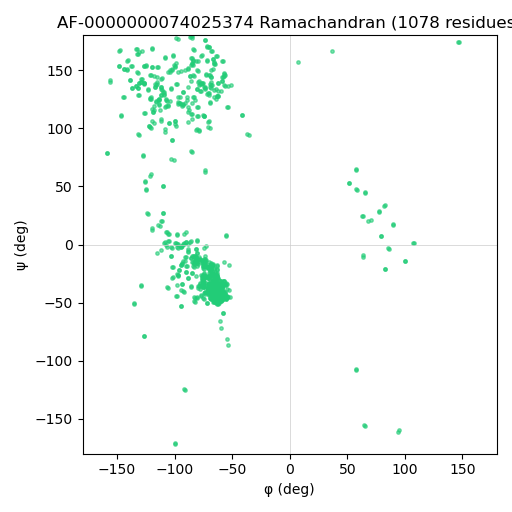 ? -5.176 -20.844 -11.32 1 98.25 269 VAL B O 1
ATOM 6477 N N . THR B 1 270 ? -5.223 -23.016 -11.031 1 98.19 270 THR B N 1
ATOM 6478 C CA . THR B 1 270 ? -4.242 -22.969 -9.953 1 98.19 270 THR B CA 1
ATOM 6479 C C . THR B 1 270 ? -2.9 -22.453 -10.461 1 98.19 270 THR B C 1
ATOM 6481 O O . THR B 1 270 ? -2.289 -21.578 -9.844 1 98.19 270 THR B O 1
ATOM 6484 N N . ARG B 1 271 ? -2.459 -23 -11.57 1 98.19 271 ARG B N 1
ATOM 6485 C CA . ARG B 1 271 ? -1.165 -22.625 -12.133 1 98.19 271 ARG B CA 1
ATOM 6486 C C . ARG B 1 271 ? -1.146 -21.156 -12.539 1 98.19 271 ARG B C 1
ATOM 6488 O O . ARG B 1 271 ? -0.128 -20.469 -12.383 1 98.19 271 ARG B O 1
ATOM 6495 N N . LEU B 1 272 ? -2.229 -20.766 -13.102 1 98.38 272 LEU B N 1
ATOM 6496 C CA . LEU B 1 272 ? -2.332 -19.359 -13.492 1 98.38 272 LEU B CA 1
ATOM 6497 C C . LEU B 1 272 ? -2.162 -18.438 -12.281 1 98.38 272 LEU B C 1
ATOM 6499 O O . LEU B 1 272 ? -1.438 -17.453 -12.352 1 98.38 272 LEU B O 1
ATOM 6503 N N . MET B 1 273 ? -2.77 -18.797 -11.195 1 98.06 273 MET B N 1
ATOM 6504 C CA . MET B 1 273 ? -2.686 -17.984 -9.984 1 98.06 273 MET B CA 1
ATOM 6505 C C . MET B 1 273 ? -1.264 -17.984 -9.43 1 98.06 273 MET B C 1
ATOM 6507 O O . MET B 1 273 ? -0.761 -16.938 -9 1 98.06 273 MET B O 1
ATOM 6511 N N . MET B 1 274 ? -0.667 -19.109 -9.477 1 98.12 274 MET B N 1
ATOM 6512 C CA . MET B 1 274 ? 0.708 -19.219 -9 1 98.12 274 MET B CA 1
ATOM 6513 C C . MET B 1 274 ? 1.652 -18.375 -9.844 1 98.12 274 MET B C 1
ATOM 6515 O O . MET B 1 274 ? 2.447 -17.609 -9.305 1 98.12 274 MET B O 1
ATOM 6519 N N . ASP B 1 275 ? 1.486 -18.484 -11.125 1 98.25 275 ASP B N 1
ATOM 6520 C CA . ASP B 1 275 ? 2.34 -17.75 -12.047 1 98.25 275 ASP B CA 1
ATOM 6521 C C . ASP B 1 275 ? 2.123 -16.234 -11.914 1 98.25 275 ASP B C 1
ATOM 6523 O O . ASP B 1 275 ? 3.084 -15.469 -11.93 1 98.25 275 ASP B O 1
ATOM 6527 N N . HIS B 1 276 ? 0.91 -15.914 -11.812 1 98.38 276 HIS B N 1
ATOM 6528 C CA . HIS B 1 276 ? 0.576 -14.5 -11.766 1 98.38 276 HIS B CA 1
ATOM 6529 C C . HIS B 1 276 ? 1.142 -13.836 -10.516 1 98.38 276 HIS B C 1
ATOM 6531 O O . HIS B 1 276 ? 1.779 -12.781 -10.602 1 98.38 276 HIS B O 1
ATOM 6537 N N . ALA B 1 277 ? 0.995 -14.414 -9.375 1 97.94 277 ALA B N 1
ATOM 6538 C CA . ALA B 1 277 ? 1.398 -13.836 -8.094 1 97.94 277 ALA B CA 1
ATOM 6539 C C . ALA B 1 277 ? 2.918 -13.812 -7.965 1 97.94 277 ALA B C 1
ATOM 6541 O O . ALA B 1 277 ? 3.486 -12.828 -7.48 1 97.94 277 ALA B O 1
ATOM 6542 N N . SER B 1 278 ? 3.578 -14.844 -8.461 1 97.56 278 SER B N 1
ATOM 6543 C CA . SER B 1 278 ? 4.992 -15.023 -8.156 1 97.56 278 SER B CA 1
ATOM 6544 C C . SER B 1 278 ? 5.875 -14.453 -9.258 1 97.56 278 SER B C 1
ATOM 6546 O O . SER B 1 278 ? 7.055 -14.164 -9.031 1 97.56 278 SER B O 1
ATOM 6548 N N . PHE B 1 279 ? 5.281 -14.336 -10.422 1 96.75 279 PHE B N 1
ATOM 6549 C CA . PHE B 1 279 ? 6.164 -14.047 -11.547 1 96.75 279 PHE B CA 1
ATOM 6550 C C . PHE B 1 279 ? 5.582 -12.953 -12.43 1 96.75 279 PHE B C 1
ATOM 6552 O O . PHE B 1 279 ? 6.211 -11.906 -12.625 1 96.75 279 PHE B O 1
ATOM 6559 N N . VAL B 1 280 ? 4.406 -13.008 -12.859 1 97.69 280 VAL B N 1
ATOM 6560 C CA . VAL B 1 280 ? 3.83 -12.117 -13.859 1 97.69 280 VAL B CA 1
ATOM 6561 C C . VAL B 1 280 ? 3.615 -10.727 -13.25 1 97.69 280 VAL B C 1
ATOM 6563 O O . VAL B 1 280 ? 4.117 -9.734 -13.773 1 97.69 280 VAL B O 1
ATOM 6566 N N . SER B 1 281 ? 3.004 -10.656 -12.125 1 97 281 SER B N 1
ATOM 6567 C CA . SER B 1 281 ? 2.645 -9.375 -11.531 1 97 281 SER B CA 1
ATOM 6568 C C . SER B 1 281 ? 3.887 -8.578 -11.141 1 97 281 SER B C 1
ATOM 6570 O O . SER B 1 281 ? 4.027 -7.418 -11.523 1 97 281 SER B O 1
ATOM 6572 N N . PRO B 1 282 ? 4.836 -9.18 -10.461 1 95.62 282 PRO B N 1
ATOM 6573 C CA . PRO B 1 282 ? 6 -8.383 -10.055 1 95.62 282 PRO B CA 1
ATOM 6574 C C . PRO B 1 282 ? 6.832 -7.906 -11.242 1 95.62 282 PRO B C 1
ATOM 6576 O O . PRO B 1 282 ? 7.418 -6.824 -11.195 1 95.62 282 PRO B O 1
ATOM 6579 N N . TYR B 1 283 ? 6.852 -8.625 -12.328 1 94.19 283 TYR B N 1
ATOM 6580 C CA . TYR B 1 283 ? 7.605 -8.227 -13.508 1 94.19 283 TYR B CA 1
ATOM 6581 C C . TYR B 1 283 ? 6.848 -7.18 -14.312 1 94.19 283 TYR B C 1
ATOM 6583 O O . TYR B 1 283 ? 7.445 -6.23 -14.828 1 94.19 283 TYR B O 1
ATOM 6591 N N . SER B 1 284 ? 5.605 -7.395 -14.328 1 93.69 284 SER B N 1
ATOM 6592 C CA . SER B 1 284 ? 4.77 -6.504 -15.125 1 93.69 284 SER B CA 1
ATOM 6593 C C . SER B 1 284 ? 4.691 -5.113 -14.508 1 93.69 284 SER B C 1
ATOM 6595 O O . SER B 1 284 ? 4.688 -4.109 -15.219 1 93.69 284 SER B O 1
ATOM 6597 N N . ARG B 1 285 ? 4.664 -5.023 -13.195 1 89.25 285 ARG B N 1
ATOM 6598 C CA . ARG B 1 285 ? 4.426 -3.74 -12.547 1 89.25 285 ARG B CA 1
ATOM 6599 C C . ARG B 1 285 ? 5.738 -3.006 -12.289 1 89.25 285 ARG B C 1
ATOM 6601 O O . ARG B 1 285 ? 5.734 -1.844 -11.875 1 89.25 285 ARG B O 1
ATOM 6608 N N . PHE B 1 286 ? 6.887 -3.699 -12.461 1 89.69 286 PHE B N 1
ATOM 6609 C CA . PHE B 1 286 ? 8.156 -3.031 -12.211 1 89.69 286 PHE B CA 1
ATOM 6610 C C . PHE B 1 286 ? 8.359 -1.87 -13.172 1 89.69 286 PHE B C 1
ATOM 6612 O O . PHE B 1 286 ? 8.242 -2.039 -14.391 1 89.69 286 PHE B O 1
ATOM 6619 N N . PRO B 1 287 ? 8.656 -0.69 -12.711 1 81.69 287 PRO B N 1
ATOM 6620 C CA . PRO B 1 287 ? 8.625 0.51 -13.555 1 81.69 287 PRO B CA 1
ATOM 6621 C C . PRO B 1 287 ? 9.805 0.578 -14.523 1 81.69 287 PRO B C 1
ATOM 6623 O O . PRO B 1 287 ? 10.922 0.902 -14.125 1 81.69 287 PRO B O 1
ATOM 6626 N N . ALA B 1 288 ? 9.594 0.423 -15.766 1 77.25 288 ALA B N 1
ATOM 6627 C CA . ALA B 1 288 ? 10.633 0.305 -16.781 1 77.25 288 ALA B CA 1
ATOM 6628 C C . ALA B 1 288 ? 11.352 1.637 -17 1 77.25 288 ALA B C 1
ATOM 6630 O O . ALA B 1 288 ? 12.492 1.669 -17.453 1 77.25 288 ALA B O 1
ATOM 6631 N N . GLN B 1 289 ? 10.773 2.705 -16.609 1 73.31 289 GLN B N 1
ATOM 6632 C CA . GLN B 1 289 ? 11.383 3.998 -16.891 1 73.31 289 GLN B CA 1
ATOM 6633 C C . GLN B 1 289 ? 11.875 4.664 -15.602 1 73.31 289 GLN B C 1
ATOM 6635 O O . GLN B 1 289 ? 12.391 5.781 -15.633 1 73.31 289 GLN B O 1
ATOM 6640 N N . SER B 1 290 ? 12.039 3.846 -14.656 1 78.5 290 SER B N 1
ATOM 6641 C CA . SER B 1 290 ? 12.398 4.457 -13.383 1 78.5 290 SER B CA 1
ATOM 6642 C C . SER B 1 290 ? 13.891 4.324 -13.109 1 78.5 290 SER B C 1
ATOM 6644 O O . SER B 1 290 ? 14.586 3.537 -13.758 1 78.5 290 SER B O 1
ATOM 6646 N N . SER B 1 291 ? 14.328 5.125 -12.219 1 81.62 291 SER B N 1
ATOM 6647 C CA . SER B 1 291 ? 15.727 5.059 -11.812 1 81.62 291 SER B CA 1
ATOM 6648 C C . SER B 1 291 ? 16.047 3.727 -11.133 1 81.62 291 SER B C 1
ATOM 6650 O O . SER B 1 291 ? 17.172 3.242 -11.203 1 81.62 291 SER B O 1
ATOM 6652 N N . VAL B 1 292 ? 15.125 3.145 -10.578 1 85.38 292 VAL B N 1
ATOM 6653 C CA . VAL B 1 292 ? 15.344 1.854 -9.938 1 85.38 292 VAL B CA 1
ATOM 6654 C C . VAL B 1 292 ? 15.594 0.784 -11 1 85.38 292 VAL B C 1
ATOM 6656 O O . VAL B 1 292 ? 16.453 -0.088 -10.812 1 85.38 292 VAL B O 1
ATOM 6659 N N . TYR B 1 293 ? 14.828 0.909 -12.062 1 87.5 293 TYR B N 1
ATOM 6660 C CA . TYR B 1 293 ? 15.016 -0.01 -13.18 1 87.5 293 TYR B CA 1
ATOM 6661 C C . TYR B 1 293 ? 16.438 0.079 -13.727 1 87.5 293 TYR B C 1
ATOM 6663 O O . TYR B 1 293 ? 17.062 -0.943 -13.992 1 87.5 293 TYR B O 1
ATOM 6671 N N . LYS B 1 294 ? 16.938 1.206 -13.734 1 87.38 294 LYS B N 1
ATOM 6672 C CA . LYS B 1 294 ? 18.25 1.45 -14.312 1 87.38 294 LYS B CA 1
ATOM 6673 C C . LYS B 1 294 ? 19.359 0.949 -13.391 1 87.38 294 LYS B C 1
ATOM 6675 O O . LYS B 1 294 ? 20.5 0.732 -13.828 1 87.38 294 LYS B O 1
ATOM 6680 N N . LYS B 1 295 ? 19.031 0.776 -12.227 1 87.69 295 LYS B N 1
ATOM 6681 C CA . LYS B 1 295 ? 20.016 0.23 -11.289 1 87.69 295 LYS B CA 1
ATOM 6682 C C . LYS B 1 295 ? 20.219 -1.263 -11.523 1 87.69 295 LYS B C 1
ATOM 6684 O O . LYS B 1 295 ? 21.25 -1.821 -11.109 1 87.69 295 LYS B O 1
ATOM 6689 N N . PHE B 1 296 ? 19.297 -1.852 -12.188 1 89.44 296 PHE B N 1
ATOM 6690 C CA . PHE B 1 296 ? 19.406 -3.281 -12.445 1 89.44 296 PHE B CA 1
ATOM 6691 C C . PHE B 1 296 ? 19.781 -3.541 -13.898 1 89.44 296 PHE B C 1
ATOM 6693 O O . PHE B 1 296 ? 20.547 -4.449 -14.195 1 89.44 296 PHE B O 1
ATOM 6700 N N . PHE B 1 297 ? 19.188 -2.684 -14.711 1 89.44 297 PHE B N 1
ATOM 6701 C CA . PHE B 1 297 ? 19.25 -3.018 -16.125 1 89.44 297 PHE B CA 1
ATOM 6702 C C . PHE B 1 297 ? 19.766 -1.834 -16.938 1 89.44 297 PHE B C 1
ATOM 6704 O O . PHE B 1 297 ? 19.484 -0.68 -16.609 1 89.44 297 PHE B O 1
ATOM 6711 N N . SER B 1 298 ? 20.531 -2.312 -17.875 1 84.44 298 SER B N 1
ATOM 6712 C CA . SER B 1 298 ? 21.031 -1.349 -18.844 1 84.44 298 SER B CA 1
ATOM 6713 C C . SER B 1 298 ? 20.719 -1.774 -20.281 1 84.44 298 SER B C 1
ATOM 6715 O O . SER B 1 298 ? 20.672 -2.969 -20.578 1 84.44 298 SER B O 1
ATOM 6717 N N . ASN B 1 299 ? 20.328 -0.984 -21.188 1 77.69 299 ASN B N 1
ATOM 6718 C CA . ASN B 1 299 ? 20.266 -1.189 -22.625 1 77.69 299 ASN B CA 1
ATOM 6719 C C . ASN B 1 299 ? 19.031 -2.006 -23.016 1 77.69 299 ASN B C 1
ATOM 6721 O O . ASN B 1 299 ? 18.984 -2.568 -24.109 1 77.69 299 ASN B O 1
ATOM 6725 N N . LEU B 1 300 ? 18.188 -2.232 -22.016 1 80.25 300 LEU B N 1
ATOM 6726 C CA . LEU B 1 300 ? 16.984 -2.971 -22.391 1 80.25 300 LEU B CA 1
ATOM 6727 C C . LEU B 1 300 ? 16.156 -2.191 -23.406 1 80.25 300 LEU B C 1
ATOM 6729 O O . LEU B 1 300 ? 15.969 -0.981 -23.266 1 80.25 300 LEU B O 1
ATOM 6733 N N . GLY B 1 301 ? 15.789 -2.775 -24.5 1 73.62 301 GLY B N 1
ATOM 6734 C CA . GLY B 1 301 ? 15 -2.119 -25.531 1 73.62 301 GLY B CA 1
ATOM 6735 C C . GLY B 1 301 ? 15.836 -1.638 -26.703 1 73.62 301 GLY B C 1
ATOM 6736 O O . GLY B 1 301 ? 15.305 -1.298 -27.766 1 73.62 301 GLY B O 1
ATOM 6737 N N . LYS B 1 302 ? 17.094 -1.641 -26.438 1 80 302 LYS B N 1
ATOM 6738 C CA . LYS B 1 302 ? 17.953 -1.255 -27.531 1 80 302 LYS B CA 1
ATOM 6739 C C . LYS B 1 302 ? 17.969 -2.324 -28.625 1 80 302 LYS B C 1
ATOM 6741 O O . LYS B 1 302 ? 17.516 -3.447 -28.406 1 80 302 LYS B O 1
ATOM 6746 N N . ALA B 1 303 ? 18.516 -2.025 -29.703 1 81.06 303 ALA B N 1
ATOM 6747 C CA . ALA B 1 303 ? 18.391 -2.824 -30.906 1 81.06 303 ALA B CA 1
ATOM 6748 C C . ALA B 1 303 ? 19.016 -4.203 -30.734 1 81.06 303 ALA B C 1
ATOM 6750 O O . ALA B 1 303 ? 18.422 -5.219 -31.078 1 81.06 303 ALA B O 1
ATOM 6751 N N . ASP B 1 304 ? 20.188 -4.234 -30.219 1 78.38 304 ASP B N 1
ATOM 6752 C CA . ASP B 1 304 ? 20.891 -5.508 -30.047 1 78.38 304 ASP B CA 1
ATOM 6753 C C . ASP B 1 304 ? 20.125 -6.422 -29.094 1 78.38 304 ASP B C 1
ATOM 6755 O O . ASP B 1 304 ? 20 -7.625 -29.328 1 78.38 304 ASP B O 1
ATOM 6759 N N . HIS B 1 305 ? 19.688 -5.859 -28.062 1 84.31 305 HIS B N 1
ATOM 6760 C CA . HIS B 1 305 ? 18.906 -6.625 -27.094 1 84.31 305 HIS B CA 1
ATOM 6761 C C . HIS B 1 305 ? 17.609 -7.133 -27.703 1 84.31 305 HIS B C 1
ATOM 6763 O O . HIS B 1 305 ? 17.219 -8.281 -27.484 1 84.31 305 HIS B O 1
ATOM 6769 N N . GLN B 1 306 ? 17.062 -6.309 -28.453 1 84.38 306 GLN B N 1
ATOM 6770 C CA . GLN B 1 306 ? 15.789 -6.672 -29.062 1 84.38 306 GLN B CA 1
ATOM 6771 C C . GLN B 1 306 ? 15.977 -7.785 -30.094 1 84.38 306 GLN B C 1
ATOM 6773 O O . GLN B 1 306 ? 15.125 -8.664 -30.234 1 84.38 306 GLN B O 1
ATOM 6778 N N . SER B 1 307 ? 17.016 -7.676 -30.75 1 84.06 307 SER B N 1
ATOM 6779 C CA . SER B 1 307 ? 17.328 -8.719 -31.719 1 84.06 307 SER B CA 1
ATOM 6780 C C . SER B 1 307 ? 17.531 -10.062 -31.031 1 84.06 307 SER B C 1
ATOM 6782 O O . SER B 1 307 ? 17.047 -11.094 -31.5 1 84.06 307 SER B O 1
ATOM 6784 N N . ALA B 1 308 ? 18.25 -10.031 -29.984 1 83.12 308 ALA B N 1
ATOM 6785 C CA . ALA B 1 308 ? 18.484 -11.25 -29.219 1 83.12 308 ALA B CA 1
ATOM 6786 C C . ALA B 1 308 ? 17.203 -11.805 -28.625 1 83.12 308 ALA B C 1
ATOM 6788 O O . ALA B 1 308 ? 16.984 -13.023 -28.625 1 83.12 308 ALA B O 1
ATOM 6789 N N . LEU B 1 309 ? 16.422 -10.945 -28.156 1 87.19 309 LEU B N 1
ATOM 6790 C CA . LEU B 1 309 ? 15.141 -11.336 -27.594 1 87.19 309 LEU B CA 1
ATOM 6791 C C . LEU B 1 309 ? 14.25 -11.977 -28.656 1 87.19 309 LEU B C 1
ATOM 6793 O O . LEU B 1 309 ? 13.633 -13.016 -28.406 1 87.19 309 LEU B O 1
ATOM 6797 N N . ASN B 1 310 ? 14.25 -11.352 -29.75 1 86.75 310 ASN B N 1
ATOM 6798 C CA . ASN B 1 310 ? 13.445 -11.891 -30.844 1 86.75 310 ASN B CA 1
ATOM 6799 C C . ASN B 1 310 ? 13.938 -13.258 -31.297 1 86.75 310 ASN B C 1
ATOM 6801 O O . ASN B 1 310 ? 13.141 -14.141 -31.594 1 86.75 310 ASN B O 1
ATOM 6805 N N . SER B 1 311 ? 15.203 -13.375 -31.297 1 88.88 311 SER B N 1
ATOM 6806 C CA . SER B 1 311 ? 15.797 -14.633 -31.719 1 88.88 311 SER B CA 1
ATOM 6807 C C . SER B 1 311 ? 15.469 -15.758 -30.734 1 88.88 311 SER B C 1
ATOM 6809 O O . SER B 1 311 ? 15.5 -16.938 -31.094 1 88.88 311 SER B O 1
ATOM 6811 N N . SER B 1 312 ? 15.203 -15.398 -29.516 1 89.81 312 SER B N 1
ATOM 6812 C CA . SER B 1 312 ? 14.883 -16.422 -28.516 1 89.81 312 SER B CA 1
ATOM 6813 C C . SER B 1 312 ? 13.523 -17.047 -28.797 1 89.81 312 SER B C 1
ATOM 6815 O O . SER B 1 312 ? 13.281 -18.203 -28.406 1 89.81 312 SER B O 1
ATOM 6817 N N . PHE B 1 313 ? 12.656 -16.359 -29.547 1 93.56 313 PHE B N 1
ATOM 6818 C CA . PHE B 1 313 ? 11.297 -16.828 -29.781 1 93.56 313 PHE B CA 1
ATOM 6819 C C . PHE B 1 313 ? 11.211 -17.625 -31.094 1 93.56 313 PHE B C 1
ATOM 6821 O O . PHE B 1 313 ? 10.227 -18.328 -31.328 1 93.56 313 PHE B O 1
ATOM 6828 N N . HIS B 1 314 ? 12.188 -17.438 -31.891 1 93 314 HIS B N 1
ATOM 6829 C CA . HIS B 1 314 ? 12.117 -18.078 -33.188 1 93 314 HIS B CA 1
ATOM 6830 C C . HIS B 1 314 ? 13.484 -18.594 -33.625 1 93 314 HIS B C 1
ATOM 6832 O O . HIS B 1 314 ? 14.516 -18.062 -33.219 1 93 314 HIS B O 1
ATOM 6838 N N . PHE B 1 315 ? 13.414 -19.609 -34.375 1 90.94 315 PHE B N 1
ATOM 6839 C CA . PHE B 1 315 ? 14.633 -20.078 -35.031 1 90.94 315 PHE B CA 1
ATOM 6840 C C . PHE B 1 315 ? 14.992 -19.188 -36.219 1 90.94 315 PHE B C 1
ATOM 6842 O O . PHE B 1 315 ? 14.117 -18.75 -36.969 1 90.94 315 PHE B O 1
ATOM 6849 N N . ASP B 1 316 ? 16.25 -18.922 -36.312 1 83.38 316 ASP B N 1
ATOM 6850 C CA . ASP B 1 316 ? 16.719 -18.219 -37.5 1 83.38 316 ASP B CA 1
ATOM 6851 C C . ASP B 1 316 ? 17 -19.188 -38.656 1 83.38 316 ASP B C 1
ATOM 6853 O O . ASP B 1 316 ? 16.859 -20.391 -38.5 1 83.38 316 ASP B O 1
ATOM 6857 N N . ASP B 1 317 ? 17.391 -18.562 -39.812 1 80.62 317 ASP B N 1
ATOM 6858 C CA . ASP B 1 317 ? 17.625 -19.359 -41.031 1 80.62 317 ASP B CA 1
ATOM 6859 C C . ASP B 1 317 ? 18.703 -20.406 -40.781 1 80.62 317 ASP B C 1
ATOM 6861 O O . ASP B 1 317 ? 18.703 -21.469 -41.406 1 80.62 317 ASP B O 1
ATOM 6865 N N . ASP B 1 318 ? 19.672 -20.094 -39.938 1 82.06 318 ASP B N 1
ATOM 6866 C CA . ASP B 1 318 ? 20.766 -21.016 -39.625 1 82.06 318 ASP B CA 1
ATOM 6867 C C . ASP B 1 318 ? 20.422 -21.891 -38.438 1 82.06 318 ASP B C 1
ATOM 6869 O O . ASP B 1 318 ? 21.312 -22.484 -37.812 1 82.06 318 ASP B O 1
ATOM 6873 N N . SER B 1 319 ? 19.203 -21.875 -38.031 1 80.25 319 SER B N 1
ATOM 6874 C CA . SER B 1 319 ? 18.688 -22.688 -36.938 1 80.25 319 SER B CA 1
ATOM 6875 C C . SER B 1 319 ? 19.266 -22.266 -35.594 1 80.25 319 SER B C 1
ATOM 6877 O O . SER B 1 319 ? 19.438 -23.094 -34.688 1 80.25 319 SER B O 1
ATOM 6879 N N . SER B 1 320 ? 19.719 -21.109 -35.656 1 83.69 320 SER B N 1
ATOM 6880 C CA . SER B 1 320 ? 20.156 -20.531 -34.375 1 83.69 320 SER B CA 1
ATOM 6881 C C . SER B 1 320 ? 19.016 -19.812 -33.656 1 83.69 320 SER B C 1
ATOM 6883 O O . SER B 1 320 ? 17.984 -19.516 -34.281 1 83.69 320 SER B O 1
ATOM 6885 N N . GLY B 1 321 ? 19.078 -19.781 -32.375 1 87.75 321 GLY B N 1
ATOM 6886 C CA . GLY B 1 321 ? 18.016 -19.141 -31.625 1 87.75 321 GLY B CA 1
ATOM 6887 C C . GLY B 1 321 ? 16.938 -20.109 -31.172 1 87.75 321 GLY B C 1
ATOM 6888 O O . GLY B 1 321 ? 17.219 -21.281 -30.922 1 87.75 321 GLY B O 1
ATOM 6889 N N . GLY B 1 322 ? 15.75 -19.641 -30.812 1 91.81 322 GLY B N 1
ATOM 6890 C CA . GLY B 1 322 ? 14.602 -20.453 -30.438 1 91.81 322 GLY B CA 1
ATOM 6891 C C . GLY B 1 322 ? 14.688 -21.016 -29.031 1 91.81 322 GLY B C 1
ATOM 6892 O O . GLY B 1 322 ? 14.195 -22.109 -28.766 1 91.81 322 GLY B O 1
ATOM 6893 N N . ASP B 1 323 ? 15.336 -20.375 -28.141 1 90.56 323 ASP B N 1
ATOM 6894 C CA . ASP B 1 323 ? 15.508 -20.844 -26.766 1 90.56 323 ASP B CA 1
ATOM 6895 C C . ASP B 1 323 ? 14.156 -21.141 -26.109 1 90.56 323 ASP B C 1
ATOM 6897 O O . ASP B 1 323 ? 14.008 -22.141 -25.406 1 90.56 323 ASP B O 1
ATOM 6901 N N . VAL B 1 324 ? 13.156 -20.344 -26.375 1 94.19 324 VAL B N 1
ATOM 6902 C CA . VAL B 1 324 ? 11.828 -20.5 -25.797 1 94.19 324 VAL B CA 1
ATOM 6903 C C . VAL B 1 324 ? 11.188 -21.781 -26.312 1 94.19 324 VAL B C 1
ATOM 6905 O O . VAL B 1 324 ? 10.406 -22.422 -25.609 1 94.19 324 VAL B O 1
ATOM 6908 N N . ILE B 1 325 ? 11.547 -22.172 -27.547 1 94.75 325 ILE B N 1
ATOM 6909 C CA . ILE B 1 325 ? 10.992 -23.375 -28.188 1 94.75 325 ILE B CA 1
ATOM 6910 C C . ILE B 1 325 ? 11.719 -24.609 -27.672 1 94.75 325 ILE B C 1
ATOM 6912 O O . ILE B 1 325 ? 11.078 -25.594 -27.266 1 94.75 325 ILE B O 1
ATOM 6916 N N . VAL B 1 326 ? 13.039 -24.547 -27.609 1 93 326 VAL B N 1
ATOM 6917 C CA . VAL B 1 326 ? 13.859 -25.703 -27.25 1 93 326 VAL B CA 1
ATOM 6918 C C . VAL B 1 326 ? 13.734 -25.969 -25.75 1 93 326 VAL B C 1
ATOM 6920 O O . VAL B 1 326 ? 13.617 -27.109 -25.312 1 93 326 VAL B O 1
ATOM 6923 N N . ASP B 1 327 ? 13.758 -24.922 -24.984 1 92.62 327 ASP B N 1
ATOM 6924 C CA . ASP B 1 327 ? 13.688 -25.031 -23.531 1 92.62 327 ASP B CA 1
ATOM 6925 C C . ASP B 1 327 ? 12.344 -24.516 -23 1 92.62 327 ASP B C 1
ATOM 6927 O O . ASP B 1 327 ? 12.297 -23.672 -22.109 1 92.62 327 ASP B O 1
ATOM 6931 N N . ALA B 1 328 ? 11.289 -25.016 -23.594 1 94.69 328 ALA B N 1
ATOM 6932 C CA . ALA B 1 328 ? 9.953 -24.562 -23.234 1 94.69 328 ALA B CA 1
ATOM 6933 C C . ALA B 1 328 ? 9.68 -24.766 -21.75 1 94.69 328 ALA B C 1
ATOM 6935 O O . ALA B 1 328 ? 9 -23.938 -21.125 1 94.69 328 ALA B O 1
ATOM 6936 N N . GLY B 1 329 ? 10.242 -25.766 -21.172 1 93.44 329 GLY B N 1
ATOM 6937 C CA . GLY B 1 329 ? 10.055 -26.062 -19.75 1 93.44 329 GLY B CA 1
ATOM 6938 C C . GLY B 1 329 ? 10.711 -25.031 -18.844 1 93.44 329 GLY B C 1
ATOM 6939 O O . GLY B 1 329 ? 10.305 -24.875 -17.688 1 93.44 329 GLY B O 1
ATOM 6940 N N . GLN B 1 330 ? 11.68 -24.328 -19.312 1 91.44 330 GLN B N 1
ATOM 6941 C CA . GLN B 1 330 ? 12.375 -23.297 -18.547 1 91.44 330 GLN B CA 1
ATOM 6942 C C . GLN B 1 330 ? 11.703 -21.938 -18.734 1 91.44 330 GLN B C 1
ATOM 6944 O O . GLN B 1 330 ? 11.844 -21.062 -17.875 1 91.44 330 GLN B O 1
ATOM 6949 N N . TYR B 1 331 ? 10.984 -21.844 -19.906 1 93.81 331 TYR B N 1
ATOM 6950 C CA . TYR B 1 331 ? 10.312 -20.578 -20.234 1 93.81 331 TYR B CA 1
ATOM 6951 C C . TYR B 1 331 ? 8.836 -20.812 -20.516 1 93.81 331 TYR B C 1
ATOM 6953 O O . TYR B 1 331 ? 8.32 -20.359 -21.547 1 93.81 331 TYR B O 1
ATOM 6961 N N . PRO B 1 332 ? 8.164 -21.453 -19.594 1 96.5 332 PRO B N 1
ATOM 6962 C CA . PRO B 1 332 ? 6.785 -21.828 -19.906 1 96.5 332 PRO B CA 1
ATOM 6963 C C . PRO B 1 332 ? 5.883 -20.625 -20.156 1 96.5 332 PRO B C 1
ATOM 6965 O O . PRO B 1 332 ? 5.004 -20.672 -21.016 1 96.5 332 PRO B O 1
ATOM 6968 N N . ILE B 1 333 ? 6.047 -19.531 -19.453 1 96.88 333 ILE B N 1
ATOM 6969 C CA . ILE B 1 333 ? 5.199 -18.344 -19.609 1 96.88 333 ILE B CA 1
ATOM 6970 C C . ILE B 1 333 ? 5.477 -17.672 -20.953 1 96.88 333 ILE B C 1
ATOM 6972 O O . ILE B 1 333 ? 4.551 -17.266 -21.656 1 96.88 333 ILE B O 1
ATOM 6976 N N . LEU B 1 334 ? 6.734 -17.594 -21.344 1 96.25 334 LEU B N 1
ATOM 6977 C CA . LEU B 1 334 ? 7.07 -16.984 -22.625 1 96.25 334 LEU B CA 1
ATOM 6978 C C . LEU B 1 334 ? 6.559 -17.844 -23.781 1 96.25 334 LEU B C 1
ATOM 6980 O O . LEU B 1 334 ? 6.09 -17.312 -24.781 1 96.25 334 LEU B O 1
ATOM 6984 N N . TRP B 1 335 ? 6.711 -19.141 -23.609 1 97.62 335 TRP B N 1
ATOM 6985 C CA . TRP B 1 335 ? 6.164 -20.031 -24.641 1 97.62 335 TRP B CA 1
ATOM 6986 C C . TRP B 1 335 ? 4.66 -19.828 -24.781 1 97.62 335 TRP B C 1
ATOM 6988 O O . TRP B 1 335 ? 4.145 -19.75 -25.906 1 97.62 335 TRP B O 1
ATOM 6998 N N . ALA B 1 336 ? 3.969 -19.781 -23.688 1 98 336 ALA B N 1
ATOM 6999 C CA . ALA B 1 336 ? 2.525 -19.578 -23.703 1 98 336 ALA B CA 1
ATOM 7000 C C . ALA B 1 336 ? 2.176 -18.234 -24.359 1 98 336 ALA B C 1
ATOM 7002 O O . ALA B 1 336 ? 1.216 -18.156 -25.141 1 98 336 ALA B O 1
ATOM 7003 N N . PHE B 1 337 ? 2.941 -17.203 -24.062 1 97.69 337 PHE B N 1
ATOM 7004 C CA . PHE B 1 337 ? 2.721 -15.906 -24.703 1 97.69 337 PHE B CA 1
ATOM 7005 C C . PHE B 1 337 ? 2.854 -16.031 -26.219 1 97.69 337 PHE B C 1
ATOM 7007 O O . PHE B 1 337 ? 2.027 -15.492 -26.969 1 97.69 337 PHE B O 1
ATOM 7014 N N . ALA B 1 338 ? 3.881 -16.719 -26.609 1 97.62 338 ALA B N 1
ATOM 7015 C CA . ALA B 1 338 ? 4.121 -16.875 -28.047 1 97.62 338 ALA B CA 1
ATOM 7016 C C . ALA B 1 338 ? 2.998 -17.672 -28.703 1 97.62 338 ALA B C 1
ATOM 7018 O O . ALA B 1 338 ? 2.611 -17.375 -29.844 1 97.62 338 ALA B O 1
ATOM 7019 N N . ALA B 1 339 ? 2.52 -18.656 -28.031 1 98.12 339 ALA B N 1
ATOM 7020 C CA . ALA B 1 339 ? 1.42 -19.453 -28.547 1 98.12 339 ALA B CA 1
ATOM 7021 C C . ALA B 1 339 ? 0.139 -18.641 -28.656 1 98.12 339 ALA B C 1
ATOM 7023 O O . ALA B 1 339 ? -0.678 -18.859 -29.547 1 98.12 339 ALA B O 1
ATOM 7024 N N . LEU B 1 340 ? -0.029 -17.672 -27.797 1 98.19 340 LEU B N 1
ATOM 7025 C CA . LEU B 1 340 ? -1.313 -17 -27.641 1 98.19 340 LEU B CA 1
ATOM 7026 C C . LEU B 1 340 ? -1.302 -15.641 -28.344 1 98.19 340 LEU B C 1
ATOM 7028 O O . LEU B 1 340 ? -2.357 -15.047 -28.578 1 98.19 340 LEU B O 1
ATOM 7032 N N . ASP B 1 341 ? -0.158 -15.117 -28.609 1 97.5 341 ASP B N 1
ATOM 7033 C CA . ASP B 1 341 ? -0.045 -13.844 -29.312 1 97.5 341 ASP B CA 1
ATOM 7034 C C . ASP B 1 341 ? 0.087 -14.062 -30.812 1 97.5 341 ASP B C 1
ATOM 7036 O O . ASP B 1 341 ? 0.977 -14.781 -31.266 1 97.5 341 ASP B O 1
ATOM 7040 N N . LYS B 1 342 ? -0.654 -13.391 -31.547 1 96 342 LYS B N 1
ATOM 7041 C CA . LYS B 1 342 ? -0.731 -13.617 -33 1 96 342 LYS B CA 1
ATOM 7042 C C . LYS B 1 342 ? 0.616 -13.359 -33.656 1 96 342 LYS B C 1
ATOM 7044 O O . LYS B 1 342 ? 1.063 -14.156 -34.5 1 96 342 LYS B O 1
ATOM 7049 N N . ALA B 1 343 ? 1.232 -12.242 -33.312 1 94.5 343 ALA B N 1
ATOM 7050 C CA . ALA B 1 343 ? 2.479 -11.844 -33.969 1 94.5 343 ALA B CA 1
ATOM 7051 C C . ALA B 1 343 ? 3.607 -12.812 -33.625 1 94.5 343 ALA B C 1
ATOM 7053 O O . ALA B 1 343 ? 4.352 -13.242 -34.531 1 94.5 343 ALA B O 1
ATOM 7054 N N . LEU B 1 344 ? 3.752 -13.18 -32.438 1 95.62 344 LEU B N 1
ATOM 7055 C CA . LEU B 1 344 ? 4.797 -14.109 -32 1 95.62 344 LEU B CA 1
ATOM 7056 C C . LEU B 1 344 ? 4.543 -15.508 -32.562 1 95.62 344 LEU B C 1
ATOM 7058 O O . LEU B 1 344 ? 5.48 -16.188 -33 1 95.62 344 LEU B O 1
ATOM 7062 N N . ASN B 1 345 ? 3.326 -15.914 -32.5 1 96.75 345 ASN B N 1
ATOM 7063 C CA . ASN B 1 345 ? 2.945 -17.234 -32.969 1 96.75 345 ASN B CA 1
ATOM 7064 C C . ASN B 1 345 ? 3.283 -17.406 -34.469 1 96.75 345 ASN B C 1
ATOM 7066 O O . ASN B 1 345 ? 3.811 -18.438 -34.875 1 96.75 345 ASN B O 1
ATOM 7070 N N . ALA B 1 346 ? 2.98 -16.406 -35.219 1 94.88 346 ALA B N 1
ATOM 7071 C CA . ALA B 1 346 ? 3.203 -16.438 -36.688 1 94.88 346 ALA B CA 1
ATOM 7072 C C . ALA B 1 346 ? 4.695 -16.453 -37 1 94.88 346 ALA B C 1
ATOM 7074 O O . ALA B 1 346 ? 5.094 -16.859 -38.094 1 94.88 346 ALA B O 1
ATOM 7075 N N . GLY B 1 347 ? 5.488 -16.094 -36.062 1 92.38 347 GLY B N 1
ATOM 7076 C CA . GLY B 1 347 ? 6.918 -15.953 -36.281 1 92.38 347 GLY B CA 1
ATOM 7077 C C . GLY B 1 347 ? 7.641 -17.281 -36.375 1 92.38 347 GLY B C 1
ATOM 7078 O O . GLY B 1 347 ? 8.766 -17.344 -36.875 1 92.38 347 GLY B O 1
ATOM 7079 N N . ASP B 1 348 ? 6.922 -18.328 -35.906 1 94.62 348 ASP B N 1
ATOM 7080 C CA . ASP B 1 348 ? 7.574 -19.641 -35.938 1 94.62 348 ASP B CA 1
ATOM 7081 C C . ASP B 1 348 ? 6.543 -20.766 -35.969 1 94.62 348 ASP B C 1
ATOM 7083 O O . ASP B 1 348 ? 5.637 -20.797 -35.125 1 94.62 348 ASP B O 1
ATOM 7087 N N . GLU B 1 349 ? 6.766 -21.781 -36.688 1 93.19 349 GLU B N 1
ATOM 7088 C CA . GLU B 1 349 ? 5.805 -22.859 -36.938 1 93.19 349 GLU B CA 1
ATOM 7089 C C . GLU B 1 349 ? 5.809 -23.844 -35.75 1 93.19 349 GLU B C 1
ATOM 7091 O O . GLU B 1 349 ? 4.906 -24.688 -35.656 1 93.19 349 GLU B O 1
ATOM 7096 N N . ASN B 1 350 ? 6.785 -23.703 -34.938 1 93.75 350 ASN B N 1
ATOM 7097 C CA . ASN B 1 350 ? 6.859 -24.609 -33.781 1 93.75 350 ASN B CA 1
ATOM 7098 C C . ASN B 1 350 ? 5.812 -24.25 -32.719 1 93.75 350 ASN B C 1
ATOM 7100 O O . ASN B 1 350 ? 5.547 -25.047 -31.812 1 93.75 350 ASN B O 1
ATOM 7104 N N . TYR B 1 351 ? 5.211 -23.094 -32.812 1 96.75 351 TYR B N 1
ATOM 7105 C CA . TYR B 1 351 ? 4.055 -22.75 -31.984 1 96.75 351 TYR B CA 1
ATOM 7106 C C . TYR B 1 351 ? 2.764 -23.25 -32.625 1 96.75 351 TYR B C 1
ATOM 7108 O O . TYR B 1 351 ? 2.699 -23.422 -33.844 1 96.75 351 TYR B O 1
ATOM 7116 N N . PRO B 1 352 ? 1.76 -23.484 -31.844 1 96.56 352 PRO B N 1
ATOM 7117 C CA . PRO B 1 352 ? 0.531 -24.047 -32.438 1 96.56 352 PRO B CA 1
ATOM 7118 C C . PRO B 1 352 ? -0.211 -23.047 -33.312 1 96.56 352 PRO B C 1
ATOM 7120 O O . PRO B 1 352 ? -1.115 -22.344 -32.844 1 96.56 352 PRO B O 1
ATOM 7123 N N . GLN B 1 353 ? -0.063 -23.156 -34.562 1 93.88 353 GLN B N 1
ATOM 7124 C CA . GLN B 1 353 ? -0.669 -22.234 -35.5 1 93.88 353 GLN B CA 1
ATOM 7125 C C . GLN B 1 353 ? -2.17 -22.484 -35.625 1 93.88 353 GLN B C 1
ATOM 7127 O O . GLN B 1 353 ? -2.93 -21.562 -35.938 1 93.88 353 GLN B O 1
ATOM 7132 N N . ILE B 1 354 ? -2.51 -23.625 -35.406 1 90.56 354 ILE B N 1
ATOM 7133 C CA . ILE B 1 354 ? -3.891 -24.047 -35.594 1 90.56 354 ILE B CA 1
ATOM 7134 C C . ILE B 1 354 ? -4.816 -23.234 -34.688 1 90.56 354 ILE B C 1
ATOM 7136 O O . ILE B 1 354 ? -5.949 -22.922 -35.094 1 90.56 354 ILE B O 1
ATOM 7140 N N . VAL B 1 355 ? -4.402 -22.875 -33.562 1 92.69 355 VAL B N 1
ATOM 7141 C CA . VAL B 1 355 ? -5.266 -22.172 -32.625 1 92.69 355 VAL B CA 1
ATOM 7142 C C . VAL B 1 355 ? -5.496 -20.734 -33.094 1 92.69 355 VAL B C 1
ATOM 7144 O O . VAL B 1 355 ? -6.539 -20.141 -32.812 1 92.69 355 VAL B O 1
ATOM 7147 N N . MET B 1 356 ? -4.555 -20.234 -33.812 1 93.44 356 MET B N 1
ATOM 7148 C CA . MET B 1 356 ? -4.648 -18.844 -34.25 1 93.44 356 MET B CA 1
ATOM 7149 C C . MET B 1 356 ? -5.473 -18.75 -35.531 1 93.44 356 MET B C 1
ATOM 7151 O O . MET B 1 356 ? -5.867 -17.656 -35.938 1 93.44 356 MET B O 1
ATOM 7155 N N . GLN B 1 357 ? -5.781 -19.844 -36.125 1 93.19 357 GLN B N 1
ATOM 7156 C CA . GLN B 1 357 ? -6.656 -19.875 -37.281 1 93.19 357 GLN B CA 1
ATOM 7157 C C . GLN B 1 357 ? -8.109 -19.656 -36.906 1 93.19 357 GLN B C 1
ATOM 7159 O O . GLN B 1 357 ? -8.938 -19.266 -37.719 1 93.19 357 GLN B O 1
ATOM 7164 N N . ASP B 1 358 ? -8.398 -19.906 -35.688 1 95.31 358 ASP B N 1
ATOM 7165 C CA . ASP B 1 358 ? -9.703 -19.625 -35.125 1 95.31 358 ASP B CA 1
ATOM 7166 C C . ASP B 1 358 ? -9.797 -18.172 -34.656 1 95.31 358 ASP B C 1
ATOM 7168 O O . ASP B 1 358 ? -9.266 -17.828 -33.594 1 95.31 358 ASP B O 1
ATOM 7172 N N . GLU B 1 359 ? -10.602 -17.406 -35.312 1 95.5 359 GLU B N 1
ATOM 7173 C CA . GLU B 1 359 ? -10.672 -15.977 -35.031 1 95.5 359 GLU B CA 1
ATOM 7174 C C . GLU B 1 359 ? -11.234 -15.711 -33.625 1 95.5 359 GLU B C 1
ATOM 7176 O O . GLU B 1 359 ? -10.797 -14.789 -32.938 1 95.5 359 GLU B O 1
ATOM 7181 N N . ASP B 1 360 ? -12.18 -16.469 -33.281 1 95.75 360 ASP B N 1
ATOM 7182 C CA . ASP B 1 360 ? -12.766 -16.281 -31.953 1 95.75 360 ASP B CA 1
ATOM 7183 C C . ASP B 1 360 ? -11.742 -16.578 -30.859 1 95.75 360 ASP B C 1
ATOM 7185 O O . ASP B 1 360 ? -11.703 -15.883 -29.844 1 95.75 360 ASP B O 1
ATOM 7189 N N . PHE B 1 361 ? -10.992 -17.516 -31.078 1 97.31 361 PHE B N 1
ATOM 7190 C CA . PHE B 1 361 ? -9.969 -17.828 -30.094 1 97.31 361 PHE B CA 1
ATOM 7191 C C . PHE B 1 361 ? -8.898 -16.75 -30.062 1 97.31 361 PHE B C 1
ATOM 7193 O O . PHE B 1 361 ? -8.406 -16.391 -28.984 1 97.31 361 PHE B O 1
ATOM 7200 N N . ARG B 1 362 ? -8.555 -16.297 -31.219 1 96.69 362 ARG B N 1
ATOM 7201 C CA . ARG B 1 362 ? -7.57 -15.227 -31.266 1 96.69 362 ARG B CA 1
ATOM 7202 C C . ARG B 1 362 ? -8.008 -14.039 -30.422 1 96.69 362 ARG B C 1
ATOM 7204 O O . ARG B 1 362 ? -7.207 -13.492 -29.656 1 96.69 362 ARG B O 1
ATOM 7211 N N . LEU B 1 363 ? -9.18 -13.648 -30.531 1 95.38 363 LEU B N 1
ATOM 7212 C CA . LEU B 1 363 ? -9.719 -12.539 -29.75 1 95.38 363 LEU B CA 1
ATOM 7213 C C . LEU B 1 363 ? -9.758 -12.875 -28.266 1 95.38 363 LEU B C 1
ATOM 7215 O O . LEU B 1 363 ? -9.477 -12.016 -27.422 1 95.38 363 LEU B O 1
ATOM 7219 N N . PHE B 1 364 ? -10.109 -14.102 -27.969 1 96.25 364 PHE B N 1
ATOM 7220 C CA . PHE B 1 364 ? -10.156 -14.578 -26.594 1 96.25 364 PHE B CA 1
ATOM 7221 C C . PHE B 1 364 ? -8.766 -14.57 -25.969 1 96.25 364 PHE B C 1
ATOM 7223 O O . PHE B 1 364 ? -8.602 -14.164 -24.828 1 96.25 364 PHE B O 1
ATOM 7230 N N . ALA B 1 365 ? -7.824 -15.008 -26.75 1 97.06 365 ALA B N 1
ATOM 7231 C CA . ALA B 1 365 ? -6.434 -15.016 -26.297 1 97.06 365 ALA B CA 1
ATOM 7232 C C . ALA B 1 365 ? -5.938 -13.594 -26.031 1 97.06 365 ALA B C 1
ATOM 7234 O O . ALA B 1 365 ? -5.227 -13.352 -25.062 1 97.06 365 ALA B O 1
ATOM 7235 N N . ASP B 1 366 ? -6.312 -12.703 -26.875 1 95.75 366 ASP B N 1
ATOM 7236 C CA . ASP B 1 366 ? -5.945 -11.297 -26.688 1 95.75 366 ASP B CA 1
ATOM 7237 C C . ASP B 1 366 ? -6.531 -10.742 -25.391 1 95.75 366 ASP B C 1
ATOM 7239 O O . ASP B 1 366 ? -5.867 -9.984 -24.688 1 95.75 366 ASP B O 1
ATOM 7243 N N . LEU B 1 367 ? -7.699 -11.102 -25.156 1 94.94 367 LEU B N 1
ATOM 7244 C CA . LEU B 1 367 ? -8.367 -10.68 -23.938 1 94.94 367 LEU B CA 1
ATOM 7245 C C . LEU B 1 367 ? -7.641 -11.227 -22.703 1 94.94 367 LEU B C 1
ATOM 7247 O O . LEU B 1 367 ? -7.418 -10.5 -21.734 1 94.94 367 LEU B O 1
ATOM 7251 N N . PHE B 1 368 ? -7.281 -12.492 -22.797 1 96.81 368 PHE B N 1
ATOM 7252 C CA . PHE B 1 368 ? -6.578 -13.156 -21.703 1 96.81 368 PHE B CA 1
ATOM 7253 C C . PHE B 1 368 ? -5.258 -12.453 -21.406 1 96.81 368 PHE B C 1
ATOM 7255 O O . PHE B 1 368 ? -4.988 -12.078 -20.266 1 96.81 368 PHE B O 1
ATOM 7262 N N . LEU B 1 369 ? -4.516 -12.195 -22.406 1 97.56 369 LEU B N 1
ATOM 7263 C CA . LEU B 1 369 ? -3.207 -11.57 -22.25 1 97.56 369 LEU B CA 1
ATOM 7264 C C . LEU B 1 369 ? -3.348 -10.141 -21.734 1 97.56 369 LEU B C 1
ATOM 7266 O O . LEU B 1 369 ? -2.58 -9.695 -20.875 1 97.56 369 LEU B O 1
ATOM 7270 N N . SER B 1 370 ? -4.277 -9.414 -22.234 1 96.25 370 SER B N 1
ATOM 7271 C CA . SER B 1 370 ? -4.484 -8.039 -21.812 1 96.25 370 SER B CA 1
ATOM 7272 C C . SER B 1 370 ? -4.844 -7.965 -20.328 1 96.25 370 SER B C 1
ATOM 7274 O O . SER B 1 370 ? -4.355 -7.09 -19.609 1 96.25 370 SER B O 1
ATOM 7276 N N . GLN B 1 371 ? -5.641 -8.938 -19.875 1 96.12 371 GLN B N 1
ATOM 7277 C CA . GLN B 1 371 ? -6.141 -8.906 -18.5 1 96.12 371 GLN B CA 1
ATOM 7278 C C . GLN B 1 371 ? -5.051 -9.312 -17.516 1 96.12 371 GLN B C 1
ATOM 7280 O O . GLN B 1 371 ? -5.195 -9.102 -16.312 1 96.12 371 GLN B O 1
ATOM 7285 N N . LEU B 1 372 ? -3.986 -9.859 -18.016 1 97.38 372 LEU B N 1
ATOM 7286 C CA . LEU B 1 372 ? -2.873 -10.211 -17.141 1 97.38 372 LEU B CA 1
ATOM 7287 C C . LEU B 1 372 ? -2.117 -8.961 -16.703 1 97.38 372 LEU B C 1
ATOM 7289 O O . LEU B 1 372 ? -1.346 -9.008 -15.742 1 97.38 372 LEU B O 1
ATOM 7293 N N . HIS B 1 373 ? -2.354 -7.93 -17.422 1 96.44 373 HIS B N 1
ATOM 7294 C CA . HIS B 1 373 ? -1.766 -6.641 -17.062 1 96.44 373 HIS B CA 1
ATOM 7295 C C . HIS B 1 373 ? -2.758 -5.773 -16.297 1 96.44 373 HIS B C 1
ATOM 7297 O O . HIS B 1 373 ? -3.934 -5.699 -16.672 1 96.44 373 HIS B O 1
ATOM 7303 N N . ASN B 1 374 ? -2.342 -5.109 -15.297 1 93.12 374 ASN B N 1
ATOM 7304 C CA . ASN B 1 374 ? -3.232 -4.355 -14.422 1 93.12 374 ASN B CA 1
ATOM 7305 C C . ASN B 1 374 ? -3.891 -3.189 -15.156 1 93.12 374 ASN B C 1
ATOM 7307 O O . ASN B 1 374 ? -4.934 -2.693 -14.727 1 93.12 374 ASN B O 1
ATOM 7311 N N . GLU B 1 375 ? -3.357 -2.701 -16.266 1 92.31 375 GLU B N 1
ATOM 7312 C CA . GLU B 1 375 ? -3.959 -1.636 -17.062 1 92.31 375 GLU B CA 1
ATOM 7313 C C . GLU B 1 375 ? -4.551 -2.182 -18.359 1 92.31 375 GLU B C 1
ATOM 7315 O O . GLU B 1 375 ? -4.816 -1.423 -19.297 1 92.31 375 GLU B O 1
ATOM 7320 N N . ASN B 1 376 ? -4.633 -3.459 -18.453 1 93.19 376 ASN B N 1
ATOM 7321 C CA . ASN B 1 376 ? -5.242 -4.109 -19.609 1 93.19 376 ASN B CA 1
ATOM 7322 C C . ASN B 1 376 ? -4.438 -3.867 -20.891 1 93.19 376 ASN B C 1
ATOM 7324 O O . ASN B 1 376 ? -5.008 -3.562 -21.938 1 93.19 376 ASN B O 1
ATOM 7328 N N . ARG B 1 377 ? -3.086 -3.998 -20.797 1 94.88 377 ARG B N 1
ATOM 7329 C CA . ARG B 1 377 ? -2.197 -3.725 -21.922 1 94.88 377 ARG B CA 1
ATOM 7330 C C . ARG B 1 377 ? -1.354 -4.949 -22.266 1 94.88 377 ARG B C 1
ATOM 7332 O O . ARG B 1 377 ? -0.285 -5.156 -21.688 1 94.88 377 ARG B O 1
ATOM 7339 N N . LYS B 1 378 ? -1.704 -5.637 -23.266 1 96.44 378 LYS B N 1
ATOM 7340 C CA . LYS B 1 378 ? -1.062 -6.883 -23.672 1 96.44 378 LYS B CA 1
ATOM 7341 C C . LYS B 1 378 ? 0.379 -6.645 -24.109 1 96.44 378 LYS B C 1
ATOM 7343 O O . LYS B 1 378 ? 1.287 -7.371 -23.703 1 96.44 378 LYS B O 1
ATOM 7348 N N . ASP B 1 379 ? 0.633 -5.613 -24.875 1 95.25 379 ASP B N 1
ATOM 7349 C CA . ASP B 1 379 ? 1.956 -5.371 -25.438 1 95.25 379 ASP B CA 1
ATOM 7350 C C . ASP B 1 379 ? 2.967 -5.023 -24.344 1 95.25 379 ASP B C 1
ATOM 7352 O O . ASP B 1 379 ? 4.109 -5.492 -24.375 1 95.25 379 ASP B O 1
ATOM 7356 N N . ASP B 1 380 ? 2.549 -4.25 -23.375 1 94.19 380 ASP B N 1
ATOM 7357 C CA . ASP B 1 380 ? 3.41 -3.918 -22.234 1 94.19 380 ASP B CA 1
ATOM 7358 C C . ASP B 1 380 ? 3.742 -5.164 -21.422 1 94.19 380 ASP B C 1
ATOM 7360 O O . ASP B 1 380 ? 4.875 -5.332 -20.969 1 94.19 380 ASP B O 1
ATOM 7364 N N . LEU B 1 381 ? 2.725 -5.988 -21.281 1 96.5 381 LEU B N 1
ATOM 7365 C CA . LEU B 1 381 ? 2.914 -7.234 -20.547 1 96.5 381 LEU B CA 1
ATOM 7366 C C . LEU B 1 381 ? 4.012 -8.078 -21.188 1 96.5 381 LEU B C 1
ATOM 7368 O O . LEU B 1 381 ? 4.984 -8.445 -20.516 1 96.5 381 LEU B O 1
ATOM 7372 N N . ILE B 1 382 ? 3.805 -8.398 -22.438 1 95.44 382 ILE B N 1
ATOM 7373 C CA . ILE B 1 382 ? 4.711 -9.281 -23.156 1 95.44 382 ILE B CA 1
ATOM 7374 C C . ILE B 1 382 ? 6.109 -8.672 -23.188 1 95.44 382 ILE B C 1
ATOM 7376 O O . ILE B 1 382 ? 7.102 -9.352 -22.938 1 95.44 382 ILE B O 1
ATOM 7380 N N . ARG B 1 383 ? 6.199 -7.422 -23.453 1 91.88 383 ARG B N 1
ATOM 7381 C CA . ARG B 1 383 ? 7.48 -6.727 -23.547 1 91.88 383 ARG B CA 1
ATOM 7382 C C . ARG B 1 383 ? 8.219 -6.777 -22.203 1 91.88 383 ARG B C 1
ATOM 7384 O O . ARG B 1 383 ? 9.391 -7.156 -22.156 1 91.88 383 ARG B O 1
ATOM 7391 N N . ASN B 1 384 ? 7.562 -6.426 -21.125 1 91.25 384 ASN B N 1
ATOM 7392 C CA . ASN B 1 384 ? 8.195 -6.348 -19.812 1 91.25 384 ASN B CA 1
ATOM 7393 C C . ASN B 1 384 ? 8.656 -7.719 -19.328 1 91.25 384 ASN B C 1
ATOM 7395 O O . ASN B 1 384 ? 9.797 -7.879 -18.891 1 91.25 384 ASN B O 1
ATOM 7399 N N . ILE B 1 385 ? 7.836 -8.672 -19.469 1 94.19 385 ILE B N 1
ATOM 7400 C CA . ILE B 1 385 ? 8.141 -10.008 -18.969 1 94.19 385 ILE B CA 1
ATOM 7401 C C . ILE B 1 385 ? 9.258 -10.633 -19.812 1 94.19 385 ILE B C 1
ATOM 7403 O O . ILE B 1 385 ? 10.18 -11.242 -19.266 1 94.19 385 ILE B O 1
ATOM 7407 N N . SER B 1 386 ? 9.172 -10.43 -21.109 1 92.25 386 SER B N 1
ATOM 7408 C CA . SER B 1 386 ? 10.195 -10.992 -21.984 1 92.25 386 SER B CA 1
ATOM 7409 C C . SER B 1 386 ? 11.555 -10.359 -21.719 1 92.25 386 SER B C 1
ATOM 7411 O O . SER B 1 386 ? 12.562 -11.062 -21.594 1 92.25 386 SER B O 1
ATOM 7413 N N . ASN B 1 387 ? 11.609 -9.094 -21.547 1 89.44 387 ASN B N 1
ATOM 7414 C CA . ASN B 1 387 ? 12.859 -8.391 -21.297 1 89.44 387 ASN B CA 1
ATOM 7415 C C . ASN B 1 387 ? 13.484 -8.828 -19.969 1 89.44 387 ASN B C 1
ATOM 7417 O O . ASN B 1 387 ? 14.68 -9.125 -19.922 1 89.44 387 ASN B O 1
ATOM 7421 N N . LEU B 1 388 ? 12.695 -8.875 -19 1 90 388 LEU B N 1
ATOM 7422 C CA . LEU B 1 388 ? 13.211 -9.188 -17.672 1 90 388 LEU B CA 1
ATOM 7423 C C . LEU B 1 388 ? 13.617 -10.648 -17.578 1 90 388 LEU B C 1
ATOM 7425 O O . LEU B 1 388 ? 14.656 -10.977 -17.016 1 90 388 LEU B O 1
ATOM 7429 N N . THR B 1 389 ? 12.797 -11.5 -18.156 1 89.56 389 THR B N 1
ATOM 7430 C CA . THR B 1 389 ? 13.094 -12.93 -18.094 1 89.56 389 THR B CA 1
ATOM 7431 C C . THR B 1 389 ? 14.398 -13.242 -18.812 1 89.56 389 THR B C 1
ATOM 7433 O O . THR B 1 389 ? 15.25 -13.961 -18.297 1 89.56 389 THR B O 1
ATOM 7436 N N . PHE B 1 390 ? 14.602 -12.719 -19.953 1 83.25 390 PHE B N 1
ATOM 7437 C CA . PHE B 1 390 ? 15.789 -12.992 -20.75 1 83.25 390 PHE B CA 1
ATOM 7438 C C . PHE B 1 390 ? 17.031 -12.43 -20.078 1 83.25 390 PHE B C 1
ATOM 7440 O O . PHE B 1 390 ? 18.109 -13.023 -20.156 1 83.25 390 PHE B O 1
ATOM 7447 N N . THR B 1 391 ? 16.859 -11.375 -19.422 1 82.75 391 THR B N 1
ATOM 7448 C CA . THR B 1 391 ? 18 -10.742 -18.766 1 82.75 391 THR B CA 1
ATOM 7449 C C . THR B 1 391 ? 18.344 -11.461 -17.469 1 82.75 391 THR B C 1
ATOM 7451 O O . THR B 1 391 ? 19.516 -11.633 -17.141 1 82.75 391 THR B O 1
ATOM 7454 N N . LEU B 1 392 ? 17.359 -11.914 -16.812 1 82.44 392 LEU B N 1
ATOM 7455 C CA . LEU B 1 392 ? 17.594 -12.492 -15.484 1 82.44 392 LEU B CA 1
ATOM 7456 C C . LEU B 1 392 ? 17.906 -13.977 -15.586 1 82.44 392 LEU B C 1
ATOM 7458 O O . LEU B 1 392 ? 18.578 -14.539 -14.711 1 82.44 392 LEU B O 1
ATOM 7462 N N . LEU B 1 393 ? 17.406 -14.625 -16.578 1 67.75 393 LEU B N 1
ATOM 7463 C CA . LEU B 1 393 ? 17.578 -16.078 -16.672 1 67.75 393 LEU B CA 1
ATOM 7464 C C . LEU B 1 393 ? 18.672 -16.438 -17.672 1 67.75 393 LEU B C 1
ATOM 7466 O O . LEU B 1 393 ? 19.25 -17.516 -17.609 1 67.75 393 LEU B O 1
ATOM 7470 N N . ALA B 1 394 ? 18.859 -15.492 -18.719 1 59.59 394 ALA B N 1
ATOM 7471 C CA . ALA B 1 394 ? 19.703 -15.914 -19.828 1 59.59 394 ALA B CA 1
ATOM 7472 C C . ALA B 1 394 ? 21.188 -15.719 -19.5 1 59.59 394 ALA B C 1
ATOM 7474 O O . ALA B 1 394 ? 21.547 -14.82 -18.734 1 59.59 394 ALA B O 1
ATOM 7475 N N . SER B 1 395 ? 21.938 -16.734 -19.594 1 57.56 395 SER B N 1
ATOM 7476 C CA . SER B 1 395 ? 23.344 -16.844 -19.219 1 57.56 395 SER B CA 1
ATOM 7477 C C . SER B 1 395 ? 24.188 -15.758 -19.891 1 57.56 395 SER B C 1
ATOM 7479 O O . SER B 1 395 ? 24.656 -14.828 -19.219 1 57.56 395 SER B O 1
ATOM 7481 N N . SER B 1 396 ? 24.672 -16.031 -21.172 1 54.25 396 SER B N 1
ATOM 7482 C CA . SER B 1 396 ? 25.844 -15.359 -21.719 1 54.25 396 SER B CA 1
ATOM 7483 C C . SER B 1 396 ? 25.516 -13.945 -22.188 1 54.25 396 SER B C 1
ATOM 7485 O O . SER B 1 396 ? 26.25 -13.008 -21.891 1 54.25 396 SER B O 1
ATOM 7487 N N . HIS B 1 397 ? 24.453 -13.773 -22.859 1 55.44 397 HIS B N 1
ATOM 7488 C CA . HIS B 1 397 ? 24.172 -12.492 -23.484 1 55.44 397 HIS B CA 1
ATOM 7489 C C . HIS B 1 397 ? 23.422 -11.562 -22.531 1 55.44 397 HIS B C 1
ATOM 7491 O O . HIS B 1 397 ? 23.297 -10.367 -22.781 1 55.44 397 HIS B O 1
ATOM 7497 N N . ALA B 1 398 ? 23.172 -12.039 -21.344 1 67.44 398 ALA B N 1
ATOM 7498 C CA . ALA B 1 398 ? 22.281 -11.312 -20.438 1 67.44 398 ALA B CA 1
ATOM 7499 C C . ALA B 1 398 ? 23.078 -10.383 -19.531 1 67.44 398 ALA B C 1
ATOM 7501 O O . ALA B 1 398 ? 22.578 -9.344 -19.094 1 67.44 398 ALA B O 1
ATOM 7502 N N . ILE B 1 399 ? 24.344 -10.633 -19.547 1 78.25 399 ILE B N 1
ATOM 7503 C CA . ILE B 1 399 ? 25.172 -9.883 -18.609 1 78.25 399 ILE B CA 1
ATOM 7504 C C . ILE B 1 399 ? 25.344 -8.453 -19.109 1 78.25 399 ILE B C 1
ATOM 7506 O O . ILE B 1 399 ? 25.391 -7.508 -18.312 1 78.25 399 ILE B O 1
ATOM 7510 N N . GLU B 1 400 ? 25.344 -8.367 -20.438 1 81.56 400 GLU B N 1
ATOM 7511 C CA . GLU B 1 400 ? 25.578 -7.047 -21.016 1 81.56 400 GLU B CA 1
ATOM 7512 C C . GLU B 1 400 ? 24.391 -6.117 -20.766 1 81.56 400 GLU B C 1
ATOM 7514 O O . GLU B 1 400 ? 24.531 -4.895 -20.844 1 81.56 400 GLU B O 1
ATOM 7519 N N . ASN B 1 401 ? 23.344 -6.746 -20.453 1 87.56 401 ASN B N 1
ATOM 7520 C CA . ASN B 1 401 ? 22.125 -5.949 -20.266 1 87.56 401 ASN B CA 1
ATOM 7521 C C . ASN B 1 401 ? 21.922 -5.57 -18.797 1 87.56 401 ASN B C 1
ATOM 7523 O O . ASN B 1 401 ? 21.016 -4.809 -18.469 1 87.56 401 ASN B O 1
ATOM 7527 N N . LEU B 1 402 ? 22.797 -6.02 -17.984 1 90.12 402 LEU B N 1
ATOM 7528 C CA . LEU B 1 402 ? 22.75 -5.66 -16.562 1 90.12 402 LEU B CA 1
ATOM 7529 C C . LEU B 1 402 ? 23.453 -4.324 -16.328 1 90.12 402 LEU B C 1
ATOM 7531 O O . LEU B 1 402 ? 24.234 -3.873 -17.156 1 90.12 402 LEU B O 1
ATOM 7535 N N . SER B 1 403 ? 23.078 -3.664 -15.297 1 89.75 403 SER B N 1
ATOM 7536 C CA . SER B 1 403 ? 23.797 -2.451 -14.906 1 89.75 403 SER B CA 1
ATOM 7537 C C . SER B 1 403 ? 25.281 -2.73 -14.656 1 89.75 403 SER B C 1
ATOM 7539 O O . SER B 1 403 ? 25.656 -3.863 -14.344 1 89.75 403 SER B O 1
ATOM 7541 N N . PRO B 1 404 ? 26.094 -1.741 -14.742 1 87.5 404 PRO B N 1
ATOM 7542 C CA . PRO B 1 404 ? 27.531 -1.95 -14.539 1 87.5 404 PRO B CA 1
ATOM 7543 C C . PRO B 1 404 ? 27.844 -2.557 -13.172 1 87.5 404 PRO B C 1
ATOM 7545 O O . PRO B 1 404 ? 28.734 -3.4 -13.055 1 87.5 404 PRO B O 1
ATOM 7548 N N . LYS B 1 405 ? 27.156 -2.211 -12.305 1 86.38 405 LYS B N 1
ATOM 7549 C CA . LYS B 1 405 ? 27.375 -2.744 -10.969 1 86.38 405 LYS B CA 1
ATOM 7550 C C . LYS B 1 405 ? 27.078 -4.238 -10.914 1 86.38 405 LYS B C 1
ATOM 7552 O O . LYS B 1 405 ? 27.828 -5.008 -10.32 1 86.38 405 LYS B O 1
ATOM 7557 N N . LEU B 1 406 ? 26.016 -4.598 -11.469 1 88.44 406 LEU B N 1
ATOM 7558 C CA . LEU B 1 406 ? 25.641 -6.008 -11.477 1 88.44 406 LEU B CA 1
ATOM 7559 C C . LEU B 1 406 ? 26.578 -6.816 -12.359 1 88.44 406 LEU B C 1
ATOM 7561 O O . LEU B 1 406 ? 26.891 -7.973 -12.062 1 88.44 406 LEU B O 1
ATOM 7565 N N . GLN B 1 407 ? 26.984 -6.172 -13.383 1 87.69 407 GLN B N 1
ATOM 7566 C CA . GLN B 1 407 ? 27.984 -6.824 -14.219 1 87.69 407 GLN B CA 1
ATOM 7567 C C . GLN B 1 407 ? 29.25 -7.137 -13.422 1 87.69 407 GLN B C 1
ATOM 7569 O O . GLN B 1 407 ? 29.828 -8.211 -13.578 1 87.69 407 GLN B O 1
ATOM 7574 N N . ASN B 1 408 ? 29.578 -6.215 -12.641 1 85.5 408 ASN B N 1
ATOM 7575 C CA . ASN B 1 408 ? 30.766 -6.391 -11.812 1 85.5 408 ASN B CA 1
ATOM 7576 C C . ASN B 1 408 ? 30.594 -7.512 -10.797 1 85.5 408 ASN B C 1
ATOM 7578 O O . ASN B 1 408 ? 31.531 -8.234 -10.484 1 85.5 408 ASN B O 1
ATOM 7582 N N . ILE B 1 409 ? 29.453 -7.602 -10.305 1 82.81 409 ILE B N 1
ATOM 7583 C CA . ILE B 1 409 ? 29.156 -8.664 -9.344 1 82.81 409 ILE B CA 1
ATOM 7584 C C . ILE B 1 409 ? 29.266 -10.023 -10.039 1 82.81 409 ILE B C 1
ATOM 7586 O O . ILE B 1 409 ? 29.844 -10.961 -9.492 1 82.81 409 ILE B O 1
ATOM 7590 N N . VAL B 1 410 ? 28.734 -10.078 -11.219 1 82.12 410 VAL B N 1
ATOM 7591 C CA . VAL B 1 410 ? 28.75 -11.328 -11.977 1 82.12 410 VAL B CA 1
ATOM 7592 C C . VAL B 1 410 ? 30.188 -11.688 -12.359 1 82.12 410 VAL B C 1
ATOM 7594 O O . VAL B 1 410 ? 30.594 -12.844 -12.266 1 82.12 410 VAL B O 1
ATOM 7597 N N . ALA B 1 411 ? 30.906 -10.711 -12.703 1 80.56 411 ALA B N 1
ATOM 7598 C CA . ALA B 1 411 ? 32.281 -10.922 -13.164 1 80.56 411 ALA B CA 1
ATOM 7599 C C . ALA B 1 411 ? 33.188 -11.375 -12.016 1 80.56 411 ALA B C 1
ATOM 7601 O O . ALA B 1 411 ? 34.094 -12.156 -12.211 1 80.56 411 ALA B O 1
ATOM 7602 N N . ASN B 1 412 ? 32.844 -10.922 -10.891 1 77.94 412 ASN B N 1
ATOM 7603 C CA . ASN B 1 412 ? 33.719 -11.203 -9.758 1 77.94 412 ASN B CA 1
ATOM 7604 C C . ASN B 1 412 ? 33.219 -12.406 -8.961 1 77.94 412 ASN B C 1
ATOM 7606 O O . ASN B 1 412 ? 33.844 -12.797 -7.969 1 77.94 412 ASN B O 1
ATOM 7610 N N . HIS B 1 413 ? 32.156 -12.828 -9.43 1 76.44 413 HIS B N 1
ATOM 7611 C CA . HIS B 1 413 ? 31.609 -13.984 -8.727 1 76.44 413 HIS B CA 1
ATOM 7612 C C . HIS B 1 413 ? 32.156 -15.289 -9.297 1 76.44 413 HIS B C 1
ATOM 7614 O O . HIS B 1 413 ? 32.125 -15.508 -10.508 1 76.44 413 HIS B O 1
ATOM 7620 N N . SER B 1 414 ? 32.844 -15.992 -8.414 1 74.69 414 SER B N 1
ATOM 7621 C CA . SER B 1 414 ? 33.25 -17.344 -8.781 1 74.69 414 SER B CA 1
ATOM 7622 C C . SER B 1 414 ? 32.531 -18.391 -7.945 1 74.69 414 SER B C 1
ATOM 7624 O O . SER B 1 414 ? 32.594 -18.375 -6.715 1 74.69 414 SER B O 1
ATOM 7626 N N . PHE B 1 415 ? 31.75 -19.172 -8.586 1 71.62 415 PHE B N 1
ATOM 7627 C CA . PHE B 1 415 ? 31.016 -20.219 -7.895 1 71.62 415 PHE B CA 1
ATOM 7628 C C . PHE B 1 415 ? 31.953 -21.094 -7.07 1 71.62 415 PHE B C 1
ATOM 7630 O O . PHE B 1 415 ? 31.516 -21.766 -6.133 1 71.62 415 PHE B O 1
ATOM 7637 N N . ARG B 1 416 ? 33.219 -21.031 -7.352 1 75.19 416 ARG B N 1
ATOM 7638 C CA . ARG B 1 416 ? 34.188 -21.859 -6.641 1 75.19 416 ARG B CA 1
ATOM 7639 C C . ARG B 1 416 ? 34.5 -21.266 -5.266 1 75.19 416 ARG B C 1
ATOM 7641 O O . ARG B 1 416 ? 35.062 -21.953 -4.406 1 75.19 416 ARG B O 1
ATOM 7648 N N . GLU B 1 417 ? 34.031 -20.062 -5.195 1 78.5 417 GLU B N 1
ATOM 7649 C CA . GLU B 1 417 ? 34.312 -19.391 -3.93 1 78.5 417 GLU B CA 1
ATOM 7650 C C . GLU B 1 417 ? 33.344 -19.828 -2.838 1 78.5 417 GLU B C 1
ATOM 7652 O O . GLU B 1 417 ? 33.625 -19.656 -1.649 1 78.5 417 GLU B O 1
ATOM 7657 N N . TYR B 1 418 ? 32.281 -20.453 -3.309 1 81.94 418 TYR B N 1
ATOM 7658 C CA . TYR B 1 418 ? 31.281 -20.906 -2.352 1 81.94 418 TYR B CA 1
ATOM 7659 C C . TYR B 1 418 ? 31.172 -22.422 -2.336 1 81.94 418 TYR B C 1
ATOM 7661 O O . TYR B 1 418 ? 31.375 -23.078 -3.361 1 81.94 418 TYR B O 1
ATOM 7669 N N . HIS B 1 419 ? 30.953 -22.875 -1.192 1 87.25 419 HIS B N 1
ATOM 7670 C CA . HIS B 1 419 ? 30.719 -24.312 -1.12 1 87.25 419 HIS B CA 1
ATOM 7671 C C . HIS B 1 419 ? 29.453 -24.719 -1.873 1 87.25 419 HIS B C 1
ATOM 7673 O O . HIS B 1 419 ? 28.422 -24.047 -1.761 1 87.25 419 HIS B O 1
ATOM 7679 N N . GLN B 1 420 ? 29.641 -25.734 -2.611 1 88.56 420 GLN B N 1
ATOM 7680 C CA . GLN B 1 420 ? 28.5 -26.234 -3.379 1 88.56 420 GLN B CA 1
ATOM 7681 C C . GLN B 1 420 ? 27.812 -27.391 -2.66 1 88.56 420 GLN B C 1
ATOM 7683 O O . GLN B 1 420 ? 28.469 -28.375 -2.299 1 88.56 420 GLN B O 1
ATOM 7688 N N . PHE B 1 421 ? 26.594 -27.234 -2.365 1 92.31 421 PHE B N 1
ATOM 7689 C CA . PHE B 1 421 ? 25.812 -28.312 -1.763 1 92.31 421 PHE B CA 1
ATOM 7690 C C . PHE B 1 421 ? 25.125 -29.156 -2.834 1 92.31 421 PHE B C 1
ATOM 7692 O O . PHE B 1 421 ? 25.797 -29.703 -3.713 1 92.31 421 PHE B O 1
ATOM 7699 N N . CYS B 1 422 ? 23.812 -29.281 -2.719 1 89.5 422 CYS B N 1
ATOM 7700 C CA . CYS B 1 422 ? 23.109 -30.078 -3.729 1 89.5 422 CYS B CA 1
ATOM 7701 C C . CYS B 1 422 ? 23.25 -29.453 -5.109 1 89.5 422 CYS B C 1
ATOM 7703 O O . CYS B 1 422 ? 23.453 -30.156 -6.098 1 89.5 422 CYS B O 1
ATOM 7705 N N . ASP B 1 423 ? 23.109 -28.047 -5.176 1 88.06 423 ASP B N 1
ATOM 7706 C CA . ASP B 1 423 ? 23.25 -27.328 -6.43 1 88.06 423 ASP B CA 1
ATOM 7707 C C . ASP B 1 423 ? 24.391 -26.312 -6.352 1 88.06 423 ASP B C 1
ATOM 7709 O O . ASP B 1 423 ? 24.875 -26 -5.262 1 88.06 423 ASP B O 1
ATOM 7713 N N . LEU B 1 424 ? 24.734 -25.781 -7.527 1 80.88 424 LEU B N 1
ATOM 7714 C CA . LEU B 1 424 ? 25.719 -24.703 -7.633 1 80.88 424 LEU B CA 1
ATOM 7715 C C . LEU B 1 424 ? 25.062 -23.344 -7.5 1 80.88 424 LEU B C 1
ATOM 7717 O O . LEU B 1 424 ? 23.969 -23.109 -8.047 1 80.88 424 LEU B O 1
ATOM 7721 N N . LEU B 1 425 ? 25.688 -22.562 -6.742 1 79.44 425 LEU B N 1
ATOM 7722 C CA . LEU B 1 425 ? 25.203 -21.188 -6.668 1 79.44 425 LEU B CA 1
ATOM 7723 C C . LEU B 1 425 ? 25.781 -20.344 -7.797 1 79.44 425 LEU B C 1
ATOM 7725 O O . LEU B 1 425 ? 26.938 -19.922 -7.734 1 79.44 425 LEU B O 1
ATOM 7729 N N . LEU B 1 426 ? 24.922 -20.016 -8.734 1 79.69 426 LEU B N 1
ATOM 7730 C CA . LEU B 1 426 ? 25.359 -19.281 -9.914 1 79.69 426 LEU B CA 1
ATOM 7731 C C . LEU B 1 426 ? 25.062 -17.797 -9.773 1 79.69 426 LEU B C 1
ATOM 7733 O O . LEU B 1 426 ? 24.156 -17.406 -9.023 1 79.69 426 LEU B O 1
ATOM 7737 N N . PRO B 1 427 ? 25.766 -17 -10.453 1 78.69 427 PRO B N 1
ATOM 7738 C CA . PRO B 1 427 ? 25.641 -15.539 -10.305 1 78.69 427 PRO B CA 1
ATOM 7739 C C . PRO B 1 427 ? 24.25 -15.039 -10.68 1 78.69 427 PRO B C 1
ATOM 7741 O O . PRO B 1 427 ? 23.734 -14.102 -10.062 1 78.69 427 PRO B O 1
ATOM 7744 N N . HIS B 1 428 ? 23.625 -15.625 -11.68 1 80.06 428 HIS B N 1
ATOM 7745 C CA . HIS B 1 428 ? 22.328 -15.133 -12.125 1 80.06 428 HIS B CA 1
ATOM 7746 C C . HIS B 1 428 ? 21.281 -15.289 -11.031 1 80.06 428 HIS B C 1
ATOM 7748 O O . HIS B 1 428 ? 20.328 -14.508 -10.969 1 80.06 428 HIS B O 1
ATOM 7754 N N . GLN B 1 429 ? 21.516 -16.219 -10.188 1 84.31 429 GLN B N 1
ATOM 7755 C CA . GLN B 1 429 ? 20.578 -16.438 -9.086 1 84.31 429 GLN B CA 1
ATOM 7756 C C . GLN B 1 429 ? 20.656 -15.289 -8.078 1 84.31 429 GLN B C 1
ATOM 7758 O O . GLN B 1 429 ? 19.641 -14.883 -7.512 1 84.31 429 GLN B O 1
ATOM 7763 N N . ILE B 1 430 ? 21.812 -14.82 -7.922 1 83.75 430 ILE B N 1
ATOM 7764 C CA . ILE B 1 430 ? 22.016 -13.703 -7 1 83.75 430 ILE B CA 1
ATOM 7765 C C . ILE B 1 430 ? 21.344 -12.445 -7.562 1 83.75 430 ILE B C 1
ATOM 7767 O O . ILE B 1 430 ? 20.688 -11.703 -6.828 1 83.75 430 ILE B O 1
ATOM 7771 N N . ILE B 1 431 ? 21.484 -12.25 -8.852 1 88.44 431 ILE B N 1
ATOM 7772 C CA . ILE B 1 431 ? 20.891 -11.086 -9.5 1 88.44 431 ILE B CA 1
ATOM 7773 C C . ILE B 1 431 ? 19.375 -11.156 -9.414 1 88.44 431 ILE B C 1
ATOM 7775 O O . ILE B 1 431 ? 18.719 -10.156 -9.133 1 88.44 431 ILE B O 1
ATOM 7779 N N . GLU B 1 432 ? 18.906 -12.281 -9.648 1 90.44 432 GLU B N 1
ATOM 7780 C CA . GLU B 1 432 ? 17.469 -12.484 -9.578 1 90.44 432 GLU B CA 1
ATOM 7781 C C . GLU B 1 432 ? 16.938 -12.211 -8.172 1 90.44 432 GLU B C 1
ATOM 7783 O O . GLU B 1 432 ? 15.891 -11.578 -8 1 90.44 432 GLU B O 1
ATOM 7788 N N . LEU B 1 433 ? 17.688 -12.656 -7.227 1 91.5 433 LEU B N 1
ATOM 7789 C CA . LEU B 1 433 ? 17.312 -12.461 -5.832 1 91.5 433 LEU B CA 1
ATOM 7790 C C . LEU B 1 433 ? 17.328 -10.977 -5.465 1 91.5 433 LEU B C 1
ATOM 7792 O O . LEU B 1 433 ? 16.422 -10.492 -4.773 1 91.5 433 LEU B O 1
ATOM 7796 N N . LEU B 1 434 ? 18.312 -10.281 -5.93 1 92.31 434 LEU B N 1
ATOM 7797 C CA . LEU B 1 434 ? 18.406 -8.844 -5.68 1 92.31 434 LEU B CA 1
ATOM 7798 C C . LEU B 1 434 ? 17.234 -8.102 -6.316 1 92.31 434 LEU B C 1
ATOM 7800 O O . LEU B 1 434 ? 16.672 -7.199 -5.703 1 92.31 434 LEU B O 1
ATOM 7804 N N . PHE B 1 435 ? 16.891 -8.508 -7.496 1 93.56 435 PHE B N 1
ATOM 7805 C CA . PHE B 1 435 ? 15.758 -7.91 -8.18 1 93.56 435 PHE B CA 1
ATOM 7806 C C . PHE B 1 435 ? 14.461 -8.172 -7.418 1 93.56 435 PHE B C 1
ATOM 7808 O O . PHE B 1 435 ? 13.672 -7.254 -7.188 1 93.56 435 PHE B O 1
ATOM 7815 N N . ARG B 1 436 ? 14.273 -9.398 -6.984 1 95.19 436 ARG B N 1
ATOM 7816 C CA . ARG B 1 436 ? 13.039 -9.805 -6.316 1 95.19 436 ARG B CA 1
ATOM 7817 C C . ARG B 1 436 ? 12.93 -9.188 -4.93 1 95.19 436 ARG B C 1
ATOM 7819 O O . ARG B 1 436 ? 11.828 -8.945 -4.434 1 95.19 436 ARG B O 1
ATOM 7826 N N . GLN B 1 437 ? 14.055 -8.898 -4.277 1 94.69 437 GLN B N 1
ATOM 7827 C CA . GLN B 1 437 ? 14.047 -8.18 -3.012 1 94.69 437 GLN B CA 1
ATOM 7828 C C . GLN B 1 437 ? 13.32 -6.844 -3.143 1 94.69 437 GLN B C 1
ATOM 7830 O O . GLN B 1 437 ? 12.57 -6.449 -2.244 1 94.69 437 GLN B O 1
ATOM 7835 N N . VAL B 1 438 ? 13.469 -6.215 -4.348 1 94.06 438 VAL B N 1
ATOM 7836 C CA . VAL B 1 438 ? 12.898 -4.891 -4.574 1 94.06 438 VAL B CA 1
ATOM 7837 C C . VAL B 1 438 ? 11.508 -5.027 -5.203 1 94.06 438 VAL B C 1
ATOM 7839 O O . VAL B 1 438 ? 10.594 -4.27 -4.875 1 94.06 438 VAL B O 1
ATOM 7842 N N . ALA B 1 439 ? 11.305 -6.027 -6.031 1 94.81 439 ALA B N 1
ATOM 7843 C CA . ALA B 1 439 ? 10.039 -6.207 -6.742 1 94.81 439 ALA B CA 1
ATOM 7844 C C . ALA B 1 439 ? 8.953 -6.73 -5.809 1 94.81 439 ALA B C 1
ATOM 7846 O O . ALA B 1 439 ? 7.762 -6.656 -6.125 1 94.81 439 ALA B O 1
ATOM 7847 N N . VAL B 1 440 ? 9.227 -7.383 -4.746 1 95.62 440 VAL B N 1
ATOM 7848 C CA . VAL B 1 440 ? 8.359 -7.863 -3.674 1 95.62 440 VAL B CA 1
ATOM 7849 C C . VAL B 1 440 ? 7.281 -8.773 -4.25 1 95.62 440 VAL B C 1
ATOM 7851 O O . VAL B 1 440 ? 6.086 -8.492 -4.121 1 95.62 440 VAL B O 1
ATOM 7854 N N . PRO B 1 441 ? 7.625 -9.883 -4.797 1 96.88 441 PRO B N 1
ATOM 7855 C CA . PRO B 1 441 ? 6.629 -10.844 -5.262 1 96.88 441 PRO B CA 1
ATOM 7856 C C . PRO B 1 441 ? 5.918 -11.562 -4.113 1 96.88 441 PRO B C 1
ATOM 7858 O O . PRO B 1 441 ? 6.414 -11.562 -2.984 1 96.88 441 PRO B O 1
ATOM 7861 N N . TYR B 1 442 ? 4.734 -12.094 -4.395 1 97.69 442 TYR B N 1
ATOM 7862 C CA . TYR B 1 442 ? 4.125 -13.109 -3.543 1 97.69 442 TYR B CA 1
ATOM 7863 C C . TYR B 1 442 ? 4.551 -14.508 -3.969 1 97.69 442 TYR B C 1
ATOM 7865 O O . TYR B 1 442 ? 4.434 -14.875 -5.141 1 97.69 442 TYR B O 1
ATOM 7873 N N . HIS B 1 443 ? 5.066 -15.172 -3.061 1 98.06 443 HIS B N 1
ATOM 7874 C CA . HIS B 1 443 ? 5.305 -16.594 -3.299 1 98.06 443 HIS B CA 1
ATOM 7875 C C . HIS B 1 443 ? 4.148 -17.438 -2.781 1 98.06 443 HIS B C 1
ATOM 7877 O O . HIS B 1 443 ? 3.494 -17.078 -1.802 1 98.06 443 HIS B O 1
ATOM 7883 N N . VAL B 1 444 ? 3.93 -18.547 -3.438 1 98.19 444 VAL B N 1
ATOM 7884 C CA . VAL B 1 444 ? 2.787 -19.375 -3.092 1 98.19 444 VAL B CA 1
ATOM 7885 C C . VAL B 1 444 ? 3.23 -20.5 -2.15 1 98.19 444 VAL B C 1
ATOM 7887 O O . VAL B 1 444 ? 4.199 -21.203 -2.432 1 98.19 444 VAL B O 1
ATOM 7890 N N . ASN B 1 445 ? 2.564 -20.594 -1.052 1 98.12 445 ASN B N 1
ATOM 7891 C CA . ASN B 1 445 ? 2.74 -21.75 -0.187 1 98.12 445 ASN B CA 1
ATOM 7892 C C . ASN B 1 445 ? 1.977 -22.969 -0.711 1 98.12 445 ASN B C 1
ATOM 7894 O O . ASN B 1 445 ? 0.793 -23.141 -0.414 1 98.12 445 ASN B O 1
ATOM 7898 N N . VAL B 1 446 ? 2.635 -23.812 -1.364 1 97.19 446 VAL B N 1
ATOM 7899 C CA . VAL B 1 446 ? 2.045 -24.953 -2.059 1 97.19 446 VAL B CA 1
ATOM 7900 C C . VAL B 1 446 ? 1.481 -25.938 -1.041 1 97.19 446 VAL B C 1
ATOM 7902 O O . VAL B 1 446 ? 0.413 -26.516 -1.254 1 97.19 446 VAL B O 1
ATOM 7905 N N . GLU B 1 447 ? 2.121 -26.062 0.066 1 95.94 447 GLU B N 1
ATOM 7906 C CA . GLU B 1 447 ? 1.755 -27.047 1.083 1 95.94 447 GLU B CA 1
ATOM 7907 C C . GLU B 1 447 ? 0.423 -26.688 1.737 1 95.94 447 GLU B C 1
ATOM 7909 O O . GLU B 1 447 ? -0.36 -27.578 2.086 1 95.94 447 GLU B O 1
ATOM 7914 N N . LYS B 1 448 ? 0.152 -25.438 1.881 1 96.94 448 LYS B N 1
ATOM 7915 C CA . LYS B 1 448 ? -1.034 -25 2.617 1 96.94 448 LYS B CA 1
ATOM 7916 C C . LYS B 1 448 ? -2.145 -24.562 1.666 1 96.94 448 LYS B C 1
ATOM 7918 O O . LYS B 1 448 ? -3.244 -24.219 2.104 1 96.94 448 LYS B O 1
ATOM 7923 N N . THR B 1 449 ? -1.887 -24.578 0.382 1 97.19 449 THR B N 1
ATOM 7924 C CA . THR B 1 449 ? -2.916 -24.312 -0.615 1 97.19 449 THR B CA 1
ATOM 7925 C C . THR B 1 449 ? -3.92 -25.453 -0.685 1 97.19 449 THR B C 1
ATOM 7927 O O . THR B 1 449 ? -3.529 -26.625 -0.778 1 97.19 449 THR B O 1
ATOM 7930 N N . LEU B 1 450 ? -5.176 -25.094 -0.595 1 98.12 450 LEU B N 1
ATOM 7931 C CA . LEU B 1 450 ? -6.25 -26.078 -0.655 1 98.12 450 LEU B CA 1
ATOM 7932 C C . LEU B 1 450 ? -7.191 -25.797 -1.819 1 98.12 450 LEU B C 1
ATOM 7934 O O . LEU B 1 450 ? -7.453 -24.625 -2.133 1 98.12 450 LEU B O 1
ATOM 7938 N N . ARG B 1 451 ? -7.691 -26.875 -2.381 1 97.88 451 ARG B N 1
ATOM 7939 C CA . ARG B 1 451 ? -8.531 -26.734 -3.564 1 97.88 451 ARG B CA 1
ATOM 7940 C C . ARG B 1 451 ? -9.734 -27.672 -3.502 1 97.88 451 ARG B C 1
ATOM 7942 O O . ARG B 1 451 ? -9.609 -28.812 -3.037 1 97.88 451 ARG B O 1
ATOM 7949 N N . TRP B 1 452 ? -10.867 -27.172 -3.973 1 97.81 452 TRP B N 1
ATOM 7950 C CA . TRP B 1 452 ? -12.109 -27.938 -3.971 1 97.81 452 TRP B CA 1
ATOM 7951 C C . TRP B 1 452 ? -12.797 -27.875 -5.332 1 97.81 452 TRP B C 1
ATOM 7953 O O . TRP B 1 452 ? -12.648 -26.891 -6.059 1 97.81 452 TRP B O 1
ATOM 7963 N N . LYS B 1 453 ? -13.445 -28.891 -5.664 1 96.94 453 LYS B N 1
ATOM 7964 C CA . LYS B 1 453 ? -14.359 -28.969 -6.801 1 96.94 453 LYS B CA 1
ATOM 7965 C C . LYS B 1 453 ? -15.758 -29.391 -6.363 1 96.94 453 LYS B C 1
ATOM 7967 O O . LYS B 1 453 ? -15.906 -30.281 -5.527 1 96.94 453 LYS B O 1
ATOM 7972 N N . TYR B 1 454 ? -16.734 -28.703 -6.828 1 96 454 TYR B N 1
ATOM 7973 C CA . TYR B 1 454 ? -18.125 -29.078 -6.543 1 96 454 TYR B CA 1
ATOM 7974 C C . TYR B 1 454 ? -19.031 -28.719 -7.711 1 96 454 TYR B C 1
ATOM 7976 O O . TYR B 1 454 ? -18.609 -28.062 -8.656 1 96 454 TYR B O 1
ATOM 7984 N N . GLN B 1 455 ? -20.203 -29.25 -7.648 1 92.88 455 GLN B N 1
ATOM 7985 C CA . GLN B 1 455 ? -21.188 -28.984 -8.703 1 92.88 455 GLN B CA 1
ATOM 7986 C C . GLN B 1 455 ? -22.266 -28.016 -8.219 1 92.88 455 GLN B C 1
ATOM 7988 O O . GLN B 1 455 ? -22.891 -28.234 -7.184 1 92.88 455 GLN B O 1
ATOM 7993 N N . ALA B 1 456 ? -22.359 -26.906 -8.883 1 89.38 456 ALA B N 1
ATOM 7994 C CA . ALA B 1 456 ? -23.484 -25.984 -8.68 1 89.38 456 ALA B CA 1
ATOM 7995 C C . ALA B 1 456 ? -24.547 -26.172 -9.766 1 89.38 456 ALA B C 1
ATOM 7997 O O . ALA B 1 456 ? -24.391 -25.688 -10.883 1 89.38 456 ALA B O 1
ATOM 7998 N N . LYS B 1 457 ? -25.547 -26.797 -9.469 1 84.25 457 LYS B N 1
ATOM 7999 C CA . LYS B 1 457 ? -26.5 -27.266 -10.469 1 84.25 457 LYS B CA 1
ATOM 8000 C C . LYS B 1 457 ? -25.828 -28.156 -11.492 1 84.25 457 LYS B C 1
ATOM 8002 O O . LYS B 1 457 ? -25.266 -29.203 -11.141 1 84.25 457 LYS B O 1
ATOM 8007 N N . GLU B 1 458 ? -25.672 -27.594 -12.664 1 86.88 458 GLU B N 1
ATOM 8008 C CA . GLU B 1 458 ? -25.031 -28.438 -13.68 1 86.88 458 GLU B CA 1
ATOM 8009 C C . GLU B 1 458 ? -23.625 -27.953 -13.984 1 86.88 458 GLU B C 1
ATOM 8011 O O . GLU B 1 458 ? -22.875 -28.609 -14.711 1 86.88 458 GLU B O 1
ATOM 8016 N N . THR B 1 459 ? -23.219 -26.984 -13.344 1 92.06 459 THR B N 1
ATOM 8017 C CA . THR B 1 459 ? -21.953 -26.344 -13.695 1 92.06 459 THR B CA 1
ATOM 8018 C C . THR B 1 459 ? -20.859 -26.734 -12.703 1 92.06 459 THR B C 1
ATOM 8020 O O . THR B 1 459 ? -21.016 -26.531 -11.5 1 92.06 459 THR B O 1
ATOM 8023 N N . PRO B 1 460 ? -19.781 -27.281 -13.18 1 95.19 460 PRO B N 1
ATOM 8024 C CA . PRO B 1 460 ? -18.656 -27.562 -12.281 1 95.19 460 PRO B CA 1
ATOM 8025 C C . PRO B 1 460 ? -17.984 -26.281 -11.789 1 95.19 460 PRO B C 1
ATOM 8027 O O . PRO B 1 460 ? -17.75 -25.359 -12.57 1 95.19 460 PRO B O 1
ATOM 8030 N N . MET B 1 461 ? -17.703 -26.266 -10.461 1 96.81 461 MET B N 1
ATOM 8031 C CA . MET B 1 461 ? -17.047 -25.141 -9.82 1 96.81 461 MET B CA 1
ATOM 8032 C C . MET B 1 461 ? -15.68 -25.531 -9.281 1 96.81 461 MET B C 1
ATOM 8034 O O . MET B 1 461 ? -15.508 -26.641 -8.781 1 96.81 461 MET B O 1
ATOM 8038 N N . TYR B 1 462 ? -14.773 -24.672 -9.445 1 97.81 462 TYR B N 1
ATOM 8039 C CA . TYR B 1 462 ? -13.406 -24.859 -8.953 1 97.81 462 TYR B CA 1
ATOM 8040 C C . TYR B 1 462 ? -13.039 -23.766 -7.965 1 97.81 462 TYR B C 1
ATOM 8042 O O . TYR B 1 462 ? -12.969 -22.594 -8.328 1 97.81 462 TYR B O 1
ATOM 8050 N N . MET B 1 463 ? -12.781 -24.141 -6.715 1 98 463 MET B N 1
ATOM 8051 C CA . MET B 1 463 ? -12.43 -23.203 -5.652 1 98 463 MET B CA 1
ATOM 8052 C C . MET B 1 463 ? -10.992 -23.422 -5.184 1 98 463 MET B C 1
ATOM 8054 O O . MET B 1 463 ? -10.633 -24.531 -4.777 1 98 463 MET B O 1
ATOM 8058 N N . ASP B 1 464 ? -10.188 -22.422 -5.297 1 98.5 464 ASP B N 1
ATOM 8059 C CA . ASP B 1 464 ? -8.805 -22.469 -4.844 1 98.5 464 ASP B CA 1
ATOM 8060 C C . ASP B 1 464 ? -8.562 -21.516 -3.682 1 98.5 464 ASP B C 1
ATOM 8062 O O . ASP B 1 464 ? -8.906 -20.328 -3.766 1 98.5 464 ASP B O 1
ATOM 8066 N N . MET B 1 465 ? -8.078 -21.969 -2.58 1 98.62 465 MET B N 1
ATOM 8067 C CA . MET B 1 465 ? -7.535 -21.156 -1.498 1 98.62 465 MET B CA 1
ATOM 8068 C C . MET B 1 465 ? -6.012 -21.125 -1.565 1 98.62 465 MET B C 1
ATOM 8070 O O . MET B 1 465 ? -5.344 -22.094 -1.206 1 98.62 465 MET B O 1
ATOM 8074 N N . ILE B 1 466 ? -5.48 -20.031 -1.978 1 98.62 466 ILE B N 1
ATOM 8075 C CA . ILE B 1 466 ? -4.043 -19.922 -2.213 1 98.62 466 ILE B CA 1
ATOM 8076 C C . ILE B 1 466 ? -3.414 -19.031 -1.134 1 98.62 466 ILE B C 1
ATOM 8078 O O . ILE B 1 466 ? -3.885 -17.922 -0.877 1 98.62 466 ILE B O 1
ATOM 8082 N N . VAL B 1 467 ? -2.381 -19.516 -0.533 1 98.31 467 VAL B N 1
ATOM 8083 C CA . VAL B 1 467 ? -1.655 -18.797 0.507 1 98.31 467 VAL B CA 1
ATOM 8084 C C . VAL B 1 467 ? -0.457 -18.078 -0.106 1 98.31 467 VAL B C 1
ATOM 8086 O O . VAL B 1 467 ? 0.407 -18.703 -0.72 1 98.31 467 VAL B O 1
ATOM 8089 N N . LEU B 1 468 ? -0.416 -16.797 0.059 1 98.19 468 LEU B N 1
ATOM 8090 C CA . LEU B 1 468 ? 0.621 -15.945 -0.519 1 98.19 468 LEU B CA 1
ATOM 8091 C C . LEU B 1 468 ? 1.519 -15.359 0.57 1 98.19 468 LEU B C 1
ATOM 8093 O O . LEU B 1 468 ? 1.031 -14.93 1.618 1 98.19 468 LEU B O 1
ATOM 8097 N N . ASP B 1 469 ? 2.805 -15.398 0.316 1 97.62 469 ASP B N 1
ATOM 8098 C CA . ASP B 1 469 ? 3.812 -14.906 1.253 1 97.62 469 ASP B CA 1
ATOM 8099 C C . ASP B 1 469 ? 4.891 -14.109 0.531 1 97.62 469 ASP B C 1
ATOM 8101 O O . ASP B 1 469 ? 5.438 -14.555 -0.477 1 97.62 469 ASP B O 1
ATOM 8105 N N . GLU B 1 470 ? 5.238 -12.961 1.102 1 96.81 470 GLU B N 1
ATOM 8106 C CA . GLU B 1 470 ? 6.273 -12.117 0.51 1 96.81 470 GLU B CA 1
ATOM 8107 C C . GLU B 1 470 ? 7.668 -12.609 0.895 1 96.81 470 GLU B C 1
ATOM 8109 O O . GLU B 1 470 ? 8.664 -12.156 0.334 1 96.81 470 GLU B O 1
ATOM 8114 N N . CYS B 1 471 ? 7.762 -13.469 1.87 1 96.75 471 CYS B N 1
ATOM 8115 C CA . CYS B 1 471 ? 9 -14.086 2.334 1 96.75 471 CYS B CA 1
ATOM 8116 C C . CYS B 1 471 ? 10 -13.023 2.77 1 96.75 471 CYS B C 1
ATOM 8118 O O . CYS B 1 471 ? 11.172 -13.078 2.393 1 96.75 471 CYS B O 1
ATOM 8120 N N . ARG B 1 472 ? 9.523 -12.094 3.539 1 95.38 472 ARG B N 1
ATOM 8121 C CA . ARG B 1 472 ? 10.391 -11 3.955 1 95.38 472 ARG B CA 1
ATOM 8122 C C . ARG B 1 472 ? 11.477 -11.492 4.906 1 95.38 472 ARG B C 1
ATOM 8124 O O . ARG B 1 472 ? 12.539 -10.875 5.016 1 95.38 472 ARG B O 1
ATOM 8131 N N . TYR B 1 473 ? 11.32 -12.664 5.59 1 95.56 473 TYR B N 1
ATOM 8132 C CA . TYR B 1 473 ? 12.352 -13.266 6.434 1 95.56 473 TYR B CA 1
ATOM 8133 C C . TYR B 1 473 ? 13.539 -13.734 5.602 1 95.56 473 TYR B C 1
ATOM 8135 O O . TYR B 1 473 ? 14.602 -14.031 6.145 1 95.56 473 TYR B O 1
ATOM 8143 N N . LEU B 1 474 ? 13.375 -13.867 4.336 1 96.12 474 LEU B N 1
ATOM 8144 C CA . LEU B 1 474 ? 14.453 -14.172 3.4 1 96.12 474 LEU B CA 1
ATOM 8145 C C . LEU B 1 474 ? 15.023 -12.891 2.793 1 96.12 474 LEU B C 1
ATOM 8147 O O . LEU B 1 474 ? 16.219 -12.617 2.928 1 96.12 474 LEU B O 1
ATOM 8151 N N . TYR B 1 475 ? 14.172 -12.055 2.24 1 95.5 475 TYR B N 1
ATOM 8152 C CA . TYR B 1 475 ? 14.594 -10.922 1.423 1 95.5 475 TYR B CA 1
ATOM 8153 C C . TYR B 1 475 ? 15.148 -9.805 2.291 1 95.5 475 TYR B C 1
ATOM 8155 O O . TYR B 1 475 ? 16.047 -9.07 1.874 1 95.5 475 TYR B O 1
ATOM 8163 N N . ASP B 1 476 ? 14.625 -9.633 3.498 1 94.19 476 ASP B N 1
ATOM 8164 C CA . ASP B 1 476 ? 15.109 -8.562 4.363 1 94.19 476 ASP B CA 1
ATOM 8165 C C . ASP B 1 476 ? 16.375 -8.984 5.109 1 94.19 476 ASP B C 1
ATOM 8167 O O . ASP B 1 476 ? 17.078 -8.148 5.672 1 94.19 476 ASP B O 1
ATOM 8171 N N . TRP B 1 477 ? 16.625 -10.289 5.125 1 93.25 477 TRP B N 1
ATOM 8172 C CA . TRP B 1 477 ? 17.875 -10.797 5.672 1 93.25 477 TRP B CA 1
ATOM 8173 C C . TRP B 1 477 ? 19.031 -10.555 4.711 1 93.25 477 TRP B C 1
ATOM 8175 O O . TRP B 1 477 ? 20.188 -10.391 5.137 1 93.25 477 TRP B O 1
ATOM 8185 N N . MET B 1 478 ? 18.703 -10.477 3.451 1 90.88 478 MET B N 1
ATOM 8186 C CA . MET B 1 478 ? 19.688 -10.312 2.393 1 90.88 478 MET B CA 1
ATOM 8187 C C . MET B 1 478 ? 20.156 -8.867 2.299 1 90.88 478 MET B C 1
ATOM 8189 O O . MET B 1 478 ? 19.359 -7.941 2.434 1 90.88 478 MET B O 1
ATOM 8193 N N . PRO B 1 479 ? 21.422 -8.688 2.07 1 88.25 479 PRO B N 1
ATOM 8194 C CA . PRO B 1 479 ? 21.875 -7.316 1.808 1 88.25 479 PRO B CA 1
ATOM 8195 C C . PRO B 1 479 ? 21.438 -6.805 0.437 1 88.25 479 PRO B C 1
ATOM 8197 O O . PRO B 1 479 ? 20.922 -7.57 -0.375 1 88.25 479 PRO B O 1
ATOM 8200 N N . THR B 1 480 ? 21.656 -5.527 0.26 1 90.56 480 THR B N 1
ATOM 8201 C CA . THR B 1 480 ? 21.344 -4.922 -1.026 1 90.56 480 THR B CA 1
ATOM 8202 C C . THR B 1 480 ? 22.5 -5.066 -2 1 90.56 480 THR B C 1
ATOM 8204 O O . THR B 1 480 ? 23.531 -5.641 -1.655 1 90.56 480 THR B O 1
ATOM 8207 N N . THR B 1 481 ? 22.359 -4.594 -3.18 1 87.12 481 THR B N 1
ATOM 8208 C CA . THR B 1 481 ? 23.25 -4.82 -4.309 1 87.12 481 THR B CA 1
ATOM 8209 C C . THR B 1 481 ? 24.688 -4.438 -3.949 1 87.12 481 THR B C 1
ATOM 8211 O O . THR B 1 481 ? 25.609 -5.211 -4.18 1 87.12 481 THR B O 1
ATOM 8214 N N . ASP B 1 482 ? 24.875 -3.326 -3.312 1 86 482 ASP B N 1
ATOM 8215 C CA . ASP B 1 482 ? 26.219 -2.818 -3.078 1 86 482 ASP B CA 1
ATOM 8216 C C . ASP B 1 482 ? 26.859 -3.488 -1.862 1 86 482 ASP B C 1
ATOM 8218 O O . ASP B 1 482 ? 28.078 -3.439 -1.687 1 86 482 ASP B O 1
ATOM 8222 N N . MET B 1 483 ? 26.031 -4.152 -1.127 1 86.31 483 MET B N 1
ATOM 8223 C CA . MET B 1 483 ? 26.516 -4.781 0.096 1 86.31 483 MET B CA 1
ATOM 8224 C C . MET B 1 483 ? 26.609 -6.293 -0.065 1 86.31 483 MET B C 1
ATOM 8226 O O . MET B 1 483 ? 27.109 -6.988 0.826 1 86.31 483 MET B O 1
ATOM 8230 N N . ILE B 1 484 ? 26.234 -6.816 -1.191 1 84.94 484 ILE B N 1
ATOM 8231 C CA . ILE B 1 484 ? 26 -8.242 -1.356 1 84.94 484 ILE B CA 1
ATOM 8232 C C . ILE B 1 484 ? 27.312 -9.008 -1.277 1 84.94 484 ILE B C 1
ATOM 8234 O O . ILE B 1 484 ? 27.375 -10.109 -0.725 1 84.94 484 ILE B O 1
ATOM 8238 N N . ALA B 1 485 ? 28.359 -8.445 -1.818 1 78.31 485 ALA B N 1
ATOM 8239 C CA . ALA B 1 485 ? 29.656 -9.125 -1.791 1 78.31 485 ALA B CA 1
ATOM 8240 C C . ALA B 1 485 ? 30.125 -9.352 -0.358 1 78.31 485 ALA B C 1
ATOM 8242 O O . ALA B 1 485 ? 30.594 -10.445 -0.01 1 78.31 485 ALA B O 1
ATOM 8243 N N . ASN B 1 486 ? 29.938 -8.336 0.406 1 77.81 486 ASN B N 1
ATOM 8244 C CA . ASN B 1 486 ? 30.328 -8.453 1.809 1 77.81 486 ASN B CA 1
ATOM 8245 C C . ASN B 1 486 ? 29.391 -9.383 2.57 1 77.81 486 ASN B C 1
ATOM 8247 O O . ASN B 1 486 ? 29.812 -10.117 3.461 1 77.81 486 ASN B O 1
ATOM 8251 N N . GLY B 1 487 ? 28.219 -9.297 2.27 1 77.75 487 GLY B N 1
ATOM 8252 C CA . GLY B 1 487 ? 27.266 -10.18 2.912 1 77.75 487 GLY B CA 1
ATOM 8253 C C . GLY B 1 487 ? 27.516 -11.648 2.639 1 77.75 487 GLY B C 1
ATOM 8254 O O . GLY B 1 487 ? 27.453 -12.477 3.547 1 77.75 487 GLY B O 1
ATOM 8255 N N . PHE B 1 488 ? 27.922 -11.93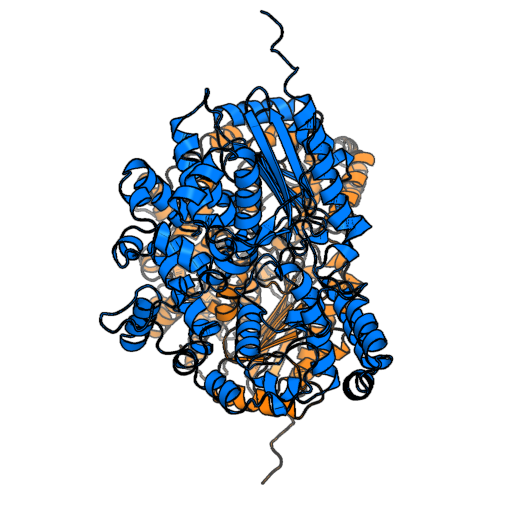 1.484 1 79.44 488 PHE B N 1
ATOM 8256 C CA . PHE B 1 488 ? 28.141 -13.32 1.092 1 79.44 488 PHE B CA 1
ATOM 8257 C C . PHE B 1 488 ? 29.516 -13.805 1.529 1 79.44 488 PHE B C 1
ATOM 8259 O O . PHE B 1 488 ? 29.766 -15.008 1.585 1 79.44 488 PHE B O 1
ATOM 8266 N N . SER B 1 489 ? 30.344 -12.852 1.866 1 82.44 489 SER B N 1
ATOM 8267 C CA . SER B 1 489 ? 31.656 -13.25 2.361 1 82.44 489 SER B CA 1
ATOM 8268 C C . SER B 1 489 ? 31.578 -13.742 3.803 1 82.44 489 SER B C 1
ATOM 8270 O O . SER B 1 489 ? 32.438 -14.484 4.258 1 82.44 489 SER B O 1
ATOM 8272 N N . ASN B 1 490 ? 30.594 -13.242 4.469 1 88.38 490 ASN B N 1
ATOM 8273 C CA . ASN B 1 490 ? 30.328 -13.805 5.785 1 88.38 490 ASN B CA 1
ATOM 8274 C C . ASN B 1 490 ? 29.656 -15.172 5.68 1 88.38 490 ASN B C 1
ATOM 8276 O O . ASN B 1 490 ? 28.469 -15.266 5.363 1 88.38 490 ASN B O 1
ATOM 8280 N N . ILE B 1 491 ? 30.359 -16.156 6.051 1 91.88 491 ILE B N 1
ATOM 8281 C CA . ILE B 1 491 ? 29.953 -17.531 5.773 1 91.88 491 ILE B CA 1
ATOM 8282 C C . ILE B 1 491 ? 28.672 -17.859 6.531 1 91.88 491 ILE B C 1
ATOM 8284 O O . ILE B 1 491 ? 27.797 -18.578 6.027 1 91.88 491 ILE B O 1
ATOM 8288 N N . GLU B 1 492 ? 28.531 -17.328 7.711 1 94.19 492 GLU B N 1
ATOM 8289 C CA . GLU B 1 492 ? 27.344 -17.641 8.5 1 94.19 492 GLU B CA 1
ATOM 8290 C C . GLU B 1 492 ? 26.094 -16.984 7.883 1 94.19 492 GLU B C 1
ATOM 8292 O O . GLU B 1 492 ? 25.047 -17.641 7.773 1 94.19 492 GLU B O 1
ATOM 8297 N N . ARG B 1 493 ? 26.234 -15.789 7.465 1 91.44 493 ARG B N 1
ATOM 8298 C CA . ARG B 1 493 ? 25.125 -15.102 6.82 1 91.44 493 ARG B CA 1
ATOM 8299 C C . ARG B 1 493 ? 24.766 -15.758 5.488 1 91.44 493 ARG B C 1
ATOM 8301 O O . ARG B 1 493 ? 23.594 -15.883 5.141 1 91.44 493 ARG B O 1
ATOM 8308 N N . GLN B 1 494 ? 25.797 -16.125 4.781 1 90.31 494 GLN B N 1
ATOM 8309 C CA . GLN B 1 494 ? 25.594 -16.797 3.504 1 90.31 494 GLN B CA 1
ATOM 8310 C C . GLN B 1 494 ? 24.828 -18.094 3.686 1 90.31 494 GLN B C 1
ATOM 8312 O O . GLN B 1 494 ? 23.859 -18.359 2.971 1 90.31 494 GLN B O 1
ATOM 8317 N N . LEU B 1 495 ? 25.266 -18.859 4.668 1 95 495 LEU B N 1
ATOM 8318 C CA . LEU B 1 495 ? 24.641 -20.156 4.891 1 95 495 LEU B CA 1
ATOM 8319 C C . LEU B 1 495 ? 23.203 -19.984 5.352 1 95 495 LEU B C 1
ATOM 8321 O O . LEU B 1 495 ? 22.312 -20.719 4.902 1 95 495 LEU B O 1
ATOM 8325 N N . THR B 1 496 ? 22.984 -19.047 6.27 1 95.81 496 THR B N 1
ATOM 8326 C CA . THR B 1 496 ? 21.625 -18.766 6.73 1 95.81 496 THR B CA 1
ATOM 8327 C C . THR B 1 496 ? 20.703 -18.438 5.555 1 95.81 496 THR B C 1
ATOM 8329 O O . THR B 1 496 ? 19.594 -18.969 5.453 1 95.81 496 THR B O 1
ATOM 8332 N N . PHE B 1 497 ? 21.234 -17.625 4.734 1 93.06 497 PHE B N 1
ATOM 8333 C CA . PHE B 1 497 ? 20.469 -17.219 3.561 1 93.06 497 PHE B CA 1
ATOM 8334 C C . PHE B 1 497 ? 20.203 -18.391 2.639 1 93.06 497 PHE B C 1
ATOM 8336 O O . PHE B 1 497 ? 19.062 -18.609 2.219 1 93.06 497 PHE B O 1
ATOM 8343 N N . ARG B 1 498 ? 21.172 -19.125 2.314 1 94.06 498 ARG B N 1
ATOM 8344 C CA . ARG B 1 498 ? 21.047 -20.25 1.393 1 94.06 498 ARG B CA 1
ATOM 8345 C C . ARG B 1 498 ? 20.094 -21.312 1.949 1 94.06 498 ARG B C 1
ATOM 8347 O O . ARG B 1 498 ? 19.312 -21.906 1.205 1 94.06 498 ARG B O 1
ATOM 8354 N N . PHE B 1 499 ? 20.234 -21.516 3.262 1 97.44 499 PHE B N 1
ATOM 8355 C CA . PHE B 1 499 ? 19.375 -22.5 3.885 1 97.44 499 PHE B CA 1
ATOM 8356 C C . PHE B 1 499 ? 17.922 -22.047 3.877 1 97.44 499 PHE B C 1
ATOM 8358 O O . PHE B 1 499 ? 17.016 -22.844 3.621 1 97.44 499 PHE B O 1
ATOM 8365 N N . ALA B 1 500 ? 17.672 -20.781 4.156 1 96.62 500 ALA B N 1
ATOM 8366 C CA . ALA B 1 500 ? 16.312 -20.234 4.082 1 96.62 500 ALA B CA 1
ATOM 8367 C C . ALA B 1 500 ? 15.773 -20.312 2.656 1 96.62 500 ALA B C 1
ATOM 8369 O O . ALA B 1 500 ? 14.617 -20.656 2.441 1 96.62 500 ALA B O 1
ATOM 8370 N N . LEU B 1 501 ? 16.625 -19.938 1.692 1 96.38 501 LEU B N 1
ATOM 8371 C CA . LEU B 1 501 ? 16.234 -19.984 0.285 1 96.38 501 LEU B CA 1
ATOM 8372 C C . LEU B 1 501 ? 15.859 -21.406 -0.129 1 96.38 501 LEU B C 1
ATOM 8374 O O . LEU B 1 501 ? 14.93 -21.609 -0.919 1 96.38 501 LEU B O 1
ATOM 8378 N N . ASP B 1 502 ? 16.578 -22.359 0.384 1 97.25 502 ASP B N 1
ATOM 8379 C CA . ASP B 1 502 ? 16.25 -23.766 0.122 1 97.25 502 ASP B CA 1
ATOM 8380 C C . ASP B 1 502 ? 14.82 -24.078 0.534 1 97.25 502 ASP B C 1
ATOM 8382 O O . ASP B 1 502 ? 14.094 -24.75 -0.205 1 97.25 502 ASP B O 1
ATOM 8386 N N . GLY B 1 503 ? 14.445 -23.609 1.686 1 96.88 503 GLY B N 1
ATOM 8387 C CA . GLY B 1 503 ? 13.086 -23.812 2.152 1 96.88 503 GLY B CA 1
ATOM 8388 C C . GLY B 1 503 ? 12.047 -23.172 1.247 1 96.88 503 GLY B C 1
ATOM 8389 O O . GLY B 1 503 ? 11.047 -23.812 0.9 1 96.88 503 GLY B O 1
ATOM 8390 N N . VAL B 1 504 ? 12.258 -21.953 0.833 1 96.69 504 VAL B N 1
ATOM 8391 C CA . VAL B 1 504 ? 11.32 -21.219 -0.018 1 96.69 504 VAL B CA 1
ATOM 8392 C C . VAL B 1 504 ? 11.242 -21.891 -1.39 1 96.69 504 VAL B C 1
ATOM 8394 O O . VAL B 1 504 ? 10.148 -22.047 -1.941 1 96.69 504 VAL B O 1
ATOM 8397 N N . SER B 1 505 ? 12.359 -22.375 -1.862 1 95.88 505 SER B N 1
ATOM 8398 C CA . SER B 1 505 ? 12.445 -22.906 -3.219 1 95.88 505 SER B CA 1
ATOM 8399 C C . SER B 1 505 ? 11.766 -24.266 -3.314 1 95.88 505 SER B C 1
ATOM 8401 O O . SER B 1 505 ? 11.461 -24.734 -4.41 1 95.88 505 SER B O 1
ATOM 8403 N N . LYS B 1 506 ? 11.547 -24.938 -2.143 1 96.81 506 LYS B N 1
ATOM 8404 C CA . LYS B 1 506 ? 10.867 -26.234 -2.146 1 96.81 506 LYS B CA 1
ATOM 8405 C C . LYS B 1 506 ? 9.438 -26.094 -2.662 1 96.81 506 LYS B C 1
ATOM 8407 O O . LYS B 1 506 ? 8.828 -27.078 -3.078 1 96.81 506 LYS B O 1
ATOM 8412 N N . HIS B 1 507 ? 8.914 -24.891 -2.68 1 96.88 507 HIS B N 1
ATOM 8413 C CA . HIS B 1 507 ? 7.523 -24.672 -3.062 1 96.88 507 HIS B CA 1
ATOM 8414 C C . HIS B 1 507 ? 7.391 -24.438 -4.562 1 96.88 507 HIS B C 1
ATOM 8416 O O . HIS B 1 507 ? 6.305 -24.594 -5.129 1 96.88 507 HIS B O 1
ATOM 8422 N N . ARG B 1 508 ? 8.445 -24.094 -5.242 1 94.31 508 ARG B N 1
ATOM 8423 C CA . ARG B 1 508 ? 8.352 -23.75 -6.656 1 94.31 508 ARG B CA 1
ATOM 8424 C C . ARG B 1 508 ? 8.844 -24.891 -7.535 1 94.31 508 ARG B C 1
ATOM 8426 O O . ARG B 1 508 ? 8.617 -24.891 -8.742 1 94.31 508 ARG B O 1
ATOM 8433 N N . ARG B 1 509 ? 9.43 -25.891 -7.027 1 93.38 509 ARG B N 1
ATOM 8434 C CA . ARG B 1 509 ? 10.234 -26.875 -7.73 1 93.38 509 ARG B CA 1
ATOM 8435 C C . ARG B 1 509 ? 9.453 -27.5 -8.883 1 93.38 509 ARG B C 1
ATOM 8437 O O . ARG B 1 509 ? 9.984 -27.688 -9.977 1 93.38 509 ARG B O 1
ATOM 8444 N N . TRP B 1 510 ? 8.258 -27.859 -8.656 1 94.12 510 TRP B N 1
ATOM 8445 C CA . TRP B 1 510 ? 7.488 -28.594 -9.656 1 94.12 510 TRP B CA 1
ATOM 8446 C C . TRP B 1 510 ? 6.586 -27.656 -10.453 1 94.12 510 TRP B C 1
ATOM 8448 O O . TRP B 1 510 ? 5.914 -28.094 -11.391 1 94.12 510 TRP B O 1
ATOM 8458 N N . TYR B 1 511 ? 6.637 -26.375 -10.141 1 95.38 511 TYR B N 1
ATOM 8459 C CA . TYR B 1 511 ? 5.562 -25.531 -10.656 1 95.38 511 TYR B CA 1
ATOM 8460 C C . TYR B 1 511 ? 6.125 -24.297 -11.352 1 95.38 511 TYR B C 1
ATOM 8462 O O . TYR B 1 511 ? 5.551 -23.828 -12.336 1 95.38 511 TYR B O 1
ATOM 8470 N N . ASN B 1 512 ? 7.242 -23.75 -10.852 1 94.31 512 ASN B N 1
ATOM 8471 C CA . ASN B 1 512 ? 7.77 -22.516 -11.43 1 94.31 512 ASN B CA 1
ATOM 8472 C C . ASN B 1 512 ? 9.266 -22.625 -11.711 1 94.31 512 ASN B C 1
ATOM 8474 O O . ASN B 1 512 ? 10.094 -22.297 -10.859 1 94.31 512 ASN B O 1
ATOM 8478 N N . PRO B 1 513 ? 9.648 -22.953 -12.844 1 92.44 513 PRO B N 1
ATOM 8479 C CA . PRO B 1 513 ? 11.07 -23.062 -13.172 1 92.44 513 PRO B CA 1
ATOM 8480 C C . PRO B 1 513 ? 11.734 -21.719 -13.43 1 92.44 513 PRO B C 1
ATOM 8482 O O . PRO B 1 513 ? 12.961 -21.625 -13.477 1 92.44 513 PRO B O 1
ATOM 8485 N N . GLU B 1 514 ? 10.977 -20.688 -13.539 1 90.12 514 GLU B N 1
ATOM 8486 C CA . GLU B 1 514 ? 11.453 -19.391 -14.008 1 90.12 514 GLU B CA 1
ATOM 8487 C C . GLU B 1 514 ? 12.273 -18.688 -12.93 1 90.12 514 GLU B C 1
ATOM 8489 O O . GLU B 1 514 ? 12.93 -17.672 -13.211 1 90.12 514 GLU B O 1
ATOM 8494 N N . TYR B 1 515 ? 12.195 -19.203 -11.734 1 89.81 515 TYR B N 1
ATOM 8495 C CA . TYR B 1 515 ? 12.977 -18.531 -10.703 1 89.81 515 TYR B CA 1
ATOM 8496 C C . TYR B 1 515 ? 13.539 -19.547 -9.703 1 89.81 515 TYR B C 1
ATOM 8498 O O . TYR B 1 515 ? 12.984 -20.625 -9.523 1 89.81 515 TYR B O 1
ATOM 8506 N N . PHE B 1 516 ? 14.672 -19.266 -9.086 1 88.31 516 PHE B N 1
ATOM 8507 C CA . PHE B 1 516 ? 15.375 -20.016 -8.047 1 88.31 516 PHE B CA 1
ATOM 8508 C C . PHE B 1 516 ? 15.82 -21.375 -8.555 1 88.31 516 PHE B C 1
ATOM 8510 O O . PHE B 1 516 ? 15.914 -22.328 -7.781 1 88.31 516 PHE B O 1
ATOM 8517 N N . PHE B 1 517 ? 15.961 -21.391 -9.812 1 85.06 517 PHE B N 1
ATOM 8518 C CA . PHE B 1 517 ? 16.453 -22.656 -10.367 1 85.06 517 PHE B CA 1
ATOM 8519 C C . PHE B 1 517 ? 17.875 -22.922 -9.891 1 85.06 517 PHE B C 1
ATOM 8521 O O . PHE B 1 517 ? 18.734 -22.047 -9.914 1 85.06 517 PHE B O 1
ATOM 8528 N N . GLY B 1 518 ? 18.094 -24.125 -9.305 1 84.31 518 GLY B N 1
ATOM 8529 C CA . GLY B 1 518 ? 19.438 -24.516 -8.914 1 84.31 518 GLY B CA 1
ATOM 8530 C C . GLY B 1 518 ? 19.859 -23.938 -7.566 1 84.31 518 GLY B C 1
ATOM 8531 O O . GLY B 1 518 ? 21.031 -23.594 -7.367 1 84.31 518 GLY B O 1
ATOM 8532 N N . THR B 1 519 ? 18.922 -23.781 -6.676 1 89 519 THR B N 1
ATOM 8533 C CA . THR B 1 519 ? 19.281 -23.188 -5.395 1 89 519 THR B CA 1
ATOM 8534 C C . THR B 1 519 ? 19.141 -24.203 -4.266 1 89 519 THR B C 1
ATOM 8536 O O . THR B 1 519 ? 19.172 -23.844 -3.088 1 89 519 THR B O 1
ATOM 8539 N N . ALA B 1 520 ? 19.047 -25.469 -4.59 1 94.06 520 ALA B N 1
ATOM 8540 C CA . ALA B 1 520 ? 18.812 -26.484 -3.574 1 94.06 520 ALA B CA 1
ATOM 8541 C C . ALA B 1 520 ? 20.078 -26.719 -2.734 1 94.06 520 ALA B C 1
ATOM 8543 O O . ALA B 1 520 ? 21.172 -26.797 -3.271 1 94.06 520 ALA B O 1
ATOM 8544 N N . VAL B 1 521 ? 19.844 -26.766 -1.478 1 96.06 521 VAL B N 1
ATOM 8545 C CA . VAL B 1 521 ? 20.906 -27.141 -0.543 1 96.06 521 VAL B CA 1
ATOM 8546 C C . VAL B 1 521 ? 20.781 -28.609 -0.172 1 96.06 521 VAL B C 1
ATOM 8548 O O . VAL B 1 521 ? 21.766 -29.328 -0.128 1 96.06 521 VAL B O 1
ATOM 8551 N N . VAL B 1 522 ? 19.578 -29 0.091 1 96.31 522 VAL B N 1
ATOM 8552 C CA . VAL B 1 522 ? 19.25 -30.391 0.363 1 96.31 522 VAL B CA 1
ATOM 8553 C C . VAL B 1 522 ? 18.406 -30.953 -0.773 1 96.31 522 VAL B C 1
ATOM 8555 O O . VAL B 1 522 ? 17.516 -30.266 -1.297 1 96.31 522 VAL B O 1
ATOM 8558 N N . ASP B 1 523 ? 18.656 -32.125 -1.064 1 94.5 523 ASP B N 1
ATOM 8559 C CA . ASP B 1 523 ? 17.953 -32.781 -2.166 1 94.5 523 ASP B CA 1
ATOM 8560 C C . ASP B 1 523 ? 16.438 -32.75 -1.95 1 94.5 523 ASP B C 1
ATOM 8562 O O . ASP B 1 523 ? 15.969 -32.875 -0.823 1 94.5 523 ASP B O 1
ATOM 8566 N N . GLN B 1 524 ? 15.695 -32.625 -3.057 1 93.5 524 GLN B N 1
ATOM 8567 C CA . GLN B 1 524 ? 14.266 -32.375 -3.025 1 93.5 524 GLN B CA 1
ATOM 8568 C C . GLN B 1 524 ? 13.492 -33.625 -2.572 1 93.5 524 GLN B C 1
ATOM 8570 O O . GLN B 1 524 ? 12.305 -33.531 -2.244 1 93.5 524 GLN B O 1
ATOM 8575 N N . PHE B 1 525 ? 14.102 -34.781 -2.537 1 93.81 525 PHE B N 1
ATOM 8576 C CA . PHE B 1 525 ? 13.414 -36 -2.16 1 93.81 525 PHE B CA 1
ATOM 8577 C C . PHE B 1 525 ? 13.812 -36.438 -0.752 1 93.81 525 PHE B C 1
ATOM 8579 O O . PHE B 1 525 ? 13.375 -37.469 -0.271 1 93.81 525 PHE B O 1
ATOM 8586 N N . THR B 1 526 ? 14.633 -35.625 -0.1 1 95.06 526 THR B N 1
ATOM 8587 C CA . THR B 1 526 ? 15.078 -35.938 1.251 1 95.06 526 THR B CA 1
ATOM 8588 C C . THR B 1 526 ? 13.953 -35.719 2.258 1 95.06 526 THR B C 1
ATOM 8590 O O . THR B 1 526 ? 13.344 -34.656 2.283 1 95.06 526 THR B O 1
ATOM 8593 N N . ASP B 1 527 ? 13.805 -36.625 3.113 1 93.88 527 ASP B N 1
ATOM 8594 C CA . ASP B 1 527 ? 12.758 -36.531 4.133 1 93.88 527 ASP B CA 1
ATOM 8595 C C . ASP B 1 527 ? 12.898 -35.25 4.957 1 93.88 527 ASP B C 1
ATOM 8597 O O . ASP B 1 527 ? 14.008 -34.875 5.336 1 93.88 527 ASP B O 1
ATOM 8601 N N . LEU B 1 528 ? 11.789 -34.594 5.227 1 93.75 528 LEU B N 1
ATOM 8602 C CA . LEU B 1 528 ? 11.695 -33.375 6.023 1 93.75 528 LEU B CA 1
ATOM 8603 C C . LEU B 1 528 ? 12.023 -32.156 5.18 1 93.75 528 LEU B C 1
ATOM 8605 O O . LEU B 1 528 ? 11.727 -31.016 5.578 1 93.75 528 LEU B O 1
ATOM 8609 N N . PHE B 1 529 ? 12.711 -32.406 4.105 1 96.44 529 PHE B N 1
ATOM 8610 C CA . PHE B 1 529 ? 13.117 -31.281 3.26 1 96.44 529 PHE B CA 1
ATOM 8611 C C . PHE B 1 529 ? 12.617 -31.469 1.833 1 96.44 529 PHE B C 1
ATOM 8613 O O . PHE B 1 529 ? 13.266 -31.047 0.877 1 96.44 529 PHE B O 1
ATOM 8620 N N . GLU B 1 530 ? 11.539 -32.188 1.629 1 95.69 530 GLU B N 1
ATOM 8621 C CA . GLU B 1 530 ? 11 -32.531 0.314 1 95.69 530 GLU B CA 1
ATOM 8622 C C . GLU B 1 530 ? 10.414 -31.297 -0.372 1 95.69 530 GLU B C 1
ATOM 8624 O O . GLU B 1 530 ? 9.891 -30.406 0.291 1 95.69 530 GLU B O 1
ATOM 8629 N N . ALA B 1 531 ? 10.555 -31.281 -1.666 1 95.56 531 ALA B N 1
ATOM 8630 C CA . ALA B 1 531 ? 9.797 -30.297 -2.439 1 95.56 531 ALA B CA 1
ATOM 8631 C C . ALA B 1 531 ? 8.297 -30.469 -2.223 1 95.56 531 ALA B C 1
ATOM 8633 O O . ALA B 1 531 ? 7.801 -31.594 -2.09 1 95.56 531 ALA B O 1
ATOM 8634 N N . LYS B 1 532 ? 7.656 -29.406 -2.141 1 96 532 LYS B N 1
ATOM 8635 C CA . LYS B 1 532 ? 6.242 -29.438 -1.785 1 96 532 LYS B CA 1
ATOM 8636 C C . LYS B 1 532 ? 5.371 -29.719 -3.01 1 96 532 LYS B C 1
ATOM 8638 O O . LYS B 1 532 ? 5.68 -29.25 -4.113 1 96 532 LYS B O 1
ATOM 8643 N N . VAL B 1 533 ? 4.316 -30.422 -2.801 1 95.5 533 VAL B N 1
ATOM 8644 C CA . VAL B 1 533 ? 3.398 -30.812 -3.867 1 95.5 533 VAL B CA 1
ATOM 8645 C C . VAL B 1 533 ? 1.974 -30.406 -3.498 1 95.5 533 VAL B C 1
ATOM 8647 O O . VAL B 1 533 ? 1.559 -30.547 -2.346 1 95.5 533 VAL B O 1
ATOM 8650 N N . LEU B 1 534 ? 1.28 -29.922 -4.453 1 95.81 534 LEU B N 1
ATOM 8651 C CA . LEU B 1 534 ? -0.122 -29.578 -4.242 1 95.81 534 LEU B CA 1
ATOM 8652 C C . LEU B 1 534 ? -0.936 -30.812 -3.875 1 95.81 534 LEU B C 1
ATOM 8654 O O . LEU B 1 534 ? -0.745 -31.875 -4.461 1 95.81 534 LEU B O 1
ATOM 8658 N N . GLN B 1 535 ? -1.804 -30.641 -2.945 1 92.69 535 GLN B N 1
ATOM 8659 C CA . GLN B 1 535 ? -2.75 -31.719 -2.645 1 92.69 535 GLN B CA 1
ATOM 8660 C C . GLN B 1 535 ? -3.797 -31.844 -3.746 1 92.69 535 GLN B C 1
ATOM 8662 O O . GLN B 1 535 ? -4.191 -30.859 -4.359 1 92.69 535 GLN B O 1
ATOM 8667 N N . PRO B 1 536 ? -4.195 -33.125 -3.939 1 92.94 536 PRO B N 1
ATOM 8668 C CA . PRO B 1 536 ? -5.273 -33.281 -4.918 1 92.94 536 PRO B CA 1
ATOM 8669 C C . PRO B 1 536 ? -6.52 -32.469 -4.559 1 92.94 536 PRO B C 1
ATOM 8671 O O . PRO B 1 536 ? -6.82 -32.281 -3.375 1 92.94 536 PRO B O 1
ATOM 8674 N N . ARG B 1 537 ? -7.137 -32.031 -5.57 1 94.19 537 ARG B N 1
ATOM 8675 C CA . ARG B 1 537 ? -8.383 -31.312 -5.359 1 94.19 537 ARG B CA 1
ATOM 8676 C C . ARG B 1 537 ? -9.414 -32.188 -4.648 1 94.19 537 ARG B C 1
ATOM 8678 O O . ARG B 1 537 ? -9.633 -33.312 -5.031 1 94.19 537 ARG B O 1
ATOM 8685 N N . CYS B 1 538 ? -10.023 -31.641 -3.623 1 95.5 538 CYS B N 1
ATOM 8686 C CA . CYS B 1 538 ? -11.07 -32.344 -2.902 1 95.5 538 CYS B CA 1
ATOM 8687 C C . CYS B 1 538 ? -12.422 -32.188 -3.596 1 95.5 538 CYS B C 1
ATOM 8689 O O . CYS B 1 538 ? -12.867 -31.047 -3.824 1 95.5 538 CYS B O 1
ATOM 8691 N N . VAL B 1 539 ? -13.062 -33.219 -3.871 1 95.38 539 VAL B N 1
ATOM 8692 C CA . VAL B 1 539 ? -14.375 -33.156 -4.512 1 95.38 539 VAL B CA 1
ATOM 8693 C C . VAL B 1 539 ? -15.469 -33.188 -3.447 1 95.38 539 VAL B C 1
ATOM 8695 O O . VAL B 1 539 ? -15.523 -34.094 -2.609 1 95.38 539 VAL B O 1
ATOM 8698 N N . ILE B 1 540 ? -16.188 -32.156 -3.463 1 94.5 540 ILE B N 1
ATOM 8699 C CA . ILE B 1 540 ? -17.328 -32.062 -2.561 1 94.5 540 ILE B CA 1
ATOM 8700 C C . ILE B 1 540 ? -18.594 -32.562 -3.266 1 94.5 540 ILE B C 1
ATOM 8702 O O . ILE B 1 540 ? -18.953 -32.062 -4.336 1 94.5 540 ILE B O 1
ATOM 8706 N N . GLU B 1 541 ? -19.312 -33.625 -2.736 1 85.75 541 GLU B N 1
ATOM 8707 C CA . GLU B 1 541 ? -20.5 -34.219 -3.326 1 85.75 541 GLU B CA 1
ATOM 8708 C C . GLU B 1 541 ? -21.766 -33.469 -2.912 1 85.75 541 GLU B C 1
ATOM 8710 O O . GLU B 1 541 ? -21.828 -32.906 -1.814 1 85.75 541 GLU B O 1
#

Radius of gyration: 30.37 Å; Cα contacts (8 Å, |Δi|>4): 1939; chains: 2; bounding box: 92×86×76 Å